Protein AF-A0A0K6GCK5-F1 (afdb_monomer)

Secondary structure (DSSP, 8-state):
------EEEEEEEETT--TT-EEEEEEETTSBGGGHHHHHHHHHHTT--SEEEEEEEEEEEEE-HHHHTT-SSS-TT-PPPPTTSBHHHH-S-GGG--TTSEEEEEEEEEEE-----------S-PPPHHHHHHHHHHHHHHHHHHS-HHHHSSSHHHHHHHTTSSS-EESSSSGGGPPPPGGGT-THHHHHHHHHH--PPPPHHHHHHHHHHHHHHTS--SSHHHHHHHHHHHHHHHHTS--BPPGGGTTSSEEEEEPP-SSS---EEEEEEEESSTTTSSS-HHHHHHHHHHHHHHSGGGHHHHHH----EEEEEEETTEEEEEEEEESSSEEEEESS--EE----TT-HHHHHHHHHHHHHHHHHHHHHHHHHGGGS-TT-PPPP-GGGGS-S--EEEETTEEEEEEEEEE-S-TTS--EEEEEEETT--EEEEEEES---HHHHHHHHTTTSSPPB-SSS-EEETTTEEEEEEE---EEHHHHHHT-TT--GGGGHHHHHHHHHHHHHHHHTTEE-S--SGGGEEEPTTS-EEE--GGG-EE-PEEEEEETTEEEEEEHHHHTTT-SSHHHHHHHSSSHHHHH-EEEE-S-HHHHHHHHHHHTT----SPPGGGS-TTS-HHHHHHHHHHHHHHHT-HHHHHHHHHHHHHHHHHS----EEEEEEEEEEEETTS-HHHHHHHHTSTTSEEEEEEEEHHHHTSHHHHT-B-GGG--SHHHHHHHHHHHHHHHHTT-TTSPEEEEEEEE----SS-SEEEEEEEEEEE-

Mean predicted aligned error: 19.48 Å

Organism: NCBI:txid456999

InterPro domains:
  IPR011009 Protein kinase-like domain superfamily [SSF56112] (458-552)
  IPR011333 SKP1/BTB/POZ domain superfamily [G3DSA:3.30.710.10] (572-672)
  IPR011333 SKP1/BTB/POZ domain superfamily [SSF54695] (551-653)

Solvent-accessible surface area (backbone atoms only — not comparable to full-atom values): 42698 Å² total; per-residue (Å²): 132,80,76,85,76,66,58,44,76,42,34,32,36,47,60,79,42,63,80,91,56,64,38,61,39,80,44,52,52,88,38,40,46,53,68,47,54,67,46,52,49,54,35,54,50,72,66,70,64,61,44,47,78,40,79,77,43,44,28,78,47,86,40,47,62,77,65,52,60,73,35,93,63,81,60,93,91,59,66,67,61,57,50,87,40,52,37,33,82,80,46,75,58,66,89,74,60,62,84,89,36,32,40,33,39,35,43,51,48,78,42,71,62,71,79,78,67,79,71,84,58,81,84,75,77,77,74,49,62,60,52,54,42,47,52,42,24,52,54,35,28,52,36,45,65,74,54,60,70,82,72,38,64,62,34,62,68,29,42,57,53,32,60,75,50,88,54,44,61,18,58,41,68,59,70,94,23,51,54,72,70,66,29,44,57,39,66,44,52,35,48,27,55,55,40,54,72,51,84,77,80,73,58,70,72,58,46,52,34,37,49,55,35,16,54,59,34,59,57,88,45,97,36,38,62,64,37,42,74,71,40,49,70,34,49,21,57,36,44,72,44,72,65,43,76,53,82,90,37,78,89,46,73,53,34,32,27,65,40,91,59,88,54,95,49,64,55,60,39,31,40,37,26,47,40,29,39,84,83,72,57,66,50,59,48,64,58,50,39,53,52,50,52,51,34,62,60,30,35,76,83,33,48,59,56,54,42,42,33,30,59,65,24,38,32,41,24,33,37,35,37,29,35,33,38,27,42,33,35,43,42,45,49,40,30,40,46,74,76,45,65,82,41,75,44,49,74,54,93,89,42,58,72,57,50,52,52,48,48,29,48,37,51,12,50,31,53,23,48,50,48,44,39,65,64,46,52,74,54,40,39,80,92,44,80,53,64,73,40,78,62,45,74,43,56,67,78,44,66,44,55,31,93,90,42,81,42,53,44,46,79,62,48,78,49,76,57,99,88,52,84,59,54,30,29,35,28,34,34,83,92,67,49,54,29,32,43,36,51,38,75,53,67,33,52,69,62,49,48,64,29,20,81,70,64,26,14,53,48,69,50,36,75,54,68,40,81,44,57,75,70,21,28,40,41,37,27,45,66,63,61,44,31,40,49,60,52,44,70,78,38,86,80,66,61,72,76,75,41,47,53,22,52,47,35,49,50,52,45,50,53,56,34,47,74,69,54,31,43,61,73,61,93,47,52,76,31,30,27,37,26,95,83,48,40,19,22,51,52,76,41,51,57,28,42,61,76,60,68,32,37,40,29,26,74,85,44,80,43,83,38,44,64,69,34,44,50,61,49,59,82,21,46,56,39,53,40,50,73,40,94,42,71,32,35,76,66,34,49,46,81,43,95,54,61,52,58,58,46,49,54,50,52,44,38,36,71,70,47,85,62,74,82,74,52,83,92,71,57,47,90,89,49,60,79,85,48,46,60,62,51,46,31,54,50,26,56,72,40,34,27,61,66,58,30,52,54,42,49,54,53,52,51,51,53,53,71,73,62,80,80,83,58,48,30,40,38,39,37,37,41,39,73,39,64,83,88,64,59,67,54,61,52,38,66,52,54,72,37,92,88,32,55,72,50,75,52,80,43,46,62,76,61,50,71,35,77,85,47,67,72,38,53,42,65,94,80,40,89,47,77,71,37,50,50,45,49,54,35,52,53,49,48,40,33,77,74,71,44,73,85,46,52,80,59,31,34,35,80,48,78,44,94,67,85,85,90,61,89,48,41,33,32,40,40,38,40,35,26,52,105

pLDDT: mean 84.43, std 13.22, range [27.53, 98.31]

Radius of gyration: 42.03 Å; Cα contacts (8 Å, |Δi|>4): 1291; chains: 1; bounding box: 66×116×120 Å

Structure (mmCIF, N/CA/C/O backbone):
data_AF-A0A0K6GCK5-F1
#
_entry.id   AF-A0A0K6GCK5-F1
#
loop_
_atom_site.group_PDB
_atom_site.id
_atom_site.type_symbol
_atom_site.label_atom_id
_atom_site.label_alt_id
_atom_site.label_comp_id
_atom_site.label_asym_id
_atom_site.label_entity_id
_atom_site.label_seq_id
_atom_site.pdbx_PDB_ins_code
_atom_site.Cartn_x
_atom_site.Cartn_y
_atom_site.Cartn_z
_atom_site.occupancy
_atom_site.B_iso_or_equiv
_atom_site.auth_seq_id
_atom_site.auth_comp_id
_atom_site.auth_asym_id
_atom_site.auth_atom_id
_atom_site.pdbx_PDB_model_num
ATOM 1 N N . MET A 1 1 ? -8.082 -14.665 45.701 1.00 33.88 1 MET A N 1
ATOM 2 C CA . MET A 1 1 ? -6.608 -14.756 45.720 1.00 33.88 1 MET A CA 1
ATOM 3 C C . MET A 1 1 ? -6.118 -14.058 44.467 1.00 33.88 1 MET A C 1
ATOM 5 O O . MET A 1 1 ? -6.631 -14.361 43.397 1.00 33.88 1 MET A O 1
ATOM 9 N N . SER A 1 2 ? -5.287 -13.028 44.621 1.00 36.19 2 SER A N 1
ATOM 10 C CA . SER A 1 2 ? -4.770 -12.224 43.511 1.00 36.19 2 SER A CA 1
ATOM 11 C C . SER A 1 2 ? -3.975 -13.106 42.552 1.00 36.19 2 SER A C 1
ATOM 13 O O . SER A 1 2 ? -3.189 -13.935 43.007 1.00 36.19 2 SER A O 1
ATOM 15 N N . LYS A 1 3 ? -4.181 -12.929 41.241 1.00 39.25 3 LYS A N 1
ATOM 16 C CA . LYS A 1 3 ? -3.258 -13.435 40.217 1.00 39.25 3 LYS A CA 1
ATOM 17 C C . LYS A 1 3 ? -1.841 -12.997 40.602 1.00 39.25 3 LYS A C 1
ATOM 19 O O . LYS A 1 3 ? -1.669 -11.841 40.987 1.00 39.25 3 LYS A O 1
ATOM 24 N N . ASN A 1 4 ? -0.876 -13.914 40.543 1.00 46.22 4 ASN A N 1
ATOM 25 C CA . ASN A 1 4 ? 0.538 -13.587 40.705 1.00 46.22 4 ASN A CA 1
ATOM 26 C C . ASN A 1 4 ? 0.887 -12.484 39.698 1.00 46.22 4 ASN A C 1
ATOM 28 O O . ASN A 1 4 ? 0.823 -12.708 38.493 1.00 46.22 4 ASN A O 1
ATOM 32 N N . ASP A 1 5 ? 1.165 -11.286 40.204 1.00 54.19 5 ASP A N 1
ATOM 33 C CA . ASP A 1 5 ? 1.629 -10.145 39.423 1.00 54.19 5 ASP A CA 1
ATOM 34 C C . ASP A 1 5 ? 3.089 -10.430 39.044 1.00 54.19 5 ASP A C 1
ATOM 36 O O . ASP A 1 5 ? 3.989 -10.238 39.854 1.00 54.19 5 ASP A O 1
ATOM 40 N N . THR A 1 6 ? 3.322 -10.976 37.846 1.00 68.00 6 THR A N 1
ATOM 41 C CA . THR A 1 6 ? 4.658 -11.300 37.303 1.00 68.00 6 THR A CA 1
ATOM 42 C C . THR A 1 6 ? 5.401 -10.060 36.788 1.00 68.00 6 THR A C 1
ATOM 44 O O . THR A 1 6 ? 6.336 -10.173 35.992 1.00 68.00 6 THR A O 1
ATOM 47 N N . SER A 1 7 ? 4.983 -8.863 37.213 1.00 81.19 7 SER A N 1
ATOM 48 C CA . SER A 1 7 ? 5.626 -7.617 36.820 1.00 81.19 7 SER A CA 1
ATOM 49 C C . SER A 1 7 ? 6.886 -7.328 37.637 1.00 81.19 7 SER A C 1
ATOM 51 O O . SER A 1 7 ? 6.916 -7.481 38.858 1.00 81.19 7 SER A O 1
ATOM 53 N N . PHE A 1 8 ? 7.926 -6.850 36.960 1.00 86.25 8 PHE A N 1
ATOM 54 C CA . PHE A 1 8 ? 9.183 -6.405 37.552 1.00 86.25 8 PHE A CA 1
ATOM 55 C C . PHE A 1 8 ? 9.579 -5.029 37.015 1.00 86.25 8 PHE A C 1
ATOM 57 O O . PHE A 1 8 ? 8.961 -4.490 36.096 1.00 86.25 8 PHE A O 1
ATOM 64 N N . GLU A 1 9 ? 10.574 -4.417 37.645 1.00 88.81 9 GLU A N 1
ATOM 65 C CA . GLU A 1 9 ? 11.000 -3.051 37.355 1.00 88.81 9 GLU A CA 1
ATOM 66 C C . GLU A 1 9 ? 12.377 -3.065 36.692 1.00 88.81 9 GLU A C 1
ATOM 68 O O . GLU A 1 9 ? 13.283 -3.762 37.150 1.00 88.81 9 GLU A O 1
ATOM 73 N N . LEU A 1 10 ? 12.528 -2.296 35.615 1.00 92.12 10 LEU A N 1
ATOM 74 C CA . LEU A 1 10 ? 13.799 -2.094 34.927 1.00 92.12 10 LEU A CA 1
ATOM 75 C C . LEU A 1 10 ? 14.222 -0.631 35.050 1.00 92.12 10 LEU A C 1
ATOM 77 O O . LEU A 1 10 ? 13.511 0.270 34.591 1.00 92.12 10 LEU A O 1
ATOM 81 N N . CYS A 1 11 ? 15.404 -0.396 35.618 1.00 91.88 11 CYS A N 1
ATOM 82 C CA . CYS A 1 11 ? 16.011 0.928 35.677 1.00 91.88 11 CYS A CA 1
ATOM 83 C C . CYS A 1 11 ? 16.646 1.268 34.323 1.00 91.88 11 CYS A C 1
ATOM 85 O O . CYS A 1 11 ? 17.498 0.534 33.808 1.00 91.88 11 CYS A O 1
ATOM 87 N N . CYS A 1 12 ? 16.237 2.403 33.759 1.00 92.19 12 CYS A N 1
ATOM 88 C CA . CYS A 1 12 ? 16.652 2.879 32.447 1.00 92.19 12 CYS A CA 1
ATOM 89 C C . CYS A 1 12 ? 17.600 4.081 32.558 1.00 92.19 12 CYS A C 1
ATOM 91 O O . CYS A 1 12 ? 17.390 4.994 33.364 1.00 92.19 12 CYS A O 1
ATOM 93 N N . PHE A 1 13 ? 18.607 4.119 31.686 1.00 90.75 13 PHE A N 1
ATOM 94 C CA . PHE A 1 13 ? 19.519 5.250 31.517 1.00 90.75 13 PHE A CA 1
ATOM 95 C C . PHE A 1 13 ? 19.588 5.663 30.047 1.00 90.75 13 PHE A C 1
ATOM 97 O O . PHE A 1 13 ? 19.827 4.834 29.171 1.00 90.75 13 PHE A O 1
ATOM 104 N N . LEU A 1 14 ? 19.398 6.952 29.762 1.00 90.12 14 LEU A N 1
ATOM 105 C CA . LEU A 1 14 ? 19.570 7.495 28.415 1.00 90.12 14 LEU A CA 1
ATOM 106 C C . LEU A 1 14 ? 21.062 7.721 28.133 1.00 90.12 14 LEU A C 1
ATOM 108 O O . LEU A 1 14 ? 21.717 8.479 28.845 1.00 90.12 14 LEU A O 1
ATOM 112 N N . LEU A 1 15 ? 21.591 7.116 27.070 1.00 85.88 15 LEU A N 1
ATOM 113 C CA . LEU A 1 15 ? 22.973 7.301 26.628 1.00 85.88 15 LEU A CA 1
ATOM 114 C C . LEU A 1 15 ? 23.239 8.782 26.304 1.00 85.88 15 LEU A C 1
ATOM 116 O O . LEU A 1 15 ? 22.435 9.426 25.628 1.00 85.88 15 LEU A O 1
ATOM 120 N N . ARG A 1 16 ? 24.365 9.324 26.793 1.00 78.06 16 ARG A N 1
ATOM 121 C CA . ARG A 1 16 ? 24.686 10.772 26.790 1.00 78.06 16 ARG A CA 1
ATOM 122 C C . ARG A 1 16 ? 23.689 11.644 27.580 1.00 78.06 16 ARG A C 1
ATOM 124 O O . ARG A 1 16 ? 23.686 12.870 27.449 1.00 78.06 16 ARG A O 1
ATOM 131 N N . GLY A 1 17 ? 22.829 11.031 28.393 1.00 69.25 17 GLY A N 1
ATOM 132 C CA . GLY A 1 17 ? 21.945 11.704 29.339 1.00 69.25 17 GLY A CA 1
ATOM 133 C C . GLY A 1 17 ? 22.708 12.259 30.542 1.00 69.25 17 GLY A C 1
ATOM 134 O O . GLY A 1 17 ? 23.839 11.864 30.825 1.00 69.25 17 GLY A O 1
ATOM 135 N N . LYS A 1 18 ? 22.091 13.199 31.266 1.00 67.12 18 LYS A N 1
ATOM 136 C CA . LYS A 1 18 ? 22.681 13.684 32.518 1.00 67.12 18 LYS A CA 1
ATOM 137 C C . LYS A 1 18 ? 22.586 12.595 33.608 1.00 67.12 18 LYS A C 1
ATOM 139 O O . LYS A 1 18 ? 21.573 11.896 33.643 1.00 67.12 18 LYS A O 1
ATOM 144 N N . PRO A 1 19 ? 23.576 12.475 34.516 1.00 59.00 19 PRO A N 1
ATOM 145 C CA . PRO A 1 19 ? 23.599 11.441 35.560 1.00 59.00 19 PRO A CA 1
ATOM 146 C C . PRO A 1 19 ? 22.377 11.444 36.494 1.00 59.00 19 PRO A C 1
ATOM 148 O O . PRO A 1 19 ? 22.044 10.422 37.076 1.00 59.00 19 PRO A O 1
ATOM 151 N N . ASP A 1 20 ? 21.694 12.582 36.624 1.00 61.69 20 ASP A N 1
ATOM 152 C CA . ASP A 1 20 ? 20.513 12.798 37.466 1.00 61.69 20 ASP A CA 1
ATOM 153 C C . ASP A 1 20 ? 19.181 12.390 36.801 1.00 61.69 20 ASP A C 1
ATOM 155 O O . ASP A 1 20 ? 18.115 12.640 37.360 1.00 61.69 20 ASP A O 1
ATOM 159 N N . LYS A 1 21 ? 19.214 11.785 35.604 1.00 68.19 21 LYS A N 1
ATOM 160 C CA . LYS A 1 21 ? 18.026 11.487 34.783 1.00 68.19 21 LYS A CA 1
ATOM 161 C C . LYS A 1 21 ? 17.883 10.004 34.435 1.00 68.19 21 LYS A C 1
ATOM 163 O O . LYS A 1 21 ? 17.843 9.639 33.259 1.00 68.19 21 LYS A O 1
ATOM 168 N N . THR A 1 22 ? 17.785 9.157 35.455 1.00 84.19 22 THR A N 1
ATOM 169 C CA . THR A 1 22 ? 17.278 7.785 35.311 1.00 84.19 22 THR A CA 1
ATOM 170 C C . THR A 1 22 ? 15.766 7.755 35.491 1.00 84.19 22 THR A C 1
ATOM 172 O O . THR A 1 22 ? 15.178 8.630 36.125 1.00 84.19 22 THR A O 1
ATOM 175 N N . PHE A 1 23 ? 15.126 6.747 34.916 1.00 87.88 23 PHE A N 1
ATOM 176 C CA . PHE A 1 23 ? 13.707 6.479 35.116 1.00 87.88 23 PHE A CA 1
ATOM 177 C C . PHE A 1 23 ? 13.483 4.974 35.110 1.00 87.88 23 PHE A C 1
ATOM 179 O O . PHE A 1 23 ? 14.246 4.233 34.491 1.00 87.88 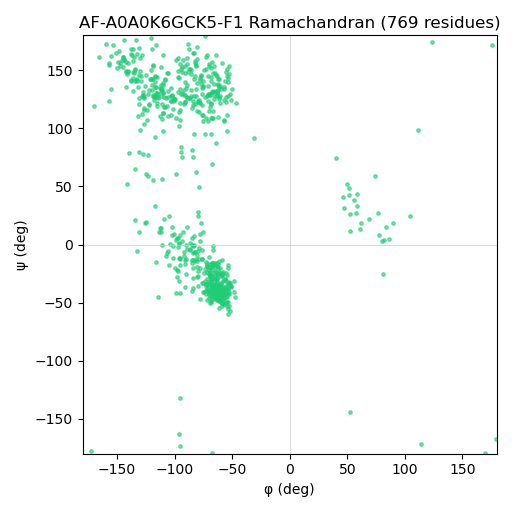23 PHE A O 1
ATOM 186 N N . SER A 1 24 ? 12.440 4.526 35.792 1.00 88.62 24 SER A N 1
ATOM 187 C CA . SER A 1 24 ? 12.084 3.114 35.842 1.00 88.62 24 SER A CA 1
ATOM 188 C C . SER A 1 24 ? 10.855 2.839 34.997 1.00 88.62 24 SER A C 1
ATOM 190 O O . SER A 1 24 ? 9.947 3.668 34.909 1.00 88.62 24 SER A O 1
ATOM 192 N N . ILE A 1 25 ? 10.809 1.650 34.410 1.00 90.75 25 ILE A N 1
ATOM 193 C CA . ILE A 1 25 ? 9.623 1.122 33.738 1.00 90.75 25 ILE A CA 1
ATOM 194 C C . ILE A 1 25 ? 9.198 -0.174 34.422 1.00 90.75 25 ILE A C 1
ATOM 196 O O . ILE A 1 25 ? 10.042 -0.966 34.842 1.00 90.75 25 ILE A O 1
ATOM 200 N N . ARG A 1 26 ? 7.887 -0.386 34.540 1.00 88.12 26 ARG A N 1
ATOM 201 C CA . ARG A 1 26 ? 7.317 -1.622 35.080 1.00 88.12 26 ARG A CA 1
ATOM 202 C C . ARG A 1 26 ? 6.849 -2.497 33.930 1.00 88.12 26 ARG A C 1
ATOM 204 O O . ARG A 1 26 ? 6.077 -2.031 33.099 1.00 88.12 26 ARG A O 1
ATOM 211 N N . VAL A 1 27 ? 7.321 -3.735 33.889 1.00 87.81 27 VAL A N 1
ATOM 212 C CA . VAL A 1 27 ? 7.195 -4.626 32.731 1.00 87.81 27 VAL A CA 1
ATOM 213 C C . VAL A 1 27 ? 6.773 -6.017 33.186 1.00 87.81 27 VAL A C 1
ATOM 215 O O . VAL A 1 27 ? 7.132 -6.433 34.284 1.00 87.81 27 VAL A O 1
ATOM 218 N N . ALA A 1 28 ? 6.002 -6.732 32.369 1.00 85.44 28 ALA A N 1
ATOM 219 C CA . ALA A 1 28 ? 5.661 -8.132 32.617 1.00 85.44 28 ALA A CA 1
ATOM 220 C C . ALA A 1 28 ? 6.601 -9.055 31.824 1.00 85.44 28 ALA A C 1
ATOM 222 O O . ALA A 1 28 ? 7.040 -8.708 30.726 1.00 85.44 28 ALA A O 1
ATOM 223 N N . SER A 1 29 ? 6.957 -10.207 32.397 1.00 78.88 29 SER A N 1
ATOM 224 C CA . SER A 1 29 ? 7.953 -11.130 31.826 1.00 78.88 29 SER A CA 1
ATOM 225 C C . SER A 1 29 ? 7.526 -11.818 30.526 1.00 78.88 29 SER A C 1
ATOM 227 O O . SER A 1 29 ? 8.381 -12.334 29.807 1.00 78.88 29 SER A O 1
ATOM 229 N N . ASP A 1 30 ? 6.233 -11.806 30.213 1.00 81.50 30 ASP A N 1
ATOM 230 C CA . ASP A 1 30 ? 5.615 -12.384 29.020 1.00 81.50 30 ASP A CA 1
ATOM 231 C C . ASP A 1 30 ? 5.545 -11.425 27.818 1.00 81.50 30 ASP A C 1
ATOM 233 O O . ASP A 1 30 ? 5.133 -11.844 26.738 1.00 81.50 30 ASP A O 1
ATOM 237 N N . LEU A 1 31 ? 5.970 -10.165 27.967 1.00 86.50 31 LEU A N 1
ATOM 238 C CA . LEU A 1 31 ? 5.971 -9.192 26.869 1.00 86.50 31 LEU A CA 1
ATOM 239 C C . LEU A 1 31 ? 7.199 -9.336 25.964 1.00 86.50 31 LEU A C 1
ATOM 241 O O . LEU A 1 31 ? 8.268 -9.803 26.374 1.00 86.50 31 LEU A O 1
ATOM 245 N N . LYS A 1 32 ? 7.070 -8.834 24.733 1.00 87.69 32 LYS A N 1
ATOM 246 C CA . LYS A 1 32 ? 8.204 -8.674 23.813 1.00 87.69 32 LYS A CA 1
ATOM 247 C C . LYS A 1 32 ? 8.991 -7.399 24.093 1.00 87.69 32 LYS A C 1
ATOM 249 O O . LYS A 1 32 ? 8.445 -6.401 24.559 1.00 87.69 32 LYS A O 1
ATOM 254 N N . VAL A 1 33 ? 10.265 -7.373 23.699 1.00 87.00 33 VAL A N 1
ATOM 255 C CA . VAL A 1 33 ? 11.126 -6.178 23.825 1.00 87.00 33 VAL A CA 1
ATOM 256 C C . VAL A 1 33 ? 10.522 -4.944 23.133 1.00 87.00 33 VAL A C 1
ATOM 258 O O . VAL A 1 33 ? 10.656 -3.833 23.646 1.00 87.00 33 VAL A O 1
ATOM 261 N N . ALA A 1 34 ? 9.827 -5.107 21.997 1.00 85.94 34 ALA A N 1
ATOM 262 C CA . ALA A 1 34 ? 9.144 -4.006 21.302 1.00 85.94 34 ALA A CA 1
ATOM 263 C C . ALA A 1 34 ? 8.147 -3.244 22.191 1.00 85.94 34 ALA A C 1
ATOM 265 O O . ALA A 1 34 ? 7.964 -2.034 22.031 1.00 85.94 34 ALA A O 1
ATOM 266 N N . GLU A 1 35 ? 7.528 -3.938 23.144 1.00 87.69 35 GLU A N 1
ATOM 267 C CA . GLU A 1 35 ? 6.505 -3.383 24.027 1.00 87.69 35 GLU A CA 1
ATOM 268 C C . GLU A 1 35 ? 7.092 -2.489 25.123 1.00 87.69 35 GLU A C 1
ATOM 270 O O . GLU A 1 35 ? 6.367 -1.696 25.715 1.00 87.69 35 GLU A O 1
ATOM 275 N N . LEU A 1 36 ? 8.417 -2.508 25.321 1.00 90.00 36 LEU A N 1
ATOM 276 C CA . LEU A 1 36 ? 9.100 -1.564 26.206 1.00 90.00 36 LEU A CA 1
ATOM 277 C C . LEU A 1 36 ? 9.097 -0.132 25.657 1.00 90.00 36 LEU A C 1
ATOM 279 O O . LEU A 1 36 ? 9.187 0.829 26.418 1.00 90.00 36 LEU A O 1
ATOM 283 N N . VAL A 1 37 ? 9.033 0.047 24.334 1.00 86.12 37 VAL A N 1
ATOM 284 C CA . VAL A 1 37 ? 9.261 1.351 23.689 1.00 86.12 37 VAL A CA 1
ATOM 285 C C . VAL A 1 37 ? 8.244 2.422 24.126 1.00 86.12 37 VAL A C 1
ATOM 287 O O . VAL A 1 37 ? 8.673 3.537 24.443 1.00 86.12 37 VAL A O 1
ATOM 290 N N . PRO A 1 38 ? 6.924 2.150 24.178 1.00 84.56 38 PRO A N 1
ATOM 291 C CA . PRO A 1 38 ? 5.951 3.097 24.721 1.00 84.56 38 PRO A CA 1
ATOM 292 C C . PRO A 1 38 ? 6.202 3.442 26.195 1.00 84.56 38 PRO A C 1
ATOM 294 O O . PRO A 1 38 ? 6.092 4.610 26.567 1.00 84.56 38 PRO A O 1
ATOM 297 N N . ASP A 1 39 ? 6.580 2.465 27.023 1.00 88.00 39 ASP A N 1
ATOM 298 C CA . ASP A 1 39 ? 6.861 2.679 28.448 1.00 88.00 39 ASP A CA 1
ATOM 299 C C . ASP A 1 39 ? 8.121 3.494 28.687 1.00 88.00 39 ASP A C 1
ATOM 301 O O . ASP A 1 39 ? 8.135 4.369 29.548 1.00 88.00 39 ASP A O 1
ATOM 305 N N . ILE A 1 40 ? 9.145 3.294 27.864 1.00 88.88 40 ILE A N 1
ATOM 306 C CA . ILE A 1 40 ? 10.374 4.085 27.893 1.00 88.88 40 ILE A CA 1
ATOM 307 C C . ILE A 1 40 ? 10.092 5.540 27.530 1.00 88.88 40 ILE A C 1
ATOM 309 O O . ILE A 1 40 ? 10.599 6.447 28.186 1.00 88.88 40 ILE A O 1
ATOM 313 N N . LYS A 1 41 ? 9.252 5.779 26.515 1.00 86.25 41 LYS A N 1
ATOM 314 C CA . LYS A 1 41 ? 8.815 7.137 26.162 1.00 86.25 41 LYS A CA 1
ATOM 315 C C . LYS A 1 41 ? 8.048 7.781 27.317 1.00 86.25 41 LYS A C 1
ATOM 317 O O . LYS A 1 41 ? 8.400 8.882 27.721 1.00 86.25 41 LYS A O 1
ATOM 322 N N . ARG A 1 42 ? 7.086 7.065 27.913 1.00 84.06 42 ARG A N 1
ATOM 323 C CA . ARG A 1 42 ? 6.329 7.548 29.082 1.00 84.06 42 ARG A CA 1
ATOM 324 C C . ARG A 1 42 ? 7.228 7.851 30.283 1.00 84.06 42 ARG A C 1
ATOM 326 O O . ARG A 1 42 ? 7.082 8.908 30.890 1.00 84.06 42 ARG A O 1
ATOM 333 N N . GLY A 1 43 ? 8.149 6.950 30.618 1.00 84.12 43 GLY A N 1
ATOM 334 C CA . GLY A 1 43 ? 9.093 7.123 31.724 1.00 84.12 43 GLY A CA 1
ATOM 335 C C . GLY A 1 43 ? 10.047 8.297 31.495 1.00 84.12 43 GLY A C 1
ATOM 336 O O . GLY A 1 43 ? 10.315 9.065 32.415 1.00 84.12 43 GLY A O 1
ATOM 337 N N . TYR A 1 44 ? 10.490 8.508 30.253 1.00 84.62 44 TYR A N 1
ATOM 338 C CA . TYR A 1 44 ? 11.300 9.670 29.895 1.00 84.62 44 TYR A CA 1
ATOM 339 C C . TYR A 1 44 ? 10.516 10.990 29.951 1.00 84.62 44 TYR A C 1
ATOM 341 O O . TYR A 1 44 ? 11.043 11.995 30.432 1.00 84.62 44 TYR A O 1
ATOM 349 N N . ASP A 1 45 ? 9.259 11.005 29.502 1.00 79.00 45 ASP A N 1
ATOM 350 C CA . ASP A 1 45 ? 8.407 12.202 29.513 1.00 79.00 45 ASP A CA 1
ATOM 351 C C . ASP A 1 45 ? 8.139 12.699 30.947 1.00 79.00 45 ASP A C 1
ATOM 353 O O . ASP A 1 45 ? 8.081 13.908 31.194 1.00 79.00 45 ASP A O 1
ATOM 357 N N . GLN A 1 46 ? 8.076 11.783 31.923 1.00 78.25 46 GLN A N 1
ATOM 358 C CA . GLN A 1 46 ? 7.958 12.111 33.351 1.00 78.25 46 GLN A CA 1
ATOM 359 C C . GLN A 1 46 ? 9.164 12.888 33.905 1.00 78.25 46 GLN A C 1
ATOM 361 O O . GLN A 1 46 ? 9.029 13.585 34.910 1.00 78.25 46 GLN A O 1
ATOM 366 N N . LEU A 1 47 ? 10.319 12.865 33.229 1.00 76.38 47 LEU A N 1
ATOM 367 C CA . LEU A 1 47 ? 11.498 13.661 33.596 1.00 76.38 47 LEU A CA 1
ATOM 368 C C . LEU A 1 47 ? 11.393 15.145 33.182 1.00 76.38 47 LEU A C 1
ATOM 370 O O . LEU A 1 47 ? 12.389 15.877 33.253 1.00 76.38 47 LEU A O 1
ATOM 374 N N . ALA A 1 48 ? 10.210 15.584 32.724 1.00 59.94 48 ALA A N 1
ATOM 375 C CA . ALA A 1 48 ? 9.858 16.970 32.402 1.00 59.94 48 ALA A CA 1
ATOM 376 C C . ALA A 1 48 ? 10.871 17.656 31.465 1.00 59.94 48 ALA A C 1
ATOM 378 O O . ALA A 1 48 ? 11.284 18.800 31.667 1.00 59.94 48 ALA A O 1
ATOM 379 N N . THR A 1 49 ? 11.333 16.937 30.438 1.00 64.88 49 THR A N 1
ATOM 380 C CA . THR A 1 49 ? 12.464 17.366 29.599 1.00 64.88 49 THR A CA 1
ATOM 381 C C . THR A 1 49 ? 12.082 18.320 28.459 1.00 64.88 49 THR A C 1
ATOM 383 O O . THR A 1 49 ? 12.987 18.844 27.803 1.00 64.88 49 THR A O 1
ATOM 386 N N . ASN A 1 50 ? 10.781 18.565 28.218 1.00 65.88 50 ASN A N 1
ATOM 387 C CA . ASN A 1 50 ? 10.243 19.237 27.018 1.00 65.88 50 ASN A CA 1
ATOM 388 C C . ASN A 1 50 ? 10.834 18.674 25.709 1.00 65.88 50 ASN A C 1
ATOM 390 O O . ASN A 1 50 ? 11.038 19.400 24.732 1.00 65.88 50 ASN A O 1
ATOM 394 N N . ARG A 1 51 ? 11.178 17.384 25.698 1.00 76.62 51 ARG A N 1
ATOM 395 C CA . ARG A 1 51 ? 11.851 16.683 24.604 1.00 76.62 51 ARG A CA 1
ATOM 396 C C . ARG A 1 51 ? 11.243 15.291 24.460 1.00 76.62 51 ARG A C 1
ATOM 398 O O . ARG A 1 51 ? 10.849 14.706 25.457 1.00 76.62 51 ARG A O 1
ATOM 405 N N . ILE A 1 52 ? 11.211 14.766 23.241 1.00 81.62 52 ILE A N 1
ATOM 406 C CA . ILE A 1 52 ? 10.753 13.402 22.943 1.00 81.62 52 ILE A CA 1
ATOM 407 C C . ILE A 1 52 ? 11.918 12.529 22.479 1.00 81.62 52 ILE A C 1
ATOM 409 O O . ILE A 1 52 ? 12.886 13.028 21.899 1.00 81.62 52 ILE A O 1
ATOM 413 N N . LEU A 1 53 ? 11.801 11.221 22.711 1.00 83.38 53 LEU A N 1
ATOM 414 C CA . LEU A 1 53 ? 12.748 10.220 22.222 1.00 83.38 53 LEU A CA 1
ATOM 415 C C . LEU A 1 53 ? 12.315 9.672 20.854 1.00 83.38 53 LEU A C 1
ATOM 417 O O . LEU A 1 53 ? 11.188 9.197 20.681 1.00 83.38 53 LEU A O 1
ATOM 421 N N . THR A 1 54 ? 13.237 9.688 19.896 1.00 79.06 54 THR A N 1
ATOM 422 C CA . THR A 1 54 ? 13.104 9.103 18.550 1.00 79.06 54 THR A CA 1
ATOM 423 C C . THR A 1 54 ? 14.298 8.187 18.256 1.00 79.06 54 THR A C 1
ATOM 425 O O . THR A 1 54 ? 15.283 8.235 18.987 1.00 79.06 54 THR A O 1
ATOM 428 N N . ASN A 1 55 ? 14.210 7.305 17.252 1.00 81.38 55 ASN A N 1
ATOM 429 C CA . ASN A 1 55 ? 15.280 6.350 16.896 1.00 81.38 55 ASN A CA 1
ATOM 430 C C . ASN A 1 55 ? 15.827 5.551 18.099 1.00 81.38 55 ASN A C 1
ATOM 432 O O . ASN A 1 55 ? 17.026 5.539 18.365 1.00 81.38 55 ASN A O 1
ATOM 436 N N . ILE A 1 56 ? 14.923 4.924 18.860 1.00 87.69 56 ILE A N 1
ATOM 437 C CA . ILE A 1 56 ? 15.257 4.217 20.103 1.00 87.69 56 ILE A CA 1
ATOM 438 C C . ILE A 1 56 ? 15.883 2.851 19.790 1.00 87.69 56 ILE A C 1
ATOM 440 O O . ILE A 1 56 ? 15.241 1.996 19.184 1.00 87.69 56 ILE A O 1
ATOM 444 N N . ALA A 1 57 ? 17.099 2.630 20.281 1.00 88.62 57 ALA A N 1
ATOM 445 C CA . ALA A 1 57 ? 17.757 1.335 20.386 1.00 88.62 57 ALA A CA 1
ATOM 446 C C . ALA A 1 57 ? 18.007 1.006 21.865 1.00 88.62 57 ALA A C 1
ATOM 448 O O . ALA A 1 57 ? 18.436 1.864 22.642 1.00 88.62 57 ALA A O 1
ATOM 449 N N . LEU A 1 58 ? 17.721 -0.236 22.254 1.00 91.94 58 LEU A N 1
ATOM 450 C CA . LEU A 1 58 ? 17.792 -0.697 23.640 1.00 91.94 58 LEU A CA 1
ATOM 451 C C . LEU A 1 58 ? 18.959 -1.659 23.804 1.00 91.94 58 LEU A C 1
ATOM 453 O O . LEU A 1 58 ? 19.138 -2.538 22.970 1.00 91.94 58 LEU A O 1
ATOM 457 N N . TYR A 1 59 ? 19.718 -1.523 24.884 1.00 92.38 59 TYR A N 1
ATOM 458 C CA . TYR A 1 59 ? 20.824 -2.413 25.218 1.00 92.38 59 TYR A CA 1
ATOM 459 C C . TYR A 1 59 ? 20.634 -2.912 26.645 1.00 92.38 59 TYR A C 1
ATOM 461 O O . TYR A 1 59 ? 20.406 -2.112 27.557 1.00 92.38 59 TYR A O 1
ATOM 469 N N . LYS A 1 60 ? 20.743 -4.227 26.848 1.00 91.62 60 LYS A N 1
ATOM 470 C CA . LYS A 1 60 ? 20.833 -4.781 28.200 1.00 91.62 60 LYS A CA 1
ATOM 471 C C . LYS A 1 60 ? 22.204 -4.436 28.764 1.00 91.62 60 LYS A C 1
ATOM 473 O O . LYS A 1 60 ? 23.224 -4.715 28.138 1.00 91.62 60 LYS A O 1
ATOM 478 N N . VAL A 1 61 ? 22.211 -3.846 29.947 1.00 89.19 61 VAL A N 1
ATOM 479 C CA . VAL A 1 61 ? 23.419 -3.509 30.697 1.00 89.19 61 VAL A CA 1
ATOM 480 C C . VAL A 1 61 ? 23.262 -3.969 32.138 1.00 89.19 61 VAL A C 1
ATOM 482 O O . VAL A 1 61 ? 22.163 -4.282 32.585 1.00 89.19 61 VAL A O 1
ATOM 485 N N . ASP A 1 62 ? 24.376 -4.037 32.848 1.00 89.56 62 ASP A N 1
ATOM 486 C CA . ASP A 1 62 ? 24.394 -4.209 34.294 1.00 89.56 62 ASP A CA 1
ATOM 487 C C . ASP A 1 62 ? 25.490 -3.300 34.855 1.00 89.56 62 ASP A C 1
ATOM 489 O O . ASP A 1 62 ? 26.631 -3.711 35.073 1.00 89.56 62 ASP A O 1
ATOM 493 N N . ALA A 1 63 ? 25.177 -2.011 34.970 1.00 87.75 63 ALA A N 1
ATOM 494 C CA . ALA A 1 63 ? 26.158 -0.953 35.209 1.00 87.75 63 ALA A CA 1
ATOM 495 C C . ALA A 1 63 ? 25.639 0.103 36.189 1.00 87.75 63 ALA A C 1
ATOM 497 O O . ALA A 1 63 ? 24.435 0.305 36.350 1.00 87.75 63 ALA A O 1
ATOM 498 N N . THR A 1 64 ? 26.559 0.809 36.837 1.00 88.19 64 THR A N 1
ATOM 499 C CA . THR A 1 64 ? 26.249 1.995 37.641 1.00 88.19 64 THR A CA 1
ATOM 500 C C . THR A 1 64 ? 26.071 3.231 36.755 1.00 88.19 64 THR A C 1
ATOM 502 O O . THR A 1 64 ? 26.571 3.306 35.631 1.00 88.19 64 THR A O 1
ATOM 505 N N . ILE A 1 65 ? 25.394 4.254 37.281 1.00 83.75 65 ILE A N 1
ATOM 506 C CA . ILE A 1 65 ? 25.235 5.550 36.599 1.00 83.75 65 ILE A CA 1
ATOM 507 C C . ILE A 1 65 ? 26.603 6.187 36.287 1.00 83.75 65 ILE A C 1
ATOM 509 O O . ILE A 1 65 ? 26.793 6.773 35.221 1.00 83.75 65 ILE A O 1
ATOM 513 N N . GLU A 1 66 ? 27.580 6.057 37.190 1.00 83.06 66 GLU A N 1
ATOM 514 C CA . GLU A 1 66 ? 28.928 6.613 37.010 1.00 83.06 66 GLU A CA 1
ATOM 515 C C . GLU A 1 66 ? 29.692 5.958 35.854 1.00 83.06 66 GLU A C 1
ATOM 517 O O . GLU A 1 66 ? 30.436 6.640 35.149 1.00 83.06 66 GLU A O 1
ATOM 522 N N . GLU A 1 67 ? 29.494 4.657 35.635 1.00 83.31 67 GLU A N 1
ATOM 523 C CA . GLU A 1 67 ? 30.075 3.921 34.508 1.00 83.31 67 GLU A CA 1
ATOM 524 C C . GLU A 1 67 ? 29.421 4.340 33.186 1.00 83.31 67 GLU A C 1
ATOM 526 O O . GLU A 1 67 ? 30.121 4.650 32.223 1.00 83.31 67 GLU A O 1
ATOM 531 N N . LEU A 1 68 ? 28.086 4.433 33.149 1.00 84.62 68 LEU A N 1
ATOM 532 C CA . LEU A 1 68 ? 27.341 4.770 31.930 1.00 84.62 68 LEU A CA 1
ATOM 533 C C . LEU A 1 68 ? 27.456 6.244 31.526 1.00 84.62 68 LEU A C 1
ATOM 535 O O . LEU A 1 68 ? 27.451 6.559 30.338 1.00 84.62 68 LEU A O 1
ATOM 539 N N . SER A 1 69 ? 27.594 7.159 32.487 1.00 81.38 69 SER A N 1
ATOM 540 C CA . SER A 1 69 ? 27.731 8.598 32.209 1.00 81.38 69 SER A CA 1
ATOM 541 C C . SER A 1 69 ? 29.025 8.974 31.475 1.00 81.38 69 SER A C 1
ATOM 543 O O . SER A 1 69 ? 29.102 10.057 30.898 1.00 81.38 69 SER A O 1
ATOM 545 N N . LYS A 1 70 ? 30.028 8.084 31.471 1.00 82.81 70 LYS A N 1
ATOM 546 C CA . LYS A 1 70 ? 31.315 8.264 30.778 1.00 82.81 70 LYS A CA 1
ATOM 547 C C . LYS A 1 70 ? 31.317 7.703 29.351 1.00 82.81 70 LYS A C 1
ATOM 549 O O . LYS A 1 70 ? 32.306 7.877 28.645 1.00 82.81 70 LYS A O 1
ATOM 554 N N . LEU A 1 71 ? 30.248 7.020 28.935 1.00 82.06 71 LEU A N 1
ATOM 555 C CA . LEU A 1 71 ? 30.155 6.379 27.625 1.00 82.06 71 LEU A CA 1
ATOM 556 C C . LEU A 1 71 ? 29.643 7.354 26.558 1.00 82.06 71 LEU A C 1
ATOM 558 O O . LEU A 1 71 ? 28.558 7.926 26.682 1.00 82.06 71 LEU A O 1
ATOM 562 N N . GLU A 1 72 ? 30.398 7.491 25.466 1.00 79.62 72 GLU A N 1
ATOM 563 C CA . GLU A 1 72 ? 29.932 8.193 24.263 1.00 79.62 72 GLU A CA 1
ATOM 564 C C . GLU A 1 72 ? 29.098 7.285 23.350 1.00 79.62 72 GLU A C 1
ATOM 566 O O . GLU A 1 72 ? 28.173 7.761 22.688 1.00 79.62 72 GLU A O 1
ATOM 571 N N . ASP A 1 73 ? 29.361 5.981 23.363 1.00 81.69 73 ASP A N 1
ATOM 572 C CA . ASP A 1 73 ? 28.644 4.959 22.603 1.00 81.69 73 ASP A CA 1
ATOM 573 C C . ASP A 1 73 ? 28.343 3.733 23.483 1.00 81.69 73 ASP A C 1
ATOM 575 O O . ASP A 1 73 ? 28.939 3.590 24.554 1.00 81.69 73 ASP A O 1
ATOM 579 N N . PRO A 1 74 ? 27.387 2.862 23.094 1.00 83.69 74 PRO A N 1
ATOM 580 C CA . PRO A 1 74 ? 27.127 1.620 23.818 1.00 83.69 74 PRO A CA 1
ATOM 581 C C . PRO A 1 74 ? 28.415 0.787 23.948 1.00 83.69 74 PRO A C 1
ATOM 583 O O . PRO A 1 74 ? 29.270 0.876 23.065 1.00 83.69 74 PRO A O 1
ATOM 586 N N . PRO A 1 75 ? 28.569 -0.038 24.999 1.00 78.06 75 PRO A N 1
ATOM 587 C CA . PRO A 1 75 ? 29.788 -0.824 25.183 1.00 78.06 75 PRO A CA 1
ATOM 588 C C . PRO A 1 75 ? 30.054 -1.719 23.962 1.00 78.06 75 PRO A C 1
ATOM 590 O O . PRO A 1 75 ? 29.128 -2.373 23.485 1.00 78.06 75 PRO A O 1
ATOM 593 N N . GLU A 1 76 ? 31.300 -1.782 23.475 1.00 57.72 76 GLU A N 1
ATOM 594 C CA . GLU A 1 76 ? 31.670 -2.463 22.212 1.00 57.72 76 GLU A CA 1
ATOM 595 C C . GLU A 1 76 ? 31.246 -3.943 22.137 1.00 57.72 76 GLU A C 1
ATOM 597 O O . GLU A 1 76 ? 31.040 -4.479 21.052 1.00 57.72 76 GLU A O 1
ATOM 602 N N . SER A 1 77 ? 31.073 -4.604 23.284 1.00 59.22 77 SER A N 1
ATOM 603 C CA . SER A 1 77 ? 30.611 -5.993 23.397 1.00 59.22 77 SER A CA 1
ATOM 604 C C . SER A 1 77 ? 29.082 -6.164 23.431 1.00 59.22 77 SER A C 1
ATOM 606 O O . SER A 1 77 ? 28.600 -7.287 23.570 1.00 59.22 77 SER A O 1
ATOM 608 N N . SER A 1 78 ? 28.305 -5.079 23.334 1.00 69.69 78 SER A N 1
ATOM 609 C CA . SER A 1 78 ? 26.849 -5.079 23.534 1.00 69.69 78 SER A CA 1
ATOM 610 C C . SER A 1 78 ? 26.093 -4.920 22.216 1.00 69.69 78 SER A C 1
ATOM 612 O O . SER A 1 78 ? 26.186 -3.891 21.548 1.00 69.69 78 SER A O 1
ATOM 614 N N . TYR A 1 79 ? 25.270 -5.909 21.871 1.00 77.62 79 TYR A N 1
ATOM 615 C CA . TYR A 1 79 ? 24.329 -5.810 20.755 1.00 77.62 79 TYR A CA 1
ATOM 616 C C . TYR A 1 79 ? 22.993 -5.209 21.216 1.00 77.62 79 TYR A C 1
ATOM 618 O O . TYR A 1 79 ? 22.594 -5.424 22.366 1.00 77.62 79 TYR A O 1
ATOM 626 N N . PRO A 1 80 ? 22.285 -4.460 20.348 1.00 86.94 80 PRO A N 1
ATOM 627 C CA . PRO A 1 80 ? 20.945 -3.994 20.669 1.00 86.94 80 PRO A CA 1
ATOM 628 C C . PRO A 1 80 ? 19.994 -5.184 20.848 1.00 86.94 80 PRO A C 1
ATOM 630 O O . PRO A 1 80 ? 20.102 -6.195 20.152 1.00 86.94 80 PRO A O 1
ATOM 633 N N . LEU A 1 81 ? 19.050 -5.049 21.776 1.00 87.75 81 LEU A N 1
ATOM 634 C CA . LEU A 1 81 ? 18.004 -6.036 22.016 1.00 87.75 81 LEU A CA 1
ATOM 635 C C . LEU A 1 81 ? 17.137 -6.197 20.765 1.00 87.75 81 LEU A C 1
ATOM 637 O O . LEU A 1 81 ? 16.730 -5.213 20.142 1.00 87.75 81 LEU A O 1
ATOM 641 N N . LEU A 1 82 ? 16.834 -7.445 20.410 1.00 82.75 82 LEU A N 1
ATOM 642 C CA . LEU A 1 82 ? 15.975 -7.753 19.274 1.00 82.75 82 LEU A CA 1
ATOM 643 C C . LEU A 1 82 ? 14.523 -7.488 19.666 1.00 82.75 82 LEU A C 1
ATOM 645 O O . LEU A 1 82 ? 13.991 -8.119 20.574 1.00 82.75 82 LEU A O 1
ATOM 649 N N . LEU A 1 83 ? 13.860 -6.579 18.948 1.00 82.19 83 LEU A N 1
ATOM 650 C CA . LEU A 1 83 ? 12.485 -6.159 19.255 1.00 82.19 83 LEU A CA 1
ATOM 651 C C . LEU A 1 83 ? 11.471 -7.318 19.244 1.00 82.19 83 LEU A C 1
ATOM 653 O O . LEU A 1 83 ? 10.437 -7.233 19.902 1.00 82.19 83 LEU A O 1
ATOM 657 N N . ILE A 1 84 ? 11.766 -8.387 18.499 1.00 70.56 84 ILE A N 1
ATOM 658 C CA . ILE A 1 84 ? 10.900 -9.563 18.339 1.00 70.56 84 ILE A CA 1
ATOM 659 C C . ILE A 1 84 ? 11.045 -10.612 19.450 1.00 70.56 84 ILE A C 1
ATOM 661 O O . ILE A 1 84 ? 10.203 -11.510 19.511 1.00 70.56 84 ILE A O 1
ATOM 665 N N . SER A 1 85 ? 12.093 -10.516 20.272 1.00 82.62 85 SER A N 1
ATOM 666 C CA . SER A 1 85 ? 12.419 -11.480 21.328 1.00 82.62 85 SER A CA 1
ATOM 667 C C . SER A 1 85 ? 11.596 -11.243 22.597 1.00 82.62 85 SER A C 1
ATOM 669 O O . SER A 1 85 ? 11.155 -10.116 22.857 1.00 82.62 85 SER A O 1
ATOM 671 N N . ASP A 1 86 ? 11.413 -12.301 23.389 1.00 85.00 86 ASP A N 1
ATOM 672 C CA . ASP A 1 86 ? 10.682 -12.239 24.656 1.00 85.00 86 ASP A CA 1
ATOM 673 C C . ASP A 1 86 ? 11.566 -11.600 25.744 1.00 85.00 86 ASP A C 1
ATOM 675 O O . ASP A 1 86 ? 12.780 -11.810 25.792 1.00 85.00 86 ASP A O 1
ATOM 679 N N . LEU A 1 87 ? 10.977 -10.832 26.667 1.00 85.81 87 LEU A N 1
ATOM 680 C CA . LEU A 1 87 ? 11.739 -10.199 27.754 1.00 85.81 87 LEU A CA 1
ATOM 681 C C . LEU A 1 87 ? 12.404 -11.212 28.690 1.00 85.81 87 LEU A C 1
ATOM 683 O O . LEU A 1 87 ? 13.519 -10.967 29.159 1.00 85.81 87 LEU A O 1
ATOM 687 N N . LYS A 1 88 ? 11.755 -12.358 28.923 1.00 85.75 88 LYS A N 1
ATOM 688 C CA . LYS A 1 88 ? 12.306 -13.471 29.713 1.00 85.75 88 LYS A CA 1
ATOM 689 C C . LYS A 1 88 ? 13.623 -14.024 29.148 1.00 85.75 88 LYS A C 1
ATOM 691 O O . LYS A 1 88 ? 14.424 -14.542 29.915 1.00 85.75 88 LYS A O 1
ATOM 696 N N . ASP A 1 89 ? 13.883 -13.874 27.845 1.00 84.31 89 ASP A N 1
ATOM 697 C CA . ASP A 1 89 ? 15.137 -14.335 27.230 1.00 84.31 89 ASP A CA 1
ATOM 698 C C . ASP A 1 89 ? 16.330 -13.493 27.711 1.00 84.31 89 ASP A C 1
ATOM 700 O O . ASP A 1 89 ? 17.463 -13.968 27.801 1.00 84.31 89 ASP A O 1
ATOM 704 N N . TYR A 1 90 ? 16.072 -12.227 28.049 1.00 86.31 90 TYR A N 1
ATOM 705 C CA . TYR A 1 90 ? 17.079 -11.289 28.532 1.00 86.31 90 TYR A CA 1
ATOM 706 C C . TYR A 1 90 ? 17.125 -11.207 30.060 1.00 86.31 90 TYR A C 1
ATOM 708 O O . TYR A 1 90 ? 18.211 -11.010 30.613 1.00 86.31 90 TYR A O 1
ATOM 716 N N . TRP A 1 91 ? 15.997 -11.394 30.746 1.00 89.06 91 TRP A N 1
ATOM 717 C CA . TRP A 1 91 ? 15.900 -11.448 32.209 1.00 89.06 91 TRP A CA 1
ATOM 718 C C . TRP A 1 91 ? 15.096 -12.683 32.650 1.00 89.06 91 TRP A C 1
ATOM 720 O O . TRP A 1 91 ? 13.915 -12.553 32.975 1.00 89.06 91 TRP A O 1
ATOM 730 N N . PRO A 1 92 ? 15.720 -13.876 32.666 1.00 82.00 92 PRO A N 1
ATOM 731 C CA . PRO A 1 92 ? 15.031 -15.123 33.012 1.00 82.00 92 PRO A CA 1
ATOM 732 C C . PRO A 1 92 ? 14.632 -15.193 34.491 1.00 82.00 92 PRO A C 1
ATOM 734 O O . PRO A 1 92 ? 13.622 -15.812 34.813 1.00 82.00 92 PRO A O 1
ATOM 737 N N . ASP A 1 93 ? 15.367 -14.490 35.364 1.00 84.12 93 ASP A N 1
ATOM 738 C CA . ASP A 1 93 ? 15.139 -14.442 36.812 1.00 84.12 93 ASP A CA 1
ATOM 739 C C . ASP A 1 93 ? 14.928 -12.991 37.301 1.00 84.12 93 ASP A C 1
ATOM 741 O O . ASP A 1 93 ? 15.841 -12.382 37.871 1.00 84.12 93 ASP A O 1
ATOM 745 N N . PRO A 1 94 ? 13.738 -12.389 37.096 1.00 78.62 94 PRO A N 1
ATOM 746 C CA . PRO A 1 94 ? 13.489 -10.989 37.445 1.00 78.62 94 PRO A CA 1
ATOM 747 C C . PRO A 1 94 ? 13.662 -10.653 38.932 1.00 78.62 94 PRO A C 1
ATOM 749 O O . PRO A 1 94 ? 13.949 -9.510 39.285 1.00 78.62 94 PRO A O 1
ATOM 752 N N . GLU A 1 95 ? 13.515 -11.646 39.812 1.00 77.62 95 GLU A N 1
ATOM 753 C CA . GLU A 1 95 ? 13.696 -11.496 41.261 1.00 77.62 95 GLU A CA 1
ATOM 754 C C . GLU A 1 95 ? 15.157 -11.243 41.665 1.00 77.62 95 GLU A C 1
ATOM 756 O O . GLU A 1 95 ? 15.411 -10.723 42.750 1.00 77.62 95 GLU A O 1
ATOM 761 N N . GLN A 1 96 ? 16.118 -11.573 40.794 1.00 80.69 96 GLN A N 1
ATOM 762 C CA . GLN A 1 96 ? 17.552 -11.374 41.032 1.00 80.69 96 GLN A CA 1
ATOM 763 C C . GLN A 1 96 ? 18.081 -10.045 40.472 1.00 80.69 96 GLN A C 1
ATOM 765 O O . GLN A 1 96 ? 19.278 -9.773 40.555 1.00 80.69 96 GLN A O 1
ATOM 770 N N . ILE A 1 97 ? 17.214 -9.204 39.897 1.00 84.81 97 ILE A N 1
ATOM 771 C CA . ILE A 1 97 ? 17.618 -7.906 39.353 1.00 84.81 97 ILE A CA 1
ATOM 772 C C . ILE A 1 97 ? 18.015 -6.965 40.498 1.00 84.81 97 ILE A C 1
ATOM 774 O O . ILE A 1 97 ? 17.194 -6.597 41.342 1.00 84.81 97 ILE A O 1
ATOM 778 N N . ASP A 1 98 ? 19.275 -6.525 40.495 1.00 83.69 98 ASP A N 1
ATOM 779 C CA . ASP A 1 98 ? 19.754 -5.508 41.430 1.00 83.69 98 ASP A CA 1
ATOM 780 C C . ASP A 1 98 ? 19.167 -4.134 41.081 1.00 83.69 98 ASP A C 1
ATOM 782 O O . ASP A 1 98 ? 19.590 -3.461 40.138 1.00 83.69 98 ASP A O 1
ATOM 786 N N . LYS A 1 99 ? 18.206 -3.687 41.891 1.00 77.81 99 LYS A N 1
ATOM 787 C CA . LYS A 1 99 ? 17.515 -2.399 41.728 1.00 77.81 99 LYS A CA 1
ATOM 788 C C . LYS A 1 99 ? 18.438 -1.180 41.835 1.00 77.81 99 LYS A C 1
ATOM 790 O O . LYS A 1 99 ? 18.045 -0.094 41.420 1.00 77.81 99 LYS A O 1
ATOM 795 N N . ASN A 1 100 ? 19.647 -1.337 42.380 1.00 78.94 100 ASN A N 1
ATOM 796 C CA . ASN A 1 100 ? 20.626 -0.253 42.496 1.00 78.94 100 ASN A CA 1
ATOM 797 C C . ASN A 1 100 ? 21.496 -0.087 41.242 1.00 78.94 100 ASN A C 1
ATOM 799 O O . ASN A 1 100 ? 22.314 0.834 41.177 1.00 78.94 100 ASN A O 1
ATOM 803 N N . ARG A 1 101 ? 21.341 -0.969 40.251 1.00 89.25 101 ARG A N 1
ATOM 804 C CA . ARG A 1 101 ? 22.057 -0.922 38.974 1.00 89.25 101 ARG A CA 1
ATOM 805 C C . ARG A 1 101 ? 21.097 -0.557 37.848 1.00 89.25 101 ARG A C 1
ATOM 807 O O . ARG A 1 101 ? 19.881 -0.606 38.007 1.00 89.25 101 ARG A O 1
ATOM 814 N N . ILE A 1 102 ? 21.647 -0.144 36.714 1.00 89.62 102 ILE A N 1
ATOM 815 C CA . ILE A 1 102 ? 20.888 0.122 35.494 1.00 89.62 102 ILE A CA 1
ATOM 816 C C . ILE A 1 102 ? 20.837 -1.162 34.679 1.00 89.62 102 ILE A C 1
ATOM 818 O O . ILE A 1 102 ? 21.884 -1.745 34.400 1.00 89.62 102 ILE A O 1
ATOM 822 N N . GLN A 1 103 ? 19.631 -1.562 34.274 1.00 92.75 103 GLN A N 1
ATOM 823 C CA . GLN A 1 103 ? 19.405 -2.754 33.454 1.00 92.75 103 GLN A CA 1
ATOM 824 C C . GLN A 1 103 ? 19.264 -2.424 31.969 1.00 92.75 103 GLN A C 1
ATOM 826 O O . GLN A 1 103 ? 19.555 -3.262 31.113 1.00 92.75 103 GLN A O 1
ATOM 831 N N . LEU A 1 104 ? 18.799 -1.213 31.651 1.00 92.12 104 LEU A N 1
ATOM 832 C CA . LEU A 1 104 ? 18.477 -0.816 30.288 1.00 92.12 104 LEU A CA 1
ATOM 833 C C . LEU A 1 104 ? 19.188 0.484 29.901 1.00 92.12 104 LEU A C 1
ATOM 835 O O . LEU A 1 104 ? 18.910 1.555 30.441 1.00 92.12 104 LEU A O 1
ATOM 839 N N . LEU A 1 105 ? 20.080 0.404 28.918 1.00 91.81 105 LEU A N 1
ATOM 840 C CA . LEU A 1 105 ? 20.695 1.564 28.286 1.00 91.81 105 LEU A CA 1
ATOM 841 C C . LEU A 1 105 ? 19.904 1.917 27.024 1.00 91.81 105 LEU A C 1
ATOM 843 O O . LEU A 1 105 ? 19.761 1.108 26.107 1.00 91.81 105 LEU A O 1
ATOM 847 N N . VAL A 1 106 ? 19.392 3.141 26.978 1.00 92.31 106 VAL A N 1
ATOM 848 C CA . VAL A 1 106 ? 18.556 3.661 25.896 1.00 92.31 106 VAL A CA 1
ATOM 849 C C . VAL A 1 106 ? 19.412 4.574 25.023 1.00 92.31 106 VAL A C 1
ATOM 851 O O . VAL A 1 106 ? 19.807 5.653 25.458 1.00 92.31 106 VAL A O 1
ATOM 854 N N . LYS A 1 107 ? 19.699 4.176 23.782 1.00 90.94 107 LYS A N 1
ATOM 855 C CA . LYS A 1 107 ? 20.287 5.062 22.764 1.00 90.94 107 LYS A CA 1
ATOM 856 C C . LYS A 1 107 ? 19.146 5.628 21.930 1.00 90.94 107 LYS A C 1
ATOM 858 O O . LYS A 1 107 ? 18.437 4.873 21.278 1.00 90.94 107 LYS A O 1
ATOM 863 N N . ALA A 1 108 ? 18.941 6.938 21.981 1.00 88.06 108 ALA A N 1
ATOM 864 C CA . ALA A 1 108 ? 17.847 7.593 21.275 1.00 88.06 108 ALA A CA 1
ATOM 865 C C . ALA A 1 108 ? 18.227 9.021 20.876 1.00 88.06 108 ALA A C 1
ATOM 867 O O . ALA A 1 108 ? 19.018 9.684 21.550 1.00 88.06 108 ALA A O 1
ATOM 868 N N . GLU A 1 109 ? 17.625 9.511 19.801 1.00 84.69 109 GLU A N 1
ATOM 869 C CA . GLU A 1 109 ? 17.672 10.913 19.409 1.00 84.69 109 GLU A CA 1
ATOM 870 C C . GLU A 1 109 ? 16.671 11.719 20.238 1.00 84.69 109 GLU A C 1
ATOM 872 O O . GLU A 1 109 ? 15.468 11.443 20.243 1.00 84.69 109 GLU A O 1
ATOM 877 N N . VAL A 1 110 ? 17.181 12.733 20.939 1.00 82.12 110 VAL A N 1
ATOM 878 C CA . VAL A 1 110 ? 16.384 13.609 21.799 1.00 82.12 110 VAL A CA 1
ATOM 879 C C . VAL A 1 110 ? 15.984 14.860 21.022 1.00 82.12 110 VAL A C 1
ATOM 881 O O . VAL A 1 110 ? 16.804 15.752 20.799 1.00 82.12 110 VAL A O 1
ATOM 884 N N . VAL A 1 111 ? 14.710 14.957 20.653 1.00 77.94 111 VAL A N 1
ATOM 885 C CA . VAL A 1 111 ? 14.176 16.069 19.856 1.00 77.94 111 VAL A CA 1
ATOM 886 C C . VAL A 1 111 ? 13.423 17.034 20.767 1.00 77.94 111 VAL A C 1
ATOM 888 O O . VAL A 1 111 ? 12.561 16.617 21.536 1.00 77.94 111 VAL A O 1
ATOM 891 N N . ALA A 1 112 ? 13.734 18.332 20.707 1.00 74.69 112 ALA A N 1
ATOM 892 C CA . ALA A 1 112 ? 12.987 19.344 21.453 1.00 74.69 112 ALA A CA 1
ATOM 893 C C . ALA A 1 112 ? 11.532 19.403 20.977 1.00 74.69 112 ALA A C 1
ATOM 895 O O . ALA A 1 112 ? 11.272 19.542 19.781 1.00 74.69 112 ALA A O 1
ATOM 896 N N . ILE A 1 113 ? 10.591 19.357 21.922 1.00 53.53 113 ILE A N 1
ATOM 897 C CA . ILE A 1 113 ? 9.198 19.706 21.662 1.00 53.53 113 ILE A CA 1
ATOM 898 C C . ILE A 1 113 ? 9.203 21.209 21.407 1.00 53.53 113 ILE A C 1
ATOM 900 O O . ILE A 1 113 ? 9.205 22.013 22.337 1.00 53.53 113 ILE A O 1
ATOM 904 N N . GLN A 1 114 ? 9.268 21.607 20.139 1.00 44.44 114 GLN A N 1
ATOM 905 C CA . GLN A 1 114 ? 8.917 22.969 19.779 1.00 44.44 114 GLN A CA 1
ATOM 906 C C . GLN A 1 114 ? 7.403 23.082 19.956 1.00 44.44 114 GLN A C 1
ATOM 908 O O . GLN A 1 114 ? 6.665 22.417 19.222 1.00 44.44 114 GLN A O 1
ATOM 913 N N . PRO A 1 115 ? 6.897 23.900 20.896 1.00 34.47 115 PRO A N 1
ATOM 914 C CA . PRO A 1 115 ? 5.514 24.300 20.811 1.00 34.47 115 PRO A CA 1
ATOM 915 C C . PRO A 1 115 ? 5.401 25.073 19.502 1.00 34.47 115 PRO A C 1
ATOM 917 O O . PRO A 1 115 ? 5.920 26.184 19.372 1.00 34.47 115 PRO A O 1
ATOM 920 N N . ARG A 1 116 ? 4.726 24.491 18.512 1.00 29.44 116 ARG A N 1
ATOM 921 C CA . ARG A 1 116 ? 4.130 25.296 17.456 1.00 29.44 116 ARG A CA 1
ATOM 922 C C . ARG A 1 116 ? 3.067 26.140 18.154 1.00 29.44 116 ARG A C 1
ATOM 924 O O . ARG A 1 116 ? 1.912 25.750 18.270 1.00 29.44 116 ARG A O 1
ATOM 931 N N . LYS A 1 117 ? 3.484 27.296 18.675 1.00 29.56 117 LYS A N 1
ATOM 932 C CA . LYS A 1 117 ? 2.607 28.453 18.700 1.00 29.56 117 LYS A CA 1
ATOM 933 C C . LYS A 1 117 ? 2.242 28.655 17.239 1.00 29.56 117 LYS A C 1
ATOM 935 O O . LYS A 1 117 ? 3.081 29.081 16.451 1.00 29.56 117 LYS A O 1
ATOM 940 N N . GLU A 1 118 ? 1.011 28.326 16.875 1.00 30.45 118 GLU A N 1
ATOM 941 C CA . GLU A 1 118 ? 0.334 29.192 15.925 1.00 30.45 118 GLU A CA 1
ATOM 942 C C . GLU A 1 118 ? 0.397 30.578 16.562 1.00 30.45 118 GLU A C 1
ATOM 944 O O . GLU A 1 118 ? -0.301 30.891 17.528 1.00 30.45 118 GLU A O 1
ATOM 949 N N . SER A 1 119 ? 1.375 31.365 16.123 1.00 28.62 119 SER A N 1
ATOM 950 C CA . SER A 1 119 ? 1.348 32.790 16.330 1.00 28.62 119 SER A CA 1
ATOM 951 C C . SER A 1 119 ? 0.050 33.256 15.695 1.00 28.62 119 SER A C 1
ATOM 953 O O . SER A 1 119 ? -0.084 33.324 14.476 1.00 28.62 119 SER A O 1
ATOM 955 N N . VAL A 1 120 ? -0.918 33.593 16.542 1.00 35.75 120 VAL A N 1
ATOM 956 C CA . VAL A 1 120 ? -1.909 34.609 16.205 1.00 35.75 120 VAL A CA 1
ATOM 957 C C . VAL A 1 120 ? -1.135 35.928 16.138 1.00 35.75 120 VAL A C 1
ATOM 959 O O . VAL A 1 120 ? -1.208 36.774 17.024 1.00 35.75 120 VAL A O 1
ATOM 962 N N . GLU A 1 121 ? -0.289 36.056 15.119 1.00 27.53 121 GLU A N 1
ATOM 963 C CA . GLU A 1 121 ? 0.023 37.358 14.569 1.00 27.53 121 GLU A CA 1
ATOM 964 C C . GLU A 1 121 ? -1.254 37.852 13.884 1.00 27.53 121 GLU A C 1
ATOM 966 O O . GLU A 1 121 ? -1.990 37.050 13.293 1.00 27.53 121 GLU A O 1
ATOM 971 N N . PRO A 1 122 ? -1.578 39.148 14.003 1.00 28.33 122 PRO A N 1
ATOM 972 C CA . PRO A 1 122 ? -2.721 39.706 13.303 1.00 28.33 122 PRO A CA 1
ATOM 973 C C . PRO A 1 122 ? -2.538 39.390 11.825 1.00 28.33 122 PRO A C 1
ATOM 975 O O . PRO A 1 122 ? -1.499 39.738 11.278 1.00 28.33 122 PRO A O 1
ATOM 978 N N . ILE A 1 123 ? -3.524 38.698 11.241 1.00 38.47 123 ILE A N 1
ATOM 979 C CA . ILE A 1 123 ? -3.580 38.211 9.856 1.00 38.47 123 ILE A CA 1
ATOM 980 C C . ILE A 1 123 ? -2.820 39.160 8.922 1.00 38.47 123 ILE A C 1
ATOM 982 O O . ILE A 1 123 ? -3.365 40.120 8.379 1.00 38.47 123 ILE A O 1
ATOM 986 N N . SER A 1 124 ? -1.540 38.867 8.730 1.00 34.53 124 SER A N 1
ATOM 987 C CA . SER A 1 124 ? -0.697 39.430 7.697 1.00 34.53 124 SER A CA 1
ATOM 988 C C . SER A 1 124 ? -0.772 38.430 6.550 1.00 34.53 124 SER A C 1
ATOM 990 O O . SER A 1 124 ? 0.051 37.538 6.419 1.00 34.53 124 SER A O 1
ATOM 992 N N . GLN A 1 125 ? -1.871 38.511 5.789 1.00 38.31 125 GLN A N 1
ATOM 993 C CA . GLN A 1 125 ? -2.112 37.774 4.537 1.00 38.31 125 GLN A CA 1
ATOM 994 C C . GLN A 1 125 ? -1.626 36.307 4.557 1.00 38.31 125 GLN A C 1
ATOM 996 O O . GLN A 1 125 ? -0.625 35.942 3.946 1.00 38.31 125 GLN A O 1
ATOM 1001 N N . SER A 1 126 ? -2.376 35.457 5.264 1.00 36.22 126 SER A N 1
ATOM 1002 C CA . SER A 1 126 ? -2.182 34.005 5.354 1.00 36.22 126 SER A CA 1
ATOM 1003 C C . SER A 1 126 ? -1.945 33.349 3.985 1.00 36.22 126 SER A C 1
ATOM 1005 O O . SER A 1 126 ? -2.818 33.407 3.113 1.00 36.22 126 SER A O 1
ATOM 1007 N N . SER A 1 127 ? -0.816 32.662 3.799 1.00 50.59 127 SER A N 1
ATOM 1008 C CA . SER A 1 127 ? -0.625 31.797 2.634 1.00 50.59 127 SER A CA 1
ATOM 1009 C C . SER A 1 127 ? -1.564 30.588 2.738 1.00 50.59 127 SER A C 1
ATOM 1011 O O . SER A 1 127 ? -1.557 29.850 3.722 1.00 50.59 127 SER A O 1
ATOM 1013 N N . SER A 1 128 ? -2.422 30.402 1.734 1.00 80.50 128 SER A N 1
ATOM 1014 C CA . SER A 1 128 ? -3.287 29.218 1.624 1.00 80.50 128 SER A CA 1
ATOM 1015 C C . SER A 1 128 ? -2.452 27.923 1.580 1.00 80.50 128 SER A C 1
ATOM 1017 O O . SER A 1 128 ? -1.293 27.964 1.170 1.00 80.50 128 SER A O 1
ATOM 1019 N N . GLU A 1 129 ? -3.020 26.764 1.951 1.00 85.38 129 GLU A N 1
ATOM 1020 C CA . GLU A 1 129 ? -2.341 25.447 1.855 1.00 85.38 129 GLU A CA 1
ATOM 1021 C C . GLU A 1 129 ? -1.702 25.231 0.470 1.00 85.38 129 GLU A C 1
ATOM 1023 O O . GLU A 1 129 ? -0.556 24.799 0.359 1.00 85.38 129 GLU A O 1
ATOM 1028 N N . PHE A 1 130 ? -2.404 25.625 -0.596 1.00 88.00 130 PHE A N 1
ATOM 1029 C CA . PHE A 1 130 ? -1.883 25.597 -1.965 1.00 88.00 130 PHE A CA 1
ATOM 1030 C C . PHE A 1 130 ? -0.613 26.438 -2.140 1.00 88.00 130 PHE A C 1
ATOM 1032 O O . PHE A 1 130 ? 0.304 26.029 -2.848 1.00 88.00 130 PHE A O 1
ATOM 1039 N N . GLY A 1 131 ? -0.539 27.598 -1.482 1.00 89.31 131 GLY A N 1
ATOM 1040 C CA . GLY A 1 131 ? 0.662 28.428 -1.441 1.00 89.31 131 GLY A CA 1
ATOM 1041 C C . GLY A 1 131 ? 1.830 27.729 -0.744 1.00 89.31 131 GLY A C 1
ATOM 1042 O O . GLY A 1 131 ? 2.957 27.813 -1.224 1.00 89.31 131 GLY A O 1
ATOM 1043 N N . GLN A 1 132 ? 1.572 26.980 0.332 1.00 90.31 132 GLN A N 1
ATOM 1044 C CA . GLN A 1 132 ? 2.605 26.201 1.026 1.00 90.31 132 GLN A CA 1
ATOM 1045 C C . GLN A 1 132 ? 3.089 25.002 0.199 1.00 90.31 132 GLN A C 1
ATOM 1047 O O . GLN A 1 132 ? 4.286 24.724 0.165 1.00 90.31 132 GLN A O 1
ATOM 1052 N N . LEU A 1 133 ? 2.181 24.295 -0.481 1.00 91.50 133 LEU A N 1
ATOM 1053 C CA . LEU A 1 133 ? 2.523 23.210 -1.410 1.00 91.50 133 LEU A CA 1
ATOM 1054 C C . LEU A 1 133 ? 3.353 23.726 -2.587 1.00 91.50 133 LEU A C 1
ATOM 1056 O O . LEU A 1 133 ? 4.384 23.143 -2.913 1.00 91.50 133 LEU A O 1
ATOM 1060 N N . LYS A 1 134 ? 2.955 24.865 -3.163 1.00 92.31 134 LYS A N 1
ATOM 1061 C CA . LYS A 1 134 ? 3.715 25.536 -4.220 1.00 92.31 134 LYS A CA 1
ATOM 1062 C C . LYS A 1 134 ? 5.113 25.927 -3.745 1.00 92.31 134 LYS A C 1
ATOM 1064 O O . LYS A 1 134 ? 6.075 25.577 -4.412 1.00 92.31 134 LYS A O 1
ATOM 1069 N N . LEU A 1 135 ? 5.235 26.552 -2.574 1.00 92.50 135 LEU A N 1
ATOM 1070 C CA . LEU A 1 135 ? 6.535 26.908 -2.000 1.00 92.50 135 LEU A CA 1
ATOM 1071 C C . LEU A 1 135 ? 7.428 25.673 -1.788 1.00 92.50 135 LEU A C 1
ATOM 1073 O O . LEU A 1 135 ? 8.620 25.711 -2.073 1.00 92.50 135 LEU A O 1
ATOM 1077 N N . ARG A 1 136 ? 6.860 24.552 -1.321 1.00 91.50 136 ARG A N 1
ATOM 1078 C CA . ARG A 1 136 ? 7.595 23.282 -1.188 1.00 91.50 136 ARG A CA 1
ATOM 1079 C C . ARG A 1 136 ? 8.043 22.718 -2.539 1.00 91.50 136 ARG A C 1
ATOM 1081 O O . ARG A 1 136 ? 9.174 22.239 -2.633 1.00 91.50 136 ARG A O 1
ATOM 1088 N N . GLN A 1 137 ? 7.197 22.798 -3.568 1.00 93.19 137 GLN A N 1
ATOM 1089 C CA . GLN A 1 137 ? 7.570 22.416 -4.931 1.00 93.19 137 GLN A CA 1
ATOM 1090 C C . GLN A 1 137 ? 8.701 23.308 -5.455 1.00 93.19 137 GLN A C 1
ATOM 1092 O O . GLN A 1 137 ? 9.684 22.779 -5.961 1.00 93.19 137 GLN A O 1
ATOM 1097 N N . ASP A 1 138 ? 8.598 24.628 -5.289 1.00 92.62 138 ASP A N 1
ATOM 1098 C CA . ASP A 1 138 ? 9.604 25.597 -5.737 1.00 92.62 138 ASP A CA 1
ATOM 1099 C C . ASP A 1 138 ? 10.962 25.337 -5.058 1.00 92.62 138 ASP A C 1
ATOM 1101 O O . ASP A 1 138 ? 11.974 25.224 -5.746 1.00 92.62 138 ASP A O 1
ATOM 1105 N N . ASN A 1 139 ? 10.981 25.082 -3.744 1.00 91.44 139 ASN A N 1
ATOM 1106 C CA . ASN A 1 139 ? 12.199 24.679 -3.024 1.00 91.44 139 ASN A CA 1
ATOM 1107 C C . ASN A 1 139 ? 12.790 23.361 -3.556 1.00 91.44 139 ASN A C 1
ATOM 1109 O O . ASN A 1 139 ? 14.006 23.213 -3.664 1.00 91.44 139 ASN A O 1
ATOM 1113 N N . THR A 1 140 ? 11.936 22.384 -3.879 1.00 91.69 140 THR A N 1
ATOM 1114 C CA . THR A 1 140 ? 12.374 21.098 -4.444 1.00 91.69 140 THR A CA 1
ATOM 1115 C C . THR A 1 140 ? 12.981 21.298 -5.836 1.00 91.69 140 THR A C 1
ATOM 1117 O O . THR A 1 140 ? 14.013 20.711 -6.150 1.00 91.69 140 THR A O 1
ATOM 1120 N N . VAL A 1 141 ? 12.369 22.156 -6.656 1.00 92.56 141 VAL A N 1
ATOM 1121 C CA . VAL A 1 141 ? 12.844 22.525 -7.997 1.00 92.56 141 VAL A CA 1
ATOM 1122 C C . VAL A 1 141 ? 14.195 23.230 -7.932 1.00 92.56 141 VAL A C 1
ATOM 1124 O O . VAL A 1 141 ? 15.103 22.866 -8.674 1.00 92.56 141 VAL A O 1
ATOM 1127 N N . GLU A 1 142 ? 14.351 24.221 -7.052 1.00 90.69 142 GLU A N 1
ATOM 1128 C CA . GLU A 1 142 ? 15.643 24.879 -6.826 1.00 90.69 142 GLU A CA 1
ATOM 1129 C C . GLU A 1 142 ? 16.701 23.865 -6.384 1.00 90.69 142 GLU A C 1
ATOM 1131 O O . GLU A 1 142 ? 17.812 23.860 -6.913 1.00 90.69 142 GLU A O 1
ATOM 1136 N N . GLY A 1 143 ? 16.321 22.936 -5.506 1.00 88.31 143 GLY A N 1
ATOM 1137 C CA . GLY A 1 143 ? 17.141 21.799 -5.118 1.00 88.31 143 GLY A CA 1
ATOM 1138 C C . GLY A 1 143 ? 17.681 21.000 -6.309 1.00 88.31 143 GLY A C 1
ATOM 1139 O O . GLY A 1 143 ? 18.885 20.859 -6.496 1.00 88.31 143 GLY A O 1
ATOM 1140 N N . PHE A 1 144 ? 16.809 20.501 -7.177 1.00 86.94 144 PHE A N 1
ATOM 1141 C CA . PHE A 1 144 ? 17.262 19.709 -8.325 1.00 86.94 144 PHE A CA 1
ATOM 1142 C C . PHE A 1 144 ? 17.957 20.533 -9.423 1.00 86.94 144 PHE A C 1
ATOM 1144 O O . PHE A 1 144 ? 18.674 19.951 -10.234 1.00 86.94 144 PHE A O 1
ATOM 1151 N N . ARG A 1 145 ? 17.778 21.863 -9.464 1.00 85.00 145 ARG A N 1
ATOM 1152 C CA . ARG A 1 145 ? 18.483 22.757 -10.405 1.00 85.00 145 ARG A CA 1
ATOM 1153 C C . ARG A 1 145 ? 19.918 23.062 -9.992 1.00 85.00 145 ARG A C 1
ATOM 1155 O O . ARG A 1 145 ? 20.798 23.069 -10.845 1.00 85.00 145 ARG A O 1
ATOM 1162 N N . TYR A 1 146 ? 20.130 23.407 -8.723 1.00 71.94 146 TYR A N 1
ATOM 1163 C CA . TYR A 1 146 ? 21.376 24.034 -8.273 1.00 71.94 146 TYR A CA 1
ATOM 1164 C C . TYR A 1 146 ? 22.344 23.071 -7.580 1.00 71.94 146 TYR A C 1
ATOM 1166 O O . TYR A 1 146 ? 23.507 23.427 -7.389 1.00 71.94 146 TYR A O 1
ATOM 1174 N N . PHE A 1 147 ? 21.914 21.853 -7.240 1.00 64.81 147 PHE A N 1
ATOM 1175 C CA . PHE A 1 147 ? 22.814 20.830 -6.712 1.00 64.81 147 PHE A CA 1
ATOM 1176 C C . PHE A 1 147 ? 23.382 19.958 -7.852 1.00 64.81 147 PHE A C 1
ATOM 1178 O O . PHE A 1 147 ? 22.614 19.373 -8.619 1.00 64.81 147 PHE A O 1
ATOM 1185 N N . PRO A 1 148 ? 24.720 19.873 -8.006 1.00 52.53 148 PRO A N 1
ATOM 1186 C CA . PRO A 1 148 ? 25.344 19.254 -9.172 1.00 52.53 148 PRO A CA 1
ATOM 1187 C C . PRO A 1 148 ? 25.157 17.724 -9.218 1.00 52.53 148 PRO A C 1
ATOM 1189 O O . PRO A 1 148 ? 25.081 17.080 -8.166 1.00 52.53 148 PRO A O 1
ATOM 1192 N N . PRO A 1 149 ? 25.178 17.115 -10.424 1.00 51.19 149 PRO A N 1
ATOM 1193 C CA . PRO A 1 149 ? 25.074 15.668 -10.618 1.00 51.19 149 PRO A CA 1
ATOM 1194 C C . PRO A 1 149 ? 26.033 14.829 -9.774 1.00 51.19 149 PRO A C 1
ATOM 1196 O O . PRO A 1 149 ? 25.664 13.769 -9.275 1.00 51.19 149 PRO A O 1
ATOM 1199 N N . SER A 1 150 ? 27.243 15.346 -9.569 1.00 46.28 150 SER A N 1
ATOM 1200 C CA . SER A 1 150 ? 28.360 14.673 -8.911 1.00 46.28 150 SER A CA 1
ATOM 1201 C C . SER A 1 150 ? 28.360 14.747 -7.380 1.00 46.28 150 SER A C 1
ATOM 1203 O O . SER A 1 150 ? 29.290 14.233 -6.773 1.00 46.28 150 SER A O 1
ATOM 1205 N N . ALA A 1 151 ? 27.390 15.418 -6.747 1.00 46.09 151 ALA A N 1
ATOM 1206 C CA . ALA A 1 151 ? 27.320 15.500 -5.282 1.00 46.09 151 ALA A CA 1
ATOM 1207 C C . ALA A 1 151 ? 26.356 14.473 -4.654 1.00 46.09 151 ALA A C 1
ATOM 1209 O O . ALA A 1 151 ? 26.516 14.144 -3.486 1.00 46.09 151 ALA A O 1
ATOM 1210 N N . TYR A 1 152 ? 25.371 13.970 -5.414 1.00 49.09 152 TYR A N 1
ATOM 1211 C CA . TYR A 1 152 ? 24.296 13.106 -4.887 1.00 49.09 152 TYR A CA 1
ATOM 1212 C C . TYR A 1 152 ? 24.017 11.833 -5.710 1.00 49.09 152 TYR A C 1
ATOM 1214 O O . TYR A 1 152 ? 23.193 11.017 -5.303 1.00 49.09 152 TYR A O 1
ATOM 1222 N N . ALA A 1 153 ? 24.658 11.652 -6.874 1.00 51.19 153 ALA A N 1
ATOM 1223 C CA . ALA A 1 153 ? 24.278 10.609 -7.839 1.00 51.19 153 ALA A CA 1
ATOM 1224 C C . ALA A 1 153 ? 25.455 9.801 -8.417 1.00 51.19 153 ALA A C 1
ATOM 1226 O O . ALA A 1 153 ? 25.317 9.182 -9.469 1.00 51.19 153 ALA A O 1
ATOM 1227 N N . THR A 1 154 ? 26.607 9.777 -7.745 1.00 58.78 154 THR A N 1
ATOM 1228 C CA . THR A 1 154 ? 27.760 8.957 -8.160 1.00 58.78 154 THR A CA 1
ATOM 1229 C C . THR A 1 154 ? 27.868 7.639 -7.401 1.00 58.78 154 THR A C 1
ATOM 1231 O O . THR A 1 154 ? 28.465 6.689 -7.913 1.00 58.78 154 THR A O 1
ATOM 1234 N N . SER A 1 155 ? 27.264 7.557 -6.212 1.00 69.38 155 SER A N 1
ATOM 1235 C CA . SER A 1 155 ? 27.298 6.381 -5.347 1.00 69.38 155 SER A CA 1
ATOM 1236 C C . SER A 1 155 ? 26.025 6.220 -4.509 1.00 69.38 155 SER A C 1
ATOM 1238 O O . SER A 1 155 ? 25.202 7.129 -4.380 1.00 69.38 155 SER A O 1
ATOM 1240 N N . TYR A 1 156 ? 25.873 5.039 -3.909 1.00 76.19 156 TYR A N 1
ATOM 1241 C CA . TYR A 1 156 ? 24.819 4.758 -2.935 1.00 76.19 156 TYR A CA 1
ATOM 1242 C C . TYR A 1 156 ? 24.853 5.707 -1.724 1.00 76.19 156 TYR A C 1
ATOM 1244 O O . TYR A 1 156 ? 23.796 6.154 -1.276 1.00 76.19 156 TYR A O 1
ATOM 1252 N N . ASP A 1 157 ? 26.046 6.033 -1.217 1.00 79.88 157 ASP A N 1
ATOM 1253 C CA . ASP A 1 157 ? 26.217 6.892 -0.039 1.00 79.88 157 ASP A CA 1
ATOM 1254 C C . ASP A 1 157 ? 25.726 8.317 -0.316 1.00 79.88 157 ASP A C 1
ATOM 1256 O O . ASP A 1 157 ? 25.041 8.918 0.516 1.00 79.88 157 ASP A O 1
ATOM 1260 N N . ASP A 1 158 ? 25.987 8.813 -1.526 1.00 77.75 158 ASP A N 1
ATOM 1261 C CA . ASP A 1 158 ? 25.534 10.122 -1.991 1.00 77.75 158 ASP A CA 1
ATOM 1262 C C . ASP A 1 158 ? 23.996 10.188 -2.036 1.00 77.75 158 ASP A C 1
ATOM 1264 O O . ASP A 1 158 ? 23.380 11.122 -1.512 1.00 77.75 158 ASP A O 1
ATOM 1268 N N . PHE A 1 159 ? 23.350 9.150 -2.580 1.00 80.94 159 PHE A N 1
ATOM 1269 C CA . PHE A 1 159 ? 21.889 9.062 -2.591 1.00 80.94 159 PHE A CA 1
ATOM 1270 C C . PHE A 1 159 ? 21.322 8.940 -1.170 1.00 80.94 159 PHE A C 1
ATOM 1272 O O . PHE A 1 159 ? 20.316 9.567 -0.835 1.00 80.94 159 PHE A O 1
ATOM 1279 N N . GLN A 1 160 ? 21.969 8.169 -0.293 1.00 83.69 160 GLN A N 1
ATOM 1280 C CA . GLN A 1 160 ? 21.548 8.048 1.101 1.00 83.69 160 GLN A CA 1
ATOM 1281 C C . GLN A 1 160 ? 21.649 9.390 1.845 1.00 83.69 160 GLN A C 1
ATOM 1283 O O . GLN A 1 160 ? 20.764 9.715 2.644 1.00 83.69 160 GLN A O 1
ATOM 1288 N N . ALA A 1 161 ? 22.700 10.172 1.589 1.00 83.25 161 ALA A N 1
ATOM 1289 C CA . ALA A 1 161 ? 22.867 11.513 2.137 1.00 83.25 161 ALA A CA 1
ATOM 1290 C C . ALA A 1 161 ? 21.769 12.456 1.631 1.00 83.25 161 ALA A C 1
ATOM 1292 O O . ALA A 1 161 ? 21.101 13.097 2.444 1.00 83.25 161 ALA A O 1
ATOM 1293 N N . GLN A 1 162 ? 21.486 12.440 0.324 1.00 83.19 162 GLN A N 1
ATOM 1294 C CA . GLN A 1 162 ? 20.404 13.215 -0.285 1.00 83.19 162 GLN A CA 1
ATOM 1295 C C . GLN A 1 162 ? 19.054 12.973 0.407 1.00 83.19 162 GLN A C 1
ATOM 1297 O O . GLN A 1 162 ? 18.296 13.907 0.671 1.00 83.19 162 GLN A O 1
ATOM 1302 N N . GLN A 1 163 ? 18.753 11.723 0.770 1.00 84.81 163 GLN A N 1
ATOM 1303 C CA . GLN A 1 163 ? 17.493 11.381 1.435 1.00 84.81 163 GLN A CA 1
ATOM 1304 C C . GLN A 1 163 ? 17.337 12.002 2.832 1.00 84.81 163 GLN A C 1
ATOM 1306 O O . GLN A 1 163 ? 16.212 12.058 3.344 1.00 84.81 163 GLN A O 1
ATOM 1311 N N . LYS A 1 164 ? 18.419 12.493 3.447 1.00 80.75 164 LYS A N 1
ATOM 1312 C CA . LYS A 1 164 ? 18.412 13.214 4.732 1.00 80.75 164 LYS A CA 1
ATOM 1313 C C . LYS A 1 164 ? 18.259 14.730 4.568 1.00 80.75 164 LYS A C 1
ATOM 1315 O O . LYS A 1 164 ? 17.965 15.410 5.548 1.00 80.75 164 LYS A O 1
ATOM 1320 N N . GLU A 1 165 ? 18.422 15.250 3.357 1.00 75.94 165 GLU A N 1
ATOM 1321 C CA . GLU A 1 165 ? 18.390 16.680 3.060 1.00 75.94 165 GLU A CA 1
ATOM 1322 C C . GLU A 1 165 ? 17.006 17.172 2.584 1.00 75.94 165 GLU A C 1
ATOM 1324 O O . GLU A 1 165 ? 15.991 16.465 2.631 1.00 75.94 165 GLU A O 1
ATOM 1329 N N . SER A 1 166 ? 16.937 18.439 2.162 1.00 70.75 166 SER A N 1
ATOM 1330 C CA . SER A 1 166 ? 15.722 19.063 1.629 1.00 70.75 166 SER A CA 1
ATOM 1331 C C . SER A 1 166 ? 15.319 18.502 0.259 1.00 70.75 166 SER A C 1
ATOM 1333 O O . SER A 1 166 ? 14.120 18.403 -0.014 1.00 70.75 166 SER A O 1
ATOM 1335 N N . VAL A 1 167 ? 16.290 18.097 -0.567 1.00 81.50 167 VAL A N 1
ATOM 1336 C CA . VAL A 1 167 ? 16.104 17.637 -1.953 1.00 81.50 167 VAL A CA 1
ATOM 1337 C C . VAL A 1 167 ? 15.986 16.118 -1.990 1.00 81.50 167 VAL A C 1
ATOM 1339 O O . VAL A 1 167 ? 16.964 15.427 -2.218 1.00 81.50 167 VAL A O 1
ATOM 1342 N N . ARG A 1 168 ? 14.792 15.576 -1.751 1.00 86.81 168 ARG A N 1
ATOM 1343 C CA . ARG A 1 168 ? 14.578 14.124 -1.598 1.00 86.81 168 ARG A CA 1
ATOM 1344 C C . ARG A 1 168 ? 13.601 13.555 -2.618 1.00 86.81 168 ARG A C 1
ATOM 1346 O O . ARG A 1 168 ? 12.664 14.234 -3.038 1.00 86.81 168 ARG A O 1
ATOM 1353 N N . ILE A 1 169 ? 13.802 12.282 -2.956 1.00 90.94 169 ILE A N 1
ATOM 1354 C CA . ILE A 1 169 ? 12.927 11.506 -3.842 1.00 90.94 169 ILE A CA 1
ATOM 1355 C C . ILE A 1 169 ? 12.180 10.472 -3.010 1.00 90.94 169 ILE A C 1
ATOM 1357 O O . ILE A 1 169 ? 12.797 9.674 -2.308 1.00 90.94 169 ILE A O 1
ATOM 1361 N N . TYR A 1 170 ? 10.857 10.464 -3.123 1.00 92.50 170 TYR A N 1
ATOM 1362 C CA . TYR A 1 170 ? 9.992 9.507 -2.455 1.00 92.50 170 TYR A CA 1
ATOM 1363 C C . TYR A 1 170 ? 9.873 8.218 -3.273 1.00 92.50 170 TYR A C 1
ATOM 1365 O O . TYR A 1 170 ? 8.912 8.033 -4.019 1.00 92.50 170 TYR A O 1
ATOM 1373 N N . ASN A 1 171 ? 10.871 7.342 -3.143 1.00 91.00 171 ASN A N 1
ATOM 1374 C CA . ASN A 1 171 ? 10.932 6.031 -3.799 1.00 91.00 171 ASN A CA 1
ATOM 1375 C C . ASN A 1 171 ? 10.843 4.836 -2.830 1.00 91.00 171 ASN A C 1
ATOM 1377 O O . ASN A 1 171 ? 11.193 3.714 -3.188 1.00 91.00 171 ASN A O 1
ATOM 1381 N N . GLY A 1 172 ? 10.438 5.081 -1.581 1.00 88.69 172 GLY A N 1
ATOM 1382 C CA . GLY A 1 172 ? 10.356 4.068 -0.525 1.00 88.69 172 GLY A CA 1
ATOM 1383 C C . GLY A 1 172 ? 11.692 3.692 0.117 1.00 88.69 172 GLY A C 1
ATOM 1384 O O . GLY A 1 172 ? 11.742 2.749 0.907 1.00 88.69 172 GLY A O 1
ATOM 1385 N N . ARG A 1 173 ? 12.785 4.405 -0.199 1.00 86.19 173 ARG A N 1
ATOM 1386 C CA . ARG A 1 173 ? 14.126 4.117 0.330 1.00 86.19 173 ARG A CA 1
ATOM 1387 C C . ARG A 1 173 ? 14.750 5.372 0.964 1.00 86.19 173 ARG A C 1
ATOM 1389 O O . ARG A 1 173 ? 15.238 6.230 0.231 1.00 86.19 173 ARG A O 1
ATOM 1396 N N . PRO A 1 174 ? 14.797 5.484 2.309 1.00 86.56 174 PRO A N 1
ATOM 1397 C CA . PRO A 1 174 ? 14.267 4.555 3.323 1.00 86.56 174 PRO A CA 1
ATOM 1398 C C . PRO A 1 174 ? 12.729 4.590 3.437 1.00 86.56 174 PRO A C 1
ATOM 1400 O O . PRO A 1 174 ? 12.073 5.354 2.733 1.00 86.56 174 PRO A O 1
ATOM 1403 N N . PHE A 1 175 ? 12.147 3.774 4.325 1.00 84.75 175 PHE A N 1
ATOM 1404 C CA . PHE A 1 175 ? 10.690 3.622 4.482 1.00 84.75 175 PHE A CA 1
ATOM 1405 C C . PHE A 1 175 ? 9.950 4.964 4.642 1.00 84.75 175 PHE A C 1
ATOM 1407 O O . PHE A 1 175 ? 8.880 5.165 4.063 1.00 84.75 175 PHE A O 1
ATOM 1414 N N . GLU A 1 176 ? 10.556 5.932 5.335 1.00 84.69 176 GLU A N 1
ATOM 1415 C CA . GLU A 1 176 ? 10.040 7.292 5.557 1.00 84.69 176 GLU A CA 1
ATOM 1416 C C . GLU A 1 176 ? 9.970 8.142 4.273 1.00 84.69 176 GLU A C 1
ATOM 1418 O O . GLU A 1 176 ? 9.524 9.295 4.290 1.00 84.69 176 GLU A O 1
ATOM 1423 N N . ARG A 1 177 ? 10.454 7.600 3.154 1.00 87.81 177 ARG A N 1
ATOM 1424 C CA . ARG A 1 177 ? 10.405 8.167 1.803 1.00 87.81 177 ARG A CA 1
ATOM 1425 C C . ARG A 1 177 ? 9.437 7.403 0.911 1.00 87.81 177 ARG A C 1
ATOM 1427 O O . ARG A 1 177 ? 9.532 7.471 -0.307 1.00 87.81 177 ARG A O 1
ATOM 1434 N N . THR A 1 178 ? 8.484 6.685 1.485 1.00 87.88 178 THR A N 1
ATOM 1435 C CA . THR A 1 178 ? 7.386 6.105 0.708 1.00 87.88 178 THR A CA 1
ATOM 1436 C C . THR A 1 178 ? 6.388 7.216 0.357 1.00 87.88 178 THR A C 1
ATOM 1438 O O . THR A 1 178 ? 6.034 8.029 1.206 1.00 87.88 178 THR A O 1
ATOM 1441 N N . GLY A 1 179 ? 6.008 7.341 -0.916 1.00 88.06 179 GLY A N 1
ATOM 1442 C CA . GLY A 1 179 ? 5.013 8.318 -1.381 1.00 88.06 179 GLY A CA 1
ATOM 1443 C C . GLY A 1 179 ? 3.582 7.777 -1.311 1.00 88.06 179 GLY A C 1
ATOM 1444 O O . GLY A 1 179 ? 3.377 6.598 -1.037 1.00 88.06 179 GLY A O 1
ATOM 1445 N N . ALA A 1 180 ? 2.585 8.626 -1.572 1.00 89.06 180 ALA A N 1
ATOM 1446 C CA . ALA A 1 180 ? 1.228 8.138 -1.841 1.00 89.06 180 ALA A CA 1
ATOM 1447 C C . ALA A 1 180 ? 1.189 7.393 -3.196 1.00 89.06 180 ALA A C 1
ATOM 1449 O O . ALA A 1 180 ? 2.009 7.726 -4.054 1.00 89.06 180 ALA A O 1
ATOM 1450 N N . PRO A 1 181 ? 0.277 6.420 -3.396 1.00 92.31 181 PRO A N 1
ATOM 1451 C CA . PRO A 1 181 ? 0.147 5.685 -4.658 1.00 92.31 181 PRO A CA 1
ATOM 1452 C C . PRO A 1 181 ? 0.046 6.626 -5.862 1.00 92.31 181 PRO A C 1
ATOM 1454 O O . PRO A 1 181 ? -0.798 7.528 -5.878 1.00 92.31 181 PRO A O 1
ATOM 1457 N N . ILE A 1 182 ? 0.933 6.458 -6.843 1.00 94.62 182 ILE A N 1
ATOM 1458 C CA . ILE A 1 182 ? 1.034 7.350 -8.008 1.00 94.62 182 ILE A CA 1
ATOM 1459 C C . ILE A 1 182 ? -0.216 7.303 -8.895 1.00 94.62 182 ILE A C 1
ATOM 1461 O O . ILE A 1 182 ? -0.567 8.298 -9.534 1.00 94.62 182 ILE A O 1
ATOM 1465 N N . GLU A 1 183 ? -0.933 6.182 -8.871 1.00 94.62 183 GLU A N 1
ATOM 1466 C CA . GLU A 1 183 ? -2.199 5.937 -9.555 1.00 94.62 183 GLU A CA 1
ATOM 1467 C C . GLU A 1 183 ? -3.285 6.925 -9.125 1.00 94.62 183 GLU A C 1
ATOM 1469 O O . GLU A 1 183 ? -4.173 7.236 -9.913 1.00 94.62 183 GLU A O 1
ATOM 1474 N N . LEU A 1 184 ? -3.197 7.480 -7.910 1.00 94.06 184 LEU A N 1
ATOM 1475 C CA . LEU A 1 184 ? -4.123 8.510 -7.441 1.00 94.06 184 LEU A CA 1
ATOM 1476 C C . LEU A 1 184 ? -3.934 9.845 -8.163 1.00 94.06 184 LEU A C 1
ATOM 1478 O O . LEU A 1 184 ? -4.877 10.629 -8.221 1.00 94.06 184 LEU A O 1
ATOM 1482 N N . PHE A 1 185 ? -2.749 10.124 -8.707 1.00 95.00 185 PHE A N 1
ATOM 1483 C CA . PHE A 1 185 ? -2.414 11.424 -9.297 1.00 95.00 185 PHE A CA 1
ATOM 1484 C C . PHE A 1 185 ? -2.523 11.441 -10.820 1.00 95.00 185 PHE A C 1
ATOM 1486 O O . PHE A 1 185 ? -2.671 12.518 -11.397 1.00 95.00 185 PHE A O 1
ATOM 1493 N N . HIS A 1 186 ? -2.485 10.280 -11.484 1.00 95.69 186 HIS A N 1
ATOM 1494 C CA . HIS A 1 186 ? -2.721 10.222 -12.924 1.00 95.69 186 HIS A CA 1
ATOM 1495 C C . HIS A 1 186 ? -3.233 8.850 -13.415 1.00 95.69 186 HIS A C 1
ATOM 1497 O O . HIS A 1 186 ? -2.620 7.827 -13.103 1.00 95.69 186 HIS A O 1
ATOM 1503 N N . PRO A 1 187 ? -4.277 8.799 -14.271 1.00 94.94 187 PRO A N 1
ATOM 1504 C CA . PRO A 1 187 ? -4.860 7.542 -14.762 1.00 94.94 187 PRO A CA 1
ATOM 1505 C C . PRO A 1 187 ? -3.939 6.731 -15.689 1.00 94.94 187 PRO A C 1
ATOM 1507 O O . PRO A 1 187 ? -4.170 5.546 -15.906 1.00 94.94 187 PRO A O 1
ATOM 1510 N N . ALA A 1 188 ? -2.876 7.328 -16.236 1.00 95.75 188 ALA A N 1
ATOM 1511 C CA . ALA A 1 188 ? -1.954 6.618 -17.133 1.00 95.75 188 ALA A CA 1
ATOM 1512 C C . ALA A 1 188 ? -1.257 5.409 -16.472 1.00 95.75 188 ALA A C 1
ATOM 1514 O O . ALA A 1 188 ? -0.898 4.454 -17.166 1.00 95.75 188 ALA A O 1
ATOM 1515 N N . PHE A 1 189 ? -1.093 5.430 -15.146 1.00 96.12 189 PHE A N 1
ATOM 1516 C CA . PHE A 1 189 ? -0.528 4.308 -14.391 1.00 96.12 189 PHE A CA 1
ATOM 1517 C C . PHE A 1 189 ? -1.533 3.161 -14.221 1.00 96.12 189 PHE A C 1
ATOM 1519 O O . PHE A 1 189 ? -1.152 2.002 -14.323 1.00 96.12 189 PHE A O 1
ATOM 1526 N N . ASP A 1 190 ? -2.826 3.469 -14.099 1.00 91.19 190 ASP A N 1
ATOM 1527 C CA . ASP A 1 190 ? -3.895 2.461 -14.087 1.00 91.19 190 ASP A CA 1
ATOM 1528 C C . ASP A 1 190 ? -4.064 1.782 -15.453 1.00 91.19 190 ASP A C 1
ATOM 1530 O O . ASP A 1 190 ? -4.304 0.579 -15.565 1.00 91.19 190 ASP A O 1
ATOM 1534 N N . ILE A 1 191 ? -3.858 2.547 -16.531 1.00 93.56 191 ILE A N 1
ATOM 1535 C CA . ILE A 1 191 ? -3.788 1.995 -17.887 1.00 93.56 191 ILE A CA 1
ATOM 1536 C C . ILE A 1 191 ? -2.645 0.981 -17.982 1.00 93.56 191 ILE A C 1
ATOM 1538 O O . ILE A 1 191 ? -2.826 -0.072 -18.593 1.00 93.56 191 ILE A O 1
ATOM 1542 N N . PHE A 1 192 ? -1.490 1.260 -17.371 1.00 94.62 192 PHE A N 1
ATOM 1543 C CA . PHE A 1 192 ? -0.360 0.332 -17.377 1.00 94.62 192 PHE A CA 1
ATOM 1544 C C . PHE A 1 192 ? -0.725 -0.996 -16.701 1.00 94.62 192 PHE A C 1
ATOM 1546 O O . PHE A 1 192 ? -0.591 -2.060 -17.312 1.00 94.62 192 PHE A O 1
ATOM 1553 N N . THR A 1 193 ? -1.212 -0.937 -15.459 1.00 89.69 193 THR A N 1
ATOM 1554 C CA . THR A 1 193 ? -1.553 -2.119 -14.653 1.00 89.69 193 THR A CA 1
ATOM 1555 C C . THR A 1 193 ? -2.682 -2.922 -15.298 1.00 89.69 193 THR A C 1
ATOM 1557 O O . THR A 1 193 ? -2.534 -4.124 -15.512 1.00 89.69 193 THR A O 1
ATOM 1560 N N . THR A 1 194 ? -3.746 -2.255 -15.755 1.00 88.69 194 THR A N 1
ATOM 1561 C CA . THR A 1 194 ? -4.864 -2.894 -16.466 1.00 88.69 194 THR A CA 1
ATOM 1562 C C . THR A 1 194 ? -4.391 -3.618 -17.727 1.00 88.69 194 THR A C 1
ATOM 1564 O O . THR A 1 194 ? -4.799 -4.748 -18.000 1.00 88.69 194 THR A O 1
ATOM 1567 N N . ARG A 1 195 ? -3.511 -2.999 -18.526 1.00 87.38 195 ARG A N 1
ATOM 1568 C CA . ARG A 1 195 ? -2.968 -3.632 -19.741 1.00 87.38 195 ARG A CA 1
ATOM 1569 C C . ARG A 1 195 ? -2.058 -4.816 -19.431 1.00 87.38 195 ARG A C 1
ATOM 1571 O O . ARG A 1 195 ? -2.007 -5.747 -20.232 1.00 87.38 195 ARG A O 1
ATOM 1578 N N . LEU A 1 196 ? -1.369 -4.807 -18.292 1.00 87.31 196 LEU A N 1
ATOM 1579 C CA . LEU A 1 196 ? -0.523 -5.919 -17.864 1.00 87.31 196 LEU A CA 1
ATOM 1580 C C . LEU A 1 196 ? -1.348 -7.176 -17.531 1.00 87.31 196 LEU A C 1
ATOM 1582 O O . LEU A 1 196 ? -0.908 -8.294 -17.816 1.00 87.31 196 LEU A O 1
ATOM 1586 N N . GLU A 1 197 ? -2.548 -6.991 -16.976 1.00 83.31 197 GLU A N 1
ATOM 1587 C CA . GLU A 1 197 ? -3.483 -8.066 -16.616 1.00 83.31 197 GLU A CA 1
ATOM 1588 C C . GLU A 1 197 ? -4.279 -8.614 -17.810 1.00 83.31 197 GLU A C 1
ATOM 1590 O O . GLU A 1 197 ? -4.737 -9.761 -17.788 1.00 83.31 197 GLU A O 1
ATOM 1595 N N . GLN A 1 198 ? -4.417 -7.833 -18.885 1.00 78.62 198 GLN A N 1
ATOM 1596 C CA . GLN A 1 198 ? -5.139 -8.260 -20.082 1.00 78.62 198 GLN A CA 1
ATOM 1597 C C . GLN A 1 198 ? -4.493 -9.473 -20.761 1.00 78.62 198 GLN A C 1
ATOM 1599 O O . GLN A 1 198 ? -3.271 -9.625 -20.852 1.00 78.62 198 GLN A O 1
ATOM 1604 N N . ILE A 1 199 ? -5.348 -10.361 -21.277 1.00 69.38 199 ILE A N 1
ATOM 1605 C CA . ILE A 1 199 ? -4.917 -11.616 -21.907 1.00 69.38 199 ILE A CA 1
ATOM 1606 C C . ILE A 1 199 ? -4.682 -11.447 -23.417 1.00 69.38 199 ILE A C 1
ATOM 1608 O O . ILE A 1 199 ? -4.047 -12.310 -24.028 1.00 69.38 199 ILE A O 1
ATOM 1612 N N . ASP A 1 200 ? -5.123 -10.328 -23.994 1.00 71.50 200 ASP A N 1
ATOM 1613 C CA . ASP A 1 200 ? -5.103 -10.068 -25.431 1.00 71.50 200 ASP A CA 1
ATOM 1614 C C . ASP A 1 200 ? -3.704 -10.201 -26.049 1.00 71.50 200 ASP A C 1
ATOM 1616 O O . ASP A 1 200 ? -2.682 -9.805 -25.481 1.00 71.50 200 ASP A O 1
ATOM 1620 N N . ASN A 1 201 ? -3.665 -10.779 -27.250 1.00 69.12 201 ASN A N 1
ATOM 1621 C CA . ASN A 1 201 ? -2.429 -10.946 -28.003 1.00 69.12 201 ASN A CA 1
ATOM 1622 C C . ASN A 1 201 ? -2.084 -9.648 -28.739 1.00 69.12 201 ASN A C 1
ATOM 1624 O O . ASN A 1 201 ? -2.927 -9.074 -29.430 1.00 69.12 201 ASN A O 1
ATOM 1628 N N . LEU A 1 202 ? -0.822 -9.224 -28.653 1.00 76.81 202 LEU A N 1
ATOM 1629 C CA . LEU A 1 202 ? -0.320 -8.123 -29.473 1.00 76.81 202 LEU A CA 1
ATOM 1630 C C . LEU A 1 202 ? -0.306 -8.508 -30.961 1.00 76.81 202 LEU A C 1
ATOM 1632 O O . LEU A 1 202 ? -0.144 -9.687 -31.294 1.00 76.81 202 LEU A O 1
ATOM 1636 N N . PRO A 1 203 ? -0.400 -7.525 -31.876 1.00 81.56 203 PRO A N 1
ATOM 1637 C CA . PRO A 1 203 ? -0.191 -7.762 -33.298 1.00 81.56 203 PRO A CA 1
ATOM 1638 C C . PRO A 1 203 ? 1.158 -8.447 -33.568 1.00 81.56 203 PRO A C 1
ATOM 1640 O O . PRO A 1 203 ? 2.177 -8.071 -32.986 1.00 81.56 203 PRO A O 1
ATOM 1643 N N . ALA A 1 204 ? 1.191 -9.404 -34.503 1.00 82.06 204 ALA A N 1
ATOM 1644 C CA . ALA A 1 204 ? 2.386 -10.206 -34.802 1.00 82.06 204 ALA A CA 1
ATOM 1645 C C . ALA A 1 204 ? 3.629 -9.359 -35.140 1.00 82.06 204 ALA A C 1
ATOM 1647 O O . ALA A 1 204 ? 4.739 -9.681 -34.721 1.00 82.06 204 ALA A O 1
ATOM 1648 N N . LEU A 1 205 ? 3.437 -8.241 -35.849 1.00 82.50 205 LEU A N 1
ATOM 1649 C CA . LEU A 1 205 ? 4.517 -7.308 -36.171 1.00 82.50 205 LEU A CA 1
ATOM 1650 C C . LEU A 1 205 ? 5.132 -6.684 -34.909 1.00 82.50 205 LEU A C 1
ATOM 1652 O O . LEU A 1 205 ? 6.349 -6.570 -34.817 1.00 82.50 205 LEU A O 1
ATOM 1656 N N . GLN A 1 206 ? 4.304 -6.309 -33.930 1.00 82.44 206 GLN A N 1
ATOM 1657 C CA . GLN A 1 206 ? 4.776 -5.744 -32.666 1.00 82.44 206 GLN A CA 1
ATOM 1658 C C . GLN A 1 206 ? 5.503 -6.803 -31.835 1.00 82.44 206 GLN A C 1
ATOM 1660 O O . GLN A 1 206 ? 6.569 -6.527 -31.291 1.00 82.44 206 GLN A O 1
ATOM 1665 N N . TYR A 1 207 ? 4.975 -8.028 -31.798 1.00 88.00 207 TYR A N 1
ATOM 1666 C CA . TYR A 1 207 ? 5.631 -9.143 -31.121 1.00 88.00 207 TYR A CA 1
ATOM 1667 C C . TYR A 1 207 ? 7.037 -9.407 -31.676 1.00 88.00 207 TYR A C 1
ATOM 1669 O O . TYR A 1 207 ? 7.979 -9.524 -30.899 1.00 88.00 207 TYR A O 1
ATOM 1677 N N . SER A 1 208 ? 7.199 -9.421 -33.004 1.00 89.31 208 SER A N 1
ATOM 1678 C CA . SER A 1 208 ? 8.504 -9.627 -33.648 1.00 89.31 208 SER A CA 1
ATOM 1679 C C . SER A 1 208 ? 9.539 -8.580 -33.225 1.00 89.31 208 SER A C 1
ATOM 1681 O O . SER A 1 208 ? 10.681 -8.937 -32.966 1.00 89.31 208 SER A O 1
ATOM 1683 N N . LYS A 1 209 ? 9.148 -7.305 -33.091 1.00 92.75 209 LYS A N 1
ATOM 1684 C CA . LYS A 1 209 ? 10.061 -6.243 -32.629 1.00 92.75 209 LYS A CA 1
ATOM 1685 C C . LYS A 1 209 ? 10.482 -6.415 -31.176 1.00 92.75 209 LYS A C 1
ATOM 1687 O O . LYS A 1 209 ? 11.633 -6.163 -30.831 1.00 92.75 209 LYS A O 1
ATOM 1692 N N . ILE A 1 210 ? 9.559 -6.863 -30.331 1.00 92.94 210 ILE A N 1
ATOM 1693 C CA . ILE A 1 210 ? 9.864 -7.165 -28.934 1.00 92.94 210 ILE A CA 1
ATOM 1694 C C . ILE A 1 210 ? 10.784 -8.391 -28.864 1.00 92.94 210 ILE A C 1
ATOM 1696 O O . ILE A 1 210 ? 11.735 -8.386 -28.093 1.00 92.94 210 ILE A O 1
ATOM 1700 N N . GLU A 1 211 ? 10.560 -9.417 -29.686 1.00 92.00 211 GLU A N 1
ATOM 1701 C CA . GLU A 1 211 ? 11.404 -10.615 -29.746 1.00 92.00 211 GLU A CA 1
ATOM 1702 C C . GLU A 1 211 ? 12.851 -10.299 -30.167 1.00 92.00 211 GLU A C 1
ATOM 1704 O O . GLU A 1 211 ? 13.784 -10.845 -29.570 1.00 92.00 211 GLU A O 1
ATOM 1709 N N . ASP A 1 212 ? 13.045 -9.377 -31.118 1.00 94.06 212 ASP A N 1
ATOM 1710 C CA . ASP A 1 212 ? 14.371 -8.870 -31.500 1.00 94.06 212 ASP A CA 1
ATOM 1711 C C . ASP A 1 212 ? 15.091 -8.245 -30.289 1.00 94.06 212 ASP A C 1
ATOM 1713 O O . ASP A 1 212 ? 16.251 -8.567 -30.010 1.00 94.06 212 ASP A O 1
ATOM 1717 N N . LEU A 1 213 ? 14.382 -7.413 -29.514 1.00 95.56 213 LEU A N 1
ATOM 1718 C CA . LEU A 1 213 ? 14.897 -6.831 -28.272 1.00 95.56 213 LEU A CA 1
ATOM 1719 C C . LEU A 1 213 ? 15.198 -7.906 -27.217 1.00 95.56 213 LEU A C 1
ATOM 1721 O O . LEU A 1 213 ? 16.261 -7.862 -26.595 1.00 95.56 213 LEU A O 1
ATOM 1725 N N . MET A 1 214 ? 14.309 -8.889 -27.028 1.00 94.25 214 MET A N 1
ATOM 1726 C CA . MET A 1 214 ? 14.523 -9.988 -26.078 1.00 94.25 214 MET A CA 1
ATOM 1727 C C . MET A 1 214 ? 15.821 -10.732 -26.391 1.00 94.25 214 MET A C 1
ATOM 1729 O O . MET A 1 214 ? 16.620 -10.989 -25.492 1.00 94.25 214 MET A O 1
ATOM 1733 N N . HIS A 1 215 ? 16.056 -11.044 -27.666 1.00 92.88 215 HIS A N 1
ATOM 1734 C CA . HIS A 1 215 ? 17.264 -11.735 -28.100 1.00 92.88 215 HIS A CA 1
ATOM 1735 C C . HIS A 1 215 ? 18.520 -10.880 -27.889 1.00 92.88 215 HIS A C 1
ATOM 1737 O O . HIS A 1 215 ? 19.496 -11.358 -27.310 1.00 92.88 215 HIS A O 1
ATOM 1743 N N . ALA A 1 216 ? 18.489 -9.606 -28.292 1.00 94.06 216 ALA A N 1
ATOM 1744 C CA . ALA A 1 216 ? 19.618 -8.694 -28.123 1.00 94.06 216 ALA A CA 1
ATOM 1745 C C . ALA A 1 216 ? 19.959 -8.442 -26.644 1.00 94.06 216 ALA A C 1
ATOM 1747 O O . ALA A 1 216 ? 21.134 -8.331 -26.292 1.00 94.06 216 ALA A O 1
ATOM 1748 N N . SER A 1 217 ? 18.948 -8.414 -25.768 1.00 92.94 217 SER A N 1
ATOM 1749 C CA . SER A 1 217 ? 19.117 -8.153 -24.334 1.00 92.94 217 SER A CA 1
ATOM 1750 C C . SER A 1 217 ? 19.973 -9.197 -23.603 1.00 92.94 217 SER A C 1
ATOM 1752 O O . SER A 1 217 ? 20.583 -8.862 -22.587 1.00 92.94 217 SER A O 1
ATOM 1754 N N . GLN A 1 218 ? 20.042 -10.433 -24.118 1.00 92.69 218 GLN A N 1
ATOM 1755 C CA . GLN A 1 218 ? 20.774 -11.557 -23.516 1.00 92.69 218 GLN A CA 1
ATOM 1756 C C . GLN A 1 218 ? 22.276 -11.547 -23.806 1.00 92.69 218 GLN A C 1
ATOM 1758 O O . GLN A 1 218 ? 23.012 -12.334 -23.213 1.00 92.69 218 GLN A O 1
ATOM 1763 N N . ALA A 1 219 ? 22.735 -10.713 -24.740 1.00 92.06 219 ALA A N 1
ATOM 1764 C CA . ALA A 1 219 ? 24.152 -10.613 -25.044 1.00 92.06 219 ALA A CA 1
ATOM 1765 C C . ALA A 1 219 ? 24.894 -9.944 -23.879 1.00 92.06 219 ALA A C 1
ATOM 1767 O O . ALA A 1 219 ? 24.526 -8.843 -23.463 1.00 92.06 219 ALA A O 1
ATOM 1768 N N . PHE A 1 220 ? 25.965 -10.587 -23.410 1.00 87.19 220 PHE A N 1
ATOM 1769 C CA . PHE A 1 220 ? 26.909 -9.980 -22.476 1.00 87.19 220 PHE A CA 1
ATOM 1770 C C . PHE A 1 220 ? 27.605 -8.798 -23.147 1.00 87.19 220 PHE A C 1
ATOM 1772 O O . PHE A 1 220 ? 28.085 -8.912 -24.282 1.00 87.19 220 PHE A O 1
ATOM 1779 N N . ARG A 1 221 ? 27.669 -7.664 -22.451 1.00 82.94 221 ARG A N 1
ATOM 1780 C CA . ARG A 1 221 ? 28.323 -6.442 -22.935 1.00 82.94 221 ARG A CA 1
ATOM 1781 C C . ARG A 1 221 ? 29.285 -5.927 -21.873 1.00 82.94 221 ARG A C 1
ATOM 1783 O O . ARG A 1 221 ? 28.995 -6.004 -20.687 1.00 82.94 221 ARG A O 1
ATOM 1790 N N . GLY A 1 222 ? 30.446 -5.446 -22.315 1.00 76.81 222 GLY A N 1
ATOM 1791 C CA . GLY A 1 222 ? 31.526 -5.016 -21.421 1.00 76.81 222 GLY A CA 1
ATOM 1792 C C . GLY A 1 222 ? 31.366 -3.595 -20.879 1.00 76.81 222 GLY A C 1
ATOM 1793 O O . GLY A 1 222 ? 32.064 -3.237 -19.936 1.00 76.81 222 GLY A O 1
ATOM 1794 N N . SER A 1 223 ? 30.471 -2.793 -21.462 1.00 85.31 223 SER A N 1
ATOM 1795 C CA . SER A 1 223 ? 30.214 -1.418 -21.042 1.00 85.31 223 SER A CA 1
ATOM 1796 C C . SER A 1 223 ? 28.754 -1.017 -21.256 1.00 85.31 223 SER A C 1
ATOM 1798 O O . SER A 1 223 ? 28.055 -1.584 -22.105 1.00 85.31 223 SER A O 1
ATOM 1800 N N . ASP A 1 224 ? 28.298 -0.022 -20.491 1.00 85.31 224 ASP A N 1
ATOM 1801 C CA . ASP A 1 224 ? 26.957 0.554 -20.633 1.00 85.31 224 ASP A CA 1
ATOM 1802 C C . ASP A 1 224 ? 26.772 1.152 -22.048 1.00 85.31 224 ASP A C 1
ATOM 1804 O O . ASP A 1 224 ? 25.688 1.046 -22.620 1.00 85.31 224 ASP A O 1
ATOM 1808 N N . SER A 1 225 ? 27.834 1.720 -22.648 1.00 85.69 225 SER A N 1
ATOM 1809 C CA . SER A 1 225 ? 27.793 2.346 -23.984 1.00 85.69 225 SER A CA 1
ATOM 1810 C C . SER A 1 225 ? 27.572 1.317 -25.082 1.00 85.69 225 SER A C 1
ATOM 1812 O O . SER A 1 225 ? 26.653 1.458 -25.886 1.00 85.69 225 SER A O 1
ATOM 1814 N N . ASP A 1 226 ? 28.349 0.228 -25.065 1.00 88.06 226 ASP A N 1
ATOM 1815 C CA . ASP A 1 226 ? 28.189 -0.859 -26.037 1.00 88.06 226 ASP A CA 1
ATOM 1816 C C . ASP A 1 226 ? 26.785 -1.466 -25.961 1.00 88.06 226 ASP A C 1
ATOM 1818 O O . ASP A 1 226 ? 26.225 -1.918 -26.964 1.00 88.06 226 ASP A O 1
ATOM 1822 N N . ARG A 1 227 ? 26.206 -1.510 -24.752 1.00 89.62 227 ARG A N 1
ATOM 1823 C CA . ARG A 1 227 ? 24.836 -1.972 -24.558 1.00 89.62 227 ARG A CA 1
ATOM 1824 C C . ARG A 1 227 ? 23.832 -0.984 -25.141 1.00 89.62 227 ARG A C 1
ATOM 1826 O O . ARG A 1 227 ? 22.968 -1.424 -25.898 1.00 89.62 227 ARG A O 1
ATOM 1833 N N . TRP A 1 228 ? 23.936 0.302 -24.811 1.00 90.06 228 TRP A N 1
ATOM 1834 C CA . TRP A 1 228 ? 23.053 1.352 -25.326 1.00 90.06 228 TRP A CA 1
ATOM 1835 C C . TRP A 1 228 ? 23.011 1.358 -26.858 1.00 90.06 228 TRP A C 1
ATOM 1837 O O . TRP A 1 228 ? 21.926 1.276 -27.440 1.00 90.06 228 TRP A O 1
ATOM 1847 N N . ASP A 1 229 ? 24.172 1.345 -27.514 1.00 89.44 229 ASP A N 1
ATOM 1848 C CA . ASP A 1 229 ? 24.275 1.341 -28.978 1.00 89.44 229 ASP A CA 1
ATOM 1849 C C . ASP A 1 229 ? 23.618 0.098 -29.595 1.00 89.44 229 ASP A C 1
ATOM 1851 O O . ASP A 1 229 ? 22.949 0.170 -30.629 1.00 89.44 229 ASP A O 1
ATOM 1855 N N . ALA A 1 230 ? 23.749 -1.053 -28.929 1.00 92.06 230 ALA A N 1
ATOM 1856 C CA . ALA A 1 230 ? 23.180 -2.307 -29.404 1.00 92.06 230 ALA A CA 1
ATOM 1857 C C . ALA A 1 230 ? 21.647 -2.373 -29.290 1.00 92.06 230 ALA A C 1
ATOM 1859 O O . ALA A 1 230 ? 21.018 -3.004 -30.142 1.00 92.06 230 ALA A O 1
ATOM 1860 N N . ILE A 1 231 ? 21.040 -1.781 -28.251 1.00 93.56 231 ILE A N 1
ATOM 1861 C CA . ILE A 1 231 ? 19.614 -2.006 -27.938 1.00 93.56 231 ILE A CA 1
ATOM 1862 C C . ILE A 1 231 ? 18.714 -0.770 -28.048 1.00 93.56 231 ILE A C 1
ATOM 1864 O O . ILE A 1 231 ? 17.501 -0.943 -28.111 1.00 93.56 231 ILE A O 1
ATOM 1868 N N . SER A 1 232 ? 19.243 0.454 -28.113 1.00 91.81 232 SER A N 1
ATOM 1869 C CA . SER A 1 232 ? 18.448 1.700 -28.126 1.00 91.81 232 SER A CA 1
ATOM 1870 C C . SER A 1 232 ? 17.385 1.736 -29.234 1.00 91.81 232 SER A C 1
ATOM 1872 O O . SER A 1 232 ? 16.201 1.947 -28.965 1.00 91.81 232 SER A O 1
ATOM 1874 N N . HIS A 1 233 ? 17.769 1.430 -30.475 1.00 94.38 233 HIS A N 1
ATOM 1875 C CA . HIS A 1 233 ? 16.841 1.366 -31.609 1.00 94.38 233 HIS A CA 1
ATOM 1876 C C . HIS A 1 233 ? 15.801 0.234 -31.476 1.00 94.38 233 HIS A C 1
ATOM 1878 O O . HIS A 1 233 ? 14.666 0.371 -31.939 1.00 94.38 233 HIS A O 1
ATOM 1884 N N . LEU A 1 234 ? 16.161 -0.877 -30.820 1.00 96.38 234 LEU A N 1
ATOM 1885 C CA . LEU A 1 234 ? 15.246 -1.988 -30.542 1.00 96.38 234 LEU A CA 1
ATOM 1886 C C . LEU A 1 234 ? 14.238 -1.611 -29.454 1.00 96.38 234 LEU A C 1
ATOM 1888 O O . LEU A 1 234 ? 13.061 -1.937 -29.589 1.00 96.38 234 LEU A O 1
ATOM 1892 N N . ILE A 1 235 ? 14.669 -0.874 -28.423 1.00 95.19 235 ILE A N 1
ATOM 1893 C CA . ILE A 1 235 ? 13.782 -0.303 -27.402 1.00 95.19 235 ILE A CA 1
ATOM 1894 C C . ILE A 1 235 ? 12.766 0.619 -28.074 1.00 95.19 235 ILE A C 1
ATOM 1896 O O . ILE A 1 235 ? 11.568 0.394 -27.909 1.00 95.19 235 ILE A O 1
ATOM 1900 N N . ALA A 1 236 ? 13.221 1.579 -28.887 1.00 95.31 236 ALA A N 1
ATOM 1901 C CA . ALA A 1 236 ? 12.349 2.493 -29.629 1.00 95.31 236 ALA A CA 1
ATOM 1902 C C . ALA A 1 236 ? 11.317 1.733 -30.485 1.00 95.31 236 ALA A C 1
ATOM 1904 O O . ALA A 1 236 ? 10.117 2.017 -30.451 1.00 95.31 236 ALA A O 1
ATOM 1905 N N . SER A 1 237 ? 11.761 0.688 -31.194 1.00 94.62 237 SER A N 1
ATOM 1906 C CA . SER A 1 237 ? 10.869 -0.153 -31.996 1.00 94.62 237 SER A CA 1
ATOM 1907 C C . SER A 1 237 ? 9.881 -0.974 -31.157 1.00 94.62 237 SER A C 1
ATOM 1909 O O . SER A 1 237 ? 8.760 -1.197 -31.618 1.00 94.62 237 SER A O 1
ATOM 1911 N N . ALA A 1 238 ? 10.275 -1.449 -29.974 1.00 94.25 238 ALA A N 1
ATOM 1912 C CA . ALA A 1 238 ? 9.435 -2.257 -29.092 1.00 94.25 238 ALA A CA 1
ATOM 1913 C C . ALA A 1 238 ? 8.359 -1.412 -28.391 1.00 94.25 238 ALA A C 1
ATOM 1915 O O . ALA A 1 238 ? 7.205 -1.837 -28.318 1.00 94.25 238 ALA A O 1
ATOM 1916 N N . ILE A 1 239 ? 8.713 -0.203 -27.934 1.00 94.50 239 ILE A N 1
ATOM 1917 C CA . ILE A 1 239 ? 7.771 0.739 -27.303 1.00 94.50 239 ILE A CA 1
ATOM 1918 C C . ILE A 1 239 ? 6.943 1.528 -28.327 1.00 94.50 239 ILE A C 1
ATOM 1920 O O . ILE A 1 239 ? 5.918 2.090 -27.949 1.00 94.50 239 ILE A O 1
ATOM 1924 N N . ARG A 1 240 ? 7.338 1.513 -29.611 1.00 93.56 240 ARG A N 1
ATOM 1925 C CA . ARG A 1 240 ? 6.695 2.195 -30.756 1.00 93.56 240 ARG A CA 1
ATOM 1926 C C . ARG A 1 240 ? 6.796 3.723 -30.752 1.00 93.56 240 ARG A C 1
ATOM 1928 O O . ARG A 1 240 ? 6.010 4.381 -31.430 1.00 93.56 240 ARG A O 1
ATOM 1935 N N . TYR A 1 241 ? 7.769 4.265 -30.036 1.00 92.88 241 TYR A N 1
ATOM 1936 C CA . TYR A 1 241 ? 8.022 5.698 -29.950 1.00 92.88 241 TYR A CA 1
ATOM 1937 C C . TYR A 1 241 ? 9.506 5.986 -30.188 1.00 92.88 241 TYR A C 1
ATOM 1939 O O . TYR A 1 241 ? 10.343 5.158 -29.811 1.00 92.88 241 TYR A O 1
ATOM 1947 N N . PRO A 1 242 ? 9.844 7.126 -30.818 1.00 91.25 242 PRO A N 1
ATOM 1948 C CA . PRO A 1 242 ? 11.230 7.549 -30.941 1.00 91.25 242 PRO A CA 1
ATOM 1949 C C . PRO A 1 242 ? 11.833 7.772 -29.551 1.00 91.25 242 PRO A C 1
ATOM 1951 O O . PRO A 1 242 ? 11.160 8.247 -28.634 1.00 91.25 242 PRO A O 1
ATOM 1954 N N . VAL A 1 243 ? 13.100 7.391 -29.414 1.00 91.06 243 VAL A N 1
ATOM 1955 C CA . VAL A 1 243 ? 13.901 7.612 -28.211 1.00 91.06 243 VAL A CA 1
ATOM 1956 C C . VAL A 1 243 ? 14.986 8.607 -28.584 1.00 91.06 243 VAL A C 1
ATOM 1958 O O . VAL A 1 243 ? 15.876 8.283 -29.369 1.00 91.06 243 VAL A O 1
ATOM 1961 N N . ASP A 1 244 ? 14.876 9.809 -28.036 1.00 86.38 244 ASP A N 1
ATOM 1962 C CA . ASP A 1 244 ? 15.789 10.921 -28.281 1.00 86.38 244 ASP A CA 1
ATOM 1963 C C . ASP A 1 244 ? 16.821 11.024 -27.145 1.00 86.38 244 ASP A C 1
ATOM 1965 O O . ASP A 1 244 ? 16.584 10.556 -26.028 1.00 86.38 244 ASP A O 1
ATOM 1969 N N . GLN A 1 245 ? 17.955 11.677 -27.406 1.00 78.75 245 GLN A N 1
ATOM 1970 C CA . GLN A 1 245 ? 18.866 12.145 -26.355 1.00 78.75 245 GLN A CA 1
ATOM 1971 C C . GLN A 1 245 ? 18.526 13.602 -26.007 1.00 78.75 245 GLN A C 1
ATOM 1973 O O . GLN A 1 245 ? 18.383 14.434 -26.902 1.00 78.75 245 GLN A O 1
ATOM 1978 N N . ASP A 1 246 ? 18.367 13.909 -24.717 1.00 74.12 246 ASP A N 1
ATOM 1979 C CA . ASP A 1 246 ? 18.233 15.287 -24.210 1.00 74.12 246 ASP A CA 1
ATOM 1980 C C . ASP A 1 246 ? 19.616 1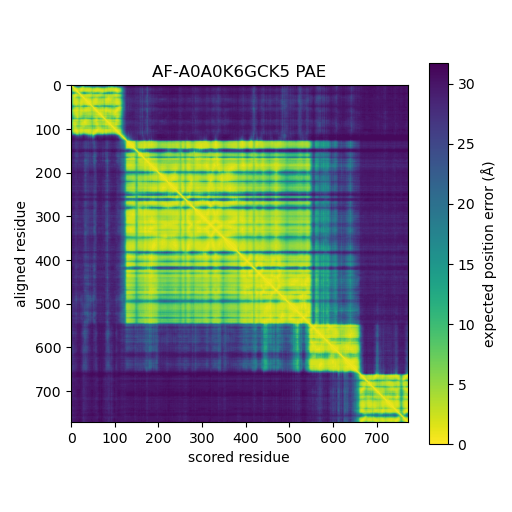5.809 -23.786 1.00 74.12 246 ASP A C 1
ATOM 1982 O O . ASP A 1 246 ? 20.474 15.018 -23.402 1.00 74.12 246 ASP A O 1
ATOM 1986 N N . GLU A 1 247 ? 19.836 17.125 -23.827 1.00 66.62 247 GLU A N 1
ATOM 1987 C CA . GLU A 1 247 ? 21.096 17.771 -23.412 1.00 66.62 247 GLU A CA 1
ATOM 1988 C C . GLU A 1 247 ? 21.512 17.382 -21.976 1.00 66.62 247 GLU A C 1
ATOM 1990 O O . GLU A 1 247 ? 22.693 17.332 -21.647 1.00 66.62 247 GLU A O 1
ATOM 1995 N N . MET A 1 248 ? 20.560 17.018 -21.108 1.00 65.56 248 MET A N 1
ATOM 1996 C CA . MET A 1 248 ? 20.863 16.490 -19.766 1.00 65.56 248 MET A CA 1
ATOM 1997 C C . MET A 1 248 ? 21.551 15.122 -19.759 1.00 65.56 248 MET A C 1
ATOM 1999 O O . MET A 1 248 ? 22.126 14.748 -18.739 1.00 65.56 248 MET A O 1
ATOM 2003 N N . PHE A 1 249 ? 21.524 14.398 -20.877 1.00 61.75 249 PHE A N 1
ATOM 2004 C CA . PHE A 1 249 ? 22.235 13.138 -21.082 1.00 61.75 249 PHE A CA 1
ATOM 2005 C C . PHE A 1 249 ? 23.592 13.332 -21.771 1.00 61.75 249 PHE A C 1
ATOM 2007 O O . PHE A 1 249 ? 24.231 12.339 -22.101 1.00 61.75 249 PHE A O 1
ATOM 2014 N N . GLU A 1 250 ? 24.083 14.566 -21.968 1.00 47.59 250 GLU A N 1
ATOM 2015 C CA . GLU A 1 250 ? 25.338 14.842 -22.700 1.00 47.59 250 GLU A CA 1
ATOM 2016 C C . GLU A 1 250 ? 26.566 14.067 -22.179 1.00 47.59 250 GLU A C 1
ATOM 2018 O O . GLU A 1 250 ? 27.539 13.911 -22.912 1.00 47.59 250 GLU A O 1
ATOM 2023 N N . ASN A 1 251 ? 26.515 13.526 -20.955 1.00 46.50 251 ASN A N 1
ATOM 2024 C CA . ASN A 1 251 ? 27.534 12.631 -20.395 1.00 46.50 251 ASN A CA 1
ATOM 2025 C C . ASN A 1 251 ? 26.962 11.343 -19.757 1.00 46.50 251 ASN A C 1
ATOM 2027 O O . ASN A 1 251 ? 27.687 10.632 -19.061 1.00 46.50 251 ASN A O 1
ATOM 2031 N N . GLU A 1 252 ? 25.676 11.035 -19.956 1.00 57.59 252 GLU A N 1
ATOM 2032 C CA . GLU A 1 252 ? 24.988 9.895 -19.340 1.00 57.59 252 GLU A CA 1
ATOM 2033 C C . GLU A 1 252 ? 24.325 8.998 -20.396 1.00 57.59 252 GLU A C 1
ATOM 2035 O O . GLU A 1 252 ? 23.673 9.460 -21.324 1.00 57.59 252 GLU A O 1
ATOM 2040 N N . LEU A 1 253 ? 24.462 7.679 -20.242 1.00 65.25 253 LEU A N 1
ATOM 2041 C CA . LEU A 1 253 ? 23.855 6.706 -21.154 1.00 65.25 253 LEU A CA 1
ATOM 2042 C C . LEU A 1 253 ? 22.366 6.539 -20.835 1.00 65.25 253 LEU A C 1
ATOM 2044 O O . LEU A 1 253 ? 22.027 6.060 -19.753 1.00 65.25 253 LEU A O 1
ATOM 2048 N N . GLY A 1 254 ? 21.501 6.958 -21.759 1.00 74.56 254 GLY A N 1
ATOM 2049 C CA . GLY A 1 254 ? 20.049 6.935 -21.608 1.00 74.56 254 GLY A CA 1
ATOM 2050 C C . GLY A 1 254 ? 19.333 7.700 -22.723 1.00 74.56 254 GLY A C 1
ATOM 2051 O O . GLY A 1 254 ? 19.961 8.229 -23.644 1.00 74.56 254 GLY A O 1
ATOM 2052 N N . GLY A 1 255 ? 18.005 7.739 -22.655 1.00 84.94 255 GLY A N 1
ATOM 2053 C CA . GLY A 1 255 ? 17.187 8.479 -23.613 1.00 84.94 255 GLY A CA 1
ATOM 2054 C C . GLY A 1 255 ? 15.795 8.790 -23.092 1.00 84.94 255 GLY A C 1
ATOM 2055 O O . GLY A 1 255 ? 15.384 8.335 -22.025 1.00 84.94 255 GLY A O 1
ATOM 2056 N N . VAL A 1 256 ? 15.057 9.584 -23.853 1.00 90.56 256 VAL A N 1
ATOM 2057 C CA . VAL A 1 256 ? 13.748 10.107 -23.463 1.00 90.56 256 VAL A CA 1
ATOM 2058 C C . VAL A 1 256 ? 12.738 9.983 -24.586 1.00 90.56 256 VAL A C 1
ATOM 2060 O O . VAL A 1 256 ? 13.070 10.021 -25.769 1.00 90.56 256 VAL A O 1
ATOM 2063 N N . VAL A 1 257 ? 11.474 9.857 -24.193 1.00 91.25 257 VAL A N 1
ATOM 2064 C CA . VAL A 1 257 ? 10.329 9.935 -25.098 1.00 91.25 257 VAL A CA 1
ATOM 2065 C C . VAL A 1 257 ? 9.595 11.237 -24.816 1.00 91.25 257 VAL A C 1
ATOM 2067 O O . VAL A 1 257 ? 9.080 11.438 -23.713 1.00 91.25 257 VAL A O 1
ATOM 2070 N N . PHE A 1 258 ? 9.524 12.109 -25.815 1.00 88.38 258 PHE A N 1
ATOM 2071 C CA . PHE A 1 258 ? 8.844 13.398 -25.728 1.00 88.38 258 PHE A CA 1
ATOM 2072 C C . PHE A 1 258 ? 7.431 13.341 -26.298 1.00 88.38 258 PHE A C 1
ATOM 2074 O O . PHE A 1 258 ? 7.104 12.449 -27.077 1.00 88.38 258 PHE A O 1
ATOM 2081 N N . THR A 1 259 ? 6.587 14.304 -25.935 1.00 80.38 259 THR A N 1
ATOM 2082 C CA . THR A 1 259 ? 5.454 14.697 -26.790 1.00 80.38 259 THR A CA 1
ATOM 2083 C C . THR A 1 259 ? 5.964 15.736 -27.784 1.00 80.38 259 THR A C 1
ATOM 2085 O O . THR A 1 259 ? 6.624 16.692 -27.367 1.00 80.38 259 THR A O 1
ATOM 2088 N N . ASP A 1 260 ? 5.724 15.515 -29.077 1.00 69.50 260 ASP A N 1
ATOM 2089 C CA . ASP A 1 260 ? 6.126 16.466 -30.113 1.00 69.50 260 ASP A CA 1
ATOM 2090 C C . ASP A 1 260 ? 5.386 17.791 -29.942 1.00 69.50 260 ASP A C 1
ATOM 2092 O O . ASP A 1 260 ? 4.243 17.840 -29.482 1.00 69.50 260 ASP A O 1
ATOM 2096 N N . ASP A 1 261 ? 6.084 18.871 -30.271 1.00 62.53 261 ASP A N 1
ATOM 2097 C CA . ASP A 1 261 ? 5.699 20.222 -29.903 1.00 62.53 261 ASP A CA 1
ATOM 2098 C C . ASP A 1 261 ? 5.989 21.212 -31.041 1.00 62.53 261 ASP A C 1
ATOM 2100 O O . ASP A 1 261 ? 6.976 21.074 -31.764 1.00 62.53 261 ASP A O 1
ATOM 2104 N N . GLU A 1 262 ? 5.137 22.230 -31.162 1.00 58.31 262 GLU A N 1
ATOM 2105 C CA . GLU A 1 262 ? 5.341 23.419 -32.004 1.00 58.31 262 GLU A CA 1
ATOM 2106 C C . GLU A 1 262 ? 5.948 24.606 -31.208 1.00 58.31 262 GLU A C 1
ATOM 2108 O O . GLU A 1 262 ? 6.420 25.578 -31.796 1.00 58.31 262 GLU A O 1
ATOM 2113 N N . SER A 1 263 ? 5.967 24.528 -29.872 1.00 57.50 263 SER A N 1
ATOM 2114 C CA . SER A 1 263 ? 6.162 25.609 -28.895 1.00 57.50 263 SER A CA 1
ATOM 2115 C C . SER A 1 263 ? 7.413 25.502 -27.993 1.00 57.50 263 SER A C 1
ATOM 2117 O O . SER A 1 263 ? 7.415 25.983 -26.867 1.00 57.50 263 SER A O 1
ATOM 2119 N N . ASN A 1 264 ? 8.535 24.948 -28.458 1.00 63.50 264 ASN A N 1
ATOM 2120 C CA . ASN A 1 264 ? 9.824 24.899 -27.731 1.00 63.50 264 ASN A CA 1
ATOM 2121 C C . ASN A 1 264 ? 9.812 24.317 -26.278 1.00 63.50 264 ASN A C 1
ATOM 2123 O O . ASN A 1 264 ? 10.804 24.445 -25.555 1.00 63.50 264 ASN A O 1
ATOM 2127 N N . CYS A 1 265 ? 8.727 23.678 -25.828 1.00 70.69 265 CYS A N 1
ATOM 2128 C CA . CYS A 1 265 ? 8.520 23.036 -24.527 1.00 70.69 265 CYS A CA 1
ATOM 2129 C C . CYS A 1 265 ? 7.982 21.608 -24.725 1.00 70.69 265 CYS A C 1
ATOM 2131 O O . CYS A 1 2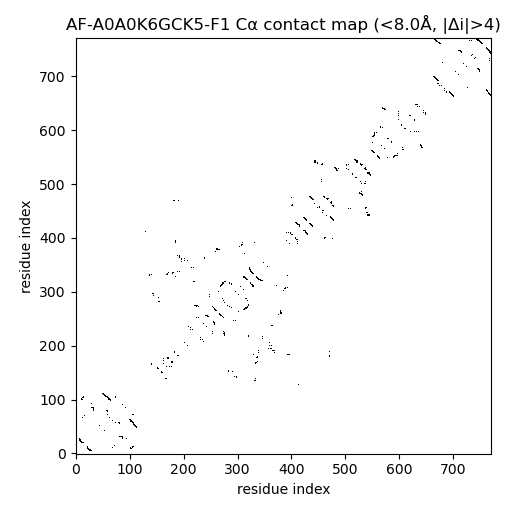65 ? 6.781 21.408 -24.877 1.00 70.69 265 CYS A O 1
ATOM 2133 N N . ARG A 1 266 ? 8.868 20.601 -24.657 1.00 84.19 266 ARG A N 1
ATOM 2134 C CA . ARG A 1 266 ? 8.537 19.180 -24.885 1.00 84.19 266 ARG A CA 1
ATOM 2135 C C . ARG A 1 266 ? 8.328 18.418 -23.558 1.00 84.19 266 ARG A C 1
ATOM 2137 O O . ARG A 1 266 ? 9.311 18.174 -22.859 1.00 84.19 266 ARG A O 1
ATOM 2144 N N . PRO A 1 267 ? 7.098 18.012 -23.187 1.00 90.62 267 PRO A N 1
ATOM 2145 C CA . PRO A 1 267 ? 6.825 17.190 -22.008 1.00 90.62 267 PRO A CA 1
ATOM 2146 C C . PRO A 1 267 ? 7.492 15.817 -22.109 1.00 90.62 267 PRO A C 1
ATOM 2148 O O . PRO A 1 267 ? 7.418 15.162 -23.154 1.00 90.62 267 PRO A O 1
ATOM 2151 N N . TYR A 1 268 ? 8.075 15.347 -21.006 1.00 93.81 268 TYR A N 1
ATOM 2152 C CA . TYR A 1 268 ? 8.698 14.027 -20.927 1.00 93.81 268 TYR A CA 1
ATOM 2153 C C . TYR A 1 268 ? 7.651 12.950 -20.604 1.00 93.81 268 TYR A C 1
ATOM 2155 O O . TYR A 1 268 ? 7.036 12.963 -19.537 1.00 93.81 268 TYR A O 1
ATOM 2163 N N . ARG A 1 269 ? 7.454 11.987 -21.509 1.00 95.62 269 ARG A N 1
ATOM 2164 C CA . ARG A 1 269 ? 6.554 10.835 -21.309 1.00 95.62 269 ARG A CA 1
ATOM 2165 C C . ARG A 1 269 ? 7.274 9.636 -20.703 1.00 95.62 269 ARG A C 1
ATOM 2167 O O . ARG A 1 269 ? 6.693 8.941 -19.873 1.00 95.62 269 ARG A O 1
ATOM 2174 N N . ALA A 1 270 ? 8.528 9.406 -21.088 1.00 96.69 270 ALA A N 1
ATOM 2175 C CA . ALA A 1 270 ? 9.365 8.381 -20.478 1.00 96.69 270 ALA A CA 1
ATOM 2176 C C . ALA A 1 270 ? 10.844 8.759 -20.440 1.00 96.69 270 ALA A C 1
ATOM 2178 O O . ALA A 1 270 ? 11.328 9.484 -21.307 1.00 96.69 270 ALA A O 1
ATOM 2179 N N . PHE A 1 271 ? 11.539 8.188 -19.462 1.00 94.38 271 PHE A N 1
ATOM 2180 C CA . PHE A 1 271 ? 12.990 8.183 -19.310 1.00 94.38 271 PHE A CA 1
ATOM 2181 C C . PHE A 1 271 ? 13.478 6.740 -19.415 1.00 94.38 271 PHE A C 1
ATOM 2183 O O . PHE A 1 271 ? 12.861 5.844 -18.841 1.00 94.38 271 PHE A O 1
ATOM 2190 N N . ILE A 1 272 ? 14.551 6.498 -20.157 1.00 93.19 272 ILE A N 1
ATOM 2191 C CA . ILE A 1 272 ? 15.107 5.170 -20.410 1.00 93.19 272 ILE A CA 1
ATOM 2192 C C . ILE A 1 272 ? 16.550 5.168 -19.926 1.00 93.19 272 ILE A C 1
ATOM 2194 O O . ILE A 1 272 ? 17.374 5.926 -20.430 1.00 93.19 272 ILE A O 1
ATOM 2198 N N . GLU A 1 273 ? 16.848 4.286 -18.980 1.00 90.12 273 GLU A N 1
ATOM 2199 C CA . GLU A 1 273 ? 18.181 4.097 -18.411 1.00 90.12 273 GLU A CA 1
ATOM 2200 C C . GLU A 1 273 ? 18.658 2.680 -18.715 1.00 90.12 273 GLU A C 1
ATOM 2202 O O . GLU A 1 273 ? 17.956 1.705 -18.426 1.00 90.12 273 GLU A O 1
ATOM 2207 N N . VAL A 1 274 ? 19.849 2.560 -19.304 1.00 88.44 274 VAL A N 1
ATOM 2208 C CA . VAL A 1 274 ? 20.426 1.274 -19.706 1.00 88.44 274 VAL A CA 1
ATOM 2209 C C . VAL A 1 274 ? 21.788 1.085 -19.056 1.00 88.44 274 VAL A C 1
ATOM 2211 O O . VAL A 1 274 ? 22.664 1.931 -19.209 1.00 88.44 274 VAL A O 1
ATOM 2214 N N . SER A 1 275 ? 21.986 -0.068 -18.418 1.00 87.19 275 SER A N 1
ATOM 2215 C CA . SER A 1 275 ? 23.283 -0.480 -17.871 1.00 87.19 275 SER A CA 1
ATOM 2216 C C . SER A 1 275 ? 23.672 -1.890 -18.304 1.00 87.19 275 SER A C 1
ATOM 2218 O O . SER A 1 275 ? 22.817 -2.749 -18.539 1.00 87.19 275 SER A O 1
ATOM 2220 N N . ALA A 1 276 ? 24.980 -2.125 -18.426 1.00 86.44 276 ALA A N 1
ATOM 2221 C CA . ALA A 1 276 ? 25.590 -3.330 -18.973 1.00 86.44 276 ALA A CA 1
ATOM 2222 C C . ALA A 1 276 ? 25.080 -4.591 -18.277 1.00 86.44 276 ALA A C 1
ATOM 2224 O O . ALA A 1 276 ? 24.467 -5.439 -18.925 1.00 86.44 276 ALA A O 1
ATOM 2225 N N . GLU A 1 277 ? 25.303 -4.667 -16.963 1.00 86.38 277 GLU A N 1
ATOM 2226 C CA . GLU A 1 277 ? 25.005 -5.811 -16.104 1.00 86.38 277 GLU A CA 1
ATOM 2227 C C . GLU A 1 277 ? 24.660 -5.353 -14.679 1.00 86.38 277 GLU A C 1
ATOM 2229 O O . GLU A 1 277 ? 25.057 -4.271 -14.234 1.00 86.38 277 GLU A O 1
ATOM 2234 N N . ILE A 1 278 ? 23.926 -6.191 -13.939 1.00 82.94 278 ILE A N 1
ATOM 2235 C CA . ILE A 1 278 ? 23.578 -5.911 -12.540 1.00 82.94 278 ILE A CA 1
ATOM 2236 C C . ILE A 1 278 ? 24.860 -5.876 -11.703 1.00 82.94 278 ILE A C 1
ATOM 2238 O O . ILE A 1 278 ? 25.652 -6.816 -11.732 1.00 82.94 278 ILE A O 1
ATOM 2242 N N . GLY A 1 279 ? 25.048 -4.793 -10.946 1.00 75.00 279 GLY A N 1
ATOM 2243 C CA . GLY A 1 279 ? 26.245 -4.572 -10.130 1.00 75.00 279 GLY A CA 1
ATOM 2244 C C . GLY A 1 279 ? 27.461 -4.051 -10.905 1.00 75.00 279 GLY A C 1
ATOM 2245 O O . GLY A 1 279 ? 28.517 -3.885 -10.304 1.00 75.00 279 GLY A O 1
ATOM 2246 N N . GLY A 1 280 ? 27.331 -3.789 -12.213 1.00 67.56 280 GLY A N 1
ATOM 2247 C CA . GLY A 1 280 ? 28.392 -3.182 -13.023 1.00 67.56 280 GLY A CA 1
ATOM 2248 C C . GLY A 1 280 ? 28.502 -1.659 -12.873 1.00 67.56 280 GLY A C 1
ATOM 2249 O O . GLY A 1 280 ? 29.590 -1.111 -13.035 1.00 67.56 280 GLY A O 1
ATOM 2250 N N . SER A 1 281 ? 27.400 -0.976 -12.543 1.00 66.06 281 SER A N 1
ATOM 2251 C CA . SER A 1 281 ? 27.344 0.474 -12.317 1.00 66.06 281 SER A CA 1
ATOM 2252 C C . SER A 1 281 ? 27.500 0.832 -10.832 1.00 66.06 281 SER A C 1
ATOM 2254 O O . SER A 1 281 ? 27.101 0.073 -9.949 1.00 66.06 281 SER A O 1
ATOM 2256 N N . SER A 1 282 ? 28.049 2.019 -10.538 1.00 64.25 282 SER A N 1
ATOM 2257 C CA . SER A 1 282 ? 28.186 2.532 -9.161 1.00 64.25 282 SER A CA 1
ATOM 2258 C C . SER A 1 282 ? 26.855 2.963 -8.528 1.00 64.25 282 SER A C 1
ATOM 2260 O O . SER A 1 282 ? 26.768 3.097 -7.306 1.00 64.25 282 SER A O 1
ATOM 2262 N N . LEU A 1 283 ? 25.817 3.160 -9.349 1.00 70.44 283 LEU A N 1
ATOM 2263 C CA . LEU A 1 283 ? 24.469 3.518 -8.924 1.00 70.44 283 LEU A CA 1
ATOM 2264 C C . LEU A 1 283 ? 23.426 2.644 -9.629 1.00 70.44 283 LEU A C 1
ATOM 2266 O O . LEU A 1 283 ? 23.550 2.330 -10.813 1.00 70.44 283 LEU A O 1
ATOM 2270 N N . ASP A 1 284 ? 22.384 2.281 -8.885 1.00 77.31 284 ASP A N 1
ATOM 2271 C CA . ASP A 1 284 ? 21.201 1.587 -9.391 1.00 77.31 284 ASP A CA 1
ATOM 2272 C C . ASP A 1 284 ? 20.536 2.407 -10.520 1.00 77.31 284 ASP A C 1
ATOM 2274 O O . ASP A 1 284 ? 20.172 3.568 -10.293 1.00 77.31 284 ASP A O 1
ATOM 2278 N N . PRO A 1 285 ? 20.336 1.835 -11.722 1.00 80.06 285 PRO A N 1
ATOM 2279 C CA . PRO A 1 285 ? 19.711 2.538 -12.844 1.00 80.06 285 PRO A CA 1
ATOM 2280 C C . PRO A 1 285 ? 18.294 3.055 -12.555 1.00 80.06 285 PRO A C 1
ATOM 2282 O O . PRO A 1 285 ? 17.878 4.052 -13.143 1.00 80.06 285 PRO A O 1
ATOM 2285 N N . ALA A 1 286 ? 17.565 2.453 -11.609 1.00 80.50 286 ALA A N 1
ATOM 2286 C CA . ALA A 1 286 ? 16.285 2.986 -11.141 1.00 80.50 286 ALA A CA 1
ATOM 2287 C C . ALA A 1 286 ? 16.448 4.318 -10.388 1.00 80.50 286 ALA A C 1
ATOM 2289 O O . ALA A 1 286 ? 15.662 5.249 -10.575 1.00 80.50 286 ALA A O 1
ATOM 2290 N N . ILE A 1 287 ? 17.488 4.433 -9.553 1.00 85.62 287 ILE A N 1
ATOM 2291 C CA . ILE A 1 287 ? 17.815 5.677 -8.843 1.00 85.62 287 ILE A CA 1
ATOM 2292 C C . ILE A 1 287 ? 18.274 6.729 -9.847 1.00 85.62 287 ILE A C 1
ATOM 2294 O O . ILE A 1 287 ? 17.815 7.869 -9.777 1.00 85.62 287 ILE A O 1
ATOM 2298 N N . LYS A 1 288 ? 19.129 6.345 -10.801 1.00 84.75 288 LYS A N 1
ATOM 2299 C CA . LYS A 1 288 ? 19.591 7.239 -11.865 1.00 84.75 288 LYS A CA 1
ATOM 2300 C C . LYS A 1 288 ? 18.411 7.821 -12.645 1.00 84.75 288 LYS A C 1
ATOM 2302 O O . LYS A 1 288 ? 18.258 9.036 -12.682 1.00 84.75 288 LYS A O 1
ATOM 2307 N N . GLY A 1 289 ? 17.493 6.976 -13.117 1.00 87.88 289 GLY A N 1
ATOM 2308 C CA . GLY A 1 289 ? 16.306 7.432 -13.846 1.00 87.88 289 GLY A CA 1
ATOM 2309 C C . GLY A 1 289 ? 15.402 8.358 -13.027 1.00 87.88 289 GLY A C 1
ATOM 2310 O O . GLY A 1 289 ? 14.866 9.328 -13.560 1.00 87.88 289 GLY A O 1
ATOM 2311 N N . ALA A 1 290 ? 15.278 8.125 -11.716 1.00 90.38 290 ALA A N 1
ATOM 2312 C CA . ALA A 1 290 ? 14.547 9.020 -10.820 1.00 90.38 290 ALA A CA 1
ATOM 2313 C C . ALA A 1 290 ? 15.220 10.401 -10.674 1.00 90.38 290 ALA A C 1
ATOM 2315 O O . ALA A 1 290 ? 14.523 11.418 -10.652 1.00 90.38 290 ALA A O 1
ATOM 2316 N N . GLN A 1 291 ? 16.558 10.459 -10.613 1.00 87.81 291 GLN A N 1
ATOM 2317 C CA . GLN A 1 291 ? 17.311 11.723 -10.619 1.00 87.81 291 GLN A CA 1
ATOM 2318 C C . GLN A 1 291 ? 17.125 12.466 -11.940 1.00 87.81 291 GLN A C 1
ATOM 2320 O O . GLN A 1 291 ? 16.847 13.667 -11.941 1.00 87.81 291 GLN A O 1
ATOM 2325 N N . THR A 1 292 ? 17.245 11.750 -13.057 1.00 87.81 292 THR A N 1
ATOM 2326 C CA . THR A 1 292 ? 17.093 12.309 -14.400 1.00 87.81 292 THR A CA 1
ATOM 2327 C C . THR A 1 292 ? 15.701 12.903 -14.587 1.00 87.81 292 THR A C 1
ATOM 2329 O O . THR A 1 292 ? 15.579 14.065 -14.983 1.00 87.81 292 THR A O 1
ATOM 2332 N N . TYR A 1 293 ? 14.656 12.163 -14.196 1.00 93.25 293 TYR A N 1
ATOM 2333 C CA . TYR A 1 293 ? 13.273 12.645 -14.159 1.00 93.25 293 TYR A CA 1
ATOM 2334 C C . TYR A 1 293 ? 13.151 13.952 -13.363 1.00 93.25 293 TYR A C 1
ATOM 2336 O O . TYR A 1 293 ? 12.635 14.952 -13.872 1.00 93.25 293 TYR A O 1
ATOM 2344 N N . ALA A 1 294 ? 13.660 13.964 -12.126 1.00 92.25 294 ALA A N 1
ATOM 2345 C CA . ALA A 1 294 ? 13.545 15.106 -11.227 1.00 92.25 294 ALA A CA 1
ATOM 2346 C C . ALA A 1 294 ? 14.231 16.357 -11.795 1.00 92.25 294 ALA A C 1
ATOM 2348 O O . ALA A 1 294 ? 13.663 17.450 -11.750 1.00 92.25 294 ALA A O 1
ATOM 2349 N N . ARG A 1 295 ? 15.424 16.209 -12.379 1.00 88.62 295 ARG A N 1
ATOM 2350 C CA . ARG A 1 295 ? 16.187 17.317 -12.975 1.00 88.62 295 ARG A CA 1
ATOM 2351 C C . ARG A 1 295 ? 15.530 17.866 -14.229 1.00 88.62 295 ARG A C 1
ATOM 2353 O O . ARG A 1 295 ? 15.326 19.076 -14.318 1.00 88.62 295 ARG A O 1
ATOM 2360 N N . CYS A 1 296 ? 15.156 16.992 -15.161 1.00 89.50 296 CYS A N 1
ATOM 2361 C CA . CYS A 1 296 ? 14.546 17.389 -16.428 1.00 89.50 296 CYS A CA 1
ATOM 2362 C C . CYS A 1 296 ? 13.260 18.188 -16.186 1.00 89.50 296 CYS A C 1
ATOM 2364 O O . CYS A 1 296 ? 13.101 19.300 -16.692 1.00 89.50 296 CYS A O 1
ATOM 2366 N N . TRP A 1 297 ? 12.389 17.698 -15.301 1.00 93.00 297 TRP A N 1
ATOM 2367 C CA . TRP A 1 297 ? 11.172 18.418 -14.923 1.00 93.00 297 TRP A CA 1
ATOM 2368 C C . TRP A 1 297 ? 11.413 19.650 -14.053 1.00 93.00 297 TRP A C 1
ATOM 2370 O O . TRP A 1 297 ? 10.544 20.524 -13.992 1.00 93.00 297 TRP A O 1
ATOM 2380 N N . SER A 1 298 ? 12.575 19.767 -13.411 1.00 92.44 298 SER A N 1
ATOM 2381 C CA . SER A 1 298 ? 12.946 20.959 -12.651 1.00 92.44 298 SER A CA 1
ATOM 2382 C C . SER A 1 298 ? 13.405 22.104 -13.535 1.00 92.44 298 SER A C 1
ATOM 2384 O O . SER A 1 298 ? 13.321 23.239 -13.088 1.00 92.44 298 SER A O 1
ATOM 2386 N N . GLN A 1 299 ? 13.824 21.887 -14.781 1.00 88.69 299 GLN A N 1
ATOM 2387 C CA . GLN A 1 299 ? 14.339 22.950 -15.654 1.00 88.69 299 GLN A CA 1
ATOM 2388 C C . GLN A 1 299 ? 13.399 24.163 -15.780 1.00 88.69 299 GLN A C 1
ATOM 2390 O O . GLN A 1 299 ? 12.175 24.076 -15.620 1.00 88.69 299 GLN A O 1
ATOM 2395 N N . GLU A 1 300 ? 13.981 25.329 -16.067 1.00 89.69 300 GLU A N 1
ATOM 2396 C CA . GLU A 1 300 ? 13.234 26.586 -16.166 1.00 89.69 300 GLU A CA 1
ATOM 2397 C C . GLU A 1 300 ? 12.184 26.541 -17.283 1.00 89.69 300 GLU A C 1
ATOM 2399 O O . GLU A 1 300 ? 11.026 26.889 -17.029 1.00 89.69 300 GLU A O 1
ATOM 2404 N N . LYS A 1 301 ? 12.540 25.972 -18.448 1.00 87.88 301 LYS A N 1
ATOM 2405 C CA . LYS A 1 301 ? 11.620 25.753 -19.579 1.00 87.88 301 LYS A CA 1
ATOM 2406 C C . LYS A 1 301 ? 10.378 24.929 -19.208 1.00 87.88 301 LYS A C 1
ATOM 2408 O O . LYS A 1 301 ? 9.299 25.186 -19.728 1.00 87.88 301 LYS A O 1
ATOM 2413 N N . MET A 1 302 ? 10.479 24.029 -18.224 1.00 90.12 302 MET A N 1
ATOM 2414 C CA . MET A 1 302 ? 9.367 23.171 -17.784 1.00 90.12 302 MET A CA 1
ATOM 2415 C C . MET A 1 302 ? 8.427 23.824 -16.759 1.00 90.12 302 MET A C 1
ATOM 2417 O O . MET A 1 302 ? 7.445 23.216 -16.336 1.00 90.12 302 MET A O 1
ATOM 2421 N N . THR A 1 303 ? 8.687 25.069 -16.347 1.00 91.31 303 THR A N 1
ATOM 2422 C CA . THR A 1 303 ? 7.947 25.716 -15.248 1.00 91.31 303 THR A CA 1
ATOM 2423 C C . THR A 1 303 ? 6.450 25.842 -15.509 1.00 91.31 303 THR A C 1
ATOM 2425 O O . THR A 1 303 ? 5.663 25.582 -14.601 1.00 91.31 303 THR A O 1
ATOM 2428 N N . LYS A 1 304 ? 6.038 26.189 -16.733 1.00 90.00 304 LYS A N 1
ATOM 2429 C CA . LYS A 1 304 ? 4.611 26.321 -17.076 1.00 90.00 304 LYS A CA 1
ATOM 2430 C C . LYS A 1 304 ? 3.879 24.980 -16.991 1.00 90.00 304 LYS A C 1
ATOM 2432 O O . LYS A 1 304 ? 2.818 24.903 -16.383 1.00 90.00 304 LYS A O 1
ATOM 2437 N N . LEU A 1 305 ? 4.477 23.921 -17.538 1.00 91.44 305 LEU A N 1
ATOM 2438 C CA . LEU A 1 305 ? 3.904 22.574 -17.506 1.00 91.44 305 LEU A CA 1
ATOM 2439 C C . LEU A 1 305 ? 3.814 22.037 -16.072 1.00 91.44 305 LEU A C 1
ATOM 2441 O O . LEU A 1 305 ? 2.760 21.563 -15.664 1.00 91.44 305 LEU A O 1
ATOM 2445 N N . ARG A 1 306 ? 4.865 22.217 -15.264 1.00 93.25 306 ARG A N 1
ATOM 2446 C CA . ARG A 1 306 ? 4.895 21.801 -13.849 1.00 93.25 306 ARG A CA 1
ATOM 2447 C C . ARG A 1 306 ? 3.876 22.530 -12.964 1.00 93.25 306 ARG A C 1
ATOM 2449 O O . ARG A 1 306 ? 3.478 22.024 -11.916 1.00 93.25 306 ARG A O 1
ATOM 2456 N N . GLN A 1 307 ? 3.438 23.724 -13.363 1.00 92.25 307 GLN A N 1
ATOM 2457 C CA . GLN A 1 307 ? 2.359 24.451 -12.684 1.00 92.25 307 GLN A CA 1
ATOM 2458 C C . GLN A 1 307 ? 0.956 23.962 -13.075 1.00 92.25 307 GLN A C 1
ATOM 2460 O O . GLN A 1 307 ? 0.009 24.217 -12.332 1.00 92.25 307 GLN A O 1
ATOM 2465 N N . ALA A 1 308 ? 0.822 23.268 -14.205 1.00 92.19 308 ALA A N 1
ATOM 2466 C CA . ALA A 1 308 ? -0.445 22.778 -14.749 1.00 92.19 308 ALA A CA 1
ATOM 2467 C C . ALA A 1 308 ? -0.620 21.253 -14.629 1.00 92.19 308 ALA A C 1
ATOM 2469 O O . ALA A 1 308 ? -1.698 20.734 -14.892 1.00 92.19 308 ALA A O 1
ATOM 2470 N N . SER A 1 309 ? 0.435 20.526 -14.258 1.00 94.06 309 SER A N 1
ATOM 2471 C CA . SER A 1 309 ? 0.481 19.068 -14.308 1.00 94.06 309 SER A CA 1
ATOM 2472 C C . SER A 1 309 ? 1.243 18.490 -13.112 1.00 94.06 309 SER A C 1
ATOM 2474 O O . SER A 1 309 ? 2.203 19.117 -12.658 1.00 94.06 309 SER A O 1
ATOM 2476 N N . PRO A 1 310 ? 0.888 17.280 -12.634 1.00 95.94 310 PRO A N 1
ATOM 2477 C CA . PRO A 1 310 ? 1.741 16.497 -11.745 1.00 95.94 310 PRO A CA 1
ATOM 2478 C C . PRO A 1 310 ? 2.919 15.838 -12.489 1.00 95.94 310 PRO A C 1
ATOM 2480 O O . PRO A 1 310 ? 3.589 14.982 -11.924 1.00 95.94 310 PRO A O 1
ATOM 2483 N N . CYS A 1 311 ? 3.171 16.199 -13.753 1.00 96.94 311 CYS A N 1
ATOM 2484 C CA . CYS A 1 311 ? 4.280 15.720 -14.579 1.00 96.94 311 CYS A CA 1
ATOM 2485 C C . CYS A 1 311 ? 4.409 14.183 -14.643 1.00 96.94 311 CYS A C 1
ATOM 2487 O O . CYS A 1 311 ? 5.506 13.663 -14.422 1.00 96.94 311 CYS A O 1
ATOM 2489 N N . PRO A 1 312 ? 3.325 13.426 -14.900 1.00 98.06 312 PRO A N 1
ATOM 2490 C CA . PRO A 1 312 ? 3.396 11.972 -14.966 1.00 98.06 312 PRO A CA 1
ATOM 2491 C C . PRO A 1 312 ? 4.350 11.513 -16.080 1.00 98.06 312 PRO A C 1
ATOM 2493 O O . PRO A 1 312 ? 4.213 11.919 -17.239 1.00 98.06 312 PRO A O 1
ATOM 2496 N N . SER A 1 313 ? 5.297 10.642 -15.738 1.00 98.31 313 SER A N 1
ATOM 2497 C CA . SER A 1 313 ? 6.200 9.992 -16.696 1.00 98.31 313 SER A CA 1
ATOM 2498 C C . SER A 1 313 ? 6.461 8.540 -16.299 1.00 98.31 313 SER A C 1
ATOM 2500 O O . SER A 1 313 ? 6.351 8.174 -15.128 1.00 98.31 313 SER A O 1
ATOM 2502 N N . LEU A 1 314 ? 6.851 7.717 -17.269 1.00 98.31 314 LEU A N 1
ATOM 2503 C CA . LEU A 1 314 ? 7.462 6.416 -17.009 1.00 98.31 314 LEU A CA 1
ATOM 2504 C C . LEU A 1 314 ? 8.980 6.549 -16.831 1.00 98.31 314 LEU A C 1
ATOM 2506 O O . LEU A 1 314 ? 9.619 7.403 -17.442 1.00 98.31 314 LEU A O 1
ATOM 2510 N N . ILE A 1 315 ? 9.571 5.656 -16.047 1.00 96.88 315 ILE A N 1
ATOM 2511 C CA . ILE A 1 315 ? 11.017 5.422 -16.022 1.00 96.88 315 ILE A CA 1
ATOM 2512 C C . ILE A 1 315 ? 11.227 3.942 -16.342 1.00 96.88 315 ILE A C 1
ATOM 2514 O O . ILE A 1 315 ? 10.704 3.069 -15.653 1.00 96.88 315 ILE A O 1
ATOM 2518 N N . ILE A 1 316 ? 11.958 3.657 -17.413 1.00 96.19 316 ILE A N 1
ATOM 2519 C CA . ILE A 1 316 ? 12.220 2.315 -17.926 1.00 96.19 316 ILE A CA 1
ATOM 2520 C C . ILE A 1 316 ? 13.696 2.021 -17.688 1.00 96.19 316 ILE A C 1
ATOM 2522 O O . ILE A 1 316 ? 14.570 2.576 -18.349 1.00 96.19 316 ILE A O 1
ATOM 2526 N N . SER A 1 317 ? 13.967 1.141 -16.736 1.00 93.12 317 SER A N 1
ATOM 2527 C CA . SER A 1 317 ? 15.315 0.711 -16.389 1.00 93.12 317 SER A CA 1
ATOM 2528 C C . SER A 1 317 ? 15.595 -0.650 -17.016 1.00 93.12 317 SER A C 1
ATOM 2530 O O . SER A 1 317 ? 14.830 -1.592 -16.800 1.00 93.12 317 SER A O 1
ATOM 2532 N N . ILE A 1 318 ? 16.673 -0.764 -17.795 1.00 91.75 318 ILE A N 1
ATOM 2533 C CA . ILE A 1 318 ? 17.131 -2.027 -18.384 1.00 91.75 318 ILE A CA 1
ATOM 2534 C C . ILE A 1 318 ? 18.581 -2.286 -17.975 1.00 91.75 318 ILE A C 1
ATOM 2536 O O . ILE A 1 318 ? 19.491 -1.579 -18.397 1.00 91.75 318 ILE A O 1
ATOM 2540 N N . THR A 1 319 ? 18.811 -3.358 -17.224 1.00 89.94 319 THR A N 1
ATOM 2541 C CA . THR A 1 319 ? 20.140 -3.722 -16.717 1.00 89.94 319 THR A CA 1
ATOM 2542 C C . THR A 1 319 ? 20.436 -5.167 -17.062 1.00 89.94 319 THR A C 1
ATOM 2544 O O . THR A 1 319 ? 19.768 -6.071 -16.559 1.00 89.94 319 THR A O 1
ATOM 2547 N N . GLY A 1 320 ? 21.406 -5.419 -17.944 1.00 90.38 320 GLY A N 1
ATOM 2548 C CA . GLY A 1 320 ? 21.545 -6.758 -18.521 1.00 90.38 320 GLY A CA 1
ATOM 2549 C C . GLY A 1 320 ? 20.201 -7.227 -19.117 1.00 90.38 320 GLY A C 1
ATOM 2550 O O . GLY A 1 320 ? 19.427 -6.410 -19.635 1.00 90.38 320 GLY A O 1
ATOM 2551 N N . PRO A 1 321 ? 19.845 -8.516 -19.032 1.00 93.25 321 PRO A N 1
ATOM 2552 C CA . PRO A 1 321 ? 18.576 -9.026 -19.549 1.00 93.25 321 PRO A CA 1
ATOM 2553 C C . PRO A 1 321 ? 17.384 -8.759 -18.609 1.00 93.25 321 PRO A C 1
ATOM 2555 O O . PRO A 1 321 ? 16.438 -9.545 -18.604 1.00 93.25 321 PRO A O 1
ATOM 2558 N N . TRP A 1 322 ? 17.409 -7.700 -17.797 1.00 94.25 322 TRP A N 1
ATOM 2559 C CA . TRP A 1 322 ? 16.366 -7.378 -16.819 1.00 94.25 322 TRP A CA 1
ATOM 2560 C C . TRP A 1 322 ? 15.750 -6.016 -17.108 1.00 94.25 322 TRP A C 1
ATOM 2562 O O . TRP A 1 322 ? 16.476 -5.071 -17.398 1.00 94.25 322 TRP A O 1
ATOM 2572 N N . ILE A 1 323 ? 14.426 -5.914 -17.002 1.00 95.00 323 ILE A N 1
ATOM 2573 C CA . ILE A 1 323 ? 13.677 -4.656 -17.079 1.00 95.00 323 ILE A CA 1
ATOM 2574 C C . ILE A 1 323 ? 12.965 -4.387 -15.756 1.00 95.00 323 ILE A C 1
ATOM 2576 O O . ILE A 1 323 ? 12.456 -5.313 -15.126 1.00 95.00 323 ILE A O 1
ATOM 2580 N N . CYS A 1 324 ? 12.876 -3.121 -15.376 1.00 95.69 324 CYS A N 1
ATOM 2581 C CA . CYS A 1 324 ? 11.966 -2.639 -14.350 1.00 95.69 324 CYS A CA 1
ATOM 2582 C C . CYS A 1 324 ? 11.313 -1.340 -14.840 1.00 95.69 324 CYS A C 1
ATOM 2584 O O . CYS A 1 324 ? 12.000 -0.458 -15.363 1.00 95.69 324 CYS A O 1
ATOM 2586 N N . VAL A 1 325 ? 9.989 -1.236 -14.719 1.00 97.56 325 VAL A N 1
ATOM 2587 C CA . VAL A 1 325 ? 9.227 -0.046 -15.114 1.00 97.56 325 VAL A CA 1
ATOM 2588 C C . VAL A 1 325 ? 8.710 0.640 -13.861 1.00 97.56 325 VAL A C 1
ATOM 2590 O O . VAL A 1 325 ? 8.092 0.005 -13.012 1.00 97.56 325 VAL A O 1
ATOM 2593 N N . PHE A 1 326 ? 8.927 1.945 -13.770 1.00 97.75 326 PHE A N 1
ATOM 2594 C CA . PHE A 1 326 ? 8.430 2.798 -12.699 1.00 97.75 326 PHE A CA 1
ATOM 2595 C C . PHE A 1 326 ? 7.508 3.866 -13.277 1.00 97.75 326 PHE A C 1
ATOM 2597 O O . PHE A 1 326 ? 7.660 4.279 -14.429 1.00 97.75 326 PHE A O 1
ATOM 2604 N N . GLY A 1 327 ? 6.585 4.349 -12.457 1.00 97.75 327 GLY A N 1
ATOM 2605 C CA . GLY A 1 327 ? 5.874 5.594 -12.702 1.00 97.75 327 GLY A CA 1
ATOM 2606 C C . GLY A 1 327 ? 6.394 6.690 -11.776 1.00 97.75 327 GLY A C 1
ATOM 2607 O O . GLY A 1 327 ? 6.818 6.423 -10.649 1.00 97.75 327 GLY A O 1
ATOM 2608 N N . ALA A 1 328 ? 6.388 7.925 -12.265 1.00 98.06 328 ALA A N 1
ATOM 2609 C CA . ALA A 1 328 ? 6.878 9.085 -11.538 1.00 98.06 328 ALA A CA 1
ATOM 2610 C C . ALA A 1 328 ? 5.905 10.261 -11.643 1.00 98.06 328 ALA A C 1
ATOM 2612 O O . ALA A 1 328 ? 5.346 10.510 -12.712 1.00 98.06 328 ALA A O 1
ATOM 2613 N N . VAL A 1 329 ? 5.737 10.989 -10.539 1.00 97.81 329 VAL A N 1
ATOM 2614 C CA . VAL A 1 329 ? 4.978 12.247 -10.466 1.00 97.81 329 VAL A CA 1
ATOM 2615 C C . VAL A 1 329 ? 5.751 13.302 -9.674 1.00 97.81 329 VAL A C 1
ATOM 2617 O O . VAL A 1 329 ? 6.506 12.992 -8.749 1.00 97.81 329 VAL A O 1
ATOM 2620 N N . TYR A 1 330 ? 5.534 14.568 -10.020 1.00 96.50 330 TYR A N 1
ATOM 2621 C CA . TYR A 1 330 ? 6.160 15.736 -9.420 1.00 96.50 330 TYR A CA 1
ATOM 2622 C C . TYR A 1 330 ? 5.098 16.614 -8.748 1.00 96.50 330 TYR A C 1
ATOM 2624 O O . TYR A 1 330 ? 4.516 17.515 -9.353 1.00 96.50 330 TYR A O 1
ATOM 2632 N N . LEU A 1 331 ? 4.884 16.373 -7.455 1.00 93.88 331 LEU A N 1
ATOM 2633 C CA . LEU A 1 331 ? 3.962 17.134 -6.609 1.00 93.88 331 LEU A CA 1
ATOM 2634 C C . LEU A 1 331 ? 4.734 18.231 -5.863 1.00 93.88 331 LEU A C 1
ATOM 2636 O O . LEU A 1 331 ? 5.531 18.950 -6.465 1.00 93.88 331 LEU A O 1
ATOM 2640 N N . GLU A 1 332 ? 4.552 18.376 -4.549 1.00 91.00 332 GLU A N 1
ATOM 2641 C CA . GLU A 1 332 ? 5.463 19.175 -3.723 1.00 91.00 332 GLU A CA 1
ATOM 2642 C C . GLU A 1 332 ? 6.851 18.527 -3.585 1.00 91.00 332 GLU A C 1
ATOM 2644 O O . GLU A 1 332 ? 7.826 19.206 -3.271 1.00 91.00 332 GLU A O 1
ATOM 2649 N N . HIS A 1 333 ? 6.919 17.217 -3.830 1.00 90.88 333 HIS A N 1
ATOM 2650 C CA . HIS A 1 333 ? 8.109 16.381 -3.879 1.00 90.88 333 HIS A CA 1
ATOM 2651 C C . HIS A 1 333 ? 7.995 15.435 -5.082 1.00 90.88 333 HIS A C 1
ATOM 2653 O O . HIS A 1 333 ? 6.901 15.212 -5.607 1.00 90.88 333 HIS A O 1
ATOM 2659 N N . VAL A 1 334 ? 9.116 14.851 -5.496 1.00 94.69 334 VAL A N 1
ATOM 2660 C CA . VAL A 1 334 ? 9.130 13.806 -6.526 1.00 94.69 334 VAL A CA 1
ATOM 2661 C C . VAL A 1 334 ? 8.767 12.469 -5.885 1.00 94.69 334 VAL A C 1
ATOM 2663 O O . VAL A 1 334 ? 9.392 12.084 -4.896 1.00 94.69 334 VAL A O 1
ATOM 2666 N N . ILE A 1 335 ? 7.786 11.764 -6.447 1.00 95.56 335 ILE A N 1
ATOM 2667 C CA . ILE A 1 335 ? 7.389 10.407 -6.049 1.00 95.56 335 ILE A CA 1
ATOM 2668 C C . ILE A 1 335 ? 7.677 9.470 -7.217 1.00 95.56 335 ILE A C 1
ATOM 2670 O O . ILE A 1 335 ? 7.267 9.751 -8.341 1.00 95.56 335 ILE A O 1
ATOM 2674 N N . VAL A 1 336 ? 8.361 8.359 -6.945 1.00 96.19 336 VAL A N 1
ATOM 2675 C CA . VAL A 1 336 ? 8.669 7.319 -7.935 1.00 96.19 336 VAL A CA 1
ATOM 2676 C C . VAL A 1 336 ? 8.293 5.970 -7.349 1.00 96.19 336 VAL A C 1
ATOM 2678 O O . VAL A 1 336 ? 8.741 5.633 -6.257 1.00 96.19 336 VAL A O 1
ATOM 2681 N N . GLN A 1 337 ? 7.480 5.190 -8.052 1.00 95.19 337 GLN A N 1
ATOM 2682 C CA . GLN A 1 337 ? 7.032 3.879 -7.581 1.00 95.19 337 GLN A CA 1
ATOM 2683 C C . GLN A 1 337 ? 7.187 2.823 -8.678 1.00 95.19 337 GLN A C 1
ATOM 2685 O O . GLN A 1 337 ? 6.961 3.130 -9.853 1.00 95.19 337 GLN A O 1
ATOM 2690 N N . PRO A 1 338 ? 7.606 1.594 -8.328 1.00 94.69 338 PRO A N 1
ATOM 2691 C CA . PRO A 1 338 ? 7.692 0.505 -9.290 1.00 94.69 338 PRO A CA 1
ATOM 2692 C C . PRO A 1 338 ? 6.290 0.095 -9.751 1.00 94.69 338 PRO A C 1
ATOM 2694 O O . PRO A 1 338 ? 5.408 -0.141 -8.933 1.00 94.69 338 PRO A O 1
ATOM 2697 N N . LEU A 1 339 ? 6.107 -0.014 -11.066 1.00 94.94 339 LEU A N 1
ATOM 2698 C CA . LEU A 1 339 ? 4.921 -0.595 -11.708 1.00 94.94 339 LEU A CA 1
ATOM 2699 C C . LEU A 1 339 ? 5.131 -2.079 -12.045 1.00 94.94 339 LEU A C 1
ATOM 2701 O O . LEU A 1 339 ? 4.177 -2.809 -12.306 1.00 94.94 339 LEU A O 1
ATOM 2705 N N . THR A 1 340 ? 6.386 -2.531 -12.070 1.00 94.81 340 THR A N 1
ATOM 2706 C CA . THR A 1 340 ? 6.765 -3.939 -12.212 1.00 94.81 340 THR A CA 1
ATOM 2707 C C . THR A 1 340 ? 7.886 -4.285 -11.240 1.00 94.81 340 THR A C 1
ATOM 2709 O O . THR A 1 340 ? 8.683 -3.424 -10.877 1.00 94.81 340 THR A O 1
ATOM 2712 N N . ASP A 1 341 ? 8.027 -5.568 -10.913 1.00 91.88 341 ASP A N 1
ATOM 2713 C CA . ASP A 1 341 ? 9.284 -6.099 -10.374 1.00 91.88 341 ASP A CA 1
ATOM 2714 C C . ASP A 1 341 ? 10.400 -6.079 -11.441 1.00 91.88 341 ASP A C 1
ATOM 2716 O O . ASP A 1 341 ? 10.165 -5.734 -12.605 1.00 91.88 341 ASP A O 1
ATOM 2720 N N . TYR A 1 342 ? 11.603 -6.543 -11.081 1.00 90.94 342 TYR A N 1
ATOM 2721 C CA . TYR A 1 342 ? 12.631 -6.889 -12.067 1.00 90.94 342 TYR A CA 1
ATOM 2722 C C . TYR A 1 342 ? 12.203 -8.119 -12.873 1.00 90.94 342 TYR A C 1
ATOM 2724 O O . TYR A 1 342 ? 12.203 -9.253 -12.387 1.00 90.94 342 TYR A O 1
ATOM 2732 N N . VAL A 1 343 ? 11.864 -7.902 -14.140 1.00 94.56 343 VAL A N 1
ATOM 2733 C CA . VAL A 1 343 ? 11.439 -8.955 -15.061 1.00 94.56 343 VAL A CA 1
ATOM 2734 C C . VAL A 1 343 ? 12.586 -9.310 -15.997 1.00 94.56 343 VAL A C 1
ATOM 2736 O O . VAL A 1 343 ? 13.151 -8.455 -16.671 1.00 94.56 343 VAL A O 1
ATOM 2739 N N . TRP A 1 344 ? 12.915 -10.596 -16.084 1.00 94.56 344 TRP A N 1
ATOM 2740 C CA . TRP A 1 344 ? 13.863 -11.087 -17.081 1.00 94.56 344 TRP A CA 1
ATOM 2741 C C . TRP A 1 344 ? 13.255 -10.959 -18.487 1.00 94.56 344 TRP A C 1
ATOM 2743 O O . TRP A 1 344 ? 12.212 -11.551 -18.749 1.00 94.56 344 TRP A O 1
ATOM 2753 N N . ILE A 1 345 ? 13.879 -10.222 -19.403 1.00 94.56 345 ILE A N 1
ATOM 2754 C CA . ILE A 1 345 ? 13.382 -9.997 -20.775 1.00 94.56 345 ILE A CA 1
ATOM 2755 C C . ILE A 1 345 ? 14.062 -10.875 -21.824 1.00 94.56 345 ILE A C 1
ATOM 2757 O O . ILE A 1 345 ? 13.845 -10.691 -23.016 1.00 94.56 345 ILE A O 1
ATOM 2761 N N . GLY A 1 346 ? 14.867 -11.850 -21.406 1.00 90.38 346 GLY A N 1
ATOM 2762 C CA . GLY A 1 346 ? 15.481 -12.784 -22.339 1.00 90.38 346 GLY A CA 1
ATOM 2763 C C . GLY A 1 346 ? 14.476 -13.724 -23.013 1.00 90.38 346 GLY A C 1
ATOM 2764 O O . GLY A 1 346 ? 13.389 -14.026 -22.509 1.00 90.38 346 GLY A O 1
ATOM 2765 N N . ARG A 1 347 ? 14.873 -14.246 -24.173 1.00 88.00 347 ARG A N 1
ATOM 2766 C CA . ARG A 1 347 ? 14.125 -15.239 -24.937 1.00 88.00 347 ARG A CA 1
ATOM 2767 C C . ARG A 1 347 ? 14.521 -16.651 -24.507 1.00 88.00 347 ARG A C 1
ATOM 2769 O O . ARG A 1 347 ? 15.684 -17.044 -24.559 1.00 88.00 347 ARG A O 1
ATOM 2776 N N . HIS A 1 348 ? 13.522 -17.456 -24.148 1.00 83.50 348 HIS A N 1
ATOM 2777 C CA . HIS A 1 348 ? 13.685 -18.898 -23.945 1.00 83.50 348 HIS A CA 1
ATOM 2778 C C . HIS A 1 348 ? 12.657 -19.668 -24.787 1.00 83.50 348 HIS A C 1
ATOM 2780 O O . HIS A 1 348 ? 11.462 -19.532 -24.507 1.00 83.50 348 HIS A O 1
ATOM 2786 N N . PRO A 1 349 ? 13.064 -20.508 -25.762 1.00 80.06 349 PRO A N 1
ATOM 2787 C CA . PRO A 1 349 ? 12.146 -21.157 -26.708 1.00 80.06 349 PRO A CA 1
ATOM 2788 C C . PRO A 1 349 ? 10.996 -21.944 -26.062 1.00 80.06 349 PRO A C 1
ATOM 2790 O O . PRO A 1 349 ? 9.888 -21.961 -26.580 1.00 80.06 349 PRO A O 1
ATOM 2793 N N . GLN A 1 350 ? 11.229 -22.557 -24.897 1.00 83.38 350 GLN A N 1
ATOM 2794 C CA . GLN A 1 350 ? 10.211 -23.352 -24.187 1.00 83.38 350 GLN A CA 1
ATOM 2795 C C . GLN A 1 350 ? 9.350 -22.552 -23.188 1.00 83.38 350 GLN A C 1
ATOM 2797 O O . GLN A 1 350 ? 8.480 -23.126 -22.540 1.00 83.38 350 GLN A O 1
ATOM 2802 N N . ARG A 1 351 ? 9.568 -21.238 -23.019 1.00 83.19 351 ARG A N 1
ATOM 2803 C CA . ARG A 1 351 ? 8.828 -20.406 -22.046 1.00 83.19 351 ARG A CA 1
ATOM 2804 C C . ARG A 1 351 ? 7.904 -19.402 -22.736 1.00 83.19 351 ARG A C 1
ATOM 2806 O O . ARG A 1 351 ? 7.977 -18.205 -22.482 1.00 83.19 351 ARG A O 1
ATOM 2813 N N . VAL A 1 352 ? 6.998 -19.892 -23.581 1.00 80.81 352 VAL A N 1
ATOM 2814 C CA . VAL A 1 352 ? 6.063 -19.049 -24.356 1.00 80.81 352 VAL A CA 1
ATOM 2815 C C . VAL A 1 352 ? 5.224 -18.134 -23.455 1.00 80.81 352 VAL A C 1
ATOM 2817 O O . VAL A 1 352 ? 5.092 -16.951 -23.738 1.00 80.81 352 VAL A O 1
ATOM 2820 N N . ARG A 1 353 ? 4.724 -18.629 -22.312 1.00 83.00 353 ARG A N 1
ATOM 2821 C CA . ARG A 1 353 ? 3.959 -17.801 -21.355 1.00 83.00 353 ARG A CA 1
ATOM 2822 C C . ARG A 1 353 ? 4.766 -16.618 -20.809 1.00 83.00 353 ARG A C 1
ATOM 2824 O O . ARG A 1 353 ? 4.217 -15.538 -20.626 1.00 83.00 353 ARG A O 1
ATOM 2831 N N . HIS A 1 354 ? 6.062 -16.819 -20.573 1.00 85.62 354 HIS A N 1
ATOM 2832 C CA . HIS A 1 354 ? 6.964 -15.757 -20.127 1.00 85.62 354 HIS A CA 1
ATOM 2833 C C . HIS A 1 354 ? 7.196 -14.726 -21.232 1.00 85.62 354 HIS A C 1
ATOM 2835 O O . HIS A 1 354 ? 7.089 -13.532 -20.981 1.00 85.62 354 HIS A O 1
ATOM 2841 N N . GLN A 1 355 ? 7.424 -15.178 -22.468 1.00 85.69 355 GLN A N 1
ATOM 2842 C CA . GLN A 1 355 ? 7.548 -14.280 -23.621 1.00 85.69 355 GLN A CA 1
ATOM 2843 C C . GLN A 1 355 ? 6.281 -13.433 -23.806 1.00 85.69 355 GLN A C 1
ATOM 2845 O O . GLN A 1 355 ? 6.370 -12.226 -24.005 1.00 85.69 355 GLN A O 1
ATOM 2850 N N . MET A 1 356 ? 5.098 -14.035 -23.639 1.00 85.25 356 MET A N 1
ATOM 2851 C CA . MET A 1 356 ? 3.828 -13.306 -23.660 1.00 85.25 356 MET A CA 1
ATOM 2852 C C . MET A 1 356 ? 3.726 -12.274 -22.531 1.00 85.25 356 MET A C 1
ATOM 2854 O O . MET A 1 356 ? 3.245 -11.171 -22.772 1.00 85.25 356 MET A O 1
ATOM 2858 N N . ARG A 1 357 ? 4.215 -12.581 -21.320 1.00 87.62 357 ARG A N 1
ATOM 2859 C CA . ARG A 1 357 ? 4.293 -11.605 -20.219 1.00 87.62 357 ARG A CA 1
ATOM 2860 C C . ARG A 1 357 ? 5.200 -10.426 -20.578 1.00 87.62 357 ARG A C 1
ATOM 2862 O O . ARG A 1 357 ? 4.790 -9.287 -20.387 1.00 87.62 357 ARG A O 1
ATOM 2869 N N . VAL A 1 358 ? 6.390 -10.677 -21.128 1.00 91.19 358 VAL A N 1
ATOM 2870 C CA . VAL A 1 358 ? 7.305 -9.605 -21.567 1.00 91.19 358 VAL A CA 1
ATOM 2871 C C . VAL A 1 358 ? 6.659 -8.767 -22.667 1.00 91.19 358 VAL A C 1
ATOM 2873 O O . VAL A 1 358 ? 6.689 -7.543 -22.600 1.00 91.19 358 VAL A O 1
ATOM 2876 N N . ALA A 1 359 ? 6.003 -9.403 -23.640 1.00 89.94 359 ALA A N 1
ATOM 2877 C CA . ALA A 1 359 ? 5.282 -8.689 -24.682 1.00 89.94 359 ALA A CA 1
ATOM 2878 C C . ALA A 1 359 ? 4.211 -7.758 -24.088 1.00 89.94 359 ALA A C 1
ATOM 2880 O O . ALA A 1 359 ? 4.176 -6.577 -24.430 1.00 89.94 359 ALA A O 1
ATOM 2881 N N . ARG A 1 360 ? 3.399 -8.245 -23.139 1.00 90.31 360 ARG A N 1
ATOM 2882 C CA . ARG A 1 360 ? 2.387 -7.433 -22.438 1.00 90.31 360 ARG A CA 1
ATOM 2883 C C . ARG A 1 360 ? 2.979 -6.232 -21.711 1.00 90.31 360 ARG A C 1
ATOM 2885 O O . ARG A 1 360 ? 2.362 -5.178 -21.759 1.00 90.31 360 ARG A O 1
ATOM 2892 N N . ILE A 1 361 ? 4.172 -6.348 -21.120 1.00 94.31 361 ILE A N 1
ATOM 2893 C CA . ILE A 1 361 ? 4.870 -5.201 -20.513 1.00 94.31 361 ILE A CA 1
ATOM 2894 C C . ILE A 1 361 ? 5.112 -4.112 -21.564 1.00 94.31 361 ILE A C 1
ATOM 2896 O O . ILE A 1 361 ? 4.719 -2.971 -21.353 1.00 94.31 361 ILE A O 1
ATOM 2900 N N . PHE A 1 362 ? 5.679 -4.447 -22.725 1.00 94.25 362 PHE A N 1
ATOM 2901 C CA . PHE A 1 362 ? 5.893 -3.462 -23.795 1.00 94.25 362 PHE A CA 1
ATOM 2902 C C . PHE A 1 362 ? 4.578 -2.932 -24.384 1.00 94.25 362 PHE A C 1
ATOM 2904 O O . PHE A 1 362 ? 4.485 -1.750 -24.704 1.00 94.25 362 PHE A O 1
ATOM 2911 N N . GLY A 1 363 ? 3.540 -3.769 -24.466 1.00 92.94 363 GLY A N 1
ATOM 2912 C CA . GLY A 1 363 ? 2.187 -3.337 -24.819 1.00 92.94 363 GLY A CA 1
ATOM 2913 C C . GLY A 1 363 ? 1.609 -2.315 -23.834 1.00 92.94 363 GLY A C 1
ATOM 2914 O O . GLY A 1 363 ? 1.052 -1.305 -24.263 1.00 92.94 363 GLY A O 1
ATOM 2915 N N . ALA A 1 364 ? 1.789 -2.547 -22.532 1.00 94.62 364 ALA A N 1
ATOM 2916 C CA . ALA A 1 364 ? 1.393 -1.634 -21.466 1.00 94.62 364 ALA A CA 1
ATOM 2917 C C . ALA A 1 364 ? 2.195 -0.326 -21.524 1.00 94.62 364 ALA A C 1
ATOM 2919 O O . ALA A 1 364 ? 1.590 0.741 -21.498 1.00 94.62 364 ALA A O 1
ATOM 2920 N N . ILE A 1 365 ? 3.521 -0.390 -21.727 1.00 96.62 365 ILE A N 1
ATOM 2921 C CA . ILE A 1 365 ? 4.367 0.797 -21.951 1.00 96.62 365 ILE A CA 1
ATOM 2922 C C . ILE A 1 365 ? 3.817 1.625 -23.119 1.00 96.62 365 ILE A C 1
ATOM 2924 O O . ILE A 1 365 ? 3.561 2.814 -22.950 1.00 96.62 365 ILE A O 1
ATOM 2928 N N . SER A 1 366 ? 3.588 1.016 -24.289 1.00 94.88 366 SER A N 1
ATOM 2929 C CA . SER A 1 366 ? 3.054 1.731 -25.457 1.00 94.88 366 SER A CA 1
ATOM 2930 C C . SER A 1 366 ? 1.690 2.370 -25.179 1.00 94.88 366 SER A C 1
ATOM 2932 O O . SER A 1 366 ? 1.456 3.506 -25.584 1.00 94.88 366 SER A O 1
ATOM 2934 N N . ALA A 1 367 ? 0.787 1.660 -24.497 1.00 94.69 367 ALA A N 1
ATOM 2935 C CA . ALA A 1 367 ? -0.540 2.176 -24.168 1.00 94.69 367 ALA A CA 1
ATOM 2936 C C . ALA A 1 367 ? -0.473 3.361 -23.192 1.00 94.69 367 ALA A C 1
ATOM 2938 O O . ALA A 1 367 ? -1.167 4.358 -23.381 1.00 94.69 367 ALA A O 1
ATOM 2939 N N . THR A 1 368 ? 0.394 3.283 -22.184 1.00 96.94 368 THR A N 1
ATOM 2940 C CA . THR A 1 368 ? 0.630 4.373 -21.235 1.00 96.94 368 THR A CA 1
ATOM 2941 C C . THR A 1 368 ? 1.272 5.580 -21.913 1.00 96.94 368 THR A C 1
ATOM 2943 O O . THR A 1 368 ? 0.836 6.703 -21.680 1.00 96.94 368 THR A O 1
ATOM 2946 N N . LEU A 1 369 ? 2.249 5.379 -22.804 1.00 96.94 369 LEU A N 1
ATOM 2947 C CA . LEU A 1 369 ? 2.860 6.460 -23.586 1.00 96.94 369 LEU A CA 1
ATOM 2948 C C . LEU A 1 369 ? 1.850 7.177 -24.494 1.00 96.94 369 LEU A C 1
ATOM 2950 O O . LEU A 1 369 ? 1.927 8.400 -24.623 1.00 96.94 369 LEU A O 1
ATOM 2954 N N . ALA A 1 370 ? 0.898 6.444 -25.077 1.00 95.50 370 ALA A N 1
ATOM 2955 C CA . ALA A 1 370 ? -0.199 7.019 -25.856 1.00 95.50 370 ALA A CA 1
ATOM 2956 C C . ALA A 1 370 ? -1.160 7.835 -24.977 1.00 95.50 370 ALA A C 1
ATOM 2958 O O . ALA A 1 370 ? -1.533 8.947 -25.336 1.00 95.50 370 ALA A O 1
ATOM 2959 N N . ALA A 1 371 ? -1.507 7.329 -23.790 1.00 96.19 371 ALA A N 1
ATOM 2960 C CA . ALA A 1 371 ? -2.346 8.063 -22.843 1.00 96.19 371 ALA A CA 1
ATOM 2961 C C . ALA A 1 371 ? -1.670 9.349 -22.333 1.00 96.19 371 ALA A C 1
ATOM 2963 O O . ALA A 1 371 ? -2.324 10.378 -22.176 1.00 96.19 371 ALA A O 1
ATOM 2964 N N . LEU A 1 372 ? -0.353 9.313 -22.097 1.00 96.88 372 LEU A N 1
ATOM 2965 C CA . LEU A 1 372 ? 0.419 10.502 -21.731 1.00 96.88 372 LEU A CA 1
ATOM 2966 C C . LEU A 1 372 ? 0.502 11.509 -22.885 1.00 96.88 372 LEU A C 1
ATOM 2968 O O . LEU A 1 372 ? 0.445 12.708 -22.640 1.00 96.88 372 LEU A O 1
ATOM 2972 N N . GLU A 1 373 ? 0.598 11.047 -24.133 1.00 94.12 373 GLU A N 1
ATOM 2973 C CA . GLU A 1 373 ? 0.528 11.908 -25.324 1.00 94.12 373 GLU A CA 1
ATOM 2974 C C . GLU A 1 373 ? -0.783 12.682 -25.383 1.00 94.12 373 GLU A C 1
ATOM 2976 O O . GLU A 1 373 ? -0.778 13.901 -25.517 1.00 94.12 373 GLU A O 1
ATOM 2981 N N . GLU A 1 374 ? -1.903 11.974 -25.231 1.00 94.12 374 GLU A N 1
ATOM 2982 C CA . GLU A 1 374 ? -3.243 12.557 -25.245 1.00 94.12 374 GLU A CA 1
ATOM 2983 C C . GLU A 1 374 ? -3.431 13.563 -24.103 1.00 94.12 374 GLU A C 1
ATOM 2985 O O . GLU A 1 374 ? -3.992 14.639 -24.308 1.00 94.12 374 GLU A O 1
ATOM 2990 N N . TYR A 1 375 ? -2.898 13.245 -22.921 1.00 94.19 375 TYR A N 1
ATOM 2991 C CA . TYR A 1 375 ? -2.918 14.130 -21.760 1.00 94.19 375 TYR A CA 1
ATOM 2992 C C . TYR A 1 375 ? -2.106 15.417 -21.971 1.00 94.19 375 TYR A C 1
ATOM 2994 O O . TYR A 1 375 ? -2.576 16.508 -21.643 1.00 94.19 375 TYR A O 1
ATOM 3002 N N . TYR A 1 376 ? -0.891 15.310 -22.517 1.00 92.62 376 TYR A N 1
ATOM 3003 C CA . TYR A 1 376 ? -0.009 16.461 -22.704 1.00 92.62 376 TYR A CA 1
ATOM 3004 C C . TYR A 1 376 ? -0.347 17.294 -23.945 1.00 92.62 376 TYR A C 1
ATOM 3006 O O . TYR A 1 376 ? -0.120 18.502 -23.925 1.00 92.62 376 TYR A O 1
ATOM 3014 N N . ALA A 1 377 ? -0.924 16.699 -24.995 1.00 90.06 377 ALA A N 1
ATOM 3015 C CA . ALA A 1 377 ? -1.286 17.375 -26.243 1.00 90.06 377 ALA A CA 1
ATOM 3016 C C . ALA A 1 377 ? -2.039 18.714 -26.064 1.00 90.06 377 ALA A C 1
ATOM 3018 O O . ALA A 1 377 ? -1.675 19.679 -26.733 1.00 90.06 377 ALA A O 1
ATOM 3019 N N . PRO A 1 378 ? -3.062 18.855 -25.192 1.00 88.12 378 PRO A N 1
ATOM 3020 C CA . PRO A 1 378 ? -3.711 20.149 -24.961 1.00 88.12 378 PRO A CA 1
ATOM 3021 C C . PRO A 1 378 ? -2.840 21.172 -24.211 1.00 88.12 378 PRO A C 1
ATOM 3023 O O . PRO A 1 378 ? -3.107 22.365 -24.325 1.00 88.12 378 PRO A O 1
ATOM 3026 N N . LEU A 1 379 ? -1.817 20.739 -23.466 1.00 87.25 379 LEU A N 1
ATOM 3027 C CA . LEU A 1 379 ? -0.937 21.605 -22.668 1.00 87.25 379 LEU A CA 1
ATOM 3028 C C . LEU A 1 379 ? 0.220 22.214 -23.481 1.00 87.25 379 LEU A C 1
ATOM 3030 O O . LEU A 1 379 ? 0.872 23.137 -23.004 1.00 87.25 379 LEU A O 1
ATOM 3034 N N . VAL A 1 380 ? 0.483 21.714 -24.689 1.00 84.75 380 VAL A N 1
ATOM 3035 C CA . VAL A 1 380 ? 1.601 22.160 -25.549 1.00 84.75 380 VAL A CA 1
ATOM 3036 C C . VAL A 1 380 ? 1.145 22.865 -26.829 1.00 84.75 380 VAL A C 1
ATOM 3038 O O . VAL A 1 380 ? 1.937 23.119 -27.728 1.00 84.75 380 VAL A O 1
ATOM 3041 N N . LYS A 1 381 ? -0.145 23.201 -26.947 1.00 80.38 381 LYS A N 1
ATOM 3042 C CA . LYS A 1 381 ? -0.652 23.937 -28.116 1.00 80.38 381 LYS A CA 1
ATOM 3043 C C . LYS A 1 381 ? -0.145 25.382 -28.106 1.00 80.38 381 LYS A C 1
ATOM 3045 O O . LYS A 1 381 ? -0.362 26.097 -27.129 1.00 80.38 381 LYS A O 1
ATOM 3050 N N . SER A 1 382 ? 0.424 25.826 -29.230 1.00 62.84 382 SER A N 1
ATOM 3051 C CA . SER A 1 382 ? 1.072 27.136 -29.437 1.00 62.84 382 SER A CA 1
ATOM 3052 C C . SER A 1 382 ? 0.272 28.360 -28.958 1.00 62.84 382 SER A C 1
ATOM 3054 O O . SER A 1 382 ? 0.863 29.328 -28.485 1.00 62.84 382 SER A O 1
ATOM 3056 N N . ASP A 1 383 ? -1.063 28.309 -29.012 1.00 64.25 383 ASP A N 1
ATOM 3057 C CA . ASP A 1 383 ? -1.945 29.433 -28.653 1.00 64.25 383 ASP A CA 1
ATOM 3058 C C . ASP A 1 383 ? -2.482 29.383 -27.209 1.00 64.25 383 ASP A C 1
ATOM 3060 O O . ASP A 1 383 ? -3.272 30.236 -26.800 1.00 64.25 383 ASP A O 1
ATOM 3064 N N . SER A 1 384 ? -2.109 28.371 -26.421 1.00 63.47 384 SER A N 1
ATOM 3065 C CA . SER A 1 384 ? -2.695 28.104 -25.103 1.00 63.47 384 SER A CA 1
ATOM 3066 C C . SER A 1 384 ? -1.623 28.058 -24.020 1.00 63.47 384 SER A C 1
ATOM 3068 O O . SER A 1 384 ? -0.890 27.085 -23.893 1.00 63.47 384 SER A O 1
ATOM 3070 N N . THR A 1 385 ? -1.547 29.087 -23.173 1.00 69.38 385 THR A N 1
ATOM 3071 C CA . THR A 1 385 ? -0.802 28.963 -21.909 1.00 69.38 385 THR A CA 1
ATOM 3072 C C . THR A 1 385 ? -1.503 27.941 -21.011 1.00 69.38 385 THR A C 1
ATOM 3074 O O . THR A 1 385 ? -2.686 28.145 -20.720 1.00 69.38 385 THR A O 1
ATOM 3077 N N . PRO A 1 386 ? -0.808 26.891 -20.529 1.00 78.00 386 PRO A N 1
ATOM 3078 C CA . PRO A 1 386 ? -1.377 25.950 -19.572 1.00 78.00 386 PRO A CA 1
ATOM 3079 C C . PRO A 1 386 ? -1.972 26.682 -18.372 1.00 78.00 386 PRO A C 1
ATOM 3081 O O . PRO A 1 386 ? -1.321 27.545 -17.776 1.00 78.00 386 PRO A O 1
ATOM 3084 N N . VAL A 1 387 ? -3.215 26.349 -18.026 1.00 83.44 387 VAL A N 1
ATOM 3085 C CA . VAL A 1 387 ? -3.871 26.911 -16.844 1.00 83.44 387 VAL A CA 1
ATOM 3086 C C . VAL A 1 387 ? -3.195 26.330 -15.608 1.00 83.44 387 VAL A C 1
ATOM 3088 O O . VAL A 1 387 ? -3.043 25.116 -15.494 1.00 83.44 387 VAL A O 1
ATOM 3091 N N . ILE A 1 388 ? -2.780 27.199 -14.685 1.00 86.38 388 ILE A N 1
ATOM 3092 C CA . ILE A 1 388 ? -2.221 26.769 -13.401 1.00 86.38 388 ILE A CA 1
ATOM 3093 C C . ILE A 1 388 ? -3.290 25.968 -12.659 1.00 86.38 388 ILE A C 1
ATOM 3095 O O . ILE A 1 388 ? -4.357 26.501 -12.350 1.00 86.38 388 ILE A O 1
ATOM 3099 N N . ASP A 1 389 ? -2.974 24.720 -12.325 1.00 87.19 389 ASP A N 1
ATOM 3100 C CA 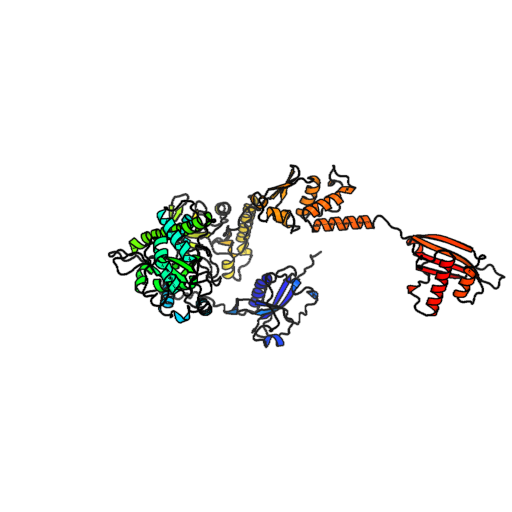. ASP A 1 389 ? -3.866 23.850 -11.572 1.00 87.19 389 ASP A CA 1
ATOM 3101 C C . ASP A 1 389 ? -3.373 23.701 -10.131 1.00 87.19 389 ASP A C 1
ATOM 3103 O O . ASP A 1 389 ? -2.349 23.077 -9.845 1.00 87.19 389 ASP A O 1
ATOM 3107 N N . CYS A 1 390 ? -4.113 24.279 -9.188 1.00 88.50 390 CYS A N 1
ATOM 3108 C CA . CYS A 1 390 ? -3.832 24.135 -7.762 1.00 88.50 390 CYS A CA 1
ATOM 3109 C C . CYS A 1 390 ? -4.206 22.744 -7.215 1.00 88.50 390 CYS A C 1
ATOM 3111 O O . CYS A 1 390 ? -3.677 22.357 -6.173 1.00 88.50 390 CYS A O 1
ATOM 3113 N N . GLN A 1 391 ? -5.092 21.995 -7.882 1.00 93.44 391 GLN A N 1
ATOM 3114 C CA . GLN A 1 391 ? -5.492 20.643 -7.481 1.00 93.44 391 GLN A CA 1
ATOM 3115 C C . GLN A 1 391 ? -4.460 19.574 -7.864 1.00 93.44 391 GLN A C 1
ATOM 3117 O O . GLN A 1 391 ? -4.517 18.489 -7.298 1.00 93.44 391 GLN A O 1
ATOM 3122 N N . ARG A 1 392 ? -3.465 19.886 -8.712 1.00 93.38 392 ARG A N 1
ATOM 3123 C CA . ARG A 1 392 ? -2.419 18.941 -9.161 1.00 93.38 392 ARG A CA 1
ATOM 3124 C C . ARG A 1 392 ? -1.642 18.230 -8.045 1.00 93.38 392 ARG A C 1
ATOM 3126 O O . ARG A 1 392 ? -1.012 17.216 -8.302 1.00 93.38 392 ARG A O 1
ATOM 3133 N N . PHE A 1 393 ? -1.647 18.773 -6.825 1.00 93.12 393 PHE A N 1
ATOM 3134 C CA . PHE A 1 393 ? -1.005 18.183 -5.641 1.00 93.12 393 PHE A CA 1
ATOM 3135 C C . PHE A 1 393 ? -1.848 17.101 -4.946 1.00 93.12 393 PHE A C 1
ATOM 3137 O O . PHE A 1 393 ? -1.402 16.486 -3.978 1.00 93.12 393 PHE A O 1
ATOM 3144 N N . PHE A 1 394 ? -3.084 16.904 -5.390 1.00 94.06 394 PHE A N 1
ATOM 3145 C CA . PHE A 1 394 ? -4.061 15.997 -4.805 1.00 94.06 394 PHE A CA 1
ATOM 3146 C C . PHE A 1 394 ? -4.471 14.935 -5.827 1.00 94.06 394 PHE A C 1
ATOM 3148 O O . PHE A 1 394 ? -4.146 15.070 -7.009 1.00 94.06 394 PHE A O 1
ATOM 3155 N N . PRO A 1 395 ? -5.174 13.873 -5.398 1.00 94.94 395 PRO A N 1
ATOM 3156 C CA . PRO A 1 395 ? -5.683 12.888 -6.335 1.00 94.94 395 PRO A CA 1
ATOM 3157 C C . PRO A 1 395 ? -6.530 13.526 -7.445 1.00 94.94 395 PRO A C 1
ATOM 3159 O O . PRO A 1 395 ? -7.260 14.487 -7.204 1.00 94.94 395 PRO A O 1
ATOM 3162 N N . TYR A 1 396 ? -6.463 12.992 -8.665 1.00 94.31 396 TYR A N 1
ATOM 3163 C CA . TYR A 1 396 ? -7.209 13.555 -9.800 1.00 94.31 396 TYR A CA 1
ATOM 3164 C C . TYR A 1 396 ? -8.728 13.327 -9.678 1.00 94.31 396 TYR A C 1
ATOM 3166 O O . TYR A 1 396 ? -9.518 13.984 -10.355 1.00 94.31 396 TYR A O 1
ATOM 3174 N N . ILE A 1 397 ? -9.145 12.399 -8.812 1.00 94.62 397 ILE A N 1
ATOM 3175 C CA . ILE A 1 397 ? -10.543 12.023 -8.598 1.00 94.62 397 ILE A CA 1
ATOM 3176 C C . ILE A 1 397 ? -11.237 13.103 -7.762 1.00 94.62 397 ILE A C 1
ATOM 3178 O O . ILE A 1 397 ? -10.950 13.270 -6.583 1.00 94.62 397 ILE A O 1
ATOM 3182 N N . GLN A 1 398 ? -12.169 13.832 -8.371 1.00 95.38 398 GLN A N 1
ATOM 3183 C CA . GLN A 1 398 ? -12.846 14.989 -7.760 1.00 95.38 398 GLN A CA 1
ATOM 3184 C C . GLN A 1 398 ? -14.374 14.856 -7.766 1.00 95.38 398 GLN A C 1
ATOM 3186 O O . GLN A 1 398 ? -15.110 15.838 -7.667 1.00 95.38 398 GLN A O 1
ATOM 3191 N N . THR A 1 399 ? -14.864 13.628 -7.917 1.00 95.62 399 THR A N 1
ATOM 3192 C CA . THR A 1 399 ? -16.289 13.307 -7.989 1.00 95.62 399 THR A CA 1
ATOM 3193 C C . THR A 1 399 ? -16.610 12.088 -7.151 1.00 95.62 399 THR A C 1
ATOM 3195 O O . THR A 1 399 ? -15.790 11.181 -7.064 1.00 95.62 399 THR A O 1
ATOM 3198 N N . VAL A 1 400 ? -17.813 12.033 -6.590 1.00 95.25 400 VAL A N 1
ATOM 3199 C CA . VAL A 1 400 ? -18.326 10.854 -5.881 1.00 95.25 400 VAL A CA 1
ATOM 3200 C C . VAL A 1 400 ? -19.780 10.604 -6.250 1.00 95.25 400 VAL A C 1
ATOM 3202 O O . VAL A 1 400 ? -20.566 11.549 -6.390 1.00 95.25 400 VAL A O 1
ATOM 3205 N N . GLN A 1 401 ? -20.161 9.335 -6.387 1.00 94.56 401 GLN A N 1
ATOM 3206 C CA . GLN A 1 401 ? -21.549 8.971 -6.611 1.00 94.56 401 GLN A CA 1
ATOM 3207 C C . GLN A 1 401 ? -22.308 8.936 -5.276 1.00 94.56 401 GLN A C 1
ATOM 3209 O O . GLN A 1 401 ? -21.994 8.166 -4.366 1.00 94.56 401 GLN A O 1
ATOM 3214 N N . THR A 1 402 ? -23.360 9.749 -5.175 1.00 91.88 402 THR A N 1
ATOM 3215 C CA . THR A 1 402 ? -24.238 9.829 -3.995 1.00 91.88 402 THR A CA 1
ATOM 3216 C C . THR A 1 402 ? -25.664 9.386 -4.331 1.00 91.88 402 THR A C 1
ATOM 3218 O O . THR A 1 402 ? -26.018 9.213 -5.503 1.00 91.88 402 THR A O 1
ATOM 3221 N N . SER A 1 403 ? -26.521 9.240 -3.313 1.00 87.94 403 SER A N 1
ATOM 3222 C CA . SER A 1 403 ? -27.953 8.946 -3.501 1.00 87.94 403 SER A CA 1
ATOM 3223 C C . SER A 1 403 ? -28.699 10.031 -4.276 1.00 87.94 403 SER A C 1
ATOM 3225 O O . SER A 1 403 ? -29.720 9.745 -4.892 1.00 87.94 403 SER A O 1
ATOM 3227 N N . ASN A 1 404 ? -28.176 11.258 -4.269 1.00 87.81 404 ASN A N 1
ATOM 3228 C CA . ASN A 1 404 ? -28.762 12.409 -4.950 1.00 87.81 404 ASN A CA 1
ATOM 3229 C C . ASN A 1 404 ? -28.119 12.673 -6.325 1.00 87.81 404 ASN A C 1
ATOM 3231 O O . ASN A 1 404 ? -28.433 13.678 -6.955 1.00 87.81 404 ASN A O 1
ATOM 3235 N N . GLY A 1 405 ? -27.222 11.792 -6.784 1.00 91.38 405 GLY A N 1
ATOM 3236 C CA . GLY A 1 405 ? -26.477 11.944 -8.033 1.00 91.38 405 GLY A CA 1
ATOM 3237 C C . GLY A 1 405 ? -24.974 12.137 -7.828 1.00 91.38 405 GLY A C 1
ATOM 3238 O O . GLY A 1 405 ? -24.449 11.971 -6.723 1.00 91.38 405 GLY A O 1
ATOM 3239 N N . LEU A 1 406 ? -24.285 12.454 -8.923 1.00 95.12 406 LEU A N 1
ATOM 3240 C CA . LEU A 1 406 ? -22.852 12.735 -8.936 1.00 95.12 406 LEU A CA 1
ATOM 3241 C C . LEU A 1 406 ? -22.583 14.087 -8.261 1.00 95.12 406 LEU A C 1
ATOM 3243 O O . LEU A 1 406 ? -23.221 15.081 -8.602 1.00 95.12 406 LEU A O 1
ATOM 3247 N N . VAL A 1 407 ? -21.650 14.122 -7.313 1.00 95.12 407 VAL A N 1
ATOM 3248 C CA . VAL A 1 407 ? -21.245 15.348 -6.611 1.00 95.12 407 VAL A CA 1
ATOM 3249 C C . VAL A 1 407 ? -19.781 15.634 -6.905 1.00 95.12 407 VAL A C 1
ATOM 3251 O O . VAL A 1 407 ? -18.934 14.768 -6.685 1.00 95.12 407 VAL A O 1
ATOM 3254 N N . HIS A 1 408 ? -19.487 16.855 -7.352 1.00 96.94 408 HIS A N 1
ATOM 3255 C CA . HIS A 1 408 ? -18.126 17.359 -7.510 1.00 96.94 408 HIS A CA 1
ATOM 3256 C C . HIS A 1 408 ? -17.607 17.961 -6.197 1.00 96.94 408 HIS A C 1
ATOM 3258 O O . HIS A 1 408 ? -18.359 18.551 -5.410 1.00 96.94 408 HIS A O 1
ATOM 3264 N N . PHE A 1 409 ? -16.307 17.824 -5.956 1.00 96.69 409 PHE A N 1
ATOM 3265 C CA . PHE A 1 409 ? -15.621 18.416 -4.815 1.00 96.69 409 PHE A CA 1
ATOM 3266 C C . PHE A 1 409 ? -14.210 18.874 -5.180 1.00 96.69 409 PHE A C 1
ATOM 3268 O O . PHE A 1 409 ? -13.604 18.392 -6.128 1.00 96.69 409 PHE A O 1
ATOM 3275 N N . SER A 1 410 ? -13.655 19.787 -4.387 1.00 96.50 410 SER A N 1
ATOM 3276 C CA . SER A 1 410 ? -12.266 20.231 -4.521 1.00 96.50 410 SER A CA 1
ATOM 3277 C C . SER A 1 410 ? -11.508 20.004 -3.223 1.00 96.50 410 SER A C 1
ATOM 3279 O O . SER A 1 410 ? -11.973 20.387 -2.142 1.00 96.50 410 SER A O 1
ATOM 3281 N N . TYR A 1 411 ? -10.318 19.423 -3.326 1.00 96.12 411 TYR A N 1
ATOM 3282 C CA . TYR A 1 411 ? -9.433 19.199 -2.193 1.00 96.12 411 TYR A CA 1
ATOM 3283 C C . TYR A 1 411 ? -8.965 20.516 -1.587 1.00 96.12 411 TYR A C 1
ATOM 3285 O O . TYR A 1 411 ? -8.808 21.525 -2.278 1.00 96.12 411 TYR A O 1
ATOM 3293 N N . LYS A 1 412 ? -8.751 20.502 -0.273 1.00 94.00 412 LYS A N 1
ATOM 3294 C CA . LYS A 1 412 ? -8.244 21.638 0.501 1.00 94.00 412 LYS A CA 1
ATOM 3295 C C . LYS A 1 412 ? -6.873 21.354 1.085 1.00 94.00 412 LYS A C 1
ATOM 3297 O O . LYS A 1 412 ? -6.011 22.222 1.025 1.00 94.00 412 LYS A O 1
ATOM 3302 N N . ARG A 1 413 ? -6.692 20.168 1.670 1.00 91.12 413 ARG A N 1
ATOM 3303 C CA . ARG A 1 413 ? -5.444 19.746 2.321 1.00 91.12 413 ARG A CA 1
ATOM 3304 C C . ARG A 1 413 ? -5.425 18.243 2.574 1.00 91.12 413 ARG A C 1
ATOM 3306 O O . ARG A 1 413 ? -6.474 17.601 2.639 1.00 91.12 413 ARG A O 1
ATOM 3313 N N . ARG A 1 414 ? -4.231 17.695 2.793 1.00 88.44 414 ARG A N 1
ATOM 3314 C CA . ARG A 1 414 ? -4.052 16.325 3.288 1.00 88.44 414 ARG A CA 1
ATOM 3315 C C . ARG A 1 414 ? -4.312 16.271 4.798 1.00 88.44 414 ARG A C 1
ATOM 3317 O O . ARG A 1 414 ? -3.940 17.187 5.530 1.00 88.44 414 ARG A O 1
ATOM 3324 N N . LEU A 1 415 ? -4.949 15.201 5.267 1.00 85.94 415 LEU A N 1
ATOM 3325 C CA . LEU A 1 415 ? -5.206 14.930 6.681 1.00 85.94 415 LEU A CA 1
ATOM 3326 C C . LEU A 1 415 ? -4.235 13.860 7.201 1.00 85.94 415 LEU A C 1
ATOM 3328 O O . LEU A 1 415 ? -4.044 12.827 6.570 1.00 85.94 415 LEU A O 1
ATOM 3332 N N . GLY A 1 416 ? -3.649 14.098 8.376 1.00 71.38 416 GLY A N 1
ATOM 3333 C CA . GLY A 1 416 ? -2.683 13.193 9.013 1.00 71.38 416 GLY A CA 1
ATOM 3334 C C . GLY A 1 416 ? -1.354 13.882 9.323 1.00 71.38 416 GLY A C 1
ATOM 3335 O O . GLY A 1 416 ? -1.162 15.053 9.000 1.00 71.38 416 GLY A O 1
ATOM 3336 N N . THR A 1 417 ? -0.451 13.186 10.012 1.00 59.28 417 THR A N 1
ATOM 3337 C CA . THR A 1 417 ? 0.936 13.639 10.200 1.00 59.28 417 THR A CA 1
ATOM 3338 C C . THR A 1 417 ? 1.801 13.156 9.040 1.00 59.28 417 THR A C 1
ATOM 3340 O O . THR A 1 417 ? 1.556 12.095 8.475 1.00 59.28 417 THR A O 1
ATOM 3343 N N . ALA A 1 418 ? 2.853 13.911 8.709 1.00 50.12 418 ALA A N 1
ATOM 3344 C CA . ALA A 1 418 ? 3.765 13.603 7.601 1.00 50.12 418 ALA A CA 1
ATOM 3345 C C . ALA A 1 418 ? 4.472 12.233 7.713 1.00 50.12 418 ALA A C 1
ATOM 3347 O O . ALA A 1 418 ? 5.059 11.777 6.738 1.00 50.12 418 ALA A O 1
ATOM 3348 N N . MET A 1 419 ? 4.417 11.592 8.887 1.00 43.12 419 MET A N 1
ATOM 3349 C CA . MET A 1 419 ? 5.011 10.279 9.152 1.00 43.12 419 MET A CA 1
ATOM 3350 C C . MET A 1 419 ? 4.121 9.099 8.739 1.00 43.12 419 MET A C 1
ATOM 3352 O O . MET A 1 419 ? 4.637 8.002 8.562 1.00 43.12 419 MET A O 1
ATOM 3356 N N . PHE A 1 420 ? 2.807 9.298 8.580 1.00 52.75 420 PHE A N 1
ATOM 3357 C CA . PHE A 1 420 ? 1.887 8.230 8.185 1.00 52.75 420 PHE A CA 1
ATOM 3358 C C . PHE A 1 420 ? 1.289 8.540 6.820 1.00 52.75 420 PHE A C 1
ATOM 3360 O O . PHE A 1 420 ? 0.593 9.538 6.632 1.00 52.75 420 PHE A O 1
ATOM 3367 N N . LEU A 1 421 ? 1.535 7.651 5.863 1.00 60.31 421 LEU A N 1
ATOM 3368 C CA . LEU A 1 421 ? 1.135 7.790 4.465 1.00 60.31 421 LEU A CA 1
ATOM 3369 C C . LEU A 1 421 ? -0.333 7.450 4.247 1.00 60.31 421 LEU A C 1
ATOM 3371 O O . LEU A 1 421 ? -0.690 6.699 3.349 1.00 60.31 421 LEU A O 1
ATOM 3375 N N . ARG A 1 422 ? -1.212 8.021 5.065 1.00 67.88 422 ARG A N 1
ATOM 3376 C CA . ARG A 1 422 ? -2.644 7.862 4.849 1.00 67.88 422 ARG A CA 1
ATOM 3377 C C . ARG A 1 422 ? -3.052 8.723 3.655 1.00 67.88 422 ARG A C 1
ATOM 3379 O O . ARG A 1 422 ? -2.745 9.920 3.591 1.00 67.88 422 ARG A O 1
ATOM 3386 N N . SER A 1 423 ? -3.722 8.115 2.685 1.00 86.19 423 SER A N 1
ATOM 3387 C CA . SER A 1 423 ? -4.341 8.806 1.549 1.00 86.19 423 SER A CA 1
ATOM 3388 C C . SER A 1 423 ? -5.693 9.374 1.987 1.00 86.19 423 SER A C 1
ATOM 3390 O O . SER A 1 423 ? -6.751 8.949 1.532 1.00 86.19 423 SER A O 1
ATOM 3392 N N . LEU A 1 424 ? -5.642 10.294 2.956 1.00 91.62 424 LEU A N 1
ATOM 3393 C CA . LEU A 1 424 ? -6.796 10.928 3.583 1.00 91.62 424 LEU A CA 1
ATOM 3394 C C . LEU A 1 424 ? -6.744 12.433 3.326 1.00 91.62 424 LEU A C 1
ATOM 3396 O O . LEU A 1 424 ? -5.734 13.080 3.609 1.00 91.62 424 LEU A O 1
ATOM 3400 N N . PHE A 1 425 ? -7.829 13.001 2.815 1.00 93.62 425 PHE A N 1
ATOM 3401 C CA . PHE A 1 425 ? -7.859 14.390 2.372 1.00 93.62 425 PHE A CA 1
ATOM 3402 C C . PHE A 1 425 ? -9.130 15.090 2.832 1.00 93.62 425 PHE A C 1
ATOM 3404 O O . PHE A 1 425 ? -10.207 14.503 2.836 1.00 93.62 425 PHE A O 1
ATOM 3411 N N . GLU A 1 426 ? -9.005 16.361 3.195 1.00 95.25 426 GLU A N 1
ATOM 3412 C CA . GLU A 1 426 ? -10.148 17.246 3.376 1.00 95.25 426 GLU A CA 1
ATOM 3413 C C . GLU A 1 426 ? -10.513 17.860 2.025 1.00 95.25 426 GLU A C 1
ATOM 3415 O O . GLU A 1 426 ? -9.640 18.373 1.318 1.00 95.25 426 GLU A O 1
ATOM 3420 N N . ALA A 1 427 ? -11.799 17.854 1.691 1.00 96.81 427 ALA A N 1
ATOM 3421 C CA . ALA A 1 427 ? -12.333 18.491 0.496 1.00 96.81 427 ALA A CA 1
ATOM 3422 C C . ALA A 1 427 ? -13.617 19.273 0.804 1.00 96.81 427 ALA A C 1
ATOM 3424 O O . ALA A 1 427 ? -14.192 19.192 1.894 1.00 96.81 427 ALA A O 1
ATOM 3425 N N . THR A 1 428 ? -14.049 20.081 -0.159 1.00 97.00 428 THR A N 1
ATOM 3426 C CA . THR A 1 428 ? -15.310 20.823 -0.103 1.00 97.00 428 THR A CA 1
ATOM 3427 C C . THR A 1 428 ? -16.108 20.538 -1.362 1.00 97.00 428 THR A C 1
ATOM 3429 O O . THR A 1 428 ? -15.576 20.677 -2.461 1.00 97.00 428 THR A O 1
ATOM 3432 N N . THR A 1 429 ? -17.358 20.125 -1.200 1.00 95.69 429 THR A N 1
ATOM 3433 C CA . THR A 1 429 ? -18.307 19.930 -2.302 1.00 95.69 429 THR A CA 1
ATOM 3434 C C . THR A 1 429 ? -18.764 21.272 -2.878 1.00 95.69 429 THR A C 1
ATOM 3436 O O . THR A 1 429 ? -18.628 22.313 -2.232 1.00 95.69 429 THR A O 1
ATOM 3439 N N . GLU A 1 430 ? -19.347 21.266 -4.077 1.00 92.06 430 GLU A N 1
ATOM 3440 C CA . GLU A 1 430 ? -19.892 22.484 -4.706 1.00 92.06 430 GLU A CA 1
ATOM 3441 C C . GLU A 1 430 ? -20.963 23.188 -3.855 1.00 92.06 430 GLU A C 1
ATOM 3443 O O . GLU A 1 430 ? -21.056 24.413 -3.863 1.00 92.06 430 GLU A O 1
ATOM 3448 N N . ASP A 1 431 ? -21.729 22.430 -3.065 1.00 90.12 431 ASP A N 1
ATOM 3449 C CA . ASP A 1 431 ? -22.730 22.957 -2.127 1.00 90.12 431 ASP A CA 1
ATOM 3450 C C . ASP A 1 431 ? -22.147 23.397 -0.766 1.00 90.12 431 ASP A C 1
ATOM 3452 O O . ASP A 1 431 ? -22.890 23.750 0.150 1.00 90.12 431 ASP A O 1
ATOM 3456 N N . GLY A 1 432 ? -20.817 23.404 -0.621 1.00 91.56 432 GLY A N 1
ATOM 3457 C CA . GLY A 1 432 ? -20.112 23.957 0.536 1.00 91.56 432 GLY A CA 1
ATOM 3458 C C . GLY A 1 432 ? -19.934 23.006 1.723 1.00 91.56 432 GLY A C 1
ATOM 3459 O O . GLY A 1 432 ? -19.402 23.424 2.755 1.00 91.56 432 GLY A O 1
ATOM 3460 N N . ARG A 1 433 ? -20.327 21.730 1.615 1.00 93.69 433 ARG A N 1
ATOM 3461 C CA . ARG A 1 433 ? -20.101 20.742 2.683 1.00 93.69 433 ARG A CA 1
ATOM 3462 C C . ARG A 1 433 ? -18.622 20.380 2.782 1.00 93.69 433 ARG A C 1
ATOM 3464 O O . ARG A 1 433 ? -17.950 20.139 1.780 1.00 93.69 433 ARG A O 1
ATOM 3471 N N . ARG A 1 434 ? -18.114 20.304 4.014 1.00 96.19 434 ARG A N 1
ATOM 3472 C CA . ARG A 1 434 ? -16.754 19.825 4.303 1.00 96.19 434 ARG A CA 1
ATOM 3473 C C . ARG A 1 434 ? -16.765 18.314 4.456 1.00 96.19 434 ARG A C 1
ATOM 3475 O O . ARG A 1 434 ? -17.521 17.766 5.258 1.00 96.19 434 ARG A O 1
ATOM 3482 N N . ILE A 1 435 ? -15.910 17.659 3.690 1.00 97.38 435 ILE A N 1
ATOM 3483 C CA . ILE A 1 435 ? -15.880 16.207 3.559 1.00 97.38 435 ILE A CA 1
ATOM 3484 C C . ILE A 1 435 ? -14.462 15.684 3.755 1.00 97.38 435 ILE A C 1
ATOM 3486 O O . ILE A 1 435 ? -13.475 16.414 3.619 1.00 97.38 435 ILE A O 1
ATOM 3490 N N . VAL A 1 436 ? -14.379 14.398 4.053 1.00 96.88 436 VAL A N 1
ATOM 3491 C CA . VAL A 1 436 ? -13.159 13.608 4.073 1.00 96.88 436 VAL A CA 1
ATOM 3492 C C . VAL A 1 436 ? -13.224 12.611 2.927 1.00 96.88 436 VAL A C 1
ATOM 3494 O O . VAL A 1 436 ? -14.194 11.864 2.807 1.00 96.88 436 VAL A O 1
ATOM 3497 N N . VAL A 1 437 ? -12.180 12.591 2.106 1.00 96.94 437 VAL A N 1
ATOM 3498 C CA . VAL A 1 437 ? -11.980 11.616 1.034 1.00 96.94 437 VAL A CA 1
ATOM 3499 C C . VAL A 1 437 ? -10.851 10.690 1.459 1.00 96.94 437 VAL A C 1
ATOM 3501 O O . VAL A 1 437 ? -9.727 11.140 1.702 1.00 96.94 437 VAL A O 1
ATOM 3504 N N . LYS A 1 438 ? -11.163 9.403 1.589 1.00 95.50 438 LYS A N 1
ATOM 3505 C CA . LYS A 1 438 ? -10.225 8.352 1.973 1.00 95.50 438 LYS A CA 1
ATOM 3506 C C . LYS A 1 438 ? -9.996 7.410 0.800 1.00 95.50 438 LYS A C 1
ATOM 3508 O O . LYS A 1 438 ? -10.965 6.956 0.202 1.00 95.50 438 LYS A O 1
ATOM 3513 N N . PHE A 1 439 ? -8.735 7.073 0.553 1.00 94.62 439 PHE A N 1
ATOM 3514 C CA . PHE A 1 439 ? -8.332 5.981 -0.329 1.00 94.62 439 PHE A CA 1
ATOM 3515 C C . PHE A 1 439 ? -7.643 4.885 0.488 1.00 94.62 439 PHE A C 1
ATOM 3517 O O . PHE A 1 439 ? -6.754 5.189 1.287 1.00 94.62 439 PHE A O 1
ATOM 3524 N N . THR A 1 440 ? -8.071 3.634 0.328 1.00 92.56 440 THR A N 1
ATOM 3525 C CA . THR A 1 440 ? -7.535 2.475 1.064 1.00 92.56 440 THR A CA 1
ATOM 3526 C C . THR A 1 440 ? -7.789 1.174 0.307 1.00 92.56 440 THR A C 1
ATOM 3528 O O . THR A 1 440 ? -8.738 1.103 -0.460 1.00 92.56 440 THR A O 1
ATOM 3531 N N . GLU A 1 441 ? -6.973 0.145 0.512 1.00 90.81 441 GLU A N 1
ATOM 3532 C CA . GLU A 1 441 ? -7.115 -1.155 -0.166 1.00 90.81 441 GLU A CA 1
ATOM 3533 C C . GLU A 1 441 ? -8.323 -1.962 0.336 1.00 90.81 441 GLU A C 1
ATOM 3535 O O . GLU A 1 441 ? -8.924 -2.730 -0.412 1.00 90.81 441 GLU A O 1
ATOM 3540 N N . SER A 1 442 ? -8.706 -1.785 1.603 1.00 90.44 442 SER A N 1
ATOM 3541 C CA . SER A 1 442 ? -9.809 -2.522 2.224 1.00 90.44 442 SER A CA 1
ATOM 3542 C C . SER A 1 442 ? -10.674 -1.613 3.090 1.00 90.44 442 SER A C 1
ATOM 3544 O O . SER A 1 442 ? -10.185 -0.703 3.760 1.00 90.44 442 SER A O 1
ATOM 3546 N N . TYR A 1 443 ? -11.991 -1.826 3.037 1.00 94.25 443 TYR A N 1
ATOM 3547 C CA . TYR A 1 443 ? -12.942 -1.023 3.800 1.00 94.25 443 TYR A CA 1
ATOM 3548 C C . TYR A 1 443 ? -14.265 -1.746 4.037 1.00 94.25 443 TYR A C 1
ATOM 3550 O O . TYR A 1 443 ? -14.973 -2.085 3.085 1.00 94.25 443 TYR A O 1
ATOM 3558 N N . HIS A 1 444 ? -14.677 -1.897 5.298 1.00 95.69 444 HIS A N 1
ATOM 3559 C CA . HIS A 1 444 ? -15.975 -2.489 5.619 1.00 95.69 444 HIS A CA 1
ATOM 3560 C C . HIS A 1 444 ? -17.111 -1.455 5.564 1.00 95.69 444 HIS A C 1
ATOM 3562 O O . HIS A 1 444 ? -17.647 -1.005 6.583 1.00 95.69 444 HIS A O 1
ATOM 3568 N N . PHE A 1 445 ? -17.502 -1.084 4.342 1.00 96.25 445 PHE A N 1
ATOM 3569 C CA . PHE A 1 445 ? -18.489 -0.032 4.074 1.00 96.25 445 PHE A CA 1
ATOM 3570 C C . PHE A 1 445 ? -19.817 -0.228 4.821 1.00 96.25 445 PHE A C 1
ATOM 3572 O O . PHE A 1 445 ? -20.334 0.718 5.409 1.00 96.25 445 PHE A O 1
ATOM 3579 N N . GLU A 1 446 ? -20.339 -1.456 4.873 1.00 96.12 446 GLU A N 1
ATOM 3580 C CA . GLU A 1 446 ? -21.622 -1.737 5.533 1.00 96.12 446 GLU A CA 1
ATOM 3581 C C . GLU A 1 446 ? -21.569 -1.566 7.058 1.00 96.12 446 GLU A C 1
ATOM 3583 O O . GLU A 1 446 ? -22.566 -1.192 7.670 1.00 96.12 446 GLU A O 1
ATOM 3588 N N . ALA A 1 447 ? -20.402 -1.773 7.680 1.00 96.62 447 ALA A N 1
ATOM 3589 C CA . ALA A 1 447 ? -20.236 -1.558 9.122 1.00 96.62 447 ALA A CA 1
ATOM 3590 C C . ALA A 1 447 ? -20.217 -0.061 9.437 1.00 96.62 447 ALA A C 1
ATOM 3592 O O . ALA A 1 447 ? -20.887 0.393 10.365 1.00 96.62 447 ALA A O 1
ATOM 3593 N N . HIS A 1 448 ? -19.502 0.714 8.615 1.00 97.88 448 HIS A N 1
ATOM 3594 C CA . HIS A 1 448 ? -19.538 2.167 8.695 1.00 97.88 448 HIS A CA 1
ATOM 3595 C C . HIS A 1 448 ? -20.970 2.671 8.501 1.00 97.88 448 HIS A C 1
ATOM 3597 O O . HIS A 1 448 ? -21.480 3.401 9.347 1.00 97.88 448 HIS A O 1
ATOM 3603 N N . LYS A 1 449 ? -21.661 2.222 7.449 1.00 97.12 449 LYS A N 1
ATOM 3604 C CA . LYS A 1 449 ? -23.045 2.614 7.173 1.00 97.12 449 LYS A CA 1
ATOM 3605 C C . LYS A 1 449 ? -23.968 2.330 8.358 1.00 97.12 449 LYS A C 1
ATOM 3607 O O . LYS A 1 449 ? -24.634 3.251 8.829 1.00 97.12 449 LYS A O 1
ATOM 3612 N N . LEU A 1 450 ? -23.909 1.111 8.901 1.00 97.25 450 LEU A N 1
ATOM 3613 C CA . LEU A 1 450 ? -24.685 0.673 10.063 1.00 97.25 450 LEU A CA 1
ATOM 3614 C C . LEU A 1 450 ? -24.541 1.614 11.272 1.00 97.25 450 LEU A C 1
ATOM 3616 O O . LEU A 1 450 ? -25.534 1.912 11.945 1.00 97.25 450 LEU A O 1
ATOM 3620 N N . LEU A 1 451 ? -23.320 2.076 11.552 1.00 98.12 451 LEU A N 1
ATOM 3621 C CA . LEU A 1 451 ? -23.048 3.013 12.644 1.00 98.12 451 LEU A CA 1
ATOM 3622 C C . LEU A 1 451 ? -23.383 4.463 12.279 1.00 98.12 451 LEU A C 1
ATOM 3624 O O . LEU A 1 451 ? -23.885 5.205 13.126 1.00 98.12 451 LEU A O 1
ATOM 3628 N N . SER A 1 452 ? -23.166 4.865 11.027 1.00 96.75 452 SER A N 1
ATOM 3629 C CA . SER A 1 452 ? -23.466 6.217 10.546 1.00 96.75 452 SER A CA 1
ATOM 3630 C C . SER A 1 452 ? -24.963 6.532 10.613 1.00 96.75 452 SER A C 1
ATOM 3632 O O . SER A 1 452 ? -25.334 7.622 11.045 1.00 96.75 452 SER A O 1
ATOM 3634 N N . ASP A 1 453 ? -25.825 5.547 10.334 1.00 95.31 453 ASP A N 1
ATOM 3635 C CA . ASP A 1 453 ? -27.289 5.666 10.427 1.00 95.31 453 ASP A CA 1
ATOM 3636 C C . ASP A 1 453 ? -27.775 5.943 11.866 1.00 95.31 453 ASP A C 1
ATOM 3638 O O . ASP A 1 453 ? -28.912 6.359 12.082 1.00 95.31 453 ASP A O 1
ATOM 3642 N N . ARG A 1 454 ? -26.908 5.721 12.863 1.00 96.06 454 ARG A N 1
ATOM 3643 C CA . ARG A 1 454 ? -27.157 5.955 14.296 1.00 96.06 454 ARG A CA 1
ATOM 3644 C C . ARG A 1 454 ? -26.316 7.097 14.868 1.00 96.06 454 ARG A C 1
ATOM 3646 O O . ARG A 1 454 ? -26.264 7.267 16.083 1.00 96.06 454 ARG A O 1
ATOM 3653 N N . CYS A 1 455 ? -25.658 7.876 14.009 1.00 95.81 455 CYS A N 1
ATOM 3654 C CA . CYS A 1 455 ? -24.737 8.952 14.380 1.00 95.81 455 CYS A CA 1
ATOM 3655 C C . CYS A 1 455 ? -23.500 8.492 15.180 1.00 95.81 455 CYS A C 1
ATOM 3657 O O . CYS A 1 455 ? -22.847 9.330 15.801 1.00 95.81 455 CYS A O 1
ATOM 3659 N N . LEU A 1 456 ? -23.160 7.198 15.143 1.00 97.50 456 LEU A N 1
ATOM 3660 C CA . LEU A 1 456 ? -22.013 6.584 15.836 1.00 97.50 456 LEU A CA 1
ATOM 3661 C C . LEU A 1 456 ? -20.773 6.436 14.939 1.00 97.50 456 LEU A C 1
ATOM 3663 O O . LEU A 1 456 ? -19.738 5.931 15.366 1.00 97.50 456 LEU A O 1
ATOM 3667 N N . ALA A 1 457 ? -20.872 6.883 13.693 1.00 97.88 457 ALA A N 1
ATOM 3668 C CA . ALA A 1 457 ? -19.779 7.085 12.751 1.00 97.88 457 ALA A CA 1
ATOM 3669 C C . ALA A 1 457 ? -20.114 8.318 11.886 1.00 97.88 457 ALA A C 1
ATOM 3671 O O . ALA A 1 457 ? -21.286 8.721 11.851 1.00 97.88 457 ALA A O 1
ATOM 3672 N N . PRO A 1 458 ? -19.137 8.950 11.210 1.00 97.38 458 PRO A N 1
ATOM 3673 C CA . PRO A 1 458 ? -19.415 10.053 10.296 1.00 97.38 458 PRO A CA 1
ATOM 3674 C C . PRO A 1 458 ? -20.422 9.657 9.216 1.00 97.38 458 PRO A C 1
ATOM 3676 O O . PRO A 1 458 ? -20.481 8.511 8.779 1.00 97.38 458 PRO A O 1
ATOM 3679 N N . LYS A 1 459 ? -21.225 10.611 8.750 1.00 96.19 459 LYS A N 1
ATOM 3680 C CA . LYS A 1 459 ? -22.193 10.323 7.694 1.00 96.19 459 LYS A CA 1
ATOM 3681 C C . LYS A 1 459 ? -21.470 10.032 6.379 1.00 96.19 459 LYS A C 1
ATOM 3683 O O . LYS A 1 459 ? -20.630 10.819 5.942 1.00 96.19 459 LYS A O 1
ATOM 3688 N N . LEU A 1 460 ? -21.829 8.929 5.730 1.00 96.44 460 LEU A N 1
ATOM 3689 C CA . LEU A 1 460 ? -21.332 8.584 4.400 1.00 96.44 460 LEU A CA 1
ATOM 3690 C C . LEU A 1 460 ? -22.015 9.433 3.321 1.00 96.44 460 LEU A C 1
ATOM 3692 O O . LEU A 1 460 ? -23.233 9.615 3.329 1.00 96.44 460 LEU A O 1
ATOM 3696 N N . LEU A 1 461 ? -21.220 9.938 2.377 1.00 95.19 461 LEU A N 1
ATOM 3697 C CA . LEU A 1 461 ? -21.706 10.575 1.151 1.00 95.19 461 LEU A CA 1
ATOM 3698 C C . LEU A 1 461 ? -21.658 9.606 -0.030 1.00 95.19 461 LEU A C 1
ATOM 3700 O O . LEU A 1 461 ? -22.587 9.584 -0.837 1.00 95.19 461 LEU A O 1
ATOM 3704 N N . SER A 1 462 ? -20.581 8.826 -0.133 1.00 93.62 462 SER A N 1
ATOM 3705 C CA . SER A 1 462 ? -20.431 7.785 -1.152 1.00 93.62 462 SER A CA 1
ATOM 3706 C C . SER A 1 462 ? -21.507 6.712 -0.987 1.00 93.62 462 SER A C 1
ATOM 3708 O O . SER A 1 462 ? -21.766 6.276 0.134 1.00 93.62 462 SER A O 1
ATOM 3710 N N . LEU A 1 463 ? -22.106 6.247 -2.088 1.00 93.88 463 LEU A N 1
ATOM 3711 C CA . LEU A 1 463 ? -23.118 5.177 -2.068 1.00 93.88 463 LEU A CA 1
ATOM 3712 C C . LEU A 1 463 ? -22.566 3.799 -1.689 1.00 93.88 463 LEU A C 1
ATOM 3714 O O . LEU A 1 463 ? -23.312 2.946 -1.210 1.00 93.88 463 LEU A O 1
ATOM 3718 N N . ARG A 1 464 ? -21.283 3.581 -1.963 1.00 94.06 464 ARG A N 1
ATOM 3719 C CA . ARG A 1 464 ? -20.525 2.353 -1.719 1.00 94.06 464 ARG A CA 1
ATOM 3720 C C . ARG A 1 464 ? -19.051 2.712 -1.543 1.00 94.06 464 ARG A C 1
ATOM 3722 O O . ARG A 1 464 ? -18.668 3.845 -1.821 1.00 94.06 464 ARG A O 1
ATOM 3729 N N . ALA A 1 465 ? -18.227 1.747 -1.148 1.00 94.19 465 ALA A N 1
ATOM 3730 C CA . ALA A 1 465 ? -16.788 1.854 -1.363 1.00 94.19 465 ALA A CA 1
ATOM 3731 C C . ALA A 1 465 ? -16.526 1.757 -2.875 1.00 94.19 465 ALA A C 1
ATOM 3733 O O . ALA A 1 465 ? -16.779 0.716 -3.482 1.00 94.19 465 ALA A O 1
ATOM 3734 N N . GLU A 1 466 ? -16.137 2.865 -3.503 1.00 93.19 466 GLU A N 1
ATOM 3735 C CA . GLU A 1 466 ? -15.972 2.950 -4.956 1.00 93.19 466 GLU A CA 1
ATOM 3736 C C . GLU A 1 466 ? -14.585 2.431 -5.353 1.00 93.19 466 GLU A C 1
ATOM 3738 O O . GLU A 1 466 ? -13.597 3.003 -4.899 1.00 93.19 466 GLU A O 1
ATOM 3743 N N . PRO A 1 467 ? -14.468 1.378 -6.183 1.00 92.94 467 PRO A N 1
ATOM 3744 C CA . PRO A 1 467 ? -13.174 0.962 -6.710 1.00 92.94 467 PRO A CA 1
ATOM 3745 C C . PRO A 1 467 ? -12.585 2.065 -7.586 1.00 92.94 467 PRO A C 1
ATOM 3747 O O . PRO A 1 467 ? -13.267 2.595 -8.466 1.00 92.94 467 PRO A O 1
ATOM 3750 N N . VAL A 1 468 ? -11.327 2.397 -7.339 1.00 91.19 468 VAL A N 1
ATOM 3751 C CA . VAL A 1 468 ? -10.553 3.386 -8.085 1.00 91.19 468 VAL A CA 1
ATOM 3752 C C . VAL A 1 468 ? -9.170 2.823 -8.416 1.00 91.19 468 VAL A C 1
ATOM 3754 O O . VAL A 1 468 ? -8.824 1.706 -8.028 1.00 91.19 468 VAL A O 1
ATOM 3757 N N . ALA A 1 469 ? -8.390 3.602 -9.162 1.00 83.50 469 ALA A N 1
ATOM 3758 C CA . ALA A 1 469 ? -7.075 3.209 -9.647 1.00 83.50 469 ALA A CA 1
ATOM 3759 C C . ALA A 1 469 ? -6.135 2.705 -8.532 1.00 83.50 469 ALA A C 1
ATOM 3761 O O . ALA A 1 469 ? -6.181 3.187 -7.395 1.00 83.50 469 ALA A O 1
ATOM 3762 N N . GLY A 1 470 ? -5.268 1.750 -8.882 1.00 81.69 470 GLY A N 1
ATOM 3763 C CA . GLY A 1 470 ? -4.280 1.172 -7.960 1.00 81.69 470 GLY A CA 1
ATOM 3764 C C . GLY A 1 470 ? -4.849 0.158 -6.962 1.00 81.69 470 GLY A C 1
ATOM 3765 O O . GLY A 1 470 ? -4.299 0.012 -5.876 1.00 81.69 470 GLY A O 1
ATOM 3766 N N . ASN A 1 471 ? -5.953 -0.524 -7.299 1.00 85.12 471 ASN A N 1
ATOM 3767 C CA . ASN A 1 471 ? -6.664 -1.459 -6.407 1.00 85.12 471 ASN A CA 1
ATOM 3768 C C . ASN A 1 471 ? -7.139 -0.816 -5.092 1.00 85.12 471 ASN A C 1
ATOM 3770 O O . ASN A 1 471 ? -7.299 -1.485 -4.072 1.00 85.12 471 ASN A O 1
ATOM 3774 N N . LEU A 1 472 ? -7.379 0.495 -5.119 1.00 92.06 472 LEU A N 1
ATOM 3775 C CA . LEU A 1 472 ? -7.858 1.247 -3.970 1.00 92.06 472 LEU A CA 1
ATOM 3776 C C . LEU A 1 472 ? -9.378 1.392 -4.016 1.00 92.06 472 LEU A C 1
ATOM 3778 O O . LEU A 1 472 ? -10.019 1.386 -5.064 1.00 92.06 472 LEU A O 1
ATOM 3782 N N . LEU A 1 473 ? -9.954 1.588 -2.843 1.00 95.06 473 LEU A N 1
ATOM 3783 C CA . LEU A 1 473 ? -11.331 1.980 -2.622 1.00 95.06 473 LEU A CA 1
ATOM 3784 C C . LEU A 1 473 ? -11.355 3.445 -2.202 1.00 95.06 473 LEU A C 1
ATOM 3786 O O . LEU A 1 473 ? -10.628 3.849 -1.293 1.00 95.06 473 LEU A O 1
ATOM 3790 N N . MET A 1 474 ? -12.224 4.229 -2.828 1.00 96.56 474 MET A N 1
ATOM 3791 C CA . MET A 1 474 ? -12.552 5.584 -2.417 1.00 96.56 474 MET A CA 1
ATOM 3792 C C . MET A 1 474 ? -13.798 5.581 -1.528 1.00 96.56 474 MET A C 1
ATOM 3794 O O . MET A 1 474 ? -14.845 5.033 -1.882 1.00 96.56 474 MET A O 1
ATOM 3798 N N . ILE A 1 475 ? -13.688 6.241 -0.377 1.00 97.19 475 ILE A N 1
ATOM 3799 C CA . ILE A 1 475 ? -14.779 6.450 0.573 1.00 97.19 475 ILE A CA 1
ATOM 3800 C C . ILE A 1 475 ? -14.863 7.936 0.890 1.00 97.19 475 ILE A C 1
ATOM 3802 O O . ILE A 1 475 ? -13.869 8.554 1.282 1.00 97.19 475 ILE A O 1
ATOM 3806 N N . VAL A 1 476 ? -16.061 8.504 0.752 1.00 97.38 476 VAL A N 1
ATOM 3807 C CA . VAL A 1 476 ? -16.314 9.919 1.038 1.00 97.38 476 VAL A CA 1
ATOM 3808 C C . VAL A 1 476 ? -17.320 10.040 2.172 1.00 97.38 476 VAL A C 1
ATOM 3810 O O . VAL A 1 476 ? -18.425 9.502 2.097 1.00 97.38 476 VAL A O 1
ATOM 3813 N N . MET A 1 477 ? -16.938 10.764 3.219 1.00 96.81 477 MET A N 1
ATOM 3814 C CA . MET A 1 477 ? -17.723 10.945 4.443 1.00 96.81 477 MET A CA 1
ATOM 3815 C C . MET A 1 477 ? -17.668 12.398 4.926 1.00 96.81 477 MET A C 1
ATOM 3817 O O . MET A 1 477 ? -16.824 13.174 4.483 1.00 96.81 477 MET A O 1
ATOM 3821 N N . GLU A 1 478 ? -18.565 12.794 5.822 1.00 95.44 478 GLU A N 1
ATOM 3822 C CA . GLU A 1 478 ? -18.540 14.129 6.428 1.00 95.44 478 GLU A CA 1
ATOM 3823 C C . GLU A 1 478 ? -17.313 14.322 7.330 1.00 95.44 478 GLU A C 1
ATOM 3825 O O . GLU A 1 478 ? -16.847 13.401 8.002 1.00 95.44 478 GLU A O 1
ATOM 3830 N N . LEU A 1 479 ? -16.805 15.554 7.387 1.00 94.38 479 LEU A N 1
ATOM 3831 C CA . LEU A 1 479 ? -15.813 15.945 8.385 1.00 94.38 479 LEU A CA 1
ATOM 3832 C C . LEU A 1 479 ? -16.531 16.326 9.695 1.00 94.38 479 LEU A C 1
ATOM 3834 O O . LEU A 1 479 ? -16.980 17.462 9.838 1.00 94.38 479 LEU A O 1
ATOM 3838 N N . SER A 1 480 ? -16.650 15.387 10.639 1.00 90.62 480 SER A N 1
ATOM 3839 C CA . SER A 1 480 ? -17.578 15.499 11.783 1.00 90.62 480 SER A CA 1
ATOM 3840 C C . SER A 1 480 ? -16.955 15.782 13.162 1.00 90.62 480 SER A C 1
ATOM 3842 O O . SER A 1 480 ? -17.687 16.043 14.119 1.00 90.62 480 SER A O 1
ATOM 3844 N N . GLY A 1 481 ? -15.626 15.762 13.313 1.00 90.44 481 GLY A N 1
ATOM 3845 C CA . GLY A 1 481 ? -14.998 15.971 14.622 1.00 90.44 481 GLY A CA 1
ATOM 3846 C C . GLY A 1 481 ? -13.473 15.896 14.631 1.00 90.44 481 GLY A C 1
ATOM 3847 O O . GLY A 1 481 ? -12.822 15.901 13.585 1.00 90.44 481 GLY A O 1
ATOM 3848 N N . THR A 1 482 ? -12.910 15.816 15.837 1.00 91.94 482 THR A N 1
ATOM 3849 C CA . THR A 1 482 ? -11.465 15.688 16.084 1.00 91.94 482 THR A CA 1
ATOM 3850 C C . THR A 1 482 ? -11.184 14.364 16.786 1.00 91.94 482 THR A C 1
ATOM 3852 O O . THR A 1 482 ? -11.933 13.983 17.675 1.00 91.94 482 THR A O 1
ATOM 3855 N N . SER A 1 483 ? -10.108 13.659 16.428 1.00 92.88 483 SER A N 1
ATOM 3856 C CA . SER A 1 483 ? -9.712 12.413 17.108 1.00 92.88 483 SER A CA 1
ATOM 3857 C C . SER A 1 483 ? -9.570 12.607 18.621 1.00 92.88 483 SER A C 1
ATOM 3859 O O . SER A 1 483 ? -9.019 13.626 19.045 1.00 92.88 483 SER A O 1
ATOM 3861 N N . LEU A 1 484 ? -9.956 11.610 19.414 1.00 93.25 484 LEU A N 1
ATOM 3862 C CA . LEU A 1 484 ? -9.884 11.618 20.873 1.00 93.25 484 LEU A CA 1
ATOM 3863 C C . LEU A 1 484 ? -8.464 11.905 21.369 1.00 93.25 484 LEU A C 1
ATOM 3865 O O . LEU A 1 484 ? -8.298 12.701 22.283 1.00 93.25 484 LEU A O 1
ATOM 3869 N N . GLU A 1 485 ? -7.444 11.341 20.717 1.00 91.62 485 GLU A N 1
ATOM 3870 C CA . GLU A 1 485 ? -6.031 11.627 21.014 1.00 91.62 485 GLU A CA 1
ATOM 3871 C C . GLU A 1 485 ? -5.733 13.138 20.977 1.00 91.62 485 GLU A C 1
ATOM 3873 O O . GLU A 1 485 ? -5.279 13.724 21.960 1.00 91.62 485 GLU A O 1
ATOM 3878 N N . ARG A 1 486 ? -6.051 13.801 19.856 1.00 89.88 486 ARG A N 1
ATOM 3879 C CA . ARG A 1 486 ? -5.872 15.256 19.707 1.00 89.88 486 ARG A CA 1
ATOM 3880 C C . ARG A 1 486 ? -6.753 16.058 20.656 1.00 89.88 486 ARG A C 1
ATOM 3882 O O . ARG A 1 486 ? -6.301 17.078 21.165 1.00 89.88 486 ARG A O 1
ATOM 3889 N N . TYR A 1 487 ? -7.987 15.612 20.882 1.00 91.75 487 TYR A N 1
ATOM 3890 C CA . TYR A 1 487 ? -8.908 16.275 21.799 1.00 91.75 487 TYR A CA 1
ATOM 3891 C C . TYR A 1 487 ? -8.363 16.273 23.234 1.00 91.75 487 TYR A C 1
ATOM 3893 O O . TYR A 1 487 ? -8.401 17.301 23.903 1.00 91.75 487 TYR A O 1
ATOM 3901 N N . LEU A 1 488 ? -7.805 15.153 23.698 1.00 91.56 488 LEU A N 1
ATOM 3902 C CA . LEU A 1 488 ? -7.166 15.056 25.012 1.00 91.56 488 LEU A CA 1
ATOM 3903 C C . LEU A 1 488 ? -5.890 15.902 25.083 1.00 91.56 488 LEU A C 1
ATOM 3905 O O . LEU A 1 488 ? -5.688 16.624 26.056 1.00 91.56 488 LEU A O 1
ATOM 3909 N N . ALA A 1 489 ? -5.065 15.880 24.032 1.00 89.81 489 ALA A N 1
ATOM 3910 C CA . ALA A 1 489 ? -3.849 16.690 23.964 1.00 89.81 489 ALA A CA 1
ATOM 3911 C C . ALA A 1 489 ? -4.134 18.202 24.052 1.00 89.81 489 ALA A C 1
ATOM 3913 O O . ALA A 1 489 ? -3.358 18.938 24.658 1.00 89.81 489 ALA A O 1
ATOM 3914 N N . SER A 1 490 ? -5.253 18.675 23.490 1.00 90.69 490 SER A N 1
ATOM 3915 C CA . SER A 1 490 ? -5.672 20.077 23.606 1.00 90.69 490 SER A CA 1
ATOM 3916 C C . SER A 1 490 ? -6.368 20.415 24.932 1.00 90.69 490 SER A C 1
ATOM 3918 O O . SER A 1 490 ? -6.601 21.592 25.196 1.00 90.69 490 SER A O 1
ATOM 3920 N N . HIS A 1 491 ? -6.691 19.422 25.770 1.00 88.94 491 HIS A N 1
ATOM 3921 C CA . HIS A 1 491 ? -7.383 19.599 27.053 1.00 88.94 491 HIS A CA 1
ATOM 3922 C C . HIS A 1 491 ? -6.716 18.783 28.187 1.00 88.94 491 HIS A C 1
ATOM 3924 O O . HIS A 1 491 ? -7.344 17.892 28.760 1.00 88.94 491 HIS A O 1
ATOM 3930 N N . PRO A 1 492 ? -5.462 19.093 28.578 1.00 83.31 492 PRO A N 1
ATOM 3931 C CA . PRO A 1 492 ? -4.657 18.279 29.506 1.00 83.31 492 PRO A CA 1
ATOM 3932 C C . PRO A 1 492 ? -5.171 18.210 30.960 1.00 83.31 492 PRO A C 1
ATOM 3934 O O . PRO A 1 492 ? -4.572 17.530 31.786 1.00 83.31 492 PRO A O 1
ATOM 3937 N N . GLY A 1 493 ? -6.267 18.901 31.287 1.00 83.12 493 GLY A N 1
ATOM 3938 C CA . GLY A 1 493 ? -6.922 18.872 32.601 1.00 83.12 493 GLY A CA 1
ATOM 3939 C C . GLY A 1 493 ? -8.409 18.526 32.536 1.00 83.12 493 GLY A C 1
ATOM 3940 O O . GLY A 1 493 ? -9.147 18.862 33.458 1.00 83.12 493 GLY A O 1
ATOM 3941 N N . LEU A 1 494 ? -8.868 17.935 31.428 1.00 86.38 494 LEU A N 1
ATOM 3942 C CA . LEU A 1 494 ? -10.261 17.531 31.267 1.00 86.38 494 LEU A CA 1
ATOM 3943 C C . LEU A 1 494 ? -10.618 16.457 32.304 1.00 86.38 494 LEU A C 1
ATOM 3945 O O . LEU A 1 494 ? -9.935 15.437 32.402 1.00 86.38 494 LEU A O 1
ATOM 3949 N N . ASP A 1 495 ? -11.708 16.662 33.042 1.00 83.25 495 ASP A N 1
ATOM 3950 C CA . ASP A 1 495 ? -12.266 15.604 33.880 1.00 83.25 495 ASP A CA 1
ATOM 3951 C C . ASP A 1 495 ? -12.810 14.481 32.987 1.00 83.25 495 ASP A C 1
ATOM 3953 O O . ASP A 1 495 ? -13.549 14.740 32.030 1.00 83.25 495 ASP A O 1
ATOM 3957 N N . GLY A 1 496 ? -12.463 13.234 33.314 1.00 77.06 496 GLY A N 1
ATOM 3958 C CA . GLY A 1 496 ? -12.880 12.047 32.572 1.00 77.06 496 GLY A CA 1
ATOM 3959 C C . GLY A 1 496 ? -14.400 11.923 32.446 1.00 77.06 496 GLY A C 1
ATOM 3960 O O . GLY A 1 496 ? -14.871 11.444 31.416 1.00 77.06 496 GLY A O 1
ATOM 3961 N N . SER A 1 497 ? -15.154 12.444 33.423 1.00 84.94 497 SER A N 1
ATOM 3962 C CA . SER A 1 497 ? -16.625 12.493 33.389 1.00 84.94 497 SER A CA 1
ATOM 3963 C C . SER A 1 497 ? -17.180 13.269 32.182 1.00 84.94 497 SER A C 1
ATOM 3965 O O . SER A 1 497 ? -18.244 12.956 31.650 1.00 84.94 497 SER A O 1
ATOM 3967 N N . THR A 1 498 ? -16.417 14.232 31.654 1.00 85.69 498 THR A N 1
ATOM 3968 C CA . THR A 1 498 ? -16.793 15.028 30.469 1.00 85.69 498 THR A CA 1
ATOM 3969 C C . THR A 1 498 ? -16.895 14.165 29.205 1.00 85.69 498 THR A C 1
ATOM 3971 O O . THR A 1 498 ? -17.593 14.520 28.256 1.00 85.69 498 THR A O 1
ATOM 3974 N N . LEU A 1 499 ? -16.219 13.011 29.186 1.00 91.56 499 LEU A N 1
ATOM 3975 C CA . LEU A 1 499 ? -16.205 12.065 28.071 1.00 91.56 499 LEU A CA 1
ATOM 3976 C C . LEU A 1 499 ? -17.109 10.850 28.305 1.00 91.56 499 LEU A C 1
ATOM 3978 O O . LEU A 1 499 ? -17.100 9.934 27.483 1.00 91.56 499 LEU A O 1
ATOM 3982 N N . ASP A 1 500 ? -17.922 10.832 29.366 1.00 93.06 500 ASP A N 1
ATOM 3983 C CA . ASP A 1 500 ? -18.824 9.709 29.652 1.00 93.06 500 ASP A CA 1
ATOM 3984 C C . ASP A 1 500 ? -19.773 9.436 28.482 1.00 93.06 500 ASP A C 1
ATOM 3986 O O . ASP A 1 500 ? -20.001 8.283 28.111 1.00 93.06 500 ASP A O 1
ATOM 3990 N N . ARG A 1 501 ? -20.254 10.498 27.824 1.00 94.88 501 ARG A N 1
ATOM 3991 C CA . ARG A 1 501 ? -21.089 10.372 26.627 1.00 94.88 501 ARG A CA 1
ATOM 3992 C C . ARG A 1 501 ? -20.331 9.771 25.445 1.00 94.88 501 ARG A C 1
ATOM 3994 O O . ARG A 1 501 ? -20.846 8.859 24.811 1.00 94.88 501 ARG A O 1
ATOM 4001 N N . VAL A 1 502 ? -19.097 10.218 25.197 1.00 95.62 502 VAL A N 1
ATOM 4002 C CA . VAL A 1 502 ? -18.216 9.648 24.161 1.00 95.62 502 VAL A CA 1
ATOM 4003 C C . VAL A 1 502 ? -17.971 8.164 24.428 1.00 95.62 502 VAL A C 1
ATOM 4005 O O . VAL A 1 502 ? -18.045 7.347 23.514 1.00 95.62 502 VAL A O 1
ATOM 4008 N N . ARG A 1 503 ? -17.718 7.796 25.689 1.00 94.56 503 ARG A N 1
ATOM 4009 C CA . ARG A 1 503 ? -17.511 6.406 26.103 1.00 94.56 503 ARG A CA 1
ATOM 4010 C C . ARG A 1 503 ? -18.764 5.558 25.902 1.00 94.56 503 ARG A C 1
ATOM 4012 O O . ARG A 1 503 ? -18.641 4.427 25.437 1.00 94.56 503 ARG A O 1
ATOM 4019 N N . SER A 1 504 ? -19.936 6.098 26.236 1.00 96.44 504 SER A N 1
ATOM 4020 C CA . SER A 1 504 ? -21.223 5.441 25.992 1.00 96.44 504 SER A CA 1
ATOM 4021 C C . SER A 1 504 ? -21.446 5.214 24.501 1.00 96.44 504 SER A C 1
ATOM 4023 O O . SER A 1 504 ? -21.701 4.086 24.108 1.00 96.44 504 SER A O 1
ATOM 4025 N N . ASP A 1 505 ? -21.244 6.235 23.663 1.00 97.81 505 ASP A N 1
ATOM 4026 C CA . ASP A 1 505 ? -21.410 6.114 22.211 1.00 97.81 505 ASP A CA 1
ATOM 4027 C C . ASP A 1 505 ? -20.464 5.052 21.613 1.00 97.81 505 ASP A C 1
ATOM 4029 O O . ASP A 1 505 ? -20.877 4.237 20.791 1.00 97.81 505 ASP A O 1
ATOM 4033 N N . VAL A 1 506 ? -19.197 5.012 22.047 1.00 97.31 506 VAL A N 1
ATOM 4034 C CA . VAL A 1 506 ? -18.241 3.978 21.605 1.00 97.31 506 VAL A CA 1
ATOM 4035 C C . VAL A 1 506 ? -18.696 2.587 22.043 1.00 97.31 506 VAL A C 1
ATOM 4037 O O . VAL A 1 506 ? -18.608 1.643 21.260 1.00 97.31 506 VAL A O 1
ATOM 4040 N N . LYS A 1 507 ? -19.196 2.443 23.273 1.00 97.25 507 LYS A N 1
ATOM 4041 C CA . LYS A 1 507 ? -19.724 1.169 23.768 1.00 97.25 507 LYS A CA 1
ATOM 4042 C C . LYS A 1 507 ? -20.934 0.716 22.947 1.00 97.25 507 LYS A C 1
ATOM 4044 O O . LYS A 1 507 ? -20.940 -0.420 22.482 1.00 97.25 507 LYS A O 1
ATOM 4049 N N . ASP A 1 508 ? -21.886 1.611 22.704 1.00 97.88 508 ASP A N 1
ATOM 4050 C CA . ASP A 1 508 ? -23.081 1.334 21.904 1.00 97.88 508 ASP A CA 1
ATOM 4051 C C . ASP A 1 508 ? -22.696 0.921 20.475 1.00 97.88 508 ASP A C 1
ATOM 4053 O O . ASP A 1 508 ? -23.240 -0.039 19.927 1.00 97.88 508 ASP A O 1
ATOM 4057 N N . ALA A 1 509 ? -21.703 1.591 19.880 1.00 97.81 509 ALA A N 1
ATOM 4058 C CA . ALA A 1 509 ? -21.195 1.256 18.554 1.00 97.81 509 ALA A CA 1
ATOM 4059 C C . ALA A 1 509 ? -20.636 -0.173 18.493 1.00 97.81 509 ALA A C 1
ATOM 4061 O O . ALA A 1 509 ? -20.951 -0.922 17.568 1.00 97.81 509 ALA A O 1
ATOM 4062 N N . LEU A 1 510 ? -19.846 -0.574 19.492 1.00 96.62 510 LEU A N 1
ATOM 4063 C CA . LEU A 1 510 ? -19.301 -1.930 19.582 1.00 96.62 510 LEU A CA 1
ATOM 4064 C C . LEU A 1 510 ? -20.401 -2.971 19.804 1.00 96.62 510 LEU A C 1
ATOM 4066 O O . LEU A 1 510 ? -20.387 -4.012 19.154 1.00 96.62 510 LEU A O 1
ATOM 4070 N N . GLU A 1 511 ? -21.377 -2.693 20.671 1.00 95.75 511 GLU A N 1
ATOM 4071 C CA . GLU A 1 511 ? -22.519 -3.585 20.900 1.00 95.75 511 GLU A CA 1
ATOM 4072 C C . GLU A 1 511 ? -23.332 -3.806 19.617 1.00 95.75 511 GLU A C 1
ATOM 4074 O O . GLU A 1 511 ? -23.696 -4.940 19.303 1.00 95.75 511 GLU A O 1
ATOM 4079 N N . ILE A 1 512 ? -23.552 -2.751 18.826 1.00 97.44 512 ILE A N 1
ATOM 4080 C CA . ILE A 1 512 ? -24.229 -2.840 17.528 1.00 97.44 512 ILE A CA 1
ATOM 4081 C C . ILE A 1 512 ? -23.430 -3.693 16.542 1.00 97.44 512 ILE A C 1
ATOM 4083 O O . ILE A 1 512 ? -24.019 -4.552 15.883 1.00 97.44 512 ILE A O 1
ATOM 4087 N N . LEU A 1 513 ? -22.115 -3.481 16.430 1.00 94.94 513 LEU A N 1
ATOM 4088 C CA . LEU A 1 513 ? -21.266 -4.286 15.548 1.00 94.94 513 LEU A CA 1
ATOM 4089 C C . LEU A 1 513 ? -21.296 -5.764 15.962 1.00 94.94 513 LEU A C 1
ATOM 4091 O O . LEU A 1 513 ? -21.592 -6.624 15.131 1.00 94.94 513 LEU A O 1
ATOM 4095 N N . HIS A 1 514 ? -21.108 -6.059 17.250 1.00 92.06 514 HIS A N 1
ATOM 4096 C CA . HIS A 1 514 ? -21.125 -7.428 17.765 1.00 92.06 514 HIS A CA 1
ATOM 4097 C C . HIS A 1 514 ? -22.479 -8.117 17.556 1.00 92.06 514 HIS A C 1
ATOM 4099 O O . HIS A 1 514 ? -22.514 -9.287 17.177 1.00 92.06 514 HIS A O 1
ATOM 4105 N N . ALA A 1 515 ? -23.594 -7.396 17.711 1.00 91.19 515 ALA A N 1
ATOM 4106 C CA . ALA A 1 515 ? -24.931 -7.921 17.425 1.00 91.19 515 ALA A CA 1
ATOM 4107 C C . ALA A 1 515 ? -25.129 -8.315 15.946 1.00 91.19 515 ALA A C 1
ATOM 4109 O O . ALA A 1 515 ? -26.012 -9.113 15.639 1.00 91.19 515 ALA A O 1
ATOM 4110 N N . HIS A 1 516 ? -24.305 -7.785 15.038 1.00 89.44 516 HIS A N 1
ATOM 4111 C CA . HIS A 1 516 ? -24.285 -8.136 13.614 1.00 89.44 516 HIS A CA 1
ATOM 4112 C C . HIS A 1 516 ? -23.124 -9.078 13.251 1.00 89.44 516 HIS A C 1
ATOM 4114 O O . HIS A 1 516 ? -22.816 -9.241 12.070 1.00 89.44 516 HIS A O 1
ATOM 4120 N N . HIS A 1 517 ? -22.488 -9.708 14.247 1.00 85.81 517 HIS A N 1
ATOM 4121 C CA . HIS A 1 517 ? -21.315 -10.574 14.084 1.00 85.81 517 HIS A CA 1
ATOM 4122 C C . HIS A 1 517 ? -20.121 -9.866 13.424 1.00 85.81 517 HIS A C 1
ATOM 4124 O O . HIS A 1 517 ? -19.364 -10.478 12.670 1.00 85.81 517 HIS A O 1
ATOM 4130 N N . LEU A 1 518 ? -19.966 -8.569 13.692 1.00 89.69 518 LEU A N 1
ATOM 4131 C CA . LEU A 1 518 ? -18.860 -7.746 13.215 1.00 89.69 518 LEU A CA 1
ATOM 4132 C C . LEU A 1 518 ? -17.967 -7.344 14.386 1.00 89.69 518 LEU A C 1
ATOM 4134 O O . LEU A 1 518 ? -18.450 -6.926 15.435 1.00 89.69 518 LEU A O 1
ATOM 4138 N N . VAL A 1 519 ? -16.659 -7.415 14.180 1.00 90.06 519 VAL A N 1
ATOM 4139 C CA . VAL A 1 519 ? -15.626 -6.916 15.085 1.00 90.06 519 VAL A CA 1
ATOM 4140 C C . VAL A 1 519 ? -14.982 -5.696 14.433 1.00 90.06 519 VAL A C 1
ATOM 4142 O O . VAL A 1 519 ? -14.754 -5.672 13.224 1.00 90.06 519 VAL A O 1
ATOM 4145 N N . PHE A 1 520 ? -14.710 -4.653 15.218 1.00 92.06 520 PHE A N 1
ATOM 4146 C CA . PHE A 1 520 ? -14.131 -3.411 14.698 1.00 92.06 520 PHE A CA 1
ATOM 4147 C C . PHE A 1 520 ? -12.648 -3.545 14.303 1.00 92.06 520 PHE A C 1
ATOM 4149 O O . PHE A 1 520 ? -12.209 -2.912 13.350 1.00 92.06 520 PHE A O 1
ATOM 4156 N N . GLY A 1 521 ? -11.881 -4.370 15.020 1.00 86.88 521 GLY A N 1
ATOM 4157 C CA . GLY A 1 521 ? -10.516 -4.770 14.649 1.00 86.88 521 GLY A CA 1
ATOM 4158 C C . GLY A 1 521 ? -9.391 -3.781 14.989 1.00 86.88 521 GLY A C 1
ATOM 4159 O O . GLY A 1 521 ? -8.270 -4.223 15.204 1.00 86.88 521 GLY A O 1
ATOM 4160 N N . ASP A 1 522 ? -9.663 -2.475 15.109 1.00 89.06 522 ASP A N 1
ATOM 4161 C CA . ASP A 1 522 ? -8.623 -1.449 15.350 1.00 89.06 522 ASP A CA 1
ATOM 4162 C C . ASP A 1 522 ? -9.092 -0.339 16.318 1.00 89.06 522 ASP A C 1
ATOM 4164 O O . ASP A 1 522 ? -9.048 0.857 16.018 1.00 89.06 522 ASP A O 1
ATOM 4168 N N . LEU A 1 523 ? -9.616 -0.713 17.494 1.00 92.94 523 LEU A N 1
ATOM 4169 C CA . LEU A 1 523 ? -10.112 0.263 18.474 1.00 92.94 523 LEU A CA 1
ATOM 4170 C C . LEU A 1 523 ? -8.954 0.960 19.201 1.00 92.94 523 LEU A C 1
ATOM 4172 O O . LEU A 1 523 ? -8.273 0.368 20.035 1.00 92.94 523 LEU A O 1
ATOM 4176 N N . ARG A 1 524 ? -8.776 2.256 18.935 1.00 92.44 524 ARG A N 1
ATOM 4177 C CA . ARG A 1 524 ? -7.739 3.102 19.550 1.00 92.44 524 ARG A CA 1
ATOM 4178 C C . ARG A 1 524 ? -8.134 4.576 19.532 1.00 92.44 524 ARG A C 1
ATOM 4180 O O . ARG A 1 524 ? -8.985 4.978 18.744 1.00 92.44 524 ARG A O 1
ATOM 4187 N N . GLN A 1 525 ? -7.489 5.399 20.364 1.00 92.44 525 GLN A N 1
ATOM 4188 C CA . GLN A 1 525 ? -7.804 6.834 20.490 1.00 92.44 525 GLN A CA 1
ATOM 4189 C C . GLN A 1 525 ? -7.788 7.613 19.154 1.00 92.44 525 GLN A C 1
ATOM 4191 O O . GLN A 1 525 ? -8.666 8.455 18.968 1.00 92.44 525 GLN A O 1
ATOM 4196 N N . PRO A 1 526 ? -6.871 7.350 18.198 1.00 90.88 526 PRO A N 1
ATOM 4197 C CA . PRO A 1 526 ? -6.916 8.000 16.884 1.00 90.88 526 PRO A CA 1
ATOM 4198 C C . PRO A 1 526 ? -8.168 7.678 16.050 1.00 90.88 526 PRO A C 1
ATOM 4200 O O . PRO A 1 526 ? -8.559 8.490 15.215 1.00 90.88 526 PRO A O 1
ATOM 4203 N N . ASN A 1 527 ? -8.806 6.529 16.301 1.00 94.81 527 ASN A N 1
ATOM 4204 C CA . ASN A 1 527 ? -9.952 6.012 15.544 1.00 94.81 527 ASN A CA 1
ATOM 4205 C C . ASN A 1 527 ? -11.308 6.328 16.205 1.00 94.81 527 ASN A C 1
ATOM 4207 O O . ASN A 1 527 ? -12.354 5.878 15.739 1.00 94.81 527 ASN A O 1
ATOM 4211 N N . VAL A 1 528 ? -11.299 7.116 17.283 1.00 96.81 528 VAL A N 1
ATOM 4212 C CA . VAL A 1 528 ? -12.498 7.664 17.927 1.00 96.81 528 VAL A CA 1
ATOM 4213 C C . VAL A 1 528 ? -12.511 9.168 17.686 1.00 96.81 528 VAL A C 1
ATOM 4215 O O . VAL A 1 528 ? -11.584 9.856 18.099 1.00 96.81 528 VAL A O 1
ATOM 4218 N N . LEU A 1 529 ? -13.543 9.701 17.040 1.00 96.44 529 LEU A N 1
ATOM 4219 C CA . LEU A 1 529 ? -13.766 11.140 16.915 1.00 96.44 529 LEU A CA 1
ATOM 4220 C C . LEU A 1 529 ? -14.640 11.652 18.063 1.00 96.44 529 LEU A C 1
ATOM 4222 O O . LEU A 1 529 ? -15.633 11.027 18.430 1.00 96.44 529 LEU A O 1
ATOM 4226 N N . VAL A 1 530 ? -14.282 12.825 18.578 1.00 96.25 530 VAL A N 1
ATOM 4227 C CA . VAL A 1 530 ? -15.086 13.649 19.478 1.00 96.25 530 VAL A CA 1
ATOM 4228 C C . VAL A 1 530 ? -15.694 14.776 18.647 1.00 96.25 530 VAL A C 1
ATOM 4230 O O . VAL A 1 530 ? -14.972 15.595 18.063 1.00 96.25 530 VAL A O 1
ATOM 4233 N N . THR A 1 531 ? -17.021 14.795 18.550 1.00 94.62 531 THR A N 1
ATOM 4234 C CA . THR A 1 531 ? -17.757 15.851 17.839 1.00 94.62 531 THR A CA 1
ATOM 4235 C C . THR A 1 531 ? -17.903 17.104 18.708 1.00 94.62 531 THR A C 1
ATOM 4237 O O . THR A 1 531 ? -17.645 17.080 19.913 1.00 94.62 531 THR A O 1
ATOM 4240 N N . GLY A 1 532 ? -18.369 18.212 18.120 1.00 87.19 532 GLY A N 1
ATOM 4241 C CA . GLY A 1 532 ? -18.654 19.446 18.869 1.00 87.19 532 GLY A CA 1
ATOM 4242 C C . GLY A 1 532 ? -19.715 19.290 19.971 1.00 87.19 532 GLY A C 1
ATOM 4243 O O . GLY A 1 532 ? -19.745 20.082 20.905 1.00 87.19 532 GLY A O 1
ATOM 4244 N N . GLU A 1 533 ? -20.545 18.247 19.899 1.00 89.06 533 GLU A N 1
ATOM 4245 C CA . GLU A 1 533 ? -21.572 17.914 20.897 1.00 89.06 533 GLU A CA 1
ATOM 4246 C C . GLU A 1 533 ? -21.076 16.928 21.972 1.00 89.06 533 GLU A C 1
ATOM 4248 O O . GLU A 1 533 ? -21.883 16.377 22.725 1.00 89.06 533 GLU A O 1
ATOM 4253 N N . LEU A 1 534 ? -19.763 16.663 22.024 1.00 91.88 534 LEU A N 1
ATOM 4254 C CA . LEU A 1 534 ? -19.149 15.649 22.891 1.00 91.88 534 LEU A CA 1
ATOM 4255 C C . LEU A 1 534 ? -19.758 14.251 22.680 1.00 91.88 534 LEU A C 1
ATOM 4257 O O . LEU A 1 534 ? -19.963 13.491 23.628 1.00 91.88 534 LEU A O 1
ATOM 4261 N N . ARG A 1 535 ? -20.062 13.919 21.419 1.00 95.06 535 ARG A N 1
ATOM 4262 C CA . ARG A 1 535 ? -20.440 12.564 20.991 1.00 95.06 535 ARG A CA 1
ATOM 4263 C C . ARG A 1 535 ? -19.219 11.803 20.499 1.00 95.06 535 ARG A C 1
ATOM 4265 O O . ARG A 1 535 ? -18.302 12.407 19.937 1.00 95.06 535 ARG A O 1
ATOM 4272 N N . GLY A 1 536 ? -19.238 10.490 20.690 1.00 96.31 536 GLY A N 1
ATOM 4273 C CA . GLY A 1 536 ? -18.246 9.568 20.147 1.00 96.31 536 GLY A CA 1
ATOM 4274 C C . GLY A 1 536 ? -18.657 9.044 18.776 1.00 96.31 536 GLY A C 1
ATOM 4275 O O . GLY A 1 536 ? -19.800 8.640 18.580 1.00 96.31 536 GLY A O 1
ATOM 4276 N N . GLN A 1 537 ? -17.722 9.033 17.829 1.00 98.19 537 GLN A N 1
ATOM 4277 C CA . GLN A 1 537 ? -17.906 8.395 16.526 1.00 98.19 537 GLN A CA 1
ATOM 4278 C C . GLN A 1 537 ? -16.705 7.515 16.180 1.00 98.19 537 GLN A C 1
ATOM 4280 O O . GLN A 1 537 ? -15.566 7.946 16.343 1.00 98.19 537 GLN A O 1
ATOM 4285 N N . LEU A 1 538 ? -16.940 6.302 15.683 1.00 97.75 538 LEU A N 1
ATOM 4286 C CA . LEU A 1 538 ? -15.883 5.427 15.174 1.00 97.75 538 LEU A CA 1
ATOM 4287 C C . LEU A 1 538 ? -15.535 5.773 13.721 1.00 97.75 538 LEU A C 1
ATOM 4289 O O . LEU A 1 538 ? -16.412 6.083 12.913 1.00 97.75 538 LEU A O 1
ATOM 4293 N N . VAL A 1 539 ? -14.247 5.697 13.389 1.00 95.44 539 VAL A N 1
ATOM 4294 C CA . VAL A 1 539 ? -13.696 5.858 12.032 1.00 95.44 539 VAL A CA 1
ATOM 4295 C C . VAL A 1 539 ? -12.618 4.812 11.769 1.00 95.44 539 VAL A C 1
ATOM 4297 O O . VAL A 1 539 ? -12.129 4.210 12.708 1.00 95.44 539 VAL A O 1
ATOM 4300 N N . ASP A 1 540 ? -12.178 4.660 10.516 1.00 93.00 540 ASP A N 1
ATOM 4301 C CA . ASP A 1 540 ? -11.112 3.711 10.131 1.00 93.00 540 ASP A CA 1
ATOM 4302 C C . ASP A 1 540 ? -11.563 2.232 10.130 1.00 93.00 540 ASP A C 1
ATOM 4304 O O . ASP A 1 540 ? -11.018 1.380 10.820 1.00 93.00 540 ASP A O 1
ATOM 4308 N N . PHE A 1 541 ? -12.581 1.920 9.317 1.00 95.81 541 PHE A N 1
ATOM 4309 C CA . PHE A 1 541 ? -13.199 0.588 9.189 1.00 95.81 541 PHE A CA 1
ATOM 4310 C C . PHE A 1 541 ? -12.413 -0.407 8.309 1.00 95.81 541 PHE A C 1
ATOM 4312 O O . PHE A 1 541 ? -13.004 -1.333 7.751 1.00 95.81 541 PHE A O 1
ATOM 4319 N N . ASP A 1 542 ? -11.104 -0.222 8.155 1.00 92.38 542 ASP A N 1
ATOM 4320 C CA . ASP A 1 542 ? -10.271 -1.014 7.231 1.00 92.38 542 ASP A CA 1
ATOM 4321 C C . ASP A 1 542 ? -10.066 -2.439 7.761 1.00 92.38 542 ASP A C 1
ATOM 4323 O O . ASP A 1 542 ? -10.073 -3.400 7.003 1.00 92.38 542 ASP A O 1
ATOM 4327 N N . TRP A 1 543 ? -9.985 -2.575 9.088 1.00 89.38 543 TRP A N 1
ATOM 4328 C CA . TRP A 1 543 ? -9.833 -3.851 9.797 1.00 89.38 543 TRP A CA 1
ATOM 4329 C C . TRP A 1 543 ? -11.152 -4.403 10.345 1.00 89.38 543 TRP A C 1
ATOM 4331 O O . TRP A 1 543 ? -11.161 -5.414 11.048 1.00 89.38 543 TRP A O 1
ATOM 4341 N N . CYS A 1 544 ? -12.270 -3.736 10.052 1.00 92.50 544 CYS A N 1
ATOM 4342 C CA . CYS A 1 544 ? -13.570 -4.208 10.491 1.00 92.50 544 CYS A CA 1
ATOM 4343 C C . CYS A 1 544 ? -14.001 -5.399 9.631 1.00 92.50 544 CYS A C 1
ATOM 4345 O O . CYS A 1 544 ? -13.870 -5.395 8.409 1.00 92.50 544 CYS A O 1
ATOM 4347 N N . GLY A 1 545 ? -14.536 -6.431 10.265 1.00 88.44 545 GLY A N 1
ATOM 4348 C CA . GLY A 1 545 ? -14.921 -7.646 9.569 1.00 88.44 545 GLY A CA 1
ATOM 4349 C C . GLY A 1 545 ? -15.665 -8.600 10.476 1.00 88.44 545 GLY A C 1
ATOM 4350 O O . GLY A 1 545 ? -15.943 -8.299 11.635 1.00 88.44 545 GLY A O 1
ATOM 4351 N N . ARG A 1 546 ? -16.011 -9.763 9.936 1.00 84.00 546 ARG A N 1
ATOM 4352 C CA . ARG A 1 546 ? -16.552 -10.856 10.742 1.00 84.00 546 ARG A CA 1
ATOM 4353 C C . ARG A 1 546 ? -15.400 -11.602 11.394 1.00 84.00 546 ARG A C 1
ATOM 4355 O O . ARG A 1 546 ? -14.364 -11.771 10.759 1.00 84.00 546 ARG A O 1
ATOM 4362 N N . ASP A 1 547 ? -15.606 -12.080 12.615 1.00 69.56 547 ASP A N 1
ATOM 4363 C CA . ASP A 1 547 ? -14.744 -13.135 13.147 1.00 69.56 547 ASP A CA 1
ATOM 4364 C C . ASP A 1 547 ? -15.006 -14.401 12.307 1.00 69.56 547 ASP A C 1
ATOM 4366 O O . ASP A 1 547 ? -16.159 -14.850 12.248 1.00 69.56 547 ASP A O 1
ATOM 4370 N N . PRO A 1 548 ? -14.023 -14.915 11.543 1.00 71.69 548 PRO A N 1
ATOM 4371 C CA . PRO A 1 548 ? -14.244 -16.067 10.682 1.00 71.69 548 PRO A CA 1
ATOM 4372 C C . PRO A 1 548 ? -14.637 -17.289 11.519 1.00 71.69 548 PRO A C 1
ATOM 4374 O O . PRO A 1 548 ? -13.946 -17.671 12.462 1.00 71.69 548 PRO A O 1
ATOM 4377 N N . ILE A 1 549 ? -15.765 -17.903 11.149 1.00 81.31 549 ILE A N 1
ATOM 4378 C CA . ILE A 1 549 ? -16.209 -19.183 11.701 1.00 81.31 549 ILE A CA 1
ATOM 4379 C C . ILE A 1 549 ? -15.645 -20.291 10.815 1.00 81.31 549 ILE A C 1
ATOM 4381 O O . ILE A 1 549 ? -15.924 -20.335 9.615 1.00 81.31 549 ILE A O 1
ATOM 4385 N N . TYR A 1 550 ? -14.888 -21.191 11.424 1.00 88.88 550 TYR A N 1
ATOM 4386 C CA . TYR A 1 550 ? -14.340 -22.388 10.809 1.00 88.88 550 TYR A CA 1
ATOM 4387 C C . TYR A 1 550 ? -15.244 -23.576 11.117 1.00 88.88 550 TYR A C 1
ATOM 4389 O O . TYR A 1 550 ? -15.641 -23.795 12.260 1.00 88.88 550 TYR A O 1
ATOM 4397 N N . THR A 1 551 ? -15.587 -24.350 10.094 1.00 94.69 551 THR A N 1
ATOM 4398 C CA . THR A 1 551 ? -16.427 -25.542 10.234 1.00 94.69 551 THR A CA 1
ATOM 4399 C C . THR A 1 551 ? -15.553 -26.785 10.177 1.00 94.69 551 THR A C 1
ATOM 4401 O O . THR A 1 551 ? -14.856 -27.009 9.189 1.00 94.69 551 THR A O 1
ATOM 4404 N N . VAL A 1 552 ? -15.617 -27.627 11.206 1.00 95.62 552 VAL A N 1
ATOM 4405 C CA . VAL A 1 552 ? -15.023 -28.967 11.202 1.00 95.62 552 VAL A CA 1
ATOM 4406 C C . VAL A 1 552 ? -16.150 -29.993 11.178 1.00 95.62 552 VAL A C 1
ATOM 4408 O O . VAL A 1 552 ? -16.904 -30.113 12.138 1.00 95.62 552 VAL A O 1
ATOM 4411 N N . THR A 1 553 ? -16.283 -30.740 10.085 1.00 95.94 553 THR A N 1
ATOM 4412 C CA . THR A 1 553 ? -17.270 -31.821 9.972 1.00 95.94 553 THR A CA 1
ATOM 4413 C C . THR A 1 553 ? -16.621 -33.155 10.302 1.00 95.94 553 THR A C 1
ATOM 4415 O O . THR A 1 553 ? -15.797 -33.656 9.533 1.00 95.94 553 THR A O 1
ATOM 4418 N N . VAL A 1 554 ? -17.048 -33.784 11.393 1.00 94.56 554 VAL A N 1
ATOM 4419 C CA . VAL A 1 554 ? -16.589 -35.109 11.826 1.00 94.56 554 VAL A CA 1
ATOM 4420 C C . VAL A 1 554 ? -17.723 -36.115 11.647 1.00 94.56 554 VAL A C 1
ATOM 4422 O O . VAL A 1 554 ? -18.765 -36.000 12.288 1.00 94.56 554 VAL A O 1
ATOM 4425 N N . GLN A 1 555 ? -17.561 -37.069 10.722 1.00 88.62 555 GLN A N 1
ATOM 4426 C CA . GLN A 1 555 ? -18.597 -38.060 10.357 1.00 88.62 555 GLN A CA 1
ATOM 4427 C C . GLN A 1 555 ? -20.005 -37.458 10.135 1.00 88.62 555 GLN A C 1
ATOM 4429 O O . GLN A 1 555 ? -21.019 -38.019 10.544 1.00 88.62 555 GLN A O 1
ATOM 4434 N N . GLY A 1 556 ? -20.075 -36.299 9.474 1.00 87.50 556 GLY A N 1
ATOM 4435 C CA . GLY A 1 556 ? -21.339 -35.613 9.173 1.00 87.50 556 GLY A CA 1
ATOM 4436 C C . GLY A 1 556 ? -21.913 -34.766 10.315 1.00 87.50 556 GLY A C 1
ATOM 4437 O O . GLY A 1 556 ? -22.998 -34.218 10.153 1.00 87.50 556 GLY A O 1
ATOM 4438 N N . THR A 1 557 ? -21.203 -34.642 11.441 1.00 92.56 557 THR A N 1
ATOM 4439 C CA . THR A 1 557 ? -21.528 -33.697 12.521 1.00 92.56 557 THR A CA 1
ATOM 4440 C C . THR A 1 557 ? -20.649 -32.460 12.399 1.00 92.56 557 THR A C 1
ATOM 4442 O O . THR A 1 557 ? -19.426 -32.591 12.372 1.00 92.56 557 THR A O 1
ATOM 4445 N N . ASP A 1 558 ? -21.259 -31.279 12.345 1.00 95.25 558 ASP A N 1
ATOM 4446 C CA . ASP A 1 558 ? -20.541 -30.012 12.202 1.00 95.25 558 ASP A CA 1
ATOM 4447 C C . ASP A 1 558 ? -20.213 -29.394 13.563 1.00 95.25 558 ASP A C 1
ATOM 4449 O O . ASP A 1 558 ? -21.074 -29.268 14.437 1.00 95.25 558 ASP A O 1
ATOM 4453 N N . PHE A 1 559 ? -18.963 -28.967 13.710 1.00 94.88 559 PHE A N 1
ATOM 4454 C CA . PHE A 1 559 ? -18.448 -28.205 14.839 1.00 94.88 559 PHE A CA 1
ATOM 4455 C C . PHE A 1 559 ? -17.989 -26.841 14.330 1.00 94.88 559 PHE A C 1
ATOM 4457 O O . PHE A 1 559 ? -17.219 -26.762 13.374 1.00 94.88 559 PHE A O 1
ATOM 4464 N N . LEU A 1 560 ? -18.483 -25.772 14.952 1.00 92.06 560 LEU A N 1
ATOM 4465 C CA . LEU A 1 560 ? -18.145 -24.398 14.591 1.00 92.06 560 LEU A CA 1
ATOM 4466 C C . LEU A 1 560 ? -17.096 -23.873 15.566 1.00 92.06 560 LEU A C 1
ATOM 4468 O O . LEU A 1 560 ? -17.335 -23.871 16.772 1.00 92.06 560 LEU A O 1
ATOM 4472 N N . LEU A 1 561 ? -15.961 -23.430 15.036 1.00 91.25 561 LEU A N 1
ATOM 4473 C CA . LEU A 1 561 ? -14.830 -22.915 15.797 1.00 91.25 561 LEU A CA 1
ATOM 4474 C C . LEU A 1 561 ? -14.512 -21.480 15.363 1.00 91.25 561 LEU A C 1
ATOM 4476 O O . LEU A 1 561 ? -14.599 -21.149 14.183 1.00 91.25 561 LEU A O 1
ATOM 4480 N N . THR A 1 562 ? -14.129 -20.622 16.300 1.00 87.44 562 THR A N 1
ATOM 4481 C CA . THR A 1 562 ? -13.587 -19.284 16.029 1.00 87.44 562 THR A CA 1
ATOM 4482 C C . THR A 1 562 ? -12.077 -19.340 15.834 1.00 87.44 562 THR A C 1
ATOM 4484 O O . THR A 1 562 ? -11.424 -20.333 16.172 1.00 87.44 562 THR A O 1
ATOM 4487 N N . LYS A 1 563 ? -11.490 -18.238 15.352 1.00 85.88 563 LYS A N 1
ATOM 4488 C CA . LYS A 1 563 ? -10.030 -18.114 15.251 1.00 85.88 563 LYS A CA 1
ATOM 4489 C C . LYS A 1 563 ? -9.333 -18.303 16.608 1.00 85.88 563 LYS A C 1
ATOM 4491 O O . LYS A 1 563 ? -8.346 -19.020 16.705 1.00 85.88 563 LYS A O 1
ATOM 4496 N N . SER A 1 564 ? -9.879 -17.715 17.669 1.00 82.56 564 SER A N 1
ATOM 4497 C CA . SER A 1 564 ? -9.313 -17.846 19.017 1.00 82.56 564 SER A CA 1
ATOM 4498 C C . SER A 1 564 ? -9.353 -19.279 19.553 1.00 82.56 564 SER A C 1
ATOM 4500 O O . SER A 1 564 ? -8.433 -19.684 20.256 1.00 82.56 564 SER A O 1
ATOM 4502 N N . GLN A 1 565 ? -10.384 -20.057 19.207 1.00 89.56 565 GLN A N 1
ATOM 4503 C CA . GLN A 1 565 ? -10.482 -21.464 19.600 1.00 89.56 565 GLN A CA 1
ATOM 4504 C C . GLN A 1 565 ? -9.461 -22.329 18.861 1.00 89.56 565 GLN A C 1
ATOM 4506 O O . GLN A 1 565 ? -8.814 -23.165 19.482 1.00 89.56 565 GLN A O 1
ATOM 4511 N N . ILE A 1 566 ? -9.271 -22.121 17.552 1.00 91.56 566 ILE A N 1
ATOM 4512 C CA . ILE A 1 566 ? -8.246 -22.871 16.806 1.00 91.56 566 ILE A CA 1
ATOM 4513 C C . ILE A 1 566 ? -6.827 -22.499 17.262 1.00 91.56 566 ILE A C 1
ATOM 4515 O O . ILE A 1 566 ? -5.950 -23.353 17.231 1.00 91.56 566 ILE A O 1
ATOM 4519 N N . GLU A 1 567 ? -6.598 -21.266 17.726 1.00 91.38 567 GLU A N 1
ATOM 4520 C CA . GLU A 1 567 ? -5.299 -20.799 18.235 1.00 91.38 567 GLU A CA 1
ATOM 4521 C C . GLU A 1 567 ? -5.032 -21.176 19.707 1.00 91.38 567 GLU A C 1
ATOM 4523 O O . GLU A 1 567 ? -3.925 -20.952 20.191 1.00 91.38 567 GLU A O 1
ATOM 4528 N N . PHE A 1 568 ? -6.011 -21.748 20.420 1.00 90.94 568 PHE A N 1
ATOM 4529 C CA . PHE A 1 568 ? -5.937 -21.972 21.871 1.00 90.94 568 PHE A CA 1
ATOM 4530 C C . PHE A 1 568 ? -4.737 -22.831 22.307 1.00 90.94 568 PHE A C 1
ATOM 4532 O O . PHE A 1 568 ? -4.036 -22.472 23.250 1.00 90.94 568 PHE A O 1
ATOM 4539 N N . ASP A 1 569 ? -4.489 -23.938 21.606 1.00 92.25 569 ASP A N 1
ATOM 4540 C CA . ASP A 1 569 ? -3.353 -24.846 21.834 1.00 92.25 569 ASP A CA 1
ATOM 4541 C C . ASP A 1 569 ? -2.487 -24.876 20.567 1.00 92.25 569 ASP A C 1
ATOM 4543 O O . ASP A 1 569 ? -2.369 -25.894 19.892 1.00 92.25 569 ASP A O 1
ATOM 4547 N N . ALA A 1 570 ? -2.043 -23.696 20.124 1.00 89.44 570 ALA A N 1
ATOM 4548 C CA . ALA A 1 570 ? -1.231 -23.529 18.921 1.00 89.44 570 ALA A CA 1
ATOM 4549 C C . ALA A 1 570 ? 0.276 -23.714 19.204 1.00 89.44 570 ALA A C 1
ATOM 4551 O O . ALA A 1 570 ? 0.751 -23.326 20.273 1.00 89.44 570 ALA A O 1
ATOM 4552 N N . PRO A 1 571 ? 1.066 -24.184 18.219 1.00 93.44 571 PRO A N 1
ATOM 4553 C CA . PRO A 1 571 ? 0.646 -24.603 16.880 1.00 93.44 571 PRO A CA 1
ATOM 4554 C C . PRO A 1 571 ? -0.046 -25.971 16.894 1.00 93.44 571 PRO A C 1
ATOM 4556 O O . PRO A 1 571 ? 0.398 -26.885 17.572 1.00 93.44 571 PRO A O 1
ATOM 4559 N N . ASN A 1 572 ? -1.101 -26.116 16.093 1.00 94.56 572 ASN A N 1
ATOM 4560 C CA . ASN A 1 572 ? -1.835 -27.374 15.942 1.00 94.56 572 ASN A CA 1
ATOM 4561 C C . ASN A 1 572 ? -2.333 -27.597 14.506 1.00 94.56 572 ASN A C 1
ATOM 4563 O O . ASN A 1 572 ? -2.225 -26.729 13.631 1.00 94.56 572 ASN A O 1
ATOM 4567 N N . TYR A 1 573 ? -2.943 -28.755 14.266 1.00 94.50 573 TYR A N 1
ATOM 4568 C CA . TYR A 1 573 ? -3.473 -29.143 12.962 1.00 94.50 573 TYR A CA 1
ATOM 4569 C C . TYR A 1 573 ? -4.479 -28.129 12.392 1.00 94.50 573 TYR A C 1
ATOM 4571 O O . TYR A 1 573 ? -4.421 -27.807 11.205 1.00 94.50 573 TYR A O 1
ATOM 4579 N N . PHE A 1 574 ? -5.367 -27.570 13.221 1.00 94.31 574 PHE A N 1
ATOM 4580 C CA . PHE A 1 574 ? -6.359 -26.588 12.770 1.00 94.31 574 PHE A CA 1
ATOM 4581 C C . PHE A 1 574 ? -5.707 -25.269 12.369 1.00 94.31 574 PHE A C 1
ATOM 4583 O O . PHE A 1 574 ? -6.074 -24.715 11.336 1.00 94.31 574 PHE A O 1
ATOM 4590 N N . THR A 1 575 ? -4.710 -24.790 13.121 1.00 91.75 575 THR A N 1
ATOM 4591 C CA . THR A 1 575 ? -3.949 -23.594 12.723 1.00 91.75 575 THR A CA 1
ATOM 4592 C C . THR A 1 575 ? -3.230 -23.799 11.390 1.00 91.75 575 THR A C 1
ATOM 4594 O O . THR A 1 575 ? -3.260 -22.908 10.546 1.00 91.75 575 THR A O 1
ATOM 4597 N N . ALA A 1 576 ? -2.674 -24.988 11.139 1.00 90.38 576 ALA A N 1
ATOM 4598 C CA . ALA A 1 576 ? -2.038 -25.301 9.863 1.00 90.38 576 ALA A CA 1
ATOM 4599 C C . ALA A 1 576 ? -3.045 -25.328 8.699 1.00 90.38 576 ALA A C 1
ATOM 4601 O O . ALA A 1 576 ? -2.780 -24.747 7.648 1.00 90.38 576 ALA A O 1
ATOM 4602 N N . CYS A 1 577 ? -4.205 -25.967 8.880 1.00 89.25 577 CYS A N 1
ATOM 4603 C CA . CYS A 1 577 ? -5.226 -26.077 7.835 1.00 89.25 577 CYS A CA 1
ATOM 4604 C C . CYS A 1 577 ? -5.948 -24.753 7.556 1.00 89.25 577 CYS A C 1
ATOM 4606 O O . CYS A 1 577 ? -6.117 -24.383 6.397 1.00 89.25 577 CYS A O 1
ATOM 4608 N N . PHE A 1 578 ? -6.394 -24.048 8.598 1.00 90.81 578 PHE A N 1
ATOM 4609 C CA . PHE A 1 578 ? -7.261 -22.878 8.457 1.00 90.81 578 PHE A CA 1
ATOM 4610 C C . PHE A 1 578 ? -6.513 -21.551 8.333 1.00 90.81 578 PHE A C 1
ATOM 4612 O O . PHE A 1 578 ? -7.071 -20.620 7.761 1.00 90.81 578 PHE A O 1
ATOM 4619 N N . LEU A 1 579 ? -5.284 -21.442 8.849 1.00 87.31 579 LEU A N 1
ATOM 4620 C CA . LEU A 1 579 ? -4.500 -20.197 8.817 1.00 87.31 579 LEU A CA 1
ATOM 4621 C C . LEU A 1 579 ? -3.279 -20.272 7.882 1.00 87.31 579 LEU A C 1
ATOM 4623 O O . LEU A 1 579 ? -2.543 -19.294 7.772 1.00 87.31 579 LEU A O 1
ATOM 4627 N N . GLY A 1 580 ? -3.058 -21.415 7.223 1.00 80.88 580 GLY A N 1
ATOM 4628 C CA . GLY A 1 580 ? -2.010 -21.613 6.217 1.00 80.88 580 GLY A CA 1
ATOM 4629 C C . GLY A 1 580 ? -2.490 -21.440 4.769 1.00 80.88 580 GLY A C 1
ATOM 4630 O O . GLY A 1 580 ? -3.572 -20.922 4.500 1.00 80.88 580 GLY A O 1
ATOM 4631 N N . ASP A 1 581 ? -1.698 -21.936 3.816 1.00 77.75 581 ASP A N 1
ATOM 4632 C CA . ASP A 1 581 ? -1.931 -21.769 2.367 1.00 77.75 581 ASP A CA 1
ATOM 4633 C C . ASP A 1 581 ? -2.801 -22.877 1.723 1.00 77.75 581 ASP A C 1
ATOM 4635 O O . ASP A 1 581 ? -2.821 -23.038 0.498 1.00 77.75 581 ASP A O 1
ATOM 4639 N N . PHE A 1 582 ? -3.502 -23.683 2.526 1.00 79.00 582 PHE A N 1
ATOM 4640 C CA . PHE A 1 582 ? -4.301 -24.821 2.048 1.00 79.00 582 PHE A CA 1
ATOM 4641 C C . PHE A 1 582 ? -5.704 -24.409 1.554 1.00 79.00 582 PHE A C 1
ATOM 4643 O O . PHE A 1 582 ? -6.188 -23.316 1.833 1.00 79.00 582 PHE A O 1
ATOM 4650 N N . GLU A 1 583 ? -6.398 -25.283 0.812 1.00 77.69 583 GLU A N 1
ATOM 4651 C CA . GLU A 1 583 ? -7.758 -24.999 0.304 1.00 77.69 583 GLU A CA 1
ATOM 4652 C C . GLU A 1 583 ? -8.784 -24.812 1.438 1.00 77.69 583 GLU A C 1
ATOM 4654 O O . GLU A 1 583 ? -9.751 -24.053 1.319 1.00 77.69 583 GLU A O 1
ATOM 4659 N N . GLU A 1 584 ? -8.555 -25.456 2.577 1.00 82.88 584 GLU A N 1
ATOM 4660 C CA . GLU A 1 584 ? -9.338 -25.314 3.798 1.00 82.88 584 GLU A CA 1
ATOM 4661 C C . GLU A 1 584 ? -9.264 -23.891 4.375 1.00 82.88 584 GLU A C 1
ATOM 4663 O O . GLU A 1 584 ? -10.259 -23.427 4.932 1.00 82.88 584 GLU A O 1
ATOM 4668 N N . SER A 1 585 ? -8.161 -23.151 4.178 1.00 79.44 585 SER A N 1
ATOM 4669 C CA . SER A 1 585 ? -8.061 -21.741 4.593 1.00 79.44 585 SER A CA 1
ATOM 4670 C C . SER A 1 585 ? -8.897 -20.808 3.719 1.00 79.44 585 SER A C 1
ATOM 4672 O O . SER A 1 585 ? -9.334 -19.758 4.175 1.00 79.44 585 SER A O 1
ATOM 4674 N N . LYS A 1 586 ? -9.205 -21.211 2.481 1.00 78.31 586 LYS A N 1
ATOM 4675 C CA . LYS A 1 586 ? -10.1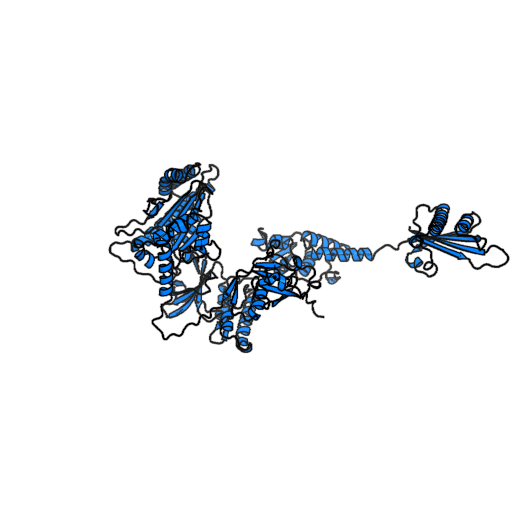04 -20.461 1.588 1.00 78.31 586 LYS A CA 1
ATOM 4676 C C . LYS A 1 586 ? -11.572 -20.778 1.847 1.00 78.31 586 LYS A C 1
ATOM 4678 O O . LYS A 1 586 ? -12.429 -19.909 1.713 1.00 78.31 586 LYS A O 1
ATOM 4683 N N . THR A 1 587 ? -11.874 -22.039 2.154 1.00 85.56 587 THR A N 1
ATOM 4684 C CA . THR A 1 587 ? -13.254 -22.524 2.334 1.00 85.56 587 THR A CA 1
ATOM 4685 C C . THR A 1 587 ? -13.743 -22.439 3.777 1.00 85.56 587 THR A C 1
ATOM 4687 O O . THR A 1 587 ? -14.946 -22.535 4.011 1.00 85.56 587 THR A O 1
ATOM 4690 N N . HIS A 1 588 ? -12.826 -22.277 4.736 1.00 88.75 588 HIS A N 1
ATOM 4691 C CA . HIS A 1 588 ? -13.068 -22.370 6.178 1.00 88.75 588 HIS A CA 1
ATOM 4692 C C . HIS A 1 588 ? -13.780 -23.674 6.579 1.00 88.75 588 HIS A C 1
ATOM 4694 O O . HIS A 1 588 ? -14.480 -23.718 7.592 1.00 88.75 588 HIS A O 1
ATOM 4700 N N . HIS A 1 589 ? -13.629 -24.746 5.790 1.00 93.81 589 HIS A N 1
ATOM 4701 C CA . HIS A 1 589 ? -14.307 -26.022 6.010 1.00 93.81 589 HIS A CA 1
ATOM 4702 C C . HIS A 1 589 ? -13.322 -27.185 5.944 1.00 93.81 589 HIS A C 1
ATOM 4704 O O . HIS A 1 589 ? -12.699 -27.430 4.917 1.00 93.81 589 HIS A O 1
ATOM 4710 N N . LEU A 1 590 ? -13.232 -27.944 7.032 1.00 93.25 590 LEU A N 1
ATOM 4711 C CA . LEU A 1 590 ? -12.423 -29.150 7.147 1.00 93.25 590 LEU A CA 1
ATOM 4712 C C . LEU A 1 590 ? -13.327 -30.365 7.383 1.00 93.25 590 LEU A C 1
ATOM 4714 O O . LEU A 1 590 ? -14.178 -30.355 8.270 1.00 93.25 590 LEU A O 1
ATOM 4718 N N . LYS A 1 591 ? -13.141 -31.438 6.609 1.00 93.25 591 LYS A N 1
ATOM 4719 C CA . LYS A 1 591 ? -13.879 -32.702 6.781 1.00 93.25 591 LYS A CA 1
ATOM 4720 C C . LYS A 1 591 ? -12.959 -33.793 7.296 1.00 93.25 591 LYS A C 1
ATOM 4722 O O . LYS A 1 591 ? -11.894 -34.025 6.733 1.00 93.25 591 LYS A O 1
ATOM 4727 N N . MET A 1 592 ? -13.396 -34.503 8.331 1.00 90.62 592 MET A N 1
ATOM 4728 C CA . MET A 1 592 ? -12.573 -35.479 9.036 1.00 90.62 592 MET A CA 1
ATOM 4729 C C . MET A 1 592 ? -13.326 -36.787 9.267 1.00 90.62 592 MET A C 1
ATOM 4731 O O . MET A 1 592 ? -14.518 -36.818 9.581 1.00 90.62 592 MET A O 1
ATOM 4735 N N . SER A 1 593 ? -12.597 -37.893 9.138 1.00 90.75 593 SER A N 1
ATOM 4736 C CA . SER A 1 593 ? -13.104 -39.244 9.404 1.00 90.75 593 SER A CA 1
ATOM 4737 C C . SER A 1 593 ? -12.676 -39.701 10.800 1.00 90.75 593 SER A C 1
ATOM 4739 O O . SER A 1 593 ? -11.921 -40.658 10.943 1.00 90.75 593 SER A O 1
ATOM 4741 N N . ARG A 1 594 ? -13.109 -38.960 11.825 1.00 91.38 594 ARG A N 1
ATOM 4742 C CA . ARG A 1 594 ? -12.804 -39.200 13.248 1.00 91.38 594 ARG A CA 1
ATOM 4743 C C . ARG A 1 594 ? -14.086 -39.429 14.042 1.00 91.38 594 ARG A C 1
ATOM 4745 O O . ARG A 1 594 ? -15.163 -39.435 13.450 1.00 91.38 594 ARG A O 1
ATOM 4752 N N . ASP A 1 595 ? -13.983 -39.699 15.336 1.00 91.12 595 ASP A N 1
ATOM 4753 C CA . ASP A 1 595 ? -15.166 -39.936 16.163 1.00 91.12 595 ASP A CA 1
ATOM 4754 C C . ASP A 1 595 ? -15.768 -38.596 16.640 1.00 91.12 595 ASP A C 1
ATOM 4756 O O . ASP A 1 595 ? -15.053 -37.789 17.239 1.00 91.12 595 ASP A O 1
ATOM 4760 N N . PRO A 1 596 ? -17.054 -38.311 16.363 1.00 92.44 596 PRO A N 1
ATOM 4761 C CA . PRO A 1 596 ? -17.661 -37.031 16.723 1.00 92.44 596 PRO A CA 1
ATOM 4762 C C . PRO A 1 596 ? -17.857 -36.854 18.238 1.00 92.44 596 PRO A C 1
ATOM 4764 O O . PRO A 1 596 ? -17.882 -35.716 18.707 1.00 92.44 596 PRO A O 1
ATOM 4767 N N . ASP A 1 597 ? -17.970 -37.935 19.016 1.00 91.25 597 ASP A N 1
ATOM 4768 C CA . ASP A 1 597 ? -18.123 -37.845 20.471 1.00 91.25 597 ASP A CA 1
ATOM 4769 C C . ASP A 1 597 ? -16.778 -37.493 21.130 1.00 91.25 597 ASP A C 1
ATOM 4771 O O . ASP A 1 597 ? -16.729 -36.631 22.007 1.00 91.25 597 ASP A O 1
ATOM 4775 N N . LEU A 1 598 ? -15.666 -38.074 20.660 1.00 92.44 598 LEU A N 1
ATOM 4776 C CA . LEU A 1 598 ? -14.320 -37.651 21.076 1.00 92.44 598 LEU A CA 1
ATOM 4777 C C . LEU A 1 598 ? -14.004 -36.225 20.624 1.00 92.44 598 LEU A C 1
ATOM 4779 O O . LEU A 1 598 ? -13.463 -35.435 21.401 1.00 92.44 598 LEU A O 1
ATOM 4783 N N . PHE A 1 599 ? -14.384 -35.862 19.397 1.00 94.81 599 PHE A N 1
ATOM 4784 C CA . PHE A 1 599 ? -14.167 -34.506 18.904 1.00 94.81 599 PHE A CA 1
ATOM 4785 C C . PHE A 1 599 ? -14.953 -33.463 19.702 1.00 94.81 599 PHE A C 1
ATOM 4787 O O . PHE A 1 599 ? -14.478 -32.346 19.861 1.00 94.81 599 PHE A O 1
ATOM 4794 N N . ARG A 1 600 ? -16.117 -33.808 20.268 1.00 93.75 600 ARG A N 1
ATOM 4795 C CA . ARG A 1 600 ? -16.845 -32.916 21.184 1.00 93.75 600 ARG A CA 1
ATOM 4796 C C . ARG A 1 600 ? -15.987 -32.520 22.385 1.00 93.75 600 ARG A C 1
ATOM 4798 O O . ARG A 1 600 ? -15.931 -31.343 22.714 1.00 93.75 600 ARG A O 1
ATOM 4805 N N . ILE A 1 601 ? -15.292 -33.485 22.987 1.00 93.69 601 ILE A N 1
ATOM 4806 C CA . ILE A 1 601 ? -14.392 -33.245 24.123 1.00 93.69 601 ILE A CA 1
ATOM 4807 C C . ILE A 1 601 ? -13.245 -32.324 23.695 1.00 93.69 601 ILE A C 1
ATOM 4809 O O . ILE A 1 601 ? -12.896 -31.392 24.411 1.00 93.69 601 ILE A O 1
ATOM 4813 N N . ILE A 1 602 ? -12.691 -32.544 22.503 1.00 95.44 602 ILE A N 1
ATOM 4814 C CA . ILE A 1 602 ? -11.651 -31.676 21.937 1.00 95.44 602 ILE A CA 1
ATOM 4815 C C . ILE A 1 602 ? -12.191 -30.270 21.669 1.00 95.44 602 ILE A C 1
ATOM 4817 O O . ILE A 1 602 ? -11.534 -29.292 21.998 1.00 95.44 602 ILE A O 1
ATOM 4821 N N . SER A 1 603 ? -13.400 -30.146 21.128 1.00 94.62 603 SER A N 1
ATOM 4822 C CA . SER A 1 603 ? -14.051 -28.856 20.913 1.00 94.62 603 SER A CA 1
ATOM 4823 C C . SER A 1 603 ? -14.232 -28.102 22.233 1.00 94.62 603 SER A C 1
ATOM 4825 O O . SER A 1 603 ? -13.958 -26.906 22.279 1.00 94.62 603 SER A O 1
ATOM 4827 N N . ASP A 1 604 ? -14.645 -28.781 23.306 1.00 92.00 604 ASP A N 1
ATOM 4828 C CA . ASP A 1 604 ? -14.763 -28.185 24.641 1.00 92.00 604 ASP A CA 1
ATOM 4829 C C . ASP A 1 604 ? -13.387 -27.763 25.191 1.00 92.00 604 ASP A C 1
ATOM 4831 O O . ASP A 1 604 ? -13.251 -26.676 25.756 1.00 92.00 604 ASP A O 1
ATOM 4835 N N . TYR A 1 605 ? -12.345 -28.567 24.966 1.00 94.81 605 TYR A N 1
ATOM 4836 C CA . TYR A 1 605 ? -10.966 -28.210 25.309 1.00 94.81 605 TYR A CA 1
ATOM 4837 C C . TYR A 1 605 ? -10.491 -26.953 24.565 1.00 94.81 605 TYR A C 1
ATOM 4839 O O . TYR A 1 605 ? -9.966 -26.038 25.190 1.00 94.81 605 TYR A O 1
ATOM 4847 N N . LEU A 1 606 ? -10.752 -26.853 23.257 1.00 92.25 606 LEU A N 1
ATOM 4848 C CA . LEU A 1 606 ? -10.435 -25.673 22.442 1.00 92.25 606 LEU A CA 1
ATOM 4849 C C . LEU A 1 606 ? -11.235 -24.426 22.855 1.00 92.25 606 LEU A C 1
ATOM 4851 O O . LEU A 1 606 ? -10.830 -23.303 22.567 1.00 92.25 606 LEU A O 1
ATOM 4855 N N . CYS A 1 607 ? -12.358 -24.591 23.564 1.00 87.56 607 CYS A N 1
ATOM 4856 C CA . CYS A 1 607 ? -13.058 -23.481 24.222 1.00 87.56 607 CYS A CA 1
ATOM 4857 C C . CYS A 1 607 ? -12.364 -23.013 25.516 1.00 87.56 607 CYS A C 1
ATOM 4859 O O . CYS A 1 607 ? -12.824 -22.056 26.140 1.00 87.56 607 CYS A O 1
ATOM 4861 N N . GLY A 1 608 ? -11.296 -23.690 25.941 1.00 84.38 608 GLY A N 1
ATOM 4862 C CA . GLY A 1 608 ? -10.574 -23.443 27.184 1.00 84.38 608 GLY A CA 1
ATOM 4863 C C . GLY A 1 608 ? -11.178 -24.116 28.417 1.00 84.38 608 GLY A C 1
ATOM 4864 O O . GLY A 1 608 ? -10.833 -23.742 29.540 1.00 84.38 608 GLY A O 1
ATOM 4865 N N . TYR A 1 609 ? -12.088 -25.085 28.253 1.00 84.62 609 TYR A N 1
ATOM 4866 C CA . TYR A 1 609 ? -12.621 -25.842 29.386 1.00 84.62 609 TYR A CA 1
ATOM 4867 C C . TYR A 1 609 ? -11.634 -26.911 29.864 1.00 84.62 609 TYR A C 1
ATOM 4869 O O . TYR A 1 609 ? -10.982 -27.589 29.073 1.00 84.62 609 TYR A O 1
ATOM 4877 N N . GLN A 1 610 ? -11.585 -27.127 31.181 1.00 85.38 610 GLN A N 1
ATOM 4878 C CA . GLN A 1 610 ? -10.941 -28.312 31.746 1.00 85.38 610 GLN A CA 1
ATOM 4879 C C . GLN A 1 610 ? -11.812 -29.538 31.470 1.00 85.38 610 GLN A C 1
ATOM 4881 O O . GLN A 1 610 ? -12.887 -29.689 32.055 1.00 85.38 610 GLN A O 1
ATOM 4886 N N . VAL A 1 611 ? -11.347 -30.406 30.575 1.00 87.94 611 VAL A N 1
ATOM 4887 C CA . VAL A 1 611 ? -12.087 -31.602 30.143 1.00 87.94 611 VAL A CA 1
ATOM 4888 C C . VAL A 1 611 ? -11.690 -32.869 30.906 1.00 87.94 611 VAL A C 1
ATOM 4890 O O . VAL A 1 611 ? -12.393 -33.876 30.839 1.00 87.94 611 VAL A O 1
ATOM 4893 N N . LEU A 1 612 ? -10.595 -32.823 31.672 1.00 87.62 612 LEU A N 1
ATOM 4894 C CA . LEU A 1 612 ? -10.087 -33.933 32.478 1.00 87.62 612 LEU A CA 1
ATOM 4895 C C . LEU A 1 612 ? -10.146 -33.634 33.993 1.00 87.62 612 LEU A C 1
ATOM 4897 O O . LEU A 1 612 ? -9.872 -32.503 34.394 1.00 87.62 612 LEU A O 1
ATOM 4901 N N . PRO A 1 613 ? -10.442 -34.638 34.856 1.00 83.00 613 PRO A N 1
ATOM 4902 C CA . PRO A 1 613 ? -10.858 -36.007 34.526 1.00 83.00 613 PRO A CA 1
ATOM 4903 C C . PRO A 1 613 ? -12.260 -36.054 33.898 1.00 83.00 613 PRO A C 1
ATOM 4905 O O . PRO A 1 613 ? -13.153 -35.308 34.292 1.00 83.00 613 PRO A O 1
ATOM 4908 N N . LEU A 1 614 ? -12.460 -36.966 32.942 1.00 80.62 614 LEU A N 1
ATOM 4909 C CA . LEU A 1 614 ? -13.734 -37.118 32.234 1.00 80.62 614 LEU A CA 1
ATOM 4910 C C . LEU A 1 614 ? -14.862 -37.500 33.203 1.00 80.62 614 LEU A C 1
ATOM 4912 O O . LEU A 1 614 ? -14.767 -38.503 33.910 1.00 80.62 614 LEU A O 1
ATOM 4916 N N . ALA A 1 615 ? -15.943 -36.722 33.204 1.00 74.94 615 ALA A N 1
ATOM 4917 C CA . ALA A 1 615 ? -17.153 -37.052 33.951 1.00 74.94 615 ALA A CA 1
ATOM 4918 C C . ALA A 1 615 ? -17.969 -38.138 33.227 1.00 74.94 615 ALA A C 1
ATOM 4920 O O . ALA A 1 615 ? -18.080 -38.106 32.002 1.00 74.94 615 ALA A O 1
ATOM 4921 N N . ASP A 1 616 ? -18.634 -39.026 33.976 1.00 69.38 616 ASP A N 1
ATOM 4922 C CA . ASP A 1 616 ? -19.416 -40.154 33.428 1.00 69.38 616 ASP A CA 1
ATOM 4923 C C . ASP A 1 616 ? -20.453 -39.733 32.372 1.00 69.38 616 ASP A C 1
ATOM 4925 O O . ASP A 1 616 ? -20.714 -40.452 31.413 1.00 69.38 616 ASP A O 1
ATOM 4929 N N . ARG A 1 617 ? -21.016 -38.528 32.517 1.00 68.19 617 ARG A N 1
ATOM 4930 C CA . ARG A 1 617 ? -22.015 -37.951 31.600 1.00 68.19 617 ARG A CA 1
ATOM 4931 C C . ARG A 1 617 ? -21.462 -37.498 30.241 1.00 68.19 617 ARG A C 1
ATOM 4933 O O . ARG A 1 617 ? -22.255 -37.197 29.357 1.00 68.19 617 ARG A O 1
ATOM 4940 N N . VAL A 1 618 ? -20.141 -37.377 30.106 1.00 69.94 618 VAL A N 1
ATOM 4941 C CA . VAL A 1 618 ? -19.442 -36.893 28.897 1.00 69.94 618 VAL A CA 1
ATOM 4942 C C . VAL A 1 618 ? -18.771 -38.056 28.146 1.00 69.94 618 VAL A C 1
ATOM 4944 O O . VAL A 1 618 ? -18.248 -37.874 27.053 1.00 69.94 618 VAL A O 1
ATOM 4947 N N . MET A 1 619 ? -18.798 -39.271 28.704 1.00 74.50 619 MET A N 1
ATOM 4948 C CA . MET A 1 619 ? -18.175 -40.443 28.089 1.00 74.50 619 MET A CA 1
ATOM 4949 C C . MET A 1 619 ? -18.904 -40.853 26.795 1.00 74.50 619 MET A C 1
ATOM 4951 O O . MET A 1 619 ? -20.123 -41.054 26.825 1.00 74.50 619 MET A O 1
ATOM 4955 N N . PRO A 1 620 ? -18.183 -41.041 25.671 1.00 79.44 620 PRO A N 1
ATOM 4956 C CA . PRO A 1 620 ? -18.762 -41.556 24.435 1.00 79.44 620 PRO A CA 1
ATOM 4957 C C . PRO A 1 620 ? -19.454 -42.903 24.654 1.00 79.44 620 PRO A C 1
ATOM 4959 O O . PRO A 1 620 ? -18.851 -43.858 25.139 1.00 79.44 620 PRO A O 1
ATOM 4962 N N . THR A 1 621 ? -20.720 -43.014 24.250 1.00 75.06 621 THR A N 1
ATOM 4963 C CA . THR A 1 621 ? -21.533 -44.225 24.499 1.00 75.06 621 THR A CA 1
ATOM 4964 C C . THR A 1 621 ? -21.062 -45.458 23.725 1.00 75.06 621 THR A C 1
ATOM 4966 O O . THR A 1 621 ? -21.371 -46.586 24.105 1.00 75.06 621 THR A O 1
ATOM 4969 N N . ARG A 1 622 ? -20.321 -45.255 22.629 1.00 79.44 622 ARG A N 1
ATOM 4970 C CA . ARG A 1 622 ? -19.829 -46.321 21.742 1.00 79.44 622 ARG A CA 1
ATOM 4971 C C . ARG A 1 622 ? -18.436 -46.832 22.107 1.00 79.44 622 ARG A C 1
ATOM 4973 O O . ARG A 1 622 ? -18.001 -47.827 21.534 1.00 79.44 622 ARG A O 1
ATOM 4980 N N . ILE A 1 623 ? -17.737 -46.162 23.023 1.00 81.69 623 ILE A N 1
ATOM 4981 C CA . ILE A 1 623 ? -16.355 -46.474 23.397 1.00 81.69 623 ILE A CA 1
ATOM 4982 C C . ILE A 1 623 ? -16.352 -47.005 24.829 1.00 81.69 623 ILE A C 1
ATOM 4984 O O . ILE A 1 623 ? -16.947 -46.409 25.723 1.00 81.69 623 ILE A O 1
ATOM 4988 N N . SER A 1 624 ? -15.667 -48.126 25.064 1.00 80.31 624 SER A N 1
ATOM 4989 C CA . SER A 1 624 ? -15.493 -48.654 26.420 1.00 80.31 624 SER A CA 1
ATOM 4990 C C . SER A 1 624 ? -14.830 -47.598 27.320 1.00 80.31 624 SER A C 1
ATOM 4992 O O . SER A 1 624 ? -13.810 -47.046 26.903 1.00 80.31 624 SER A O 1
ATOM 4994 N N . PRO A 1 625 ? -15.317 -47.345 28.553 1.00 78.56 625 PRO A N 1
ATOM 4995 C CA . PRO A 1 625 ? -14.798 -46.284 29.431 1.00 78.56 625 PRO A CA 1
ATOM 4996 C C . PRO A 1 625 ? -13.276 -46.311 29.645 1.00 78.56 625 PRO A C 1
ATOM 4998 O O . PRO A 1 625 ? -12.632 -45.270 29.754 1.00 78.56 625 PRO A O 1
ATOM 5001 N N . GLU A 1 626 ? -12.681 -47.505 29.652 1.00 80.56 626 GLU A N 1
ATOM 5002 C CA . GLU A 1 626 ? -11.235 -47.720 29.794 1.00 80.56 626 GLU A CA 1
ATOM 5003 C C . GLU A 1 626 ? -10.420 -47.234 28.581 1.00 80.56 626 GLU A C 1
ATOM 5005 O O . GLU A 1 626 ? -9.252 -46.873 28.725 1.00 80.56 626 GLU A O 1
ATOM 5010 N N . LEU A 1 627 ? -11.036 -47.186 27.395 1.00 85.94 627 LEU A N 1
ATOM 5011 C CA . LEU A 1 627 ? -10.410 -46.795 26.129 1.00 85.94 627 LEU A CA 1
ATOM 5012 C C . LEU A 1 627 ? -10.638 -45.325 25.767 1.00 85.94 627 LEU A C 1
ATOM 5014 O O . LEU A 1 627 ? -9.965 -44.820 24.872 1.00 85.94 627 LEU A O 1
ATOM 5018 N N . VAL A 1 628 ? -11.534 -44.615 26.461 1.00 87.12 628 VAL A N 1
ATOM 5019 C CA . VAL A 1 628 ? -11.845 -43.212 26.139 1.00 87.12 628 VAL A CA 1
ATOM 5020 C C . VAL A 1 628 ? -10.618 -42.319 26.313 1.00 87.12 628 VAL A C 1
ATOM 5022 O O . VAL A 1 628 ? -10.302 -41.549 25.416 1.00 87.12 628 VAL A O 1
ATOM 5025 N N . LEU A 1 629 ? -9.889 -42.451 27.426 1.00 89.06 629 LEU A N 1
ATOM 5026 C CA . LEU A 1 629 ? -8.697 -41.636 27.683 1.00 89.06 629 LEU A CA 1
ATOM 5027 C C . LEU A 1 629 ? -7.537 -41.950 26.708 1.00 89.06 629 LEU A C 1
ATOM 5029 O O . LEU A 1 629 ? -6.985 -41.004 26.149 1.00 89.06 629 LEU A O 1
ATOM 5033 N N . PRO A 1 630 ? -7.189 -43.226 26.427 1.00 90.62 630 PRO A N 1
ATOM 5034 C CA . PRO A 1 630 ? -6.240 -43.560 25.361 1.00 90.62 630 PRO A CA 1
ATOM 5035 C C . PRO A 1 630 ? -6.642 -43.038 23.974 1.00 90.62 630 PRO A C 1
ATOM 5037 O O . PRO A 1 630 ? -5.793 -42.518 23.254 1.00 90.62 630 PRO A O 1
ATOM 5040 N N . ASN A 1 631 ? -7.920 -43.144 23.600 1.00 92.88 631 ASN A N 1
ATOM 5041 C CA . ASN A 1 631 ? -8.393 -42.692 22.289 1.00 92.88 631 ASN A CA 1
ATOM 5042 C C . ASN A 1 631 ? -8.424 -41.162 22.186 1.00 92.88 631 ASN A C 1
ATOM 5044 O O . ASN A 1 631 ? -8.050 -40.622 21.149 1.00 92.88 631 ASN A O 1
ATOM 5048 N N . LEU A 1 632 ? -8.810 -40.463 23.260 1.00 94.00 632 LEU A N 1
ATOM 5049 C CA . LEU A 1 632 ? -8.741 -39.004 23.334 1.00 94.00 632 LEU A CA 1
ATOM 5050 C C . LEU A 1 632 ? -7.297 -38.520 23.185 1.00 94.00 632 LEU A C 1
ATOM 5052 O O . LEU A 1 632 ? -7.055 -37.583 22.432 1.00 94.00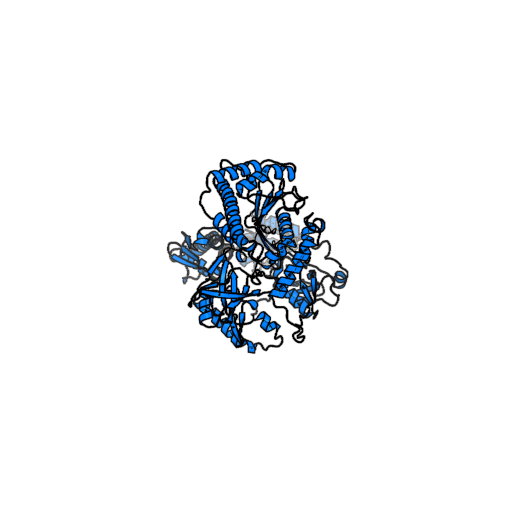 632 LEU A O 1
ATOM 5056 N N . LYS A 1 633 ? -6.339 -39.191 23.841 1.00 95.44 633 LYS A N 1
ATOM 5057 C CA . LYS A 1 633 ? -4.911 -38.900 23.670 1.00 95.44 633 LYS A CA 1
ATOM 5058 C C . LYS A 1 633 ? -4.477 -39.077 22.212 1.00 95.44 633 LYS A C 1
ATOM 5060 O O . LYS A 1 633 ? -3.834 -38.189 21.670 1.00 95.44 633 LYS A O 1
ATOM 5065 N N . ALA A 1 634 ? -4.840 -40.192 21.577 1.00 94.56 634 ALA A N 1
ATOM 5066 C CA . ALA A 1 634 ? -4.465 -40.467 20.189 1.00 94.56 634 ALA A CA 1
ATOM 5067 C C . ALA A 1 634 ? -5.041 -39.434 19.201 1.00 94.56 634 ALA A C 1
ATOM 5069 O O . ALA A 1 634 ? -4.368 -39.039 18.249 1.00 94.56 634 ALA A O 1
ATOM 5070 N N . ASP A 1 635 ? -6.275 -38.976 19.424 1.00 95.88 635 ASP A N 1
ATOM 5071 C CA . ASP A 1 635 ? -6.865 -37.908 18.618 1.00 95.88 635 ASP A CA 1
ATOM 5072 C C . ASP A 1 635 ? -6.207 -36.549 18.928 1.00 95.88 635 ASP A C 1
ATOM 5074 O O . ASP A 1 635 ? -5.890 -35.818 17.995 1.00 95.88 635 ASP A O 1
ATOM 5078 N N . ALA A 1 636 ? -5.897 -36.236 20.191 1.00 96.06 636 ALA A N 1
ATOM 5079 C CA . ALA A 1 636 ? -5.140 -35.034 20.557 1.00 96.06 636 ALA A CA 1
ATOM 5080 C C . ALA A 1 636 ? -3.744 -34.998 19.903 1.00 96.06 636 ALA A C 1
ATOM 5082 O O . ALA A 1 636 ? -3.362 -33.970 19.352 1.00 96.06 636 ALA A O 1
ATOM 5083 N N . GLU A 1 637 ? -3.021 -36.124 19.873 1.00 95.94 637 GLU A N 1
ATOM 5084 C CA . GLU A 1 637 ? -1.743 -36.268 19.155 1.00 95.94 637 GLU A CA 1
ATOM 5085 C C . GLU A 1 637 ? -1.921 -36.044 17.646 1.00 95.94 637 GLU A C 1
ATOM 5087 O O . GLU A 1 637 ? -1.135 -35.336 17.019 1.00 95.94 637 GLU A O 1
ATOM 5092 N N . PHE A 1 638 ? -2.978 -36.606 17.049 1.00 95.44 638 PHE A N 1
ATOM 5093 C CA . PHE A 1 638 ? -3.280 -36.410 15.630 1.00 95.44 638 PHE A CA 1
ATOM 5094 C C . PHE A 1 638 ? -3.554 -34.939 15.291 1.00 95.44 638 PHE A C 1
ATOM 5096 O O . PHE A 1 638 ? -3.073 -34.445 14.270 1.00 95.44 638 PHE A O 1
ATOM 5103 N N . TYR A 1 639 ? -4.304 -34.240 16.144 1.00 96.00 639 TYR A N 1
ATOM 5104 C CA . TYR A 1 639 ? -4.574 -32.813 15.984 1.00 96.00 639 TYR A CA 1
ATOM 5105 C C . TYR A 1 639 ? -3.421 -31.918 16.442 1.00 96.00 639 TYR A C 1
ATOM 5107 O O . TYR A 1 639 ? -3.519 -30.711 16.246 1.00 96.00 639 TYR A O 1
ATOM 5115 N N . GLN A 1 640 ? -2.338 -32.478 16.991 1.00 97.12 640 GLN A N 1
ATOM 5116 C CA . GLN A 1 640 ? -1.192 -31.733 17.526 1.00 97.12 640 GLN A CA 1
ATOM 5117 C C . GLN A 1 640 ? -1.602 -30.763 18.649 1.00 97.12 640 GLN A C 1
ATOM 5119 O O . GLN A 1 640 ? -1.195 -29.610 18.666 1.00 97.12 640 GLN A O 1
ATOM 5124 N N . LEU A 1 641 ? -2.467 -31.223 19.557 1.00 96.69 641 LEU A N 1
ATOM 5125 C CA . LEU A 1 641 ? -2.903 -30.480 20.743 1.00 96.69 641 LEU A CA 1
ATOM 5126 C C . LEU A 1 641 ? -2.016 -30.859 21.933 1.00 96.69 641 LEU A C 1
ATOM 5128 O O . LEU A 1 641 ? -2.400 -31.676 22.778 1.00 96.69 641 LEU A O 1
ATOM 5132 N N . ASP A 1 642 ? -0.791 -30.330 21.947 1.00 94.50 642 ASP A N 1
ATOM 5133 C CA . ASP A 1 642 ? 0.259 -30.707 22.899 1.00 94.50 642 ASP A CA 1
ATOM 5134 C C . ASP A 1 642 ? -0.168 -30.510 24.360 1.00 94.50 642 ASP A C 1
ATOM 5136 O O . ASP A 1 642 ? 0.151 -31.342 25.220 1.00 94.50 642 ASP A O 1
ATOM 5140 N N . GLY A 1 643 ? -0.923 -29.449 24.655 1.00 93.62 643 GLY A N 1
ATOM 5141 C CA . GLY A 1 643 ? -1.472 -29.204 25.983 1.00 93.62 643 GLY A CA 1
ATOM 5142 C C . GLY A 1 643 ? -2.405 -30.331 26.428 1.00 93.62 643 GLY A C 1
ATOM 5143 O O . GLY A 1 6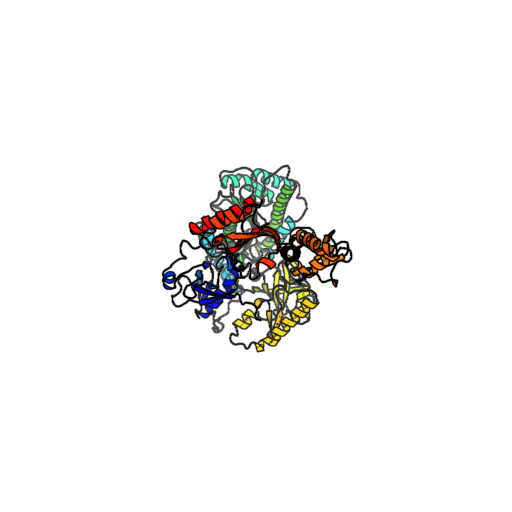43 ? -2.232 -30.892 27.516 1.00 93.62 643 GLY A O 1
ATOM 5144 N N . LEU A 1 644 ? -3.349 -30.729 25.570 1.00 95.06 644 LEU A N 1
ATOM 5145 C CA . LEU A 1 644 ? -4.285 -31.818 25.869 1.00 95.06 644 LEU A CA 1
ATOM 5146 C C . LEU A 1 644 ? -3.584 -33.181 25.965 1.00 95.06 644 LEU A C 1
ATOM 5148 O O . LEU A 1 644 ? -3.936 -33.999 26.824 1.00 95.06 644 LEU A O 1
ATOM 5152 N N . VAL A 1 645 ? -2.568 -33.429 25.131 1.00 95.94 645 VAL A N 1
ATOM 5153 C CA . VAL A 1 645 ? -1.739 -34.644 25.204 1.00 95.94 645 VAL A CA 1
ATOM 5154 C C . VAL A 1 645 ? -1.075 -34.747 26.576 1.00 95.94 645 VAL A C 1
ATOM 5156 O O . VAL A 1 645 ? -1.190 -35.785 27.236 1.00 95.94 645 VAL A O 1
ATOM 5159 N N . GLN A 1 646 ? -0.452 -33.667 27.057 1.00 94.12 646 GLN A N 1
ATOM 5160 C CA . GLN A 1 646 ? 0.194 -33.644 28.371 1.00 94.12 646 GLN A CA 1
ATOM 5161 C C . GLN A 1 646 ? -0.794 -33.883 29.519 1.00 94.12 646 GLN A C 1
ATOM 5163 O O . GLN A 1 646 ? -0.460 -34.579 30.483 1.00 94.12 646 GLN A O 1
ATOM 5168 N N . GLU A 1 647 ? -2.006 -33.323 29.453 1.00 92.94 647 GLU A N 1
ATOM 5169 C CA . GLU A 1 647 ? -3.035 -33.580 30.466 1.00 92.94 647 GLU A CA 1
ATOM 5170 C C . GLU A 1 647 ? -3.465 -35.054 30.481 1.00 92.94 647 GLU A C 1
ATOM 5172 O O . GLU A 1 647 ? -3.564 -35.658 31.556 1.00 92.94 647 GLU A O 1
ATOM 5177 N N . CYS A 1 648 ? -3.637 -35.667 29.305 1.00 92.12 648 CYS A N 1
ATOM 5178 C CA . CYS A 1 648 ? -3.938 -37.093 29.190 1.00 92.12 648 CYS A CA 1
ATOM 5179 C C . CYS A 1 648 ? -2.820 -37.957 29.796 1.00 92.12 648 CYS A C 1
ATOM 5181 O O . CYS A 1 648 ? -3.096 -38.863 30.587 1.00 92.12 648 CYS A O 1
ATOM 5183 N N . GLU A 1 649 ? -1.555 -37.668 29.479 1.00 91.81 649 GLU A N 1
ATOM 5184 C CA . GLU A 1 649 ? -0.398 -38.415 29.989 1.00 91.81 649 GLU A CA 1
ATOM 5185 C C . GLU A 1 649 ? -0.256 -38.330 31.503 1.00 91.81 649 GLU A C 1
ATOM 5187 O O . GLU A 1 649 ? -0.055 -39.357 32.157 1.00 91.81 649 GLU A O 1
ATOM 5192 N N . LYS A 1 650 ? -0.414 -37.130 32.074 1.00 89.94 650 LYS A N 1
ATOM 5193 C CA . LYS A 1 650 ? -0.389 -36.922 33.529 1.00 89.94 650 LYS A CA 1
ATOM 5194 C C . LYS A 1 650 ? -1.419 -37.809 34.222 1.00 89.94 650 LYS A C 1
ATOM 5196 O O . LYS A 1 650 ? -1.098 -38.477 35.204 1.00 89.94 650 LYS A O 1
ATOM 5201 N N . LEU A 1 651 ? -2.636 -37.867 33.690 1.00 85.62 651 LEU A N 1
ATOM 5202 C CA . LEU A 1 651 ? -3.731 -38.634 34.282 1.00 85.62 651 LEU A CA 1
ATOM 5203 C C . LEU A 1 651 ? -3.535 -40.150 34.107 1.00 85.62 651 LEU A C 1
ATOM 5205 O O . LEU A 1 651 ? -3.818 -40.930 35.019 1.00 85.62 651 LEU A O 1
ATOM 5209 N N . MET A 1 652 ? -2.977 -40.582 32.973 1.00 84.75 652 MET A N 1
ATOM 5210 C CA . MET A 1 652 ? -2.581 -41.978 32.750 1.00 84.75 652 MET A CA 1
ATOM 5211 C C . MET A 1 652 ? -1.434 -42.411 33.674 1.00 84.75 652 MET A C 1
ATOM 5213 O O . MET A 1 652 ? -1.458 -43.527 34.196 1.00 84.75 652 MET A O 1
ATOM 5217 N N . ALA A 1 653 ? -0.451 -41.541 33.918 1.00 77.19 653 ALA A N 1
ATOM 5218 C CA . ALA A 1 653 ? 0.646 -41.793 34.851 1.00 77.19 653 ALA A CA 1
ATOM 5219 C C . ALA A 1 653 ? 0.148 -41.878 36.303 1.00 77.19 653 ALA A C 1
ATOM 5221 O O . ALA A 1 653 ? 0.562 -42.772 37.038 1.00 77.19 653 ALA A O 1
ATOM 5222 N N . GLN A 1 654 ? -0.801 -41.022 36.695 1.00 72.38 654 GLN A N 1
ATOM 5223 C CA . GLN A 1 654 ? -1.461 -41.090 38.004 1.00 72.38 654 GLN A CA 1
ATOM 5224 C C . GLN A 1 654 ? -2.247 -42.398 38.187 1.00 72.38 654 GLN A C 1
ATOM 5226 O O . GLN A 1 654 ? -2.150 -43.017 39.244 1.00 72.38 654 GLN A O 1
ATOM 5231 N N . LYS A 1 655 ? -2.955 -42.876 37.151 1.00 63.72 655 LYS A N 1
ATOM 5232 C CA . LYS A 1 655 ? -3.624 -44.191 37.179 1.00 63.72 655 LYS A CA 1
ATOM 5233 C C . LYS A 1 655 ? -2.632 -45.358 37.274 1.00 63.72 655 LYS A C 1
ATOM 5235 O O . LYS A 1 655 ? -2.901 -46.299 38.009 1.00 63.72 655 LYS A O 1
ATOM 5240 N N . LYS A 1 656 ? -1.472 -45.280 36.609 1.00 55.59 656 LYS A N 1
ATOM 5241 C CA . LY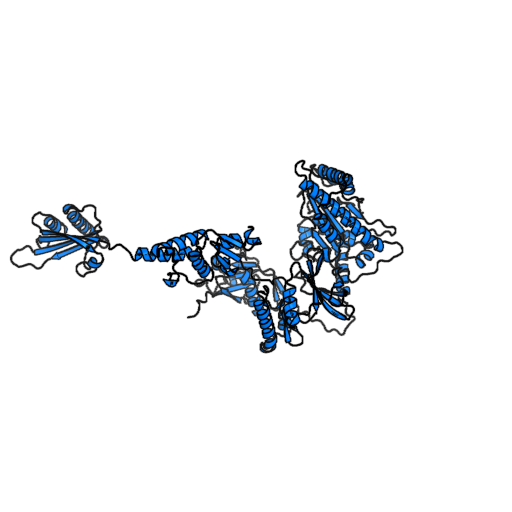S A 1 656 ? -0.390 -46.278 36.743 1.00 55.59 656 LYS A CA 1
ATOM 5242 C C . LYS A 1 656 ? 0.290 -46.255 38.118 1.00 55.59 656 LYS A C 1
ATOM 5244 O O . LYS A 1 656 ? 0.711 -47.300 38.590 1.00 55.59 656 LYS A O 1
ATOM 5249 N N . GLY A 1 657 ? 0.387 -45.094 38.768 1.00 48.03 657 GLY A N 1
ATOM 5250 C CA . GLY A 1 657 ? 0.910 -44.976 40.136 1.00 48.03 657 GLY A CA 1
ATOM 5251 C C . GLY A 1 657 ? -0.062 -45.467 41.216 1.00 48.03 657 GLY A C 1
ATOM 5252 O O . GLY A 1 657 ? 0.373 -45.861 42.295 1.00 48.03 657 GLY A O 1
ATOM 5253 N N . ALA A 1 658 ? -1.366 -45.466 40.925 1.00 50.62 658 ALA A N 1
ATOM 5254 C CA . ALA A 1 658 ? -2.412 -45.935 41.833 1.00 50.62 658 ALA A CA 1
ATOM 5255 C C . ALA A 1 658 ? -2.647 -47.458 41.777 1.00 50.62 658 ALA A C 1
ATOM 5257 O O . ALA A 1 658 ? -3.242 -48.001 42.706 1.00 50.62 658 ALA A O 1
ATOM 5258 N N . ASP A 1 659 ? -2.158 -48.148 40.740 1.00 48.91 659 ASP A N 1
ATOM 5259 C CA . ASP A 1 659 ? -2.362 -49.587 40.538 1.00 48.91 659 ASP A CA 1
ATOM 5260 C C . ASP A 1 659 ? -1.019 -50.331 40.323 1.00 48.91 659 ASP A C 1
ATOM 5262 O O . ASP A 1 659 ? -0.630 -50.661 39.205 1.00 48.91 659 ASP A O 1
ATOM 5266 N N . GLY A 1 660 ? -0.291 -50.575 41.431 1.00 41.59 660 GLY A N 1
ATOM 5267 C CA . GLY A 1 660 ? 0.608 -51.735 41.593 1.00 41.59 660 GLY A CA 1
ATOM 5268 C C . GLY A 1 660 ? 2.138 -51.526 41.663 1.00 41.59 660 GLY A C 1
ATOM 5269 O O . GLY A 1 660 ? 2.818 -51.568 40.647 1.00 41.59 660 GLY A O 1
ATOM 5270 N N . SER A 1 661 ? 2.720 -51.509 42.876 1.00 45.97 661 SER A N 1
ATOM 5271 C CA . SER A 1 661 ? 3.556 -52.623 43.392 1.00 45.97 661 SER A CA 1
ATOM 5272 C C . SER A 1 661 ? 3.861 -52.420 44.889 1.00 45.97 661 SER A C 1
ATOM 5274 O O . SER A 1 661 ? 4.464 -51.429 45.294 1.00 45.97 661 SER A O 1
ATOM 5276 N N . THR A 1 662 ? 3.433 -53.348 45.746 1.00 54.72 662 THR A N 1
ATOM 5277 C CA . THR A 1 662 ? 3.940 -53.438 47.122 1.00 54.72 662 THR A CA 1
ATOM 5278 C C . THR A 1 662 ? 5.333 -54.051 47.042 1.00 54.72 662 THR A C 1
ATOM 5280 O O . THR A 1 662 ? 5.444 -55.249 46.779 1.00 54.72 662 THR A O 1
ATOM 5283 N N . LYS A 1 663 ? 6.394 -53.257 47.238 1.00 63.00 663 LYS A N 1
ATOM 5284 C CA . LYS A 1 663 ? 7.756 -53.798 47.362 1.00 63.00 663 LYS A CA 1
ATOM 5285 C C . LYS A 1 663 ? 7.773 -54.868 48.455 1.00 63.00 663 LYS A C 1
ATOM 5287 O O . LYS A 1 663 ? 7.277 -54.645 49.567 1.00 63.00 663 LYS A O 1
ATOM 5292 N N . ARG A 1 664 ? 8.285 -56.046 48.102 1.00 76.94 664 ARG A N 1
ATOM 5293 C CA . ARG A 1 664 ? 8.416 -57.204 48.989 1.00 76.94 664 ARG A CA 1
ATOM 5294 C C . ARG A 1 664 ? 9.888 -57.395 49.329 1.00 76.94 664 ARG A C 1
ATOM 5296 O O . ARG A 1 664 ? 10.746 -57.194 48.481 1.00 76.94 664 ARG A O 1
ATOM 5303 N N . TYR A 1 665 ? 10.156 -57.783 50.563 1.00 84.62 665 TYR A N 1
ATOM 5304 C CA . TYR A 1 665 ? 11.489 -58.030 51.092 1.00 84.62 665 TYR A CA 1
ATOM 5305 C C . TYR A 1 665 ? 11.535 -59.435 51.670 1.00 84.62 665 TYR A C 1
ATOM 5307 O O . TYR A 1 665 ? 10.546 -59.916 52.231 1.00 84.62 665 TYR A O 1
ATOM 5315 N N . LEU A 1 666 ? 12.684 -60.084 51.554 1.00 87.75 666 LEU A N 1
ATOM 5316 C CA . LEU A 1 666 ? 12.931 -61.377 52.163 1.00 87.75 666 LEU A CA 1
ATOM 5317 C C . LEU A 1 666 ? 13.553 -61.148 53.540 1.00 87.75 666 LEU A C 1
ATOM 5319 O O . LEU A 1 666 ? 14.612 -60.540 53.652 1.00 87.75 666 LEU A O 1
ATOM 5323 N N . LEU A 1 667 ? 12.893 -61.642 54.582 1.00 89.69 667 LEU A N 1
ATOM 5324 C CA . LEU A 1 667 ? 13.386 -61.605 55.952 1.00 89.69 667 LEU A CA 1
ATOM 5325 C C . LEU A 1 667 ? 13.902 -62.991 56.339 1.00 89.69 667 LEU A C 1
ATOM 5327 O O . LEU A 1 667 ? 13.149 -63.968 56.285 1.00 89.69 667 LEU A O 1
ATOM 5331 N N . LEU A 1 668 ? 15.164 -63.061 56.750 1.00 90.25 668 LEU A N 1
ATOM 5332 C CA . LEU A 1 668 ? 15.810 -64.245 57.309 1.00 90.25 668 LEU A CA 1
ATOM 5333 C C . LEU A 1 668 ? 15.959 -64.056 58.818 1.00 90.25 668 LEU A C 1
ATOM 5335 O O . LEU A 1 668 ? 16.503 -63.047 59.253 1.00 90.25 668 LEU A O 1
ATOM 5339 N N . GLY A 1 669 ? 15.486 -65.011 59.609 1.00 88.50 669 GLY A N 1
ATOM 5340 C CA . GLY A 1 669 ? 15.613 -64.995 61.062 1.00 88.50 669 GLY A CA 1
ATOM 5341 C C . GLY A 1 669 ? 16.379 -66.206 61.572 1.00 88.50 669 GLY A C 1
ATOM 5342 O O . GLY A 1 669 ? 16.228 -67.309 61.046 1.00 88.50 669 GLY A O 1
ATOM 5343 N N . CYS A 1 670 ? 17.203 -66.007 62.595 1.00 88.00 670 CYS A N 1
ATOM 5344 C CA . CYS A 1 670 ? 17.950 -67.068 63.251 1.00 88.00 670 CYS A CA 1
ATOM 5345 C C . CYS A 1 670 ? 18.017 -66.840 64.756 1.00 88.00 670 CYS A C 1
ATOM 5347 O O . CYS A 1 670 ? 18.320 -65.738 65.211 1.00 88.00 670 CYS A O 1
ATOM 5349 N N . GLU A 1 671 ? 17.794 -67.909 65.513 1.00 85.56 671 GLU A N 1
ATOM 5350 C CA . GLU A 1 671 ? 17.949 -67.928 66.963 1.00 85.56 671 GLU A CA 1
ATOM 5351 C C . GLU A 1 671 ? 19.004 -68.954 67.383 1.00 85.56 671 GLU A C 1
ATOM 5353 O O . GLU A 1 671 ? 19.028 -70.086 66.883 1.00 85.56 671 GLU A O 1
ATOM 5358 N N . TYR A 1 672 ? 19.915 -68.539 68.263 1.00 84.44 672 TYR A N 1
ATOM 5359 C CA . TYR A 1 672 ? 21.073 -69.332 68.676 1.00 84.44 672 TYR A CA 1
ATOM 5360 C C . TYR A 1 672 ? 21.605 -68.901 70.044 1.00 84.44 672 TYR A C 1
ATOM 5362 O O . TYR A 1 672 ? 21.453 -67.755 70.457 1.00 84.44 672 TYR A O 1
ATOM 5370 N N . GLU A 1 673 ? 22.289 -69.818 70.727 1.00 81.25 673 GLU A N 1
ATOM 5371 C CA . GLU A 1 673 ? 22.997 -69.522 71.972 1.00 81.25 673 GLU A CA 1
ATOM 5372 C C . GLU A 1 673 ? 24.475 -69.208 71.700 1.00 81.25 673 GLU A C 1
ATOM 5374 O O . GLU A 1 673 ? 25.151 -69.933 70.964 1.00 81.25 673 GLU A O 1
ATOM 5379 N N . HIS A 1 674 ? 24.996 -68.145 72.314 1.00 79.06 674 HIS A N 1
ATOM 5380 C CA . HIS A 1 674 ? 26.392 -67.727 72.179 1.00 79.06 674 HIS A CA 1
ATOM 5381 C C . HIS A 1 674 ? 26.945 -67.108 73.469 1.00 79.06 674 HIS A C 1
ATOM 5383 O O . HIS A 1 674 ? 26.191 -66.622 74.309 1.00 79.06 674 HIS A O 1
ATOM 5389 N N . LEU A 1 675 ? 28.269 -67.093 73.633 1.00 74.56 675 LEU A N 1
ATOM 5390 C CA . LEU A 1 675 ? 28.919 -66.352 74.721 1.00 74.56 675 LEU A CA 1
ATOM 5391 C C . LEU A 1 675 ? 28.709 -64.842 74.534 1.00 74.56 675 LEU A C 1
ATOM 5393 O O . LEU A 1 675 ? 28.812 -64.342 73.418 1.00 74.56 675 LEU A O 1
ATOM 5397 N N . ALA A 1 676 ? 28.425 -64.127 75.625 1.00 64.94 676 ALA A N 1
ATOM 5398 C CA . ALA A 1 676 ? 27.849 -62.783 75.558 1.00 64.94 676 ALA A CA 1
ATOM 5399 C C . ALA A 1 676 ? 28.813 -61.640 75.165 1.00 64.94 676 ALA A C 1
ATOM 5401 O O . ALA A 1 676 ? 28.358 -60.537 74.876 1.00 64.94 676 ALA A O 1
ATOM 5402 N N . GLU A 1 677 ? 30.128 -61.882 75.158 1.00 61.84 677 GLU A N 1
ATOM 5403 C CA . GLU A 1 677 ? 31.163 -60.843 74.981 1.00 61.84 677 GLU A CA 1
ATOM 5404 C C . GLU A 1 677 ? 31.936 -60.949 73.652 1.00 61.84 677 GLU A C 1
ATOM 5406 O O . GLU A 1 677 ? 32.997 -60.347 73.491 1.00 61.84 677 GLU A O 1
ATOM 5411 N N . THR A 1 678 ? 31.444 -61.728 72.687 1.00 69.81 678 THR A N 1
ATOM 5412 C CA . THR A 1 678 ? 32.117 -61.923 71.391 1.00 69.81 678 THR A CA 1
ATOM 5413 C C . THR A 1 678 ? 31.556 -61.016 70.294 1.00 69.81 678 THR A C 1
ATOM 5415 O O . THR A 1 678 ? 30.378 -60.679 70.302 1.00 69.81 678 THR A O 1
ATOM 5418 N N . ASP A 1 679 ? 32.392 -60.623 69.330 1.00 77.69 679 ASP A N 1
ATOM 5419 C CA . ASP A 1 679 ? 31.965 -59.774 68.207 1.00 77.69 679 ASP A CA 1
ATOM 5420 C C . ASP A 1 679 ? 31.035 -60.520 67.229 1.00 77.69 679 ASP A C 1
ATOM 5422 O O . ASP A 1 679 ? 31.079 -61.749 67.116 1.00 77.69 679 ASP A O 1
ATOM 5426 N N . LEU A 1 680 ? 30.208 -59.770 66.495 1.00 82.31 680 LEU A N 1
ATOM 5427 C CA . LEU A 1 680 ? 29.163 -60.264 65.597 1.00 82.31 680 LEU A CA 1
ATOM 5428 C C . LEU A 1 680 ? 29.691 -61.289 64.582 1.00 82.31 680 LEU A C 1
ATOM 5430 O O . LEU A 1 680 ? 28.990 -62.242 64.263 1.00 82.31 680 LEU A O 1
ATOM 5434 N N . GLU A 1 681 ? 30.935 -61.152 64.117 1.00 82.88 681 GLU A N 1
ATOM 5435 C CA . GLU A 1 681 ? 31.560 -62.101 63.186 1.00 82.88 681 GLU A CA 1
ATOM 5436 C C . GLU A 1 681 ? 31.587 -63.541 63.739 1.00 82.88 681 GLU A C 1
ATOM 5438 O O . GLU A 1 681 ? 31.241 -64.489 63.028 1.00 82.88 681 GLU A O 1
ATOM 5443 N N . TYR A 1 682 ? 31.881 -63.699 65.034 1.00 82.50 682 TYR A N 1
ATOM 5444 C CA . TYR A 1 682 ? 31.858 -64.995 65.722 1.00 82.50 682 TYR A CA 1
ATOM 5445 C C . TYR A 1 682 ? 30.435 -65.477 66.009 1.00 82.50 682 TYR A C 1
ATOM 5447 O O . TYR A 1 682 ? 30.158 -66.677 65.948 1.00 82.50 682 TYR A O 1
ATOM 5455 N N . HIS A 1 683 ? 29.515 -64.547 66.273 1.00 85.06 683 HIS A N 1
ATOM 5456 C CA . HIS A 1 683 ? 28.098 -64.874 66.398 1.00 85.06 683 HIS A CA 1
ATOM 5457 C C . HIS A 1 683 ? 27.555 -65.461 65.090 1.00 85.06 683 HIS A C 1
ATOM 5459 O O . HIS A 1 683 ? 26.844 -66.464 65.137 1.00 85.06 683 HIS A O 1
ATOM 5465 N N . ILE A 1 684 ? 27.951 -64.922 63.930 1.00 86.00 684 ILE A N 1
ATOM 5466 C CA . ILE A 1 684 ? 27.576 -65.475 62.624 1.00 86.00 684 ILE A CA 1
ATOM 5467 C C . ILE A 1 684 ? 28.128 -66.889 62.426 1.00 86.00 684 ILE A C 1
ATOM 5469 O O . ILE A 1 684 ? 27.380 -67.753 61.975 1.00 86.00 684 ILE A O 1
ATOM 5473 N N . ASP A 1 685 ? 29.387 -67.161 62.792 1.00 84.69 685 ASP A N 1
ATOM 5474 C CA . ASP A 1 685 ? 29.970 -68.511 62.678 1.00 84.69 685 ASP A CA 1
ATOM 5475 C C . ASP A 1 685 ? 29.165 -69.563 63.450 1.00 84.69 685 ASP A C 1
ATOM 5477 O O . ASP A 1 685 ? 29.134 -70.735 63.073 1.00 84.69 685 ASP A O 1
ATOM 5481 N N . THR A 1 686 ? 28.518 -69.165 64.545 1.00 83.44 686 THR A N 1
ATOM 5482 C CA . THR A 1 686 ? 27.612 -70.040 65.288 1.00 83.44 686 THR A CA 1
ATOM 5483 C C . THR A 1 686 ? 26.211 -70.043 64.697 1.00 83.44 686 THR A C 1
ATOM 5485 O O . THR A 1 686 ? 25.639 -71.121 64.571 1.00 83.44 686 THR A O 1
ATOM 5488 N N . ALA A 1 687 ? 25.695 -68.891 64.267 1.00 83.75 687 ALA A N 1
ATOM 5489 C CA . ALA A 1 687 ? 24.384 -68.772 63.644 1.00 83.75 687 ALA A CA 1
ATOM 5490 C C . ALA A 1 687 ? 24.268 -69.612 62.366 1.00 83.75 687 ALA A C 1
ATOM 5492 O O . ALA A 1 687 ? 23.200 -70.137 62.108 1.00 83.75 687 ALA A O 1
ATOM 5493 N N . VAL A 1 688 ? 25.332 -69.802 61.579 1.00 84.44 688 VAL A N 1
ATOM 5494 C CA . VAL A 1 688 ? 25.287 -70.643 60.361 1.00 84.44 688 VAL A CA 1
ATOM 5495 C C . VAL A 1 688 ? 25.389 -72.149 60.640 1.00 84.44 688 VAL A C 1
ATOM 5497 O O . VAL A 1 688 ? 25.267 -72.954 59.716 1.00 84.44 688 VAL A O 1
ATOM 5500 N N . LYS A 1 689 ? 25.616 -72.576 61.892 1.00 82.19 689 LYS A N 1
ATOM 5501 C CA . LYS A 1 689 ? 25.755 -74.006 62.211 1.00 82.19 689 LYS A CA 1
ATOM 5502 C C . LYS A 1 689 ? 24.402 -74.727 62.130 1.00 82.19 689 LYS A C 1
ATOM 5504 O O . LYS A 1 689 ? 23.373 -74.156 62.484 1.00 82.19 689 LYS A O 1
ATOM 5509 N N . PRO A 1 690 ? 24.391 -76.034 61.801 1.00 66.31 690 PRO A N 1
ATOM 5510 C CA . PRO A 1 690 ? 23.154 -76.817 61.683 1.00 66.31 690 PRO A CA 1
ATOM 5511 C C . PRO A 1 690 ? 22.314 -76.935 62.968 1.00 66.31 690 PRO A C 1
ATOM 5513 O O . PRO A 1 690 ? 21.182 -77.399 62.908 1.00 66.31 690 PRO A O 1
ATOM 5516 N N . GLY A 1 691 ? 22.874 -76.584 64.132 1.00 65.62 691 GLY A N 1
ATOM 5517 C CA . GLY A 1 691 ? 22.186 -76.633 65.427 1.00 65.62 691 GLY A CA 1
ATOM 5518 C C . GLY A 1 691 ? 21.378 -75.378 65.779 1.00 65.62 691 GLY A C 1
ATOM 5519 O O . GLY A 1 691 ? 20.736 -75.371 66.825 1.00 65.62 691 GLY A O 1
ATOM 5520 N N . SER A 1 692 ? 21.418 -74.332 64.950 1.00 76.19 692 SER A N 1
ATOM 5521 C CA . SER A 1 692 ? 20.666 -73.083 65.139 1.00 76.19 692 SER A CA 1
ATOM 5522 C C . SER A 1 692 ? 19.299 -73.137 64.449 1.00 76.19 692 SER A C 1
ATOM 5524 O O . SER A 1 692 ? 19.112 -73.877 63.483 1.00 76.19 692 SER A O 1
ATOM 5526 N N . HIS A 1 693 ? 18.323 -72.370 64.942 1.00 80.94 693 HIS A N 1
ATOM 5527 C CA . HIS A 1 693 ? 16.963 -72.373 64.396 1.00 80.94 693 HIS A CA 1
ATOM 5528 C C . HIS A 1 693 ? 16.761 -71.240 63.385 1.00 80.94 693 HIS A C 1
ATOM 5530 O O . HIS A 1 693 ? 16.536 -70.093 63.772 1.00 80.94 693 HIS A O 1
ATOM 5536 N N . HIS A 1 694 ? 16.801 -71.572 62.091 1.00 86.31 694 HIS A N 1
ATOM 5537 C CA . HIS A 1 694 ? 16.583 -70.628 60.987 1.00 86.31 694 HIS A CA 1
ATOM 5538 C C . HIS A 1 694 ? 15.145 -70.644 60.474 1.00 86.31 694 HIS A C 1
ATOM 5540 O O . HIS A 1 694 ? 14.522 -71.698 60.335 1.00 86.31 694 HIS A O 1
ATOM 5546 N N . TRP A 1 695 ? 14.639 -69.477 60.092 1.00 85.44 695 TRP A N 1
ATOM 5547 C CA . TRP A 1 695 ? 13.371 -69.325 59.389 1.00 85.44 695 TRP A CA 1
ATOM 5548 C C . TRP A 1 695 ? 13.442 -68.183 58.376 1.00 85.44 695 TRP A C 1
ATOM 5550 O O . TRP A 1 695 ? 14.317 -67.321 58.433 1.00 85.44 695 TRP A O 1
ATOM 5560 N N . ARG A 1 696 ? 12.515 -68.178 57.414 1.00 88.19 696 ARG A N 1
ATOM 5561 C CA . ARG A 1 696 ? 12.409 -67.106 56.420 1.00 88.19 696 ARG A CA 1
ATOM 5562 C C . ARG A 1 696 ? 10.965 -66.779 56.085 1.00 88.19 696 ARG A C 1
ATOM 5564 O O . ARG A 1 696 ? 10.117 -67.671 56.081 1.00 88.19 696 ARG A O 1
ATOM 5571 N N . THR A 1 697 ? 10.695 -65.519 55.767 1.00 86.00 697 THR A N 1
ATOM 5572 C CA . THR A 1 697 ? 9.377 -65.059 55.313 1.00 86.00 697 THR A CA 1
ATOM 5573 C C . THR A 1 697 ? 9.494 -63.856 54.379 1.00 86.00 697 THR A C 1
ATOM 5575 O O . THR A 1 697 ? 10.542 -63.221 54.308 1.00 86.00 697 THR A O 1
ATOM 5578 N N . ILE A 1 698 ? 8.418 -63.540 53.661 1.00 85.31 698 ILE A N 1
ATOM 5579 C CA . ILE A 1 698 ? 8.341 -62.364 52.791 1.00 85.31 698 ILE A CA 1
ATOM 5580 C C . ILE A 1 698 ? 7.507 -61.297 53.494 1.00 85.31 698 ILE A C 1
ATOM 5582 O O . ILE A 1 698 ? 6.376 -61.558 53.909 1.00 85.31 698 ILE A O 1
ATOM 5586 N N . ILE A 1 699 ? 8.052 -60.091 53.606 1.00 82.94 699 ILE A N 1
ATOM 5587 C CA . ILE A 1 699 ? 7.397 -58.944 54.236 1.00 82.94 699 ILE A CA 1
ATOM 5588 C C . ILE A 1 699 ? 7.214 -57.805 53.235 1.00 82.94 699 ILE A C 1
ATOM 5590 O O . ILE A 1 699 ? 7.933 -57.705 52.246 1.00 82.94 699 ILE A O 1
ATOM 5594 N N . THR A 1 700 ? 6.227 -56.946 53.469 1.00 81.81 700 THR A N 1
ATOM 5595 C CA . THR A 1 700 ? 6.014 -55.732 52.672 1.00 81.81 700 THR A CA 1
ATOM 5596 C C . THR A 1 700 ? 6.804 -54.564 53.251 1.00 81.81 700 THR A C 1
ATOM 5598 O O . THR A 1 700 ? 7.153 -54.566 54.433 1.00 81.81 700 THR A O 1
ATOM 5601 N N . GLU A 1 701 ? 7.029 -53.529 52.442 1.00 77.31 701 GLU A N 1
ATOM 5602 C CA . GLU A 1 701 ? 7.657 -52.277 52.893 1.00 77.31 701 GLU A CA 1
ATOM 5603 C C . GLU A 1 701 ? 6.973 -51.669 54.134 1.00 77.31 701 GLU A C 1
ATOM 5605 O O . GLU A 1 701 ? 7.630 -51.135 55.021 1.00 77.31 701 GLU A O 1
ATOM 5610 N N . GLU A 1 702 ? 5.651 -51.807 54.251 1.00 73.44 702 GLU A N 1
ATOM 5611 C CA . GLU A 1 702 ? 4.892 -51.324 55.409 1.00 73.44 702 GLU A CA 1
ATOM 5612 C C . GLU A 1 702 ? 5.302 -52.026 56.718 1.00 73.44 702 GLU A C 1
ATOM 5614 O O . GLU A 1 702 ? 5.341 -51.401 57.778 1.00 73.44 702 GLU A O 1
ATOM 5619 N N . ARG A 1 703 ? 5.683 -53.311 56.652 1.00 75.44 703 ARG A N 1
ATOM 5620 C CA . ARG A 1 703 ? 6.139 -54.084 57.817 1.00 75.44 703 ARG A CA 1
ATOM 5621 C C . ARG A 1 703 ? 7.506 -53.612 58.322 1.00 75.44 703 ARG A C 1
ATOM 5623 O O . ARG A 1 703 ? 7.728 -53.635 59.529 1.00 75.44 703 ARG A O 1
ATOM 5630 N N . LEU A 1 704 ? 8.384 -53.137 57.432 1.00 73.19 704 LEU A N 1
ATOM 5631 C CA . LEU A 1 704 ? 9.703 -52.595 57.796 1.00 73.19 704 LEU A CA 1
ATOM 5632 C C . LEU A 1 704 ? 9.621 -51.298 58.610 1.00 73.19 704 LEU A C 1
ATOM 5634 O O . LEU A 1 704 ? 10.571 -50.940 59.295 1.00 73.19 704 LEU A O 1
ATOM 5638 N N . ARG A 1 705 ? 8.479 -50.603 58.590 1.00 70.38 705 ARG A N 1
ATOM 5639 C CA . ARG A 1 705 ? 8.267 -49.372 59.369 1.00 70.38 705 ARG A CA 1
ATOM 5640 C C . ARG A 1 705 ? 7.860 -49.640 60.826 1.00 70.38 705 ARG A C 1
ATOM 5642 O O . ARG A 1 705 ? 7.634 -48.698 61.580 1.00 70.38 705 ARG A O 1
ATOM 5649 N N . GLN A 1 706 ? 7.731 -50.908 61.232 1.00 73.81 706 GLN A N 1
ATOM 5650 C CA . GLN A 1 706 ? 7.402 -51.300 62.606 1.00 73.81 706 GLN A CA 1
ATOM 5651 C C . GLN A 1 706 ? 8.643 -51.285 63.512 1.00 73.81 706 GLN A C 1
ATOM 5653 O O . GLN A 1 706 ? 9.763 -51.489 63.054 1.00 73.81 706 GLN A O 1
ATOM 5658 N N . ARG A 1 707 ? 8.432 -51.089 64.821 1.00 63.03 707 ARG A N 1
ATOM 5659 C CA . ARG A 1 707 ? 9.485 -50.767 65.804 1.00 63.03 707 ARG A CA 1
ATOM 5660 C C . ARG A 1 707 ? 10.684 -51.732 65.839 1.00 63.03 707 ARG A C 1
ATOM 5662 O O . ARG A 1 707 ? 11.802 -51.293 66.054 1.00 63.03 707 ARG A O 1
ATOM 5669 N N . GLN A 1 708 ? 10.467 -53.026 65.594 1.00 66.12 708 GLN A N 1
ATOM 5670 C CA . GLN A 1 708 ? 11.547 -54.028 65.536 1.00 66.12 708 GLN A CA 1
ATOM 5671 C C . GLN A 1 708 ? 12.495 -53.852 64.337 1.00 66.12 708 GLN A C 1
ATOM 5673 O O . GLN A 1 708 ? 13.636 -54.288 64.398 1.00 66.12 708 GLN A O 1
ATOM 5678 N N . PHE A 1 709 ? 12.035 -53.219 63.256 1.00 71.75 709 PHE A N 1
ATOM 5679 C CA . PHE A 1 709 ? 12.803 -53.007 62.027 1.00 71.75 709 PHE A CA 1
ATOM 5680 C C . PHE A 1 709 ? 13.292 -51.554 61.886 1.00 71.75 709 PHE A C 1
ATOM 5682 O O . PHE A 1 709 ? 14.239 -51.284 61.153 1.00 71.75 709 PHE A O 1
ATOM 5689 N N . SER A 1 710 ? 12.707 -50.610 62.632 1.00 67.25 710 SER A N 1
ATOM 5690 C CA . SER A 1 710 ? 13.173 -49.217 62.657 1.00 67.25 710 SER A CA 1
ATOM 5691 C C . SER A 1 710 ? 14.512 -49.025 63.378 1.00 67.25 710 SER A C 1
ATOM 5693 O O . SER A 1 710 ? 15.163 -48.010 63.164 1.00 67.25 710 SER A O 1
ATOM 5695 N N . GLU A 1 711 ? 14.913 -49.979 64.224 1.00 74.94 711 GLU A N 1
ATOM 5696 C CA . GLU A 1 711 ? 16.175 -49.977 64.986 1.00 74.94 711 GLU A CA 1
ATOM 5697 C C . GLU A 1 711 ? 17.208 -50.958 64.386 1.00 74.94 711 GLU A C 1
ATOM 5699 O O . GLU A 1 711 ? 18.076 -51.477 65.085 1.00 74.94 711 GLU A O 1
ATOM 5704 N N . MET A 1 712 ? 17.085 -51.271 63.092 1.00 84.62 712 MET A N 1
ATOM 5705 C CA . MET A 1 712 ? 18.076 -52.072 62.370 1.00 84.62 712 MET A CA 1
ATOM 5706 C C . MET A 1 712 ? 19.335 -51.274 62.057 1.00 84.62 712 MET A C 1
ATOM 5708 O O . MET A 1 712 ? 19.284 -50.069 61.812 1.00 84.62 712 MET A O 1
ATOM 5712 N N . ASP A 1 713 ? 20.449 -51.990 61.989 1.00 85.19 713 ASP A N 1
ATOM 5713 C CA . ASP A 1 713 ? 21.672 -51.494 61.385 1.00 85.19 713 ASP A CA 1
ATOM 5714 C C . ASP A 1 713 ? 21.534 -51.542 59.859 1.00 85.19 713 ASP A C 1
ATOM 5716 O O . ASP A 1 713 ? 21.081 -52.540 59.285 1.00 85.19 713 ASP A O 1
ATOM 5720 N N . TYR A 1 714 ? 21.947 -50.457 59.202 1.00 86.81 714 TYR A N 1
ATOM 5721 C CA . TYR A 1 714 ? 21.943 -50.341 57.746 1.00 86.81 714 TYR A CA 1
ATOM 5722 C C . TYR A 1 714 ? 23.388 -50.303 57.233 1.00 86.81 714 TYR A C 1
ATOM 5724 O O . TYR A 1 714 ? 24.192 -49.531 57.770 1.00 86.81 714 TYR A O 1
ATOM 5732 N N . PRO A 1 715 ? 23.730 -51.074 56.180 1.00 83.94 715 PRO A N 1
ATOM 5733 C CA . PRO A 1 715 ? 25.084 -51.100 55.625 1.00 83.94 715 PRO A CA 1
ATOM 5734 C C . PRO A 1 715 ? 25.608 -49.703 55.266 1.00 83.94 715 PRO A C 1
ATOM 5736 O O . PRO A 1 715 ? 26.764 -49.375 55.503 1.00 83.94 715 PRO A O 1
ATOM 5739 N N . GLU A 1 716 ? 24.725 -48.857 54.741 1.00 82.25 716 GLU A N 1
ATOM 5740 C CA . GLU A 1 716 ? 25.020 -47.501 54.272 1.00 82.25 716 GLU A CA 1
ATOM 5741 C C . GLU A 1 716 ? 25.413 -46.511 55.384 1.00 82.25 716 GLU A C 1
ATOM 5743 O O . GLU A 1 716 ? 26.026 -45.485 55.089 1.00 82.25 716 GLU A O 1
ATOM 5748 N N . TYR A 1 717 ? 25.147 -46.824 56.659 1.00 80.12 717 TYR A N 1
ATOM 5749 C CA . TYR A 1 717 ? 25.562 -45.993 57.799 1.00 80.12 717 TYR A CA 1
ATOM 5750 C C . TYR A 1 717 ? 26.866 -46.456 58.466 1.00 80.12 717 TYR A C 1
ATOM 5752 O O . TYR A 1 717 ? 27.344 -45.798 59.391 1.00 80.12 717 TYR A O 1
ATOM 5760 N N . LEU A 1 718 ? 27.474 -47.553 58.002 1.00 80.44 718 LEU A N 1
ATOM 5761 C CA . LEU A 1 718 ? 28.713 -48.100 58.556 1.00 80.44 718 LEU A CA 1
ATOM 5762 C C . LEU A 1 718 ? 29.874 -47.918 57.571 1.00 80.44 718 LEU A C 1
ATOM 5764 O O . LEU A 1 718 ? 30.078 -48.724 56.670 1.00 80.44 718 LEU A O 1
ATOM 5768 N N . SER A 1 719 ? 30.671 -46.865 57.764 1.00 73.31 719 SER A N 1
ATOM 5769 C CA . SER A 1 719 ? 31.806 -46.528 56.886 1.00 73.31 719 SER A CA 1
ATOM 5770 C C . SER A 1 719 ? 33.189 -46.868 57.461 1.00 73.31 719 SER A C 1
ATOM 5772 O O . SER A 1 719 ? 34.206 -46.589 56.826 1.00 73.31 719 SER A O 1
ATOM 5774 N N . GLU A 1 720 ? 33.252 -47.426 58.671 1.00 78.81 720 GLU A N 1
ATOM 5775 C CA . GLU A 1 720 ? 34.501 -47.764 59.369 1.00 78.81 720 GLU A CA 1
ATOM 5776 C C . GLU A 1 720 ? 34.941 -49.213 59.099 1.00 78.81 720 GLU A C 1
ATOM 5778 O O . GLU A 1 720 ? 34.129 -50.063 58.741 1.00 78.81 720 GLU A O 1
ATOM 5783 N N . PHE A 1 721 ? 36.229 -49.524 59.302 1.00 76.44 721 PHE A N 1
ATOM 5784 C CA . PHE A 1 721 ? 36.790 -50.859 59.031 1.00 76.44 721 PHE A CA 1
ATOM 5785 C C . PHE A 1 721 ? 36.050 -51.987 59.773 1.00 76.44 721 PHE A C 1
ATOM 5787 O O . PHE A 1 721 ? 35.723 -53.004 59.166 1.00 76.44 721 PHE A O 1
ATOM 5794 N N . GLU A 1 722 ? 35.711 -51.786 61.051 1.00 77.38 722 GLU A N 1
ATOM 5795 C CA . GLU A 1 722 ? 34.893 -52.743 61.814 1.00 77.38 722 GLU A CA 1
ATOM 5796 C C . GLU A 1 722 ? 33.443 -52.821 61.303 1.00 77.38 722 GLU A C 1
ATOM 5798 O O . GLU A 1 722 ? 32.814 -53.877 61.343 1.00 77.38 722 GLU A O 1
ATOM 5803 N N . GLY A 1 723 ? 32.917 -51.728 60.743 1.00 82.06 723 GLY A N 1
ATOM 5804 C CA . GLY A 1 723 ? 31.612 -51.699 60.081 1.00 82.06 723 GLY A CA 1
ATOM 5805 C C . GLY A 1 723 ? 31.560 -52.611 58.852 1.00 82.06 723 GLY A C 1
ATOM 5806 O O . GLY A 1 723 ? 30.647 -53.426 58.725 1.00 82.06 723 GLY A O 1
ATOM 5807 N N . TYR A 1 724 ? 32.583 -52.557 57.993 1.00 82.00 724 TYR A N 1
ATOM 5808 C CA . TYR A 1 724 ? 32.674 -53.433 56.818 1.00 82.00 724 TYR A CA 1
ATOM 5809 C C . TYR A 1 724 ? 32.818 -54.912 57.187 1.00 82.00 724 TYR A C 1
ATOM 5811 O O . TYR A 1 724 ? 32.267 -55.767 56.494 1.00 82.00 724 TYR A O 1
ATOM 5819 N N . ARG A 1 725 ? 33.504 -55.234 58.294 1.00 84.25 725 ARG A N 1
ATOM 5820 C CA . ARG A 1 725 ? 33.583 -56.617 58.795 1.00 84.25 725 ARG A CA 1
ATOM 5821 C C . ARG A 1 725 ? 32.220 -57.142 59.238 1.00 84.25 725 ARG A C 1
ATOM 5823 O O . ARG A 1 725 ? 31.881 -58.280 58.918 1.00 84.25 725 ARG A O 1
ATOM 5830 N N . LYS A 1 726 ? 31.407 -56.308 59.893 1.00 85.69 726 LYS A N 1
ATOM 5831 C CA . LYS A 1 726 ? 30.028 -56.659 60.272 1.00 85.69 726 LYS A CA 1
ATOM 5832 C C . LYS A 1 726 ? 29.132 -56.878 59.056 1.00 85.69 726 LYS A C 1
ATOM 5834 O O . LYS A 1 726 ? 28.437 -57.890 59.011 1.00 85.69 726 LYS A O 1
ATOM 5839 N N . ILE A 1 727 ? 29.200 -55.995 58.056 1.00 87.81 727 ILE A N 1
ATOM 5840 C CA . ILE A 1 727 ? 28.455 -56.154 56.795 1.00 87.81 727 ILE A CA 1
ATOM 5841 C C . ILE A 1 727 ? 28.833 -57.482 56.128 1.00 87.81 727 ILE A C 1
ATOM 5843 O O . ILE A 1 727 ? 27.958 -58.305 55.867 1.00 87.81 727 ILE A O 1
ATOM 5847 N N . ALA A 1 728 ? 30.131 -57.747 55.951 1.00 85.75 728 ALA A N 1
ATOM 5848 C CA . ALA A 1 728 ? 30.613 -58.979 55.329 1.00 85.75 728 ALA A CA 1
ATOM 5849 C C . ALA A 1 728 ? 30.191 -60.241 56.106 1.00 85.75 728 ALA A C 1
ATOM 5851 O O . ALA A 1 728 ? 29.859 -61.265 55.503 1.00 85.75 728 ALA A O 1
ATOM 5852 N N . ALA A 1 729 ? 30.162 -60.182 57.443 1.00 88.00 729 ALA A N 1
ATOM 5853 C CA . ALA A 1 729 ? 29.674 -61.280 58.269 1.00 88.00 729 ALA A CA 1
ATOM 5854 C C . ALA A 1 729 ? 28.174 -61.545 58.035 1.00 88.00 729 ALA A C 1
ATOM 5856 O O . ALA A 1 729 ? 27.778 -62.698 57.860 1.00 88.00 729 ALA A O 1
ATOM 5857 N N . VAL A 1 730 ? 27.341 -60.505 57.972 1.00 90.69 730 VAL A N 1
ATOM 5858 C CA . VAL A 1 730 ? 25.889 -60.632 57.744 1.00 90.69 730 VAL A CA 1
ATOM 5859 C C . VAL A 1 730 ? 25.570 -61.084 56.313 1.00 90.69 730 VAL A C 1
ATOM 5861 O O . VAL A 1 730 ? 24.714 -61.946 56.112 1.00 90.69 730 VAL A O 1
ATOM 5864 N N . GLU A 1 731 ? 26.298 -60.593 55.312 1.00 89.56 731 GLU A N 1
ATOM 5865 C CA . GLU A 1 731 ? 26.173 -61.065 53.926 1.00 89.56 731 GLU A CA 1
ATOM 5866 C C . GLU A 1 731 ? 26.580 -62.537 53.791 1.00 89.56 731 GLU A C 1
ATOM 5868 O O . GLU A 1 731 ? 25.919 -63.315 53.098 1.00 89.56 731 GLU A O 1
ATOM 5873 N N . ARG A 1 732 ? 27.625 -62.964 54.513 1.00 88.94 732 ARG A N 1
ATOM 5874 C CA . ARG A 1 732 ? 28.013 -64.378 54.589 1.00 88.94 732 ARG A CA 1
ATOM 5875 C C . ARG A 1 732 ? 26.892 -65.232 55.181 1.00 88.94 732 ARG A C 1
ATOM 5877 O O . ARG A 1 732 ? 26.635 -66.312 54.658 1.00 88.94 732 ARG A O 1
ATOM 5884 N N . PHE A 1 733 ? 26.187 -64.750 56.206 1.00 90.31 733 PHE A N 1
ATOM 5885 C CA . PHE A 1 733 ? 25.010 -65.443 56.737 1.00 90.31 733 PHE A CA 1
ATOM 5886 C C . PHE A 1 733 ? 23.916 -65.610 55.667 1.00 90.31 733 PHE A C 1
ATOM 5888 O O . PHE A 1 733 ? 23.443 -66.725 55.450 1.00 90.31 733 PHE A O 1
ATOM 5895 N N . ALA A 1 734 ? 23.558 -64.546 54.940 1.00 89.19 734 ALA A N 1
ATOM 5896 C CA . ALA A 1 734 ? 22.571 -64.620 53.855 1.00 89.19 734 ALA A CA 1
ATOM 5897 C C . ALA A 1 734 ? 22.982 -65.610 52.747 1.00 89.19 734 ALA A C 1
ATOM 5899 O O . ALA A 1 734 ? 22.157 -66.389 52.256 1.00 89.19 734 ALA A O 1
ATOM 5900 N N . LYS A 1 735 ? 24.274 -65.636 52.404 1.00 88.44 735 LYS A N 1
ATOM 5901 C CA . LYS A 1 735 ? 24.855 -66.567 51.432 1.00 88.44 735 LYS A CA 1
ATOM 5902 C C . LYS A 1 735 ? 24.743 -68.026 51.872 1.00 88.44 735 LYS A C 1
ATOM 5904 O O . LYS A 1 735 ? 24.299 -68.850 51.075 1.00 88.44 735 LYS A O 1
ATOM 5909 N N . GLU A 1 736 ? 25.086 -68.343 53.118 1.00 87.06 736 GLU A N 1
ATOM 5910 C CA . GLU A 1 736 ? 24.955 -69.703 53.667 1.00 87.06 736 GLU A CA 1
ATOM 5911 C C . GLU A 1 736 ? 23.484 -70.146 53.770 1.00 87.06 736 GLU A C 1
ATOM 5913 O O . GLU A 1 736 ? 23.173 -71.326 53.620 1.00 87.06 736 GLU A O 1
ATOM 5918 N N . MET A 1 737 ? 22.547 -69.202 53.930 1.00 86.00 737 MET A N 1
ATOM 5919 C CA . MET A 1 737 ? 21.101 -69.471 53.877 1.00 86.00 737 MET A CA 1
ATOM 5920 C C . MET A 1 737 ? 20.549 -69.643 52.446 1.00 86.00 737 MET A C 1
ATOM 5922 O O . MET A 1 737 ? 19.344 -69.847 52.266 1.00 86.00 737 MET A O 1
ATOM 5926 N N . GLY A 1 738 ? 21.414 -69.591 51.427 1.00 83.88 738 GLY A N 1
ATOM 5927 C CA . GLY A 1 738 ? 21.073 -69.839 50.025 1.00 83.88 738 GLY A CA 1
ATOM 5928 C C . GLY A 1 738 ? 20.640 -68.602 49.235 1.00 83.88 738 GLY A C 1
ATOM 5929 O O . GLY A 1 738 ? 20.022 -68.757 48.183 1.00 83.88 738 GLY A O 1
ATOM 5930 N N . PHE A 1 739 ? 20.953 -67.392 49.713 1.00 85.75 739 PHE A N 1
ATOM 5931 C CA . PHE A 1 739 ? 20.574 -66.125 49.073 1.00 85.75 739 PHE A CA 1
ATOM 5932 C C . PHE A 1 739 ? 21.783 -65.209 48.801 1.00 85.75 739 PHE A C 1
ATOM 5934 O O . PHE A 1 739 ? 21.835 -64.099 49.326 1.00 85.75 739 PHE A O 1
ATOM 5941 N N . PRO A 1 740 ? 22.769 -65.644 47.991 1.00 74.44 740 PRO A N 1
ATOM 5942 C CA . PRO A 1 740 ? 23.983 -64.864 47.731 1.00 74.44 740 PRO A CA 1
ATOM 5943 C C . PRO A 1 740 ? 23.752 -63.593 46.904 1.00 74.44 740 PRO A C 1
ATOM 5945 O O . PRO A 1 740 ? 24.545 -62.665 47.005 1.00 74.44 740 PRO A O 1
ATOM 5948 N N . ASP A 1 741 ? 22.702 -63.569 46.079 1.00 77.62 741 ASP A N 1
ATOM 5949 C CA . ASP A 1 741 ? 22.516 -62.545 45.042 1.00 77.62 741 ASP A CA 1
ATOM 5950 C C . ASP A 1 741 ? 21.503 -61.454 45.427 1.00 77.62 741 ASP A C 1
ATOM 5952 O O . ASP A 1 741 ? 21.259 -60.532 44.650 1.00 77.62 741 ASP A O 1
ATOM 5956 N N . TYR A 1 742 ? 20.888 -61.554 46.610 1.00 83.81 742 TYR A N 1
ATOM 5957 C CA . TYR A 1 742 ? 19.906 -60.573 47.068 1.00 83.81 742 TYR A CA 1
ATOM 5958 C C . TYR A 1 742 ? 20.606 -59.441 47.839 1.00 83.81 742 TYR A C 1
ATOM 5960 O O . TYR A 1 742 ? 21.313 -59.732 48.807 1.00 83.81 742 TYR A O 1
ATOM 5968 N N . PRO A 1 743 ? 20.405 -58.159 47.470 1.00 88.06 743 PRO A N 1
ATOM 5969 C CA . PRO A 1 743 ? 21.053 -57.039 48.148 1.00 88.06 743 PRO A CA 1
ATOM 5970 C C . PRO A 1 743 ? 20.641 -56.930 49.620 1.00 88.06 743 PRO A C 1
ATOM 5972 O O . PRO A 1 743 ? 19.447 -56.962 49.938 1.00 88.06 743 PRO A O 1
ATOM 5975 N N . LEU A 1 744 ? 21.623 -56.754 50.509 1.00 88.69 744 LEU A N 1
ATOM 5976 C CA . LEU A 1 744 ? 21.391 -56.527 51.934 1.00 88.69 744 LEU A CA 1
ATOM 5977 C C . LEU A 1 744 ? 20.797 -55.133 52.168 1.00 88.69 744 LEU A C 1
ATOM 5979 O O . LEU A 1 744 ? 21.385 -54.126 51.787 1.00 88.69 744 LEU A O 1
ATOM 5983 N N . VAL A 1 745 ? 19.634 -55.087 52.818 1.00 89.69 745 VAL A N 1
ATOM 5984 C CA . VAL A 1 745 ? 18.937 -53.842 53.179 1.00 89.69 745 VAL A CA 1
ATOM 5985 C C . VAL A 1 745 ? 19.282 -53.425 54.606 1.00 89.69 745 VAL A C 1
ATOM 5987 O O . VAL A 1 745 ? 19.513 -52.250 54.862 1.00 89.69 745 VAL A O 1
ATOM 5990 N N . GLY A 1 746 ? 19.341 -54.379 55.535 1.00 89.31 746 GLY A N 1
ATOM 5991 C CA . GLY A 1 746 ? 19.670 -54.121 56.937 1.00 89.31 746 GLY A CA 1
ATOM 5992 C C . GLY A 1 746 ? 19.557 -55.372 57.799 1.00 89.31 746 GLY A C 1
ATOM 5993 O O . GLY A 1 746 ? 19.076 -56.413 57.337 1.00 89.31 746 GLY A O 1
ATOM 5994 N N . TRP A 1 747 ? 20.005 -55.289 59.049 1.00 91.62 747 TRP A N 1
ATOM 5995 C CA . TRP A 1 747 ? 19.886 -56.383 60.013 1.00 91.62 747 TRP A CA 1
ATOM 5996 C C . TRP A 1 747 ? 19.621 -55.891 61.436 1.00 91.62 747 TRP A C 1
ATOM 5998 O O . TRP A 1 747 ? 19.902 -54.751 61.791 1.00 91.62 747 TRP A O 1
ATOM 6008 N N . HIS A 1 748 ? 19.093 -56.775 62.275 1.00 88.56 748 HIS A N 1
ATOM 6009 C CA . HIS A 1 748 ? 18.923 -56.562 63.707 1.00 88.56 748 HIS A CA 1
ATOM 6010 C C . HIS A 1 748 ? 19.579 -57.717 64.462 1.00 88.56 748 HIS A C 1
ATOM 6012 O O . HIS A 1 748 ? 19.289 -58.876 64.165 1.00 88.56 748 HIS A O 1
ATOM 6018 N N . HIS A 1 749 ? 20.451 -57.424 65.428 1.00 87.94 749 HIS A N 1
ATOM 6019 C CA . HIS A 1 749 ? 21.110 -58.434 66.257 1.00 87.94 749 HIS A CA 1
ATOM 6020 C C . HIS A 1 749 ? 21.018 -58.048 67.733 1.00 87.94 749 HIS A C 1
ATOM 6022 O O . HIS A 1 749 ? 21.663 -57.096 68.172 1.00 87.94 749 HIS A O 1
ATOM 6028 N N . THR A 1 750 ? 20.234 -58.798 68.507 1.00 79.44 750 THR A N 1
ATOM 6029 C CA . THR A 1 750 ? 19.987 -58.500 69.926 1.00 79.44 750 THR A CA 1
ATOM 6030 C C . THR A 1 750 ? 19.959 -59.764 70.785 1.00 79.44 750 THR A C 1
ATOM 6032 O O . THR A 1 750 ? 19.535 -60.820 70.304 1.00 79.44 750 THR A O 1
ATOM 6035 N N . PRO A 1 751 ? 20.360 -59.684 72.067 1.00 74.75 751 PRO A N 1
ATOM 6036 C CA . PRO A 1 751 ? 20.163 -60.778 73.010 1.00 74.75 751 PRO A CA 1
ATOM 6037 C C . PRO A 1 751 ? 18.662 -60.996 73.279 1.00 74.75 751 PRO A C 1
ATOM 6039 O O . PRO A 1 751 ? 17.926 -60.047 73.541 1.00 74.75 751 PRO A O 1
ATOM 6042 N N . GLY A 1 752 ? 18.208 -62.245 73.196 1.00 62.09 752 GLY A N 1
ATOM 6043 C CA . GLY A 1 752 ? 16.857 -62.683 73.550 1.00 62.09 752 GLY A CA 1
ATOM 6044 C C . GLY A 1 752 ? 16.699 -62.972 75.049 1.00 62.09 752 GLY A C 1
ATOM 6045 O O . GLY A 1 752 ? 17.677 -63.109 75.784 1.00 62.09 752 GLY A O 1
ATOM 6046 N N . GLU A 1 753 ? 15.455 -63.075 75.525 1.00 57.38 753 GLU A N 1
ATOM 6047 C CA . GLU A 1 753 ? 15.154 -63.341 76.941 1.00 57.38 753 GLU A CA 1
ATOM 6048 C C . GLU A 1 753 ? 15.606 -64.759 77.353 1.00 57.38 753 GLU A C 1
ATOM 6050 O O . GLU A 1 753 ? 15.022 -65.761 76.946 1.00 57.38 753 GLU A O 1
ATOM 6055 N N . SER A 1 754 ? 16.663 -64.869 78.167 1.00 54.59 754 SER A N 1
ATOM 6056 C CA . SER A 1 754 ? 17.205 -66.165 78.600 1.00 54.59 754 SER A CA 1
ATOM 6057 C C . SER A 1 754 ? 16.454 -66.752 79.805 1.00 54.59 754 SER A C 1
ATOM 6059 O O . SER A 1 754 ? 16.394 -66.122 80.865 1.00 54.59 754 SER A O 1
ATOM 6061 N N . CYS A 1 755 ? 15.999 -68.007 79.716 1.00 48.09 755 CYS A N 1
ATOM 6062 C CA . CYS A 1 755 ? 15.669 -68.823 80.892 1.00 48.09 755 CYS A CA 1
ATOM 6063 C C . CYS A 1 755 ? 16.964 -69.420 81.475 1.00 48.09 755 CYS A C 1
ATOM 6065 O O . CYS A 1 755 ? 17.655 -70.193 80.822 1.00 48.09 755 CYS A O 1
ATOM 6067 N N . GLY A 1 756 ? 17.322 -69.009 82.693 1.00 51.88 756 GLY A N 1
ATOM 6068 C CA . GLY A 1 756 ? 18.679 -69.141 83.231 1.00 51.88 756 GLY A CA 1
ATOM 6069 C C . GLY A 1 756 ? 19.249 -70.554 83.452 1.00 51.88 756 GLY A C 1
ATOM 6070 O O . GLY A 1 756 ? 18.527 -71.535 83.629 1.00 51.88 756 GLY A O 1
ATOM 6071 N N . ARG A 1 757 ? 20.590 -70.550 83.599 1.00 54.03 757 ARG A N 1
ATOM 6072 C CA . ARG A 1 757 ? 21.563 -71.622 83.943 1.00 54.03 757 ARG A CA 1
ATOM 6073 C C . ARG A 1 757 ? 22.423 -72.199 82.798 1.00 54.03 757 ARG A C 1
ATOM 6075 O O . ARG A 1 757 ? 22.979 -73.281 82.961 1.00 54.03 757 ARG A O 1
ATOM 6082 N N . SER A 1 758 ? 22.637 -71.442 81.719 1.00 57.78 758 SER A N 1
ATOM 6083 C CA . SER A 1 758 ? 23.746 -71.634 80.762 1.00 57.78 758 SER A CA 1
ATOM 6084 C C . SER A 1 758 ? 24.664 -70.397 80.788 1.00 57.78 758 SER A C 1
ATOM 6086 O O . SER A 1 758 ? 24.148 -69.298 80.986 1.00 57.78 758 SER A O 1
ATOM 6088 N N . PRO A 1 759 ? 26.000 -70.521 80.635 1.00 58.78 759 PRO A N 1
ATOM 6089 C CA . PRO A 1 759 ? 26.880 -69.363 80.441 1.00 58.78 759 PRO A CA 1
ATOM 6090 C C . PRO A 1 759 ? 26.698 -68.699 79.062 1.00 58.78 759 PRO A C 1
ATOM 6092 O O . PRO A 1 759 ? 27.224 -67.609 78.846 1.00 58.78 759 PRO A O 1
ATOM 6095 N N . ASN A 1 760 ? 25.960 -69.333 78.143 1.00 66.94 760 ASN A N 1
ATOM 6096 C CA . ASN A 1 760 ? 25.607 -68.762 76.848 1.00 66.94 760 ASN A CA 1
ATOM 6097 C C . ASN A 1 760 ? 24.293 -67.971 76.951 1.00 66.94 760 ASN A C 1
ATOM 6099 O O . ASN A 1 760 ? 23.332 -68.432 77.568 1.00 66.94 760 ASN A O 1
ATOM 6103 N N . ALA A 1 761 ? 24.249 -66.798 76.322 1.00 72.19 761 ALA A N 1
ATOM 6104 C CA . ALA A 1 761 ? 23.040 -66.002 76.155 1.00 72.19 761 ALA A CA 1
ATOM 6105 C C . ALA A 1 761 ? 22.338 -66.366 74.837 1.00 72.19 761 ALA A C 1
ATOM 6107 O O . ALA A 1 761 ? 22.990 -66.734 73.857 1.00 72.19 761 ALA A O 1
ATOM 6108 N N . HIS A 1 762 ? 21.005 -66.274 74.822 1.00 81.00 762 HIS A N 1
ATOM 6109 C CA . HIS A 1 762 ? 20.205 -66.460 73.609 1.00 81.00 762 HIS A CA 1
ATOM 6110 C C . HIS A 1 762 ? 20.293 -65.198 72.757 1.00 81.00 762 HIS A C 1
ATOM 6112 O O . HIS A 1 762 ? 20.214 -64.099 73.299 1.00 81.00 762 HIS A O 1
ATOM 6118 N N . TYR A 1 763 ? 20.438 -65.332 71.445 1.00 82.38 763 TYR A N 1
ATOM 6119 C CA . TYR A 1 763 ? 20.498 -64.220 70.499 1.00 82.38 763 TYR A CA 1
ATOM 6120 C C . TYR A 1 763 ? 19.512 -64.433 69.361 1.00 82.38 763 TYR A C 1
ATOM 6122 O O . TYR A 1 763 ? 19.312 -65.559 68.900 1.00 82.38 763 TYR A O 1
ATOM 6130 N N . GLN A 1 764 ? 18.934 -63.328 68.892 1.00 85.88 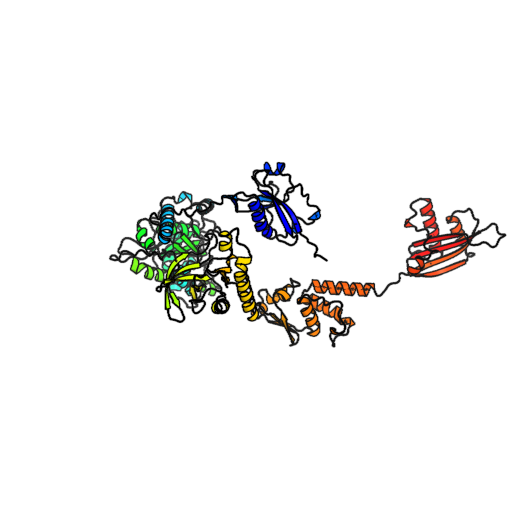764 GLN A N 1
ATOM 6131 C CA . GLN A 1 764 ? 18.127 -63.280 67.682 1.00 85.88 764 GLN A CA 1
ATOM 6132 C C . GLN A 1 764 ? 18.820 -62.396 66.644 1.00 85.88 764 GLN A C 1
ATOM 6134 O O . GLN A 1 764 ? 19.164 -61.244 66.918 1.00 85.88 764 GLN A O 1
ATOM 6139 N N . LEU A 1 765 ? 19.004 -62.954 65.448 1.00 88.56 765 LEU A N 1
ATOM 6140 C CA . LEU A 1 765 ? 19.502 -62.261 64.268 1.00 88.56 765 LEU A CA 1
ATOM 6141 C C . LEU A 1 765 ? 18.402 -62.216 63.207 1.00 88.56 765 LEU A C 1
ATOM 6143 O O . LEU A 1 765 ? 17.876 -63.257 62.813 1.00 88.56 765 LEU A O 1
ATOM 6147 N N . LEU A 1 766 ? 18.087 -61.017 62.725 1.00 90.38 766 LEU A N 1
ATOM 6148 C CA . LEU A 1 766 ? 17.162 -60.763 61.624 1.00 90.38 766 LEU A CA 1
ATOM 6149 C C . LEU A 1 766 ? 17.917 -60.075 60.488 1.00 90.38 766 LEU A C 1
ATOM 6151 O O . LEU A 1 766 ? 18.574 -59.071 60.729 1.00 90.38 766 LEU A O 1
ATOM 6155 N N . VAL A 1 767 ? 17.813 -60.580 59.261 1.00 91.56 767 VAL A N 1
ATOM 6156 C CA . VAL A 1 767 ? 18.490 -60.039 58.072 1.00 91.56 767 VAL A CA 1
ATOM 6157 C C . VAL A 1 767 ? 17.461 -59.789 56.975 1.00 91.56 767 VAL A C 1
ATOM 6159 O O . VAL A 1 767 ? 16.706 -60.693 56.615 1.00 91.56 767 VAL A O 1
ATOM 6162 N N . VAL A 1 768 ? 17.422 -58.567 56.446 1.00 91.00 768 VAL A N 1
ATOM 6163 C CA . VAL A 1 768 ? 16.462 -58.131 55.423 1.00 91.00 768 VAL A CA 1
ATOM 6164 C C . VAL A 1 768 ? 17.166 -57.972 54.084 1.00 91.00 768 VAL A C 1
ATOM 6166 O O . VAL A 1 768 ? 18.130 -57.218 53.970 1.00 91.00 768 VAL A O 1
ATOM 6169 N N . LEU A 1 769 ? 16.641 -58.641 53.060 1.00 89.56 769 LEU A N 1
ATOM 6170 C CA . LEU A 1 769 ? 17.160 -58.619 51.697 1.00 89.56 769 LEU A CA 1
ATOM 6171 C C . LEU A 1 769 ? 16.101 -58.078 50.721 1.00 89.56 769 LEU A C 1
ATOM 6173 O O . LEU A 1 769 ? 14.905 -58.361 50.863 1.00 89.56 769 LEU A O 1
ATOM 6177 N N . ALA A 1 770 ? 16.527 -57.299 49.727 1.00 86.69 770 ALA A N 1
ATOM 6178 C CA . ALA A 1 770 ? 15.643 -56.749 48.696 1.00 86.69 770 ALA A CA 1
ATOM 6179 C C . ALA A 1 770 ? 15.330 -57.813 47.634 1.00 86.69 770 ALA A C 1
ATOM 6181 O O . ALA A 1 770 ? 16.270 -58.344 47.048 1.00 86.69 770 ALA A O 1
ATOM 6182 N N . MET A 1 771 ? 14.041 -58.124 47.410 1.00 73.31 771 MET A N 1
ATOM 6183 C CA . MET A 1 771 ? 13.589 -59.137 46.436 1.00 73.31 771 MET A CA 1
ATOM 6184 C C . MET A 1 771 ? 13.397 -58.617 45.019 1.00 73.31 771 MET A C 1
ATOM 6186 O O . MET A 1 771 ? 12.972 -57.448 44.868 1.00 73.31 771 MET A O 1
#

Foldseek 3Di:
DDDPQQKFKAWEDEQLDDLVDIFIFIDHQADFQLVCVVRVQVRNVVVVPLKTWAPKFKWFDWAASVVRNPDNDDDPPIDTGDRGDGNCVLVVDRVPDDPRTGGIYIYTDIGHNDPPPPPVPPCPPDDAPLSVQVVLLLQLLCVLAPDDCVQQPQAPVSVVVCCVDSNHEQAPVPVLSPAFPCCQLDVLLLLLLVLLPDPDDDDPQLLVLLQLLQAQLQDQDPWQVVSLVSRVVSLCSNLVAHWACDPLCVPPRWTFGWQDFPAPQTQTAEIEHTTRAVPPGNDDSLVVQLSVLSNVCSDPSNVQVVQQAQRWHKYWYRHRQWIWIWIWGRTSHIYIYTSDDTQRSHDDPPPVVSSRSSSSNSVSSNSSSVVVNVVCVVCRDPVDRRDRDSQSNAGPDQWAQFPVGIWGKGFRAADDDSSDNWNWTWIAIPVGFIKIKGKALAAPFVLQCQCVVVVQAFAWGHPGQCQGRPNITITMGGPFFAFQVVVCVVPVPDDPVLLVQQVVSVVVSQVSQVVVQKDQQDDDRRQWGQGPVSHTHGHDSRRIDHQDWAWEAEPNDTDTDGPQLCPVQPPWQSCCQCVHDHVCVVVSYHYDDADVLLVVLVSCVSVVDDCPPPDPVSQDPVDDPVCSLVRNLVVCVVGVSVVSNVVSVVVVVVVVVVDDDFFKKKKKKKKDWAQDPDDVLVVLVRRLDPPIDIDMDIDTPVVCPDPQNVPWDALVVQPDPVSVSNVVSLLVSCVSVPRNPFDWGTKDKDFDDDPDDDSITMIMIMTITGD

Sequence (771 aa):
MSKNDTSFELCCFLLRGKPDKTFSIRVASDLKVAELVPDIKRGYDQLATNRILTNIALYKVDATIEELSKLEDPPESSYPLLLISDLKDYWPDPEQIDKNRIQLLVKAEVVAIQPRKESVEPISQSSSEFGQLKLRQDNTVEGFRYFPPSAYATSYDDFQAQQKESVRIYNGRPFERTGAPIELFHPAFDIFTTRLEQIDNLPALQYSKIEDLMHASQAFRGSDSDRWDAISHLIASAIRYPVDQDEMFENELGGVVFTDDESNCRPYRAFIEVSAEIGGSSLDPAIKGAQTYARCWSQEKMTKLRQASPCPSLIISITGPWICVFGAVYLEHVIVQPLTDYVWIGRHPQRVRHQMRVARIFGAISATLAALEEYYAPLVKSDSTPVIDCQRFFPYIQTVQTSNGLVHFSYKRRLGTAMFLRSLFEATTEDGRRIVVKFTESYHFEAHKLLSDRCLAPKLLSLRAEPVAGNLLMIVMELSGTSLERYLASHPGLDGSTLDRVRSDVKDALEILHAHHLVFGDLRQPNVLVTGELRGQLVDFDWCGRDPIYTVTVQGTDFLLTKSQIEFDAPNYFTACFLGDFEESKTHHLKMSRDPDLFRIISDYLCGYQVLPLADRVMPTRISPELVLPNLKADAEFYQLDGLVQECEKLMAQKKGADGSTKRYLLLGCEYEHLAETDLEYHIDTAVKPGSHHWRTIITEERLRQRQFSEMDYPEYLSEFEGYRKIAAVERFAKEMGFPDYPLVGWHHTPGESCGRSPNAHYQLLVVLAM

Nearest PDB structures (foldseek):
  4krd-assembly1_A  TM=7.371E-01  e=9.504E-07  Saccharomyces cerevisiae S288C
  8zul-assembly1_A  TM=5.119E-01  e=3.863E-06  Homo sapiens
  3gbz-assembly1_A  TM=7.147E-01  e=1.320E-04  Giardia lamblia ATCC 50803
  2ydj-assembly2_B  TM=6.368E-01  e=1.190E-04  Homo sapiens
  8ztx-assembly1_A  TM=4.737E-01  e=4.754E-06  Homo sapiens